Protein AF-A0A9P6TQC5-F1 (afdb_monomer)

Structure (mmCIF, N/CA/C/O backbone):
data_AF-A0A9P6TQC5-F1
#
_entry.id   AF-A0A9P6TQC5-F1
#
loop_
_atom_site.group_PDB
_atom_site.id
_atom_site.type_symbol
_atom_site.label_atom_id
_atom_site.label_alt_id
_atom_site.label_comp_id
_atom_site.label_asym_id
_atom_site.label_entity_id
_atom_site.label_seq_id
_atom_site.pdbx_PDB_ins_code
_atom_site.Cartn_x
_atom_site.Cartn_y
_atom_site.Cartn_z
_atom_site.occupancy
_atom_site.B_iso_or_equiv
_atom_site.auth_seq_id
_atom_site.auth_comp_id
_atom_site.auth_asym_id
_atom_site.auth_atom_id
_atom_site.pdbx_PDB_model_num
ATOM 1 N N . MET A 1 1 ? 3.950 19.373 -25.245 1.00 19.34 1 MET A N 1
ATOM 2 C CA . MET A 1 1 ? 4.182 20.147 -24.004 1.00 19.34 1 MET A CA 1
ATOM 3 C C . MET A 1 1 ? 4.734 19.194 -22.954 1.00 19.34 1 MET A C 1
ATOM 5 O O . MET A 1 1 ? 4.000 18.283 -22.597 1.00 19.34 1 MET A O 1
ATOM 9 N N . PRO A 1 2 ? 5.997 19.312 -22.511 1.00 21.06 2 PRO A N 1
ATOM 10 C CA . PRO A 1 2 ? 6.536 18.416 -21.497 1.00 21.06 2 PRO A CA 1
ATOM 11 C C . PRO A 1 2 ? 6.265 18.996 -20.105 1.00 21.06 2 PRO A C 1
ATOM 13 O O . PRO A 1 2 ? 6.737 20.081 -19.767 1.00 21.06 2 PRO A O 1
ATOM 16 N N . VAL A 1 3 ? 5.465 18.282 -19.315 1.00 21.12 3 VAL A N 1
ATOM 17 C CA . VAL A 1 3 ? 5.233 18.590 -17.902 1.00 21.12 3 VAL A CA 1
ATOM 18 C C . VAL A 1 3 ? 6.471 18.156 -17.117 1.00 21.12 3 VAL A C 1
ATOM 20 O O . VAL A 1 3 ? 6.879 16.998 -17.147 1.00 21.12 3 VAL A O 1
ATOM 23 N N . VAL A 1 4 ? 7.092 19.136 -16.469 1.00 22.61 4 VAL A N 1
ATOM 24 C CA . VAL A 1 4 ? 8.323 19.042 -15.683 1.00 22.61 4 VAL A CA 1
ATOM 25 C C . VAL A 1 4 ? 7.992 18.487 -14.294 1.00 22.61 4 VAL A C 1
ATOM 27 O O . VAL A 1 4 ? 7.272 19.137 -13.542 1.00 22.61 4 VAL A O 1
ATOM 30 N N . PHE A 1 5 ? 8.548 17.328 -13.929 1.00 23.20 5 PHE A N 1
ATOM 31 C CA . PHE A 1 5 ? 8.540 16.815 -12.553 1.00 23.20 5 PHE A CA 1
ATOM 32 C C . PHE A 1 5 ? 9.973 16.520 -12.092 1.00 23.20 5 PHE A C 1
ATOM 34 O O . PHE A 1 5 ? 10.702 15.745 -12.707 1.00 23.20 5 PHE A O 1
ATOM 41 N N . SER A 1 6 ? 10.385 17.195 -11.020 1.00 21.77 6 SER A N 1
ATOM 42 C CA . SER A 1 6 ? 11.711 17.154 -10.402 1.00 21.77 6 SER A CA 1
ATOM 43 C C . SER A 1 6 ? 11.729 16.197 -9.199 1.00 21.77 6 SER A C 1
ATOM 45 O O . SER A 1 6 ? 10.903 16.311 -8.297 1.00 21.77 6 SER A O 1
ATOM 47 N N . GLY A 1 7 ? 12.681 15.256 -9.165 1.00 24.47 7 GLY A N 1
ATOM 48 C CA . GLY A 1 7 ? 12.887 14.303 -8.061 1.00 24.47 7 GLY A CA 1
ATOM 49 C C . GLY A 1 7 ? 14.208 14.542 -7.314 1.00 24.47 7 GLY A C 1
ATOM 50 O O . GLY A 1 7 ? 15.202 14.923 -7.929 1.00 24.47 7 GLY A O 1
ATOM 51 N N . PHE A 1 8 ? 14.230 14.313 -5.993 1.00 27.73 8 PHE A N 1
ATOM 52 C CA . PHE A 1 8 ? 15.424 14.440 -5.139 1.00 27.73 8 PHE A CA 1
ATOM 53 C C . PHE A 1 8 ? 15.712 13.168 -4.318 1.00 27.73 8 PHE A C 1
ATOM 55 O O . PHE A 1 8 ? 14.811 12.558 -3.743 1.00 27.73 8 PHE A O 1
ATOM 62 N N . ILE A 1 9 ? 17.005 12.828 -4.232 1.00 27.50 9 ILE A N 1
ATOM 63 C CA . ILE A 1 9 ? 17.636 11.780 -3.409 1.00 27.50 9 ILE A CA 1
ATOM 64 C C . ILE A 1 9 ? 18.650 12.469 -2.478 1.00 27.50 9 ILE A C 1
ATOM 66 O O . ILE A 1 9 ? 19.400 13.331 -2.940 1.00 27.50 9 ILE A O 1
ATOM 70 N N . TYR A 1 10 ? 18.718 12.062 -1.205 1.00 30.12 10 TYR A N 1
ATOM 71 C CA . TYR A 1 10 ? 19.854 12.358 -0.323 1.00 30.12 10 TYR A CA 1
ATOM 72 C C . TYR A 1 10 ? 20.440 11.060 0.252 1.00 30.12 10 TYR A C 1
ATOM 74 O O . TYR A 1 10 ? 19.839 10.412 1.108 1.00 30.12 10 TYR A O 1
ATOM 82 N N . GLU A 1 11 ? 21.638 10.710 -0.217 1.00 32.06 11 GLU A N 1
ATOM 83 C CA . GLU A 1 11 ? 22.599 9.826 0.443 1.00 32.06 11 GLU A CA 1
ATOM 84 C C . GLU A 1 11 ? 23.797 10.704 0.842 1.00 32.06 11 GLU A C 1
ATOM 86 O O . GLU A 1 11 ? 24.343 11.379 -0.022 1.00 32.06 11 GLU A O 1
ATOM 91 N N . HIS A 1 12 ? 24.232 10.728 2.109 1.00 27.88 12 HIS A N 1
ATOM 92 C CA . HIS A 1 12 ? 25.654 10.944 2.416 1.00 27.88 12 HIS A CA 1
ATOM 93 C C . HIS A 1 12 ? 26.055 10.618 3.865 1.00 27.88 12 HIS A C 1
ATOM 95 O O . HIS A 1 12 ? 25.427 11.050 4.817 1.00 27.88 12 HIS A O 1
ATOM 101 N N . GLN A 1 13 ? 27.196 9.914 3.936 1.00 31.62 13 GLN A N 1
ATOM 102 C CA . GLN A 1 13 ? 28.277 9.941 4.934 1.00 31.62 13 GLN A CA 1
ATOM 103 C C . GLN A 1 13 ? 27.950 9.640 6.404 1.00 31.62 13 GLN A C 1
ATOM 105 O O . GLN A 1 13 ? 27.458 10.496 7.121 1.00 31.62 13 GLN A O 1
ATOM 110 N N . LEU A 1 14 ? 28.433 8.484 6.890 1.00 28.66 14 LEU A N 1
ATOM 111 C CA . LEU A 1 14 ? 29.378 8.435 8.018 1.00 28.66 14 LEU A CA 1
ATOM 112 C C . LEU A 1 14 ? 29.963 7.031 8.227 1.00 28.66 14 LEU A C 1
ATOM 114 O O . LEU A 1 14 ? 29.260 6.041 8.408 1.00 28.66 14 LEU A O 1
ATOM 118 N N . THR A 1 15 ? 31.291 6.979 8.233 1.00 34.59 15 THR A N 1
ATOM 119 C CA . THR A 1 15 ? 32.116 5.907 8.784 1.00 34.59 15 THR A CA 1
ATOM 120 C C . THR A 1 15 ? 32.267 6.138 10.286 1.00 34.59 15 THR A C 1
ATOM 122 O O . THR A 1 15 ? 33.021 7.019 10.695 1.00 34.59 15 THR A O 1
ATOM 125 N N . SER A 1 16 ? 31.599 5.344 11.118 1.00 26.61 16 SER A N 1
ATOM 126 C CA . SER A 1 16 ? 32.006 5.186 12.516 1.00 26.61 16 SER A CA 1
ATOM 127 C C . SER A 1 16 ? 32.018 3.708 12.879 1.00 26.61 16 SER A C 1
ATOM 129 O O . SER A 1 16 ? 31.007 3.018 12.775 1.00 26.61 16 SER A O 1
ATOM 131 N N . THR A 1 17 ? 33.193 3.241 13.282 1.00 29.83 17 THR A N 1
ATOM 132 C CA . THR A 1 17 ? 33.472 1.949 13.903 1.00 29.83 17 THR A CA 1
ATOM 133 C C . THR A 1 17 ? 32.508 1.690 15.063 1.00 29.83 17 THR A C 1
ATOM 135 O O . THR A 1 17 ? 32.518 2.408 16.060 1.00 29.83 17 THR A O 1
ATOM 138 N N . ILE A 1 18 ? 31.668 0.658 14.946 1.00 32.75 18 ILE A N 1
ATOM 139 C CA . ILE A 1 18 ? 30.824 0.190 16.051 1.00 32.75 18 ILE A CA 1
ATOM 140 C C . ILE A 1 18 ? 31.693 -0.672 16.972 1.00 32.75 18 ILE A C 1
ATOM 142 O O . ILE A 1 18 ? 32.246 -1.691 16.558 1.00 32.75 18 ILE A O 1
ATOM 146 N N . ALA A 1 19 ? 31.818 -0.251 18.228 1.00 27.11 19 ALA A N 1
ATOM 147 C CA . ALA A 1 19 ? 32.515 -0.985 19.273 1.00 27.11 19 ALA A CA 1
ATOM 148 C C . ALA A 1 19 ? 31.716 -2.234 19.701 1.00 27.11 19 ALA A C 1
ATOM 150 O O . ALA A 1 19 ? 30.696 -2.114 20.371 1.00 27.11 19 ALA A O 1
ATOM 151 N N . GLY A 1 20 ? 32.186 -3.418 19.295 1.00 33.75 20 GLY A N 1
ATOM 152 C CA . GLY A 1 20 ? 32.316 -4.676 20.061 1.00 33.75 20 GLY A CA 1
ATOM 153 C C . GLY A 1 20 ? 31.186 -5.299 20.908 1.00 33.75 20 GLY A C 1
ATOM 154 O O . GLY A 1 20 ? 31.353 -6.450 21.297 1.00 33.75 20 GLY A O 1
ATOM 155 N N . TYR A 1 21 ? 30.068 -4.636 21.217 1.00 30.06 21 TYR A N 1
ATOM 156 C CA . TYR A 1 21 ? 29.175 -5.058 22.315 1.00 30.06 21 TYR A CA 1
ATOM 157 C C . TYR A 1 21 ? 27.813 -5.657 21.898 1.00 30.06 21 TYR A C 1
ATOM 159 O O . TYR A 1 21 ? 27.041 -6.050 22.767 1.00 30.06 21 TYR A O 1
ATOM 167 N N . SER A 1 22 ? 27.498 -5.794 20.602 1.00 34.62 22 SER A N 1
ATOM 168 C CA . SER A 1 22 ? 26.168 -6.239 20.118 1.00 34.62 22 SER A CA 1
ATOM 169 C C . SER A 1 22 ? 26.080 -7.695 19.633 1.00 34.62 22 SER A C 1
ATOM 171 O O . SER A 1 22 ? 25.092 -8.069 19.004 1.00 34.62 22 SER A O 1
ATOM 173 N N . ASN A 1 23 ? 27.106 -8.519 19.851 1.00 41.53 23 ASN A N 1
ATOM 174 C CA . ASN A 1 23 ? 27.325 -9.676 18.973 1.00 41.53 23 ASN A CA 1
ATOM 175 C C . ASN A 1 23 ? 26.491 -10.934 19.275 1.00 41.53 23 ASN A C 1
ATOM 177 O O . ASN A 1 23 ? 26.562 -11.872 18.487 1.00 41.53 23 ASN A O 1
ATOM 181 N N . TYR A 1 24 ? 25.668 -10.967 20.331 1.00 50.56 24 TYR A N 1
ATOM 182 C CA . TYR A 1 24 ? 24.840 -12.138 20.651 1.00 50.56 24 TYR A CA 1
ATOM 183 C C . TYR A 1 24 ? 23.486 -11.739 21.257 1.00 50.56 24 TYR A C 1
ATOM 185 O O . TYR A 1 24 ? 23.413 -10.837 22.092 1.00 50.56 24 TYR A O 1
ATOM 193 N N . LEU A 1 25 ? 22.406 -12.428 20.852 1.00 44.84 25 LEU A N 1
ATOM 194 C CA . LEU A 1 25 ? 21.149 -12.431 21.610 1.00 44.84 25 LEU A CA 1
ATOM 195 C C . LEU A 1 25 ? 21.472 -12.988 23.000 1.00 44.84 25 LEU A C 1
ATOM 197 O O . LEU A 1 25 ? 21.826 -14.161 23.099 1.00 44.84 25 LEU A O 1
ATOM 201 N N . SER A 1 26 ? 21.383 -12.174 24.053 1.00 46.88 26 SER A N 1
ATOM 202 C CA . SER A 1 26 ? 21.717 -12.649 25.398 1.00 46.88 26 SER A CA 1
ATOM 203 C C . SER A 1 26 ? 20.815 -13.828 25.796 1.00 46.88 26 SER A C 1
ATOM 205 O O . SER A 1 26 ? 19.654 -13.921 25.380 1.00 46.88 26 SER A O 1
ATOM 207 N N . GLU A 1 27 ? 21.356 -14.750 26.591 1.00 46.06 27 GLU A N 1
ATOM 208 C CA . GLU A 1 27 ? 20.587 -15.842 27.207 1.00 46.06 27 GLU A CA 1
ATOM 209 C C . GLU A 1 27 ? 19.680 -15.349 28.344 1.00 46.06 27 GLU A C 1
ATOM 211 O O . GLU A 1 27 ? 18.836 -16.093 28.842 1.00 46.06 27 GLU A O 1
ATOM 216 N N . SER A 1 28 ? 19.820 -14.084 28.749 1.00 46.88 28 SER A N 1
ATOM 217 C CA . SER A 1 28 ? 18.985 -13.494 29.788 1.00 46.88 28 SER A CA 1
ATOM 218 C C . SER A 1 28 ? 17.558 -13.298 29.272 1.00 46.88 28 SER A C 1
ATOM 220 O O . SER A 1 28 ? 17.317 -12.666 28.240 1.00 46.88 28 SER A O 1
ATOM 222 N N . LYS A 1 29 ? 16.596 -13.801 30.057 1.00 55.41 29 LYS A N 1
ATOM 223 C CA . LYS A 1 29 ? 15.156 -13.569 29.867 1.00 55.41 29 LYS A CA 1
ATOM 224 C C . LYS A 1 29 ? 14.767 -12.090 30.031 1.00 55.41 29 LYS A C 1
ATOM 226 O O . LYS A 1 29 ? 13.657 -11.719 29.658 1.00 55.41 29 LYS A O 1
ATOM 231 N N . ASP A 1 30 ? 15.672 -11.253 30.540 1.00 56.38 30 ASP A N 1
ATOM 232 C CA . ASP A 1 30 ? 15.433 -9.838 30.835 1.00 56.38 30 ASP A CA 1
ATOM 233 C C . ASP A 1 30 ? 15.659 -8.931 29.614 1.00 56.38 30 ASP A C 1
ATOM 235 O O . ASP A 1 30 ? 15.172 -7.797 29.580 1.00 56.38 30 ASP A O 1
ATOM 239 N N . VAL A 1 31 ? 16.365 -9.417 28.581 1.00 60.19 31 VAL A N 1
ATOM 240 C CA . VAL A 1 31 ? 16.642 -8.647 27.360 1.00 60.19 31 VAL A CA 1
ATOM 241 C C . VAL A 1 31 ? 15.602 -8.962 26.281 1.00 60.19 31 VAL A C 1
ATOM 243 O O . VAL A 1 31 ? 15.510 -10.074 25.768 1.00 60.19 31 VAL A O 1
ATOM 246 N N . ARG A 1 32 ? 14.815 -7.948 25.911 1.00 74.75 32 ARG A N 1
ATOM 247 C CA . ARG A 1 32 ? 13.732 -8.032 24.911 1.00 74.75 32 ARG A CA 1
ATOM 248 C C . ARG A 1 32 ? 14.253 -7.862 23.482 1.00 74.75 32 ARG A C 1
ATOM 250 O O . ARG A 1 32 ? 15.243 -7.166 23.263 1.00 74.75 32 ARG A O 1
ATOM 257 N N . LEU A 1 33 ? 13.541 -8.404 22.489 1.00 69.12 33 LEU A N 1
ATOM 258 C CA . LEU A 1 33 ? 13.916 -8.273 21.068 1.00 69.12 33 LEU A CA 1
ATOM 259 C C . LEU A 1 33 ? 13.993 -6.805 20.599 1.00 69.12 33 LEU A C 1
ATOM 261 O O . LEU A 1 33 ? 14.873 -6.455 19.809 1.00 69.12 33 LEU A O 1
ATOM 265 N N . SER A 1 34 ? 13.151 -5.914 21.140 1.00 66.31 34 SER A N 1
ATOM 266 C CA . SER A 1 34 ? 13.207 -4.471 20.844 1.00 66.31 34 SER A CA 1
ATOM 267 C C . SER A 1 34 ? 14.536 -3.810 21.204 1.00 66.31 34 SER A C 1
ATOM 269 O O . SER A 1 34 ? 14.916 -2.837 20.554 1.00 66.31 34 SER A O 1
ATOM 271 N N . HIS A 1 35 ? 15.268 -4.326 22.196 1.00 68.31 35 HIS A N 1
ATOM 272 C CA . HIS A 1 35 ? 16.593 -3.814 22.537 1.00 68.31 35 HIS A CA 1
ATOM 273 C C . HIS A 1 35 ? 17.557 -3.973 21.354 1.00 68.31 35 HIS A C 1
ATOM 275 O O . HIS A 1 35 ? 18.245 -3.021 20.988 1.00 68.31 35 HIS A O 1
ATOM 281 N N . PHE A 1 36 ? 17.545 -5.136 20.699 1.00 64.25 36 PHE A N 1
ATOM 282 C CA . PHE A 1 36 ? 18.383 -5.410 19.532 1.00 64.25 36 PHE A CA 1
ATOM 283 C C . PHE A 1 36 ? 17.946 -4.585 18.325 1.00 64.25 36 PHE A C 1
ATOM 285 O O . PHE A 1 36 ? 18.796 -3.983 17.678 1.00 64.25 36 PHE A O 1
ATOM 292 N N . ILE A 1 37 ? 16.636 -4.463 18.075 1.00 61.22 37 ILE A N 1
ATOM 293 C CA . ILE A 1 37 ? 16.110 -3.614 16.991 1.00 61.22 37 ILE A CA 1
ATOM 294 C C . ILE A 1 37 ? 16.542 -2.161 17.188 1.00 61.22 37 ILE A C 1
ATOM 296 O O . ILE A 1 37 ? 17.057 -1.555 16.257 1.00 61.22 37 ILE A O 1
ATOM 300 N N . ASN A 1 38 ? 16.382 -1.606 18.391 1.00 65.75 38 ASN A N 1
ATOM 301 C CA . ASN A 1 38 ? 16.760 -0.223 18.684 1.00 65.75 38 ASN A CA 1
ATOM 302 C C . ASN A 1 38 ? 18.277 -0.013 18.656 1.00 65.75 38 ASN A C 1
ATOM 304 O O . ASN A 1 38 ? 18.732 1.059 18.267 1.00 65.75 38 ASN A O 1
ATOM 308 N N . THR A 1 39 ? 19.061 -1.026 19.033 1.00 61.12 39 THR A N 1
ATOM 309 C CA . THR A 1 39 ? 20.529 -0.986 18.965 1.00 61.12 39 THR A CA 1
ATOM 310 C C . THR A 1 39 ? 21.011 -1.012 17.519 1.00 61.12 39 THR A C 1
ATOM 312 O O . THR A 1 39 ? 21.818 -0.169 17.144 1.00 61.12 39 THR A O 1
ATOM 315 N N . ILE A 1 40 ? 20.465 -1.910 16.694 1.00 59.66 40 ILE A N 1
ATOM 316 C CA . ILE A 1 40 ? 20.695 -1.979 15.245 1.00 59.66 40 ILE A CA 1
ATOM 317 C C . ILE A 1 40 ? 20.262 -0.653 14.611 1.00 59.66 40 ILE A C 1
ATOM 319 O O . ILE A 1 40 ? 21.046 0.035 13.972 1.00 59.66 40 ILE A O 1
ATOM 323 N N . PHE A 1 41 ? 19.027 -0.220 14.842 1.00 56.62 41 PHE A N 1
ATOM 324 C CA . PHE A 1 41 ? 18.518 1.017 14.260 1.00 56.62 41 PHE A CA 1
ATOM 325 C C . PHE A 1 41 ? 19.343 2.239 14.694 1.00 56.62 41 PHE A C 1
ATOM 327 O O . PHE A 1 41 ? 19.673 3.099 13.880 1.00 56.62 41 PHE A O 1
ATOM 334 N N . GLY A 1 42 ? 19.727 2.296 15.969 1.00 53.91 42 GLY A N 1
ATOM 335 C CA . GLY A 1 42 ? 20.591 3.331 16.516 1.00 53.91 42 GLY A CA 1
ATOM 336 C C . GLY A 1 42 ? 21.988 3.330 15.893 1.00 53.91 42 GLY A C 1
ATOM 337 O O . GLY A 1 42 ? 22.505 4.392 15.563 1.00 53.91 42 GLY A O 1
ATOM 338 N N . SER A 1 43 ? 22.589 2.160 15.688 1.00 55.78 43 SER A N 1
ATOM 339 C CA . SER A 1 43 ? 23.934 2.050 15.124 1.00 55.78 43 SER A CA 1
ATOM 340 C C . SER A 1 43 ? 23.978 2.353 13.624 1.00 55.78 43 SER A C 1
ATOM 342 O O . SER A 1 43 ? 24.935 2.970 13.162 1.00 55.78 43 SER A O 1
ATOM 344 N N . TYR A 1 44 ? 22.930 1.988 12.879 1.00 54.34 44 TYR A N 1
ATOM 345 C CA . TYR A 1 44 ? 22.850 2.197 11.431 1.00 54.34 44 TYR A CA 1
ATOM 346 C C . TYR A 1 44 ? 22.325 3.585 11.028 1.00 54.34 44 TYR A C 1
ATOM 348 O O . TYR A 1 44 ? 22.676 4.065 9.952 1.00 54.34 44 TYR A O 1
ATOM 356 N N . PHE A 1 45 ? 21.488 4.240 11.847 1.00 55.12 45 PHE A N 1
ATOM 357 C CA . PHE A 1 45 ? 20.735 5.427 11.403 1.00 55.12 45 PHE A CA 1
ATOM 358 C C . PHE A 1 45 ? 20.835 6.676 12.301 1.00 55.12 45 PHE A C 1
ATOM 360 O O . PHE A 1 45 ? 20.326 7.723 11.906 1.00 55.12 45 PHE A O 1
ATOM 367 N N . LYS A 1 46 ? 21.452 6.622 13.494 1.00 45.94 46 LYS A N 1
ATOM 368 C CA . LYS A 1 46 ? 21.396 7.727 14.485 1.00 45.94 46 LYS A CA 1
ATOM 369 C C . LYS A 1 46 ? 22.460 8.822 14.307 1.00 45.94 46 LYS A C 1
ATOM 371 O O . LYS A 1 46 ? 22.288 9.903 14.858 1.00 45.94 46 LYS A O 1
ATOM 376 N N . ASN A 1 47 ? 23.519 8.578 13.534 1.00 46.66 47 ASN A N 1
ATOM 377 C CA . ASN A 1 47 ? 24.666 9.491 13.418 1.00 46.66 47 ASN A CA 1
ATOM 378 C C . ASN A 1 47 ? 24.577 10.507 12.263 1.00 46.66 47 ASN A C 1
ATOM 380 O O . ASN A 1 47 ? 25.593 11.102 11.936 1.00 46.66 47 ASN A O 1
ATOM 384 N N . ASP A 1 48 ? 23.412 10.751 11.657 1.00 43.59 48 ASP A N 1
ATOM 385 C CA . ASP A 1 48 ? 23.285 11.692 10.530 1.00 43.59 48 ASP A CA 1
ATOM 386 C C . ASP A 1 48 ? 22.550 12.997 10.926 1.00 43.59 48 ASP A C 1
ATOM 388 O O . ASP A 1 48 ? 21.331 13.115 10.748 1.00 43.59 48 ASP A O 1
ATOM 392 N N . PRO A 1 49 ? 23.258 13.996 11.494 1.00 38.06 49 PRO A N 1
ATOM 393 C CA . PRO A 1 49 ? 22.678 15.292 11.852 1.00 38.06 49 PRO A CA 1
ATOM 394 C C . PRO A 1 49 ? 22.281 16.139 10.628 1.00 38.06 49 PRO A C 1
ATOM 396 O O . PRO A 1 49 ? 21.474 17.059 10.757 1.00 38.06 49 PRO A O 1
ATOM 399 N N . THR A 1 50 ? 22.788 15.819 9.434 1.00 41.06 50 THR A N 1
ATOM 400 C CA . THR A 1 50 ? 22.465 16.495 8.166 1.00 41.06 50 THR A CA 1
ATOM 401 C C . THR A 1 50 ? 21.096 16.102 7.606 1.00 41.06 50 THR A C 1
ATOM 403 O O . THR A 1 50 ? 20.440 16.918 6.960 1.00 41.06 50 THR A O 1
ATOM 406 N N . ASN A 1 51 ? 20.599 14.902 7.916 1.00 40.91 51 ASN A N 1
ATOM 407 C CA . ASN A 1 51 ? 19.281 14.460 7.457 1.00 40.91 51 ASN A CA 1
ATOM 408 C C . ASN A 1 51 ? 18.112 15.122 8.218 1.00 40.91 51 ASN A C 1
ATOM 410 O O . ASN A 1 51 ? 17.068 15.389 7.627 1.00 40.91 51 ASN A O 1
ATOM 414 N N . GLN A 1 52 ? 18.259 15.467 9.503 1.00 37.53 52 GLN A N 1
ATOM 415 C CA . GLN A 1 52 ? 17.159 16.092 10.263 1.00 37.53 52 GLN A CA 1
ATOM 416 C C . GLN A 1 52 ? 16.863 17.547 9.861 1.00 37.53 52 GLN A C 1
ATOM 418 O O . GLN A 1 52 ? 15.731 18.004 10.038 1.00 37.53 52 GLN A O 1
ATOM 423 N N . SER A 1 53 ? 17.840 18.279 9.317 1.00 35.78 53 SER A N 1
ATOM 424 C CA . SER A 1 53 ? 17.654 19.670 8.878 1.00 35.78 53 SER A CA 1
ATOM 425 C C . SER A 1 53 ? 17.105 19.779 7.448 1.00 35.78 53 SER A C 1
ATOM 427 O O . SER A 1 53 ? 16.315 20.683 7.182 1.00 35.78 53 SER A O 1
ATOM 429 N N . LEU A 1 54 ? 17.434 18.835 6.557 1.00 35.62 54 LEU A N 1
ATOM 430 C CA . LEU A 1 54 ? 16.952 18.799 5.166 1.00 35.62 54 LEU A CA 1
ATOM 431 C C . LEU A 1 54 ? 15.576 18.128 5.005 1.00 35.62 54 LEU A C 1
ATOM 433 O O . LEU A 1 54 ? 14.788 18.571 4.175 1.00 35.62 54 LEU A O 1
ATOM 437 N N . ILE A 1 55 ? 15.211 17.160 5.859 1.00 41.66 55 ILE A N 1
ATOM 438 C CA . ILE A 1 55 ? 13.851 16.572 5.895 1.00 41.66 55 ILE A CA 1
ATOM 439 C C . ILE A 1 55 ? 12.777 17.619 6.269 1.00 41.66 55 ILE A C 1
ATOM 441 O O . ILE A 1 55 ? 11.598 17.445 5.967 1.00 41.66 55 ILE A O 1
ATOM 445 N N . ARG A 1 56 ? 13.168 18.752 6.872 1.00 34.94 56 ARG A N 1
ATOM 446 C CA . ARG A 1 56 ? 12.264 19.882 7.156 1.00 34.94 56 ARG A CA 1
ATOM 447 C C . ARG A 1 56 ? 11.925 20.738 5.926 1.00 34.94 56 ARG A C 1
ATOM 449 O O . ARG A 1 56 ? 11.071 21.612 6.042 1.00 34.94 56 ARG A O 1
ATOM 456 N N . GLN A 1 57 ? 12.535 20.505 4.760 1.00 32.22 57 GLN A N 1
ATOM 457 C CA . GLN A 1 57 ? 12.213 21.236 3.531 1.00 32.22 57 GLN A CA 1
ATOM 458 C C . GLN A 1 57 ? 11.174 20.480 2.679 1.00 32.22 57 GLN A C 1
ATOM 460 O O . GLN A 1 57 ? 11.511 19.630 1.868 1.00 32.22 57 GLN A O 1
ATOM 465 N N . ASN A 1 58 ? 9.892 20.802 2.894 1.00 32.88 58 ASN A N 1
ATOM 466 C CA . ASN A 1 58 ? 8.766 20.799 1.938 1.00 32.88 58 ASN A CA 1
ATOM 467 C C . ASN A 1 58 ? 8.814 19.873 0.696 1.00 32.88 58 ASN A C 1
ATOM 469 O O . ASN A 1 58 ? 8.644 20.350 -0.425 1.00 32.88 58 ASN A O 1
ATOM 473 N N . ILE A 1 59 ? 8.916 18.552 0.856 1.00 35.75 59 ILE A N 1
ATOM 474 C CA . ILE A 1 59 ? 8.581 17.614 -0.231 1.00 35.75 59 ILE A CA 1
ATOM 475 C C . ILE A 1 59 ? 7.450 16.709 0.244 1.00 35.75 59 ILE A C 1
ATOM 477 O O . ILE A 1 59 ? 7.592 16.005 1.241 1.00 35.75 59 ILE A O 1
ATOM 481 N N . LYS A 1 60 ? 6.311 16.746 -0.463 1.00 35.50 60 LYS A N 1
ATOM 482 C CA . LYS A 1 60 ? 5.182 15.833 -0.251 1.00 35.50 60 LYS A CA 1
ATOM 483 C C . LYS A 1 60 ? 5.641 14.415 -0.636 1.00 35.50 60 LYS A C 1
ATOM 485 O O . LYS A 1 60 ? 5.827 14.167 -1.825 1.00 35.50 60 LYS A O 1
ATOM 490 N N . PRO A 1 61 ? 5.791 13.468 0.312 1.00 36.38 61 PRO A N 1
ATOM 491 C CA . PRO A 1 61 ? 6.250 12.102 0.018 1.00 36.38 61 PRO A CA 1
ATOM 492 C C . PRO A 1 61 ? 5.301 11.316 -0.906 1.00 36.38 61 PRO A C 1
ATOM 494 O O . PRO A 1 61 ? 5.636 10.236 -1.377 1.00 36.38 61 PRO A O 1
ATOM 497 N N . THR A 1 62 ? 4.104 11.849 -1.156 1.00 38.41 62 THR A N 1
ATOM 498 C CA . THR A 1 62 ? 2.985 11.190 -1.830 1.00 38.41 62 THR A CA 1
ATOM 499 C C . THR A 1 62 ? 3.009 11.244 -3.359 1.00 38.41 62 THR A C 1
ATOM 501 O O . THR A 1 62 ? 2.195 10.556 -3.963 1.00 38.41 62 THR A O 1
ATOM 504 N N . GLN A 1 63 ? 3.893 12.019 -4.002 1.00 38.22 63 GLN A N 1
ATOM 505 C CA . GLN A 1 63 ? 3.797 12.276 -5.453 1.00 38.22 63 GLN A CA 1
ATOM 506 C C . GLN A 1 63 ? 4.698 11.423 -6.366 1.00 38.22 63 GLN A C 1
ATOM 508 O O . GLN A 1 63 ? 4.518 11.486 -7.574 1.00 38.22 63 GLN A O 1
ATOM 513 N N . LEU A 1 64 ? 5.644 10.630 -5.844 1.00 40.03 64 LEU A N 1
ATOM 514 C CA . LEU A 1 64 ? 6.593 9.876 -6.694 1.00 40.03 64 LEU A CA 1
ATOM 515 C C . LEU A 1 64 ? 6.621 8.355 -6.465 1.00 40.03 64 LEU A C 1
ATOM 517 O O . LEU A 1 64 ? 7.157 7.637 -7.300 1.00 40.03 64 LEU A O 1
ATOM 521 N N . VAL A 1 65 ? 6.060 7.846 -5.363 1.00 44.94 65 VAL A N 1
ATOM 522 C CA . VAL A 1 65 ? 6.335 6.472 -4.880 1.00 44.94 65 VAL A CA 1
ATOM 523 C C . VAL A 1 65 ? 5.097 5.550 -4.915 1.00 44.94 65 VAL A C 1
ATOM 525 O O . VAL A 1 65 ? 5.200 4.350 -4.678 1.00 44.94 65 VAL A O 1
ATOM 528 N N . THR A 1 66 ? 3.915 6.073 -5.255 1.00 45.06 66 THR A N 1
ATOM 529 C CA . THR A 1 66 ? 2.609 5.425 -5.006 1.00 45.06 66 THR A CA 1
ATOM 530 C C . THR A 1 66 ? 1.902 4.846 -6.239 1.00 45.06 66 THR A C 1
ATOM 532 O O . THR A 1 66 ? 0.758 4.418 -6.127 1.00 45.06 66 THR A O 1
ATOM 535 N N . HIS A 1 67 ? 2.537 4.791 -7.415 1.00 54.84 67 HIS A N 1
ATOM 536 C CA . HIS A 1 67 ? 1.833 4.406 -8.652 1.00 54.84 67 HIS A CA 1
ATOM 537 C C . HIS A 1 67 ? 1.872 2.911 -9.007 1.00 54.84 67 HIS A C 1
ATOM 539 O O . HIS A 1 67 ? 1.129 2.493 -9.893 1.00 54.84 67 HIS A O 1
ATOM 545 N N . ILE A 1 68 ? 2.689 2.088 -8.334 1.00 62.69 68 ILE A N 1
ATOM 546 C CA . ILE A 1 68 ? 2.718 0.644 -8.613 1.00 62.69 68 ILE A CA 1
ATOM 547 C C . ILE A 1 68 ? 1.547 -0.026 -7.888 1.00 62.69 68 ILE A C 1
ATOM 549 O O . ILE A 1 68 ? 1.562 -0.181 -6.664 1.00 62.69 68 ILE A O 1
ATOM 553 N N . LYS A 1 69 ? 0.543 -0.416 -8.675 1.00 74.88 69 LYS A N 1
ATOM 554 C CA . LYS A 1 69 ? -0.676 -1.108 -8.252 1.00 74.88 69 LYS A CA 1
ATOM 555 C C . LYS A 1 69 ? -0.570 -2.592 -8.602 1.00 74.88 69 LYS A C 1
ATOM 557 O O . LYS A 1 69 ? -0.334 -2.926 -9.759 1.00 74.88 69 LYS A O 1
ATOM 562 N N . MET A 1 70 ? -0.744 -3.470 -7.618 1.00 76.69 70 MET A N 1
ATOM 563 C CA . MET A 1 70 ? -0.828 -4.918 -7.830 1.00 76.69 70 MET A CA 1
ATOM 564 C C . MET A 1 70 ? -2.263 -5.387 -7.613 1.00 76.69 70 MET A C 1
ATOM 566 O O . MET A 1 70 ? -2.749 -5.362 -6.485 1.00 76.69 70 MET A O 1
ATOM 570 N N . TYR A 1 71 ? -2.920 -5.818 -8.688 1.00 77.56 71 TYR A N 1
ATOM 571 C CA . TYR A 1 71 ? -4.265 -6.408 -8.647 1.00 77.56 71 TYR A CA 1
ATOM 572 C C . TYR A 1 71 ? -4.238 -7.920 -8.395 1.00 77.56 71 TYR A C 1
ATOM 574 O O . TYR A 1 71 ? -5.253 -8.507 -8.051 1.00 77.56 71 TYR A O 1
ATOM 582 N N . ASP A 1 72 ? -3.066 -8.542 -8.532 1.00 81.25 72 ASP A N 1
ATOM 583 C CA . ASP A 1 72 ? -2.842 -9.951 -8.239 1.00 81.25 72 ASP A CA 1
ATOM 584 C C . ASP A 1 72 ? -1.427 -10.143 -7.669 1.00 81.25 72 ASP A C 1
ATOM 586 O O . ASP A 1 72 ? -0.444 -9.605 -8.191 1.00 81.25 72 ASP A O 1
ATOM 590 N N . LEU A 1 73 ? -1.323 -10.906 -6.580 1.00 85.50 73 LEU A N 1
ATOM 591 C CA . LEU A 1 73 ? -0.060 -11.235 -5.917 1.00 85.50 73 LEU A CA 1
ATOM 592 C C . LEU A 1 73 ? 0.545 -12.565 -6.380 1.00 85.50 73 LEU A C 1
ATOM 594 O O . LEU A 1 73 ? 1.656 -12.878 -5.951 1.00 85.50 73 LEU A O 1
ATOM 598 N N . LEU A 1 74 ? -0.093 -13.316 -7.284 1.00 85.25 74 LEU A N 1
ATOM 599 C CA . LEU A 1 74 ? 0.537 -14.484 -7.916 1.00 85.25 74 LEU A CA 1
ATOM 600 C C . LEU A 1 74 ? 1.803 -14.094 -8.686 1.00 85.25 74 LEU A C 1
ATOM 602 O O . LEU A 1 74 ? 2.812 -14.790 -8.626 1.00 85.25 74 LEU A O 1
ATOM 606 N N . ASN A 1 75 ? 1.798 -12.907 -9.294 1.00 83.31 75 ASN A N 1
ATOM 607 C CA . ASN A 1 75 ? 2.946 -12.321 -9.985 1.00 83.31 75 ASN A CA 1
ATOM 608 C C . ASN A 1 75 ? 4.021 -11.730 -9.064 1.00 83.31 75 ASN A C 1
ATOM 610 O O . ASN A 1 75 ? 5.014 -11.182 -9.546 1.00 83.31 75 ASN A O 1
ATOM 614 N N . TYR A 1 76 ? 3.849 -11.789 -7.743 1.00 88.62 76 TYR A N 1
ATOM 615 C CA . TYR A 1 76 ? 4.701 -11.045 -6.819 1.00 88.62 76 TYR A CA 1
ATOM 616 C C . TYR A 1 76 ? 6.178 -11.470 -6.892 1.00 88.62 76 TYR A C 1
ATOM 618 O O . TYR A 1 76 ? 7.061 -10.615 -6.962 1.00 88.62 76 TYR A O 1
ATOM 626 N N . PHE A 1 77 ? 6.471 -12.775 -6.934 1.00 91.75 77 PHE A N 1
ATOM 627 C CA . PHE A 1 77 ? 7.852 -13.265 -7.062 1.00 91.75 77 PHE A CA 1
ATOM 628 C C . PHE A 1 77 ? 8.446 -12.983 -8.438 1.00 91.75 77 PHE A C 1
ATOM 630 O O . PHE A 1 77 ? 9.613 -12.617 -8.546 1.00 91.75 77 PHE A O 1
ATOM 637 N N . THR A 1 78 ? 7.634 -13.075 -9.484 1.00 89.06 78 THR A N 1
ATOM 638 C CA . THR A 1 78 ? 8.016 -12.710 -10.848 1.00 89.06 78 THR A CA 1
ATOM 639 C C . THR A 1 78 ? 8.408 -11.234 -10.947 1.00 89.06 78 THR A C 1
ATOM 641 O O . THR A 1 78 ? 9.449 -10.899 -11.517 1.00 89.06 78 THR A O 1
ATOM 644 N N . TRP A 1 79 ? 7.633 -10.351 -10.314 1.00 87.94 79 TRP A N 1
ATOM 645 C CA . TRP A 1 79 ? 7.960 -8.933 -10.187 1.00 87.94 79 TRP A CA 1
ATOM 646 C C . TRP A 1 79 ? 9.252 -8.713 -9.390 1.00 87.94 79 TRP A C 1
ATOM 648 O O . TRP A 1 79 ? 10.121 -7.969 -9.841 1.00 87.94 79 TRP A O 1
ATOM 658 N N . LEU A 1 80 ? 9.429 -9.397 -8.251 1.00 86.50 80 LEU A N 1
ATOM 659 C CA . LEU A 1 80 ? 10.664 -9.317 -7.459 1.00 86.50 80 LEU A CA 1
ATOM 660 C C . LEU A 1 80 ? 11.901 -9.747 -8.256 1.00 86.50 80 LEU A C 1
ATOM 662 O O . LEU A 1 80 ? 12.955 -9.126 -8.122 1.00 86.50 80 LEU A O 1
ATOM 666 N N . ASN A 1 81 ? 11.770 -10.783 -9.085 1.00 90.12 81 ASN A N 1
ATOM 667 C CA . ASN A 1 81 ? 12.842 -11.258 -9.955 1.00 90.12 81 ASN A CA 1
ATOM 668 C C . ASN A 1 81 ? 13.210 -10.192 -10.984 1.00 90.12 81 ASN A C 1
ATOM 670 O O . ASN A 1 81 ? 14.387 -9.873 -11.132 1.00 90.12 81 ASN A O 1
ATOM 674 N N . SER A 1 82 ? 12.209 -9.596 -11.638 1.00 88.50 82 SER A N 1
ATOM 675 C CA . SER A 1 82 ? 12.428 -8.495 -12.575 1.00 88.50 82 SER A CA 1
ATOM 676 C C . SER A 1 82 ? 13.092 -7.296 -11.901 1.00 88.50 82 SER A C 1
ATOM 678 O O . SER A 1 82 ? 14.051 -6.766 -12.446 1.00 88.50 82 SER A O 1
ATOM 680 N N . ASP A 1 83 ? 12.636 -6.881 -10.716 1.00 85.62 83 ASP A N 1
ATOM 681 C CA . ASP A 1 83 ? 13.224 -5.756 -9.976 1.00 85.62 83 ASP A CA 1
ATOM 682 C C . ASP A 1 83 ? 14.687 -6.040 -9.601 1.00 85.62 83 ASP A C 1
ATOM 684 O O . ASP A 1 83 ? 15.568 -5.233 -9.890 1.00 85.62 83 ASP A O 1
ATOM 688 N N . LEU A 1 84 ? 14.981 -7.215 -9.031 1.00 87.88 84 LEU A N 1
ATOM 689 C CA . LEU A 1 84 ? 16.348 -7.616 -8.690 1.00 87.88 84 LEU A CA 1
ATOM 690 C C . LEU A 1 84 ? 17.262 -7.636 -9.924 1.00 87.88 84 LEU A C 1
ATOM 692 O O . LEU A 1 84 ? 18.368 -7.098 -9.871 1.00 87.88 84 LEU A O 1
ATOM 696 N N . VAL A 1 85 ? 16.815 -8.243 -11.027 1.00 90.44 85 VAL A N 1
ATOM 697 C CA . VAL A 1 85 ? 17.589 -8.324 -12.273 1.00 90.44 85 VAL A CA 1
ATOM 698 C C . VAL A 1 85 ? 17.799 -6.939 -12.872 1.00 90.44 85 VAL A C 1
ATOM 700 O O . VAL A 1 85 ? 18.934 -6.619 -13.215 1.00 90.44 85 VAL A O 1
ATOM 703 N N . ASN A 1 86 ? 16.766 -6.098 -12.919 1.00 85.12 86 ASN A N 1
ATOM 704 C CA . ASN A 1 86 ? 16.836 -4.760 -13.506 1.00 85.12 86 ASN A CA 1
ATOM 705 C C . ASN A 1 86 ? 17.766 -3.840 -12.719 1.00 85.12 86 ASN A C 1
ATOM 707 O O . ASN A 1 86 ? 18.614 -3.174 -13.312 1.00 85.12 86 ASN A O 1
ATOM 711 N N . VAL A 1 87 ? 17.694 -3.865 -11.384 1.00 77.06 87 VAL A N 1
ATOM 712 C CA . VAL A 1 87 ? 18.646 -3.128 -10.541 1.00 77.06 87 VAL A CA 1
ATOM 713 C C . VAL A 1 87 ? 20.062 -3.674 -10.731 1.00 77.06 87 VAL A C 1
ATOM 715 O O . VAL A 1 87 ? 21.001 -2.888 -10.855 1.00 77.06 87 VAL A O 1
ATOM 718 N N . MET A 1 88 ? 20.234 -5.000 -10.790 1.00 83.06 88 MET A N 1
ATOM 719 C CA . MET A 1 88 ? 21.537 -5.626 -11.039 1.00 83.06 88 MET A CA 1
ATOM 720 C C . MET A 1 88 ? 22.156 -5.142 -12.354 1.00 83.06 88 MET A C 1
ATOM 722 O O . MET A 1 88 ? 23.281 -4.641 -12.354 1.00 83.06 88 MET A O 1
ATOM 726 N N . ILE A 1 89 ? 21.439 -5.263 -13.472 1.00 85.38 89 ILE A N 1
ATOM 727 C CA . ILE A 1 89 ? 21.976 -4.929 -14.796 1.00 85.38 89 ILE A CA 1
ATOM 728 C C . ILE A 1 89 ? 22.182 -3.426 -14.979 1.00 85.38 89 ILE A C 1
ATOM 730 O O . ILE A 1 89 ? 23.233 -3.029 -15.473 1.00 85.38 89 ILE A O 1
ATOM 734 N N . GLN A 1 90 ? 21.269 -2.583 -14.483 1.00 77.25 90 GLN A N 1
ATOM 735 C CA . GLN A 1 90 ? 21.413 -1.125 -14.554 1.00 77.25 90 GLN A CA 1
ATOM 736 C C . GLN A 1 90 ? 22.648 -0.632 -13.785 1.00 77.25 90 GLN A C 1
ATOM 738 O O . GLN A 1 90 ? 23.303 0.336 -14.185 1.00 77.25 90 GLN A O 1
ATOM 743 N N . ARG A 1 91 ? 22.982 -1.305 -12.676 1.00 72.25 91 ARG A N 1
ATOM 744 C CA . ARG A 1 91 ? 24.124 -0.942 -11.830 1.00 72.25 91 ARG A CA 1
ATOM 745 C C . ARG A 1 91 ? 25.445 -1.510 -12.313 1.00 72.25 91 ARG A C 1
ATOM 747 O O . ARG A 1 91 ? 26.451 -0.820 -12.216 1.00 72.25 91 ARG A O 1
ATOM 754 N N . MET A 1 92 ? 25.464 -2.749 -12.793 1.00 75.12 92 MET A N 1
ATOM 755 C CA . MET A 1 92 ? 26.708 -3.405 -13.203 1.00 75.12 92 MET A CA 1
ATOM 756 C C . MET A 1 92 ? 27.089 -3.082 -14.649 1.00 75.12 92 MET A C 1
ATOM 758 O O . MET A 1 92 ? 28.276 -2.945 -14.948 1.00 75.12 92 MET A O 1
ATOM 762 N N . GLY A 1 93 ? 26.097 -2.973 -15.534 1.00 72.06 93 GLY A N 1
ATOM 763 C CA . GLY A 1 93 ? 26.277 -2.784 -16.966 1.00 72.06 93 GLY A CA 1
ATOM 764 C C . GLY A 1 93 ? 26.424 -1.319 -17.379 1.00 72.06 93 GLY A C 1
ATOM 765 O O . GLY A 1 93 ? 25.927 -0.391 -16.735 1.00 72.06 93 GLY A O 1
ATOM 766 N N . GLN A 1 94 ? 27.116 -1.105 -18.492 1.00 77.38 94 GLN A N 1
ATOM 767 C CA . GLN A 1 94 ? 27.157 0.160 -19.224 1.00 77.38 94 GLN A CA 1
ATOM 768 C C . GLN A 1 94 ? 25.894 0.352 -20.080 1.00 77.38 94 GLN A C 1
ATOM 770 O O . GLN A 1 94 ? 25.495 1.487 -20.337 1.00 77.38 94 GLN A O 1
ATOM 775 N N . LEU A 1 95 ? 25.239 -0.744 -20.480 1.00 78.00 95 LEU A N 1
ATOM 776 C CA . LEU A 1 95 ? 23.943 -0.726 -21.155 1.00 78.00 95 LEU A CA 1
ATOM 777 C C . LEU A 1 95 ? 22.848 -0.369 -20.141 1.00 78.00 95 LEU A C 1
ATOM 779 O O . LEU A 1 95 ? 22.504 -1.161 -19.269 1.00 78.00 95 LEU A O 1
ATOM 783 N N . GLN A 1 96 ? 22.313 0.844 -20.233 1.00 76.69 96 GLN A N 1
ATOM 784 C CA . GLN A 1 96 ? 21.253 1.312 -19.339 1.00 76.69 96 GLN A CA 1
ATOM 785 C C . GLN A 1 96 ? 19.870 0.876 -19.843 1.00 76.69 96 GLN A C 1
ATOM 787 O O . GLN A 1 96 ? 19.665 0.770 -21.049 1.00 76.69 96 GLN A O 1
ATOM 792 N N . LEU A 1 97 ? 18.929 0.657 -18.920 1.00 69.31 97 LEU A N 1
ATOM 793 C CA . LEU A 1 97 ? 17.505 0.490 -19.224 1.00 69.31 97 LEU A CA 1
ATOM 794 C C . LEU A 1 97 ? 16.798 1.842 -19.079 1.00 69.31 97 LEU A C 1
ATOM 796 O O . LEU A 1 97 ? 16.920 2.485 -18.037 1.00 69.31 97 LEU A O 1
ATOM 800 N N . GLU A 1 98 ? 16.060 2.271 -20.101 1.00 65.50 98 GLU A N 1
ATOM 801 C CA . GLU A 1 98 ? 15.315 3.540 -20.093 1.00 65.50 98 GLU A CA 1
ATOM 802 C C . GLU A 1 98 ? 13.988 3.425 -19.338 1.00 65.50 98 GLU A C 1
ATOM 804 O O . GLU A 1 98 ? 13.562 4.391 -18.708 1.00 65.50 98 GLU A O 1
ATOM 809 N N . HIS A 1 99 ? 13.350 2.250 -19.352 1.00 62.69 99 HIS A N 1
ATOM 810 C CA . HIS A 1 99 ? 12.041 2.053 -18.720 1.00 62.69 99 HIS A CA 1
ATOM 811 C C . HIS A 1 99 ? 12.082 1.958 -17.184 1.00 62.69 99 HIS A C 1
ATOM 813 O O . HIS A 1 99 ? 11.029 1.964 -16.546 1.00 62.69 99 HIS A O 1
ATOM 819 N N . TYR A 1 100 ? 13.266 1.836 -16.572 1.00 52.59 100 TYR A N 1
ATOM 820 C CA . TYR A 1 100 ? 13.406 1.498 -15.154 1.00 52.59 100 TYR A CA 1
ATOM 821 C C . TYR A 1 100 ? 14.138 2.592 -14.353 1.00 52.59 100 TYR A C 1
ATOM 823 O O . TYR A 1 100 ? 15.270 2.967 -14.669 1.00 52.59 100 TYR A O 1
ATOM 831 N N . SER A 1 101 ? 13.503 3.085 -13.280 1.00 46.66 101 SER A N 1
ATOM 832 C CA . SER A 1 101 ? 14.064 4.084 -12.356 1.00 46.66 101 SER A CA 1
ATOM 833 C C . SER A 1 101 ? 14.069 3.593 -10.899 1.00 46.66 101 SER A C 1
ATOM 835 O O . SER A 1 101 ? 13.141 2.928 -10.440 1.00 46.66 101 SER A O 1
ATOM 837 N N . ASP A 1 102 ? 15.142 3.906 -10.163 1.00 42.44 102 ASP A N 1
ATOM 838 C CA . ASP A 1 102 ? 15.311 3.519 -8.754 1.00 42.44 102 ASP A CA 1
ATOM 839 C C . ASP A 1 102 ? 14.542 4.475 -7.813 1.00 42.44 102 ASP A C 1
ATOM 841 O O . ASP A 1 102 ? 14.529 5.689 -8.012 1.00 42.44 102 ASP A O 1
ATOM 845 N N . MET A 1 103 ? 13.917 3.937 -6.761 1.00 40.81 103 MET A N 1
ATOM 846 C CA . MET A 1 103 ? 13.071 4.672 -5.794 1.00 40.81 103 MET A CA 1
ATOM 847 C C . MET A 1 103 ? 13.734 4.825 -4.411 1.00 40.81 103 MET A C 1
ATOM 849 O O . MET A 1 103 ? 14.387 3.892 -3.940 1.00 40.81 103 MET A O 1
ATOM 853 N N . SER A 1 104 ? 13.507 5.968 -3.738 1.00 35.84 104 SER A N 1
ATOM 854 C CA . SER A 1 104 ? 14.085 6.358 -2.431 1.00 35.84 104 SER A CA 1
ATOM 855 C C . SER A 1 104 ? 13.081 6.333 -1.248 1.00 35.84 104 SER A C 1
ATOM 857 O O . SER A 1 104 ? 11.868 6.340 -1.445 1.00 35.84 104 SER A O 1
ATOM 859 N N . TYR A 1 105 ? 13.581 6.279 0.004 1.00 38.72 105 TYR A N 1
ATOM 860 C CA . TYR A 1 105 ? 12.823 5.870 1.213 1.00 38.72 105 TYR A CA 1
ATOM 861 C C . TYR A 1 105 ? 12.655 6.957 2.308 1.00 38.72 105 TYR A C 1
ATOM 863 O O . TYR A 1 105 ? 13.595 7.704 2.580 1.00 38.72 105 TYR A O 1
ATOM 871 N N . THR A 1 106 ? 11.526 6.968 3.048 1.00 31.42 106 THR A N 1
ATOM 872 C CA . THR A 1 106 ? 11.247 7.882 4.198 1.00 31.42 106 THR A CA 1
ATOM 873 C C . THR A 1 106 ? 10.688 7.175 5.462 1.00 31.42 106 THR A C 1
ATOM 875 O O . THR A 1 106 ? 10.319 6.004 5.408 1.00 31.42 106 THR A O 1
ATOM 878 N N . ILE A 1 107 ? 10.710 7.847 6.635 1.00 29.75 107 ILE A N 1
ATOM 879 C CA . ILE A 1 107 ? 10.440 7.291 7.993 1.00 29.75 107 ILE A CA 1
ATOM 880 C C . ILE A 1 107 ? 9.286 8.038 8.686 1.00 29.75 107 ILE A C 1
ATOM 882 O O . ILE A 1 107 ? 9.267 9.260 8.609 1.00 29.75 107 ILE A O 1
ATOM 886 N N . ASN A 1 108 ? 8.435 7.339 9.462 1.00 29.34 108 ASN A N 1
ATOM 887 C CA . ASN A 1 108 ? 7.628 7.907 10.564 1.00 29.34 108 ASN A CA 1
ATOM 888 C C . ASN A 1 108 ? 7.408 6.889 11.718 1.00 29.34 108 ASN A C 1
ATOM 890 O O . ASN A 1 108 ? 7.646 5.692 11.548 1.00 29.34 108 ASN A O 1
ATOM 894 N N . ALA A 1 109 ? 7.009 7.363 12.911 1.00 29.81 109 ALA A N 1
ATOM 895 C CA . ALA A 1 109 ? 6.814 6.568 14.141 1.00 29.81 109 ALA A CA 1
ATOM 896 C C . ALA A 1 109 ? 5.365 6.618 14.682 1.00 29.81 109 ALA A C 1
ATOM 898 O O . ALA A 1 109 ? 4.623 7.542 14.348 1.00 29.81 109 ALA A O 1
ATOM 899 N N . LEU A 1 110 ? 4.969 5.613 15.484 1.00 34.34 110 LEU A N 1
ATOM 900 C CA . LEU A 1 110 ? 3.580 5.307 15.884 1.00 34.34 110 LEU A CA 1
ATOM 901 C C . LEU A 1 110 ? 3.468 4.806 17.340 1.00 34.34 110 LEU A C 1
ATOM 903 O O . LEU A 1 110 ? 4.423 4.220 17.847 1.00 34.34 110 LEU A O 1
ATOM 907 N N . ASP A 1 111 ? 2.280 5.004 17.934 1.00 31.84 111 ASP A N 1
ATOM 908 C CA . ASP A 1 111 ? 1.814 4.571 19.274 1.00 31.84 111 ASP A CA 1
ATOM 909 C C . ASP A 1 111 ? 0.608 3.613 19.157 1.00 31.84 111 ASP A C 1
ATOM 911 O O . ASP A 1 111 ? -0.036 3.581 18.108 1.00 31.84 111 ASP A O 1
ATOM 915 N N . MET A 1 112 ? 0.286 2.838 20.210 1.00 51.34 112 MET A N 1
ATOM 916 C CA . MET A 1 112 ? -0.432 1.559 20.045 1.00 51.34 112 MET A CA 1
ATOM 917 C C . MET A 1 112 ? -1.285 1.007 21.204 1.00 51.34 112 MET A C 1
ATOM 919 O O . MET A 1 112 ? -0.969 1.207 22.373 1.00 51.34 112 MET A O 1
ATOM 923 N N . VAL A 1 113 ? -2.300 0.202 20.829 1.00 51.62 113 VAL A N 1
ATOM 924 C CA . VAL A 1 113 ? -3.311 -0.536 21.635 1.00 51.62 113 VAL A CA 1
ATOM 925 C C . VAL A 1 113 ? -3.376 -2.011 21.170 1.00 51.62 113 VAL A C 1
ATOM 927 O O . VAL A 1 113 ? -3.062 -2.274 20.016 1.00 51.62 113 VAL A O 1
ATOM 930 N N . ASN A 1 114 ? -3.781 -2.969 22.024 1.00 71.88 114 ASN A N 1
ATOM 931 C CA . ASN A 1 114 ? -3.849 -4.419 21.724 1.00 71.88 114 ASN A CA 1
ATOM 932 C C . ASN A 1 114 ? -5.120 -4.849 20.938 1.00 71.88 114 ASN A C 1
ATOM 934 O O . ASN A 1 114 ? -6.201 -4.773 21.518 1.00 71.88 114 ASN A O 1
ATOM 938 N N . PRO A 1 115 ? -5.012 -5.357 19.690 1.00 78.31 115 PRO A N 1
ATOM 939 C CA . PRO A 1 115 ? -6.132 -5.778 18.845 1.00 78.31 115 PRO A CA 1
ATOM 940 C C . PRO A 1 115 ? -6.375 -7.302 18.784 1.00 78.31 115 PRO A C 1
ATOM 942 O O . PRO A 1 115 ? -7.340 -7.724 18.153 1.00 78.31 115 PRO A O 1
ATOM 945 N N . LEU A 1 116 ? -5.530 -8.156 19.386 1.00 78.75 116 LEU A N 1
ATOM 946 C CA . LEU A 1 116 ? -5.721 -9.618 19.304 1.00 78.75 116 LEU A CA 1
ATOM 947 C C . LEU A 1 116 ? -6.902 -10.100 20.156 1.00 78.75 116 LEU A C 1
ATOM 949 O O . LEU A 1 116 ? -7.641 -10.984 19.736 1.00 78.75 116 LEU A O 1
ATOM 953 N N . ASN A 1 117 ? -7.114 -9.489 21.324 1.00 73.19 117 ASN A N 1
ATOM 954 C CA . ASN A 1 117 ? -8.153 -9.912 22.270 1.00 73.19 117 ASN A CA 1
ATOM 955 C C . ASN A 1 117 ? -9.576 -9.507 21.845 1.00 73.19 117 ASN A C 1
ATOM 957 O O . ASN A 1 117 ? -10.538 -9.930 22.475 1.00 73.19 117 ASN A O 1
ATOM 961 N N . SER A 1 118 ? -9.715 -8.666 20.818 1.00 68.38 118 SER A N 1
ATOM 962 C CA . SER A 1 118 ? -11.005 -8.164 20.332 1.00 68.38 118 SER A CA 1
ATOM 963 C C . SER A 1 118 ? -11.564 -8.947 19.140 1.00 68.38 118 SER A C 1
ATOM 965 O O . SER A 1 118 ? -12.646 -8.616 18.669 1.00 68.38 118 SER A O 1
ATOM 967 N N . LEU A 1 119 ? -10.842 -9.943 18.615 1.00 78.19 119 LEU A N 1
ATOM 968 C CA . LEU A 1 119 ? -11.274 -10.709 17.443 1.00 78.19 119 LEU A CA 1
ATOM 969 C C . LEU A 1 119 ? -12.125 -11.930 17.838 1.00 78.19 119 LEU A C 1
ATOM 971 O O . LEU A 1 119 ? -11.625 -12.800 18.554 1.00 78.19 119 LEU A O 1
ATOM 975 N N . PRO A 1 120 ? -13.354 -12.074 17.306 1.00 84.94 120 PRO A N 1
ATOM 976 C CA . PRO A 1 120 ? -14.091 -13.333 17.375 1.00 84.94 120 PRO A CA 1
ATOM 977 C C . PRO A 1 120 ? -13.317 -14.471 16.694 1.00 84.94 120 PRO A C 1
ATOM 979 O O . PRO A 1 120 ? -12.675 -14.265 15.659 1.00 84.94 120 PRO A O 1
ATOM 982 N N . SER A 1 121 ? -13.418 -15.695 17.224 1.00 84.38 121 SER A N 1
ATOM 983 C CA . SER A 1 121 ? -12.669 -16.849 16.701 1.00 84.38 121 SER A CA 1
ATOM 984 C C . SER A 1 121 ? -12.971 -17.158 15.232 1.00 84.38 121 SER A C 1
ATOM 986 O O . SER A 1 121 ? -12.064 -17.503 14.480 1.00 84.38 121 SER A O 1
ATOM 988 N N . CYS A 1 122 ? -14.220 -16.966 14.790 1.00 83.19 122 CYS A N 1
ATOM 989 C CA . CYS A 1 122 ? -14.603 -17.134 13.384 1.00 83.19 122 CYS A CA 1
ATOM 990 C C . CYS A 1 122 ? -13.830 -16.166 12.467 1.00 83.19 122 CYS A C 1
ATOM 992 O O . CYS A 1 122 ? -13.248 -16.577 11.462 1.00 83.19 122 CYS A O 1
ATOM 994 N N . THR A 1 123 ? -13.732 -14.893 12.861 1.00 84.94 123 THR A N 1
ATOM 995 C CA . THR A 1 123 ? -12.989 -13.864 12.122 1.00 84.94 123 THR A CA 1
ATOM 996 C C . THR A 1 123 ? -11.494 -14.168 12.084 1.00 84.94 123 THR A C 1
ATOM 998 O O . THR A 1 123 ? -10.863 -14.027 11.038 1.00 84.94 123 THR A O 1
ATOM 1001 N N . ALA A 1 124 ? -10.922 -14.631 13.197 1.00 85.88 124 ALA A N 1
ATOM 1002 C CA . ALA A 1 124 ? -9.519 -15.029 13.262 1.00 85.88 124 ALA A CA 1
ATOM 1003 C C . ALA A 1 124 ? -9.206 -16.202 12.314 1.00 85.88 124 ALA A C 1
ATOM 1005 O O . ALA A 1 124 ? -8.240 -16.130 11.554 1.00 85.88 124 ALA A O 1
ATOM 1006 N N . VAL A 1 125 ? -10.047 -17.242 12.291 1.00 90.06 125 VAL A N 1
ATOM 1007 C CA . VAL A 1 125 ? -9.901 -18.376 11.361 1.00 90.06 125 VAL A CA 1
ATOM 1008 C C . VAL A 1 125 ? -10.032 -17.907 9.915 1.00 90.06 125 VAL A C 1
ATOM 1010 O O . VAL A 1 125 ? -9.164 -18.218 9.102 1.00 90.06 125 VAL A O 1
ATOM 1013 N N . ARG A 1 126 ? -11.037 -17.079 9.599 1.00 88.75 126 ARG A N 1
ATOM 1014 C CA . ARG A 1 126 ? -11.212 -16.497 8.260 1.00 88.75 126 ARG A CA 1
ATOM 1015 C C . ARG A 1 126 ? -9.986 -15.695 7.818 1.00 88.75 126 ARG A C 1
ATOM 1017 O O . ARG A 1 126 ? -9.587 -15.796 6.663 1.00 88.75 126 ARG A O 1
ATOM 1024 N N . LEU A 1 127 ? -9.344 -14.942 8.713 1.00 90.06 127 LEU A N 1
ATOM 1025 C CA . LEU A 1 127 ? -8.092 -14.243 8.401 1.00 90.06 127 LEU A CA 1
ATOM 1026 C C . LEU A 1 127 ? -6.939 -15.217 8.110 1.00 90.06 127 LEU A C 1
ATOM 1028 O O . LEU A 1 127 ? -6.165 -14.964 7.190 1.00 90.06 127 LEU A O 1
ATOM 1032 N N . ILE A 1 128 ? -6.836 -16.342 8.827 1.00 92.75 128 ILE A N 1
ATOM 1033 C CA . ILE A 1 128 ? -5.859 -17.399 8.500 1.00 92.75 128 ILE A CA 1
ATOM 1034 C C . ILE A 1 128 ? -6.151 -17.976 7.111 1.00 92.75 128 ILE A C 1
ATOM 1036 O O . ILE A 1 128 ? -5.238 -18.143 6.307 1.00 92.75 128 ILE A O 1
ATOM 1040 N N . GLU A 1 129 ? -7.411 -18.251 6.784 1.00 90.75 129 GLU A N 1
ATOM 1041 C CA . GLU A 1 129 ? -7.769 -18.774 5.463 1.00 90.75 129 GLU A CA 1
ATOM 1042 C C . GLU A 1 129 ? -7.475 -17.775 4.343 1.00 90.75 129 GLU A C 1
ATOM 1044 O O . GLU A 1 129 ? -6.862 -18.133 3.333 1.00 90.75 129 GLU A O 1
ATOM 1049 N N . CYS A 1 130 ? -7.835 -16.506 4.548 1.00 90.56 130 CYS A N 1
ATOM 1050 C CA . CYS A 1 130 ? -7.511 -15.423 3.630 1.00 90.56 130 CYS A CA 1
ATOM 1051 C C . CYS A 1 130 ? -5.998 -15.305 3.420 1.00 90.56 130 CYS A C 1
ATOM 1053 O O . CYS A 1 130 ? -5.571 -15.147 2.278 1.00 90.56 130 CYS A O 1
ATOM 1055 N N . PHE A 1 131 ? -5.178 -15.448 4.468 1.00 93.25 131 PHE A N 1
ATOM 1056 C CA . PHE A 1 131 ? -3.717 -15.426 4.351 1.00 93.25 131 PHE A CA 1
ATOM 1057 C C . PHE A 1 131 ? -3.213 -16.459 3.334 1.00 93.25 131 PHE A C 1
ATOM 1059 O O . PHE A 1 131 ? -2.456 -16.111 2.429 1.00 93.25 131 PHE A O 1
ATOM 1066 N N . PHE A 1 132 ? -3.666 -17.713 3.427 1.00 91.94 132 PHE A N 1
ATOM 1067 C CA . PHE A 1 132 ? -3.263 -18.767 2.485 1.00 91.94 132 PHE A CA 1
ATOM 1068 C C . PHE A 1 132 ? -3.837 -18.589 1.077 1.00 91.94 132 PHE A C 1
ATOM 1070 O O . PHE A 1 132 ? -3.289 -19.145 0.127 1.00 91.94 132 PHE A O 1
ATOM 1077 N N . ARG A 1 133 ? -4.900 -17.792 0.933 1.00 88.81 133 ARG A N 1
ATOM 1078 C CA . ARG A 1 133 ? -5.510 -17.475 -0.359 1.00 88.81 133 ARG A CA 1
ATOM 1079 C C . ARG A 1 133 ? -4.798 -16.340 -1.099 1.00 88.81 133 ARG A C 1
ATOM 1081 O O . ARG A 1 133 ? -4.651 -16.434 -2.310 1.00 88.81 133 ARG A O 1
ATOM 1088 N N . VAL A 1 134 ? -4.373 -15.281 -0.402 1.00 87.81 134 VAL A N 1
ATOM 1089 C CA . VAL A 1 134 ? -3.864 -14.049 -1.052 1.00 87.81 134 VAL A CA 1
ATOM 1090 C C . VAL A 1 134 ? -2.381 -13.785 -0.842 1.00 87.81 134 VAL A C 1
ATOM 1092 O O . VAL A 1 134 ? -1.776 -13.013 -1.584 1.00 87.81 134 VAL A O 1
ATOM 1095 N N . HIS A 1 135 ? -1.775 -14.340 0.208 1.00 91.50 135 HIS A N 1
ATOM 1096 C CA . HIS A 1 135 ? -0.440 -13.923 0.607 1.00 91.50 135 HIS A CA 1
ATOM 1097 C C . HIS A 1 135 ? 0.637 -14.699 -0.175 1.00 91.50 135 HIS A C 1
ATOM 1099 O O . HIS A 1 135 ? 0.716 -15.920 -0.039 1.00 91.50 135 HIS A O 1
ATOM 1105 N N . PRO A 1 136 ? 1.553 -14.032 -0.909 1.00 90.81 136 PRO A N 1
ATOM 1106 C CA . PRO A 1 136 ? 2.562 -14.724 -1.721 1.00 90.81 136 PRO A CA 1
ATOM 1107 C C . PRO A 1 136 ? 3.552 -15.528 -0.864 1.00 90.81 136 PRO A C 1
ATOM 1109 O O . PRO A 1 136 ? 4.003 -16.598 -1.249 1.00 90.81 136 PRO A O 1
ATOM 1112 N N . TYR A 1 137 ? 3.841 -15.058 0.354 1.00 93.94 137 TYR A N 1
ATOM 1113 C CA . TYR A 1 137 ? 4.648 -15.794 1.338 1.00 93.94 137 TYR A CA 1
ATOM 1114 C C . TYR A 1 137 ? 3.841 -16.772 2.211 1.00 93.94 137 TYR A C 1
ATOM 1116 O O . TYR A 1 137 ? 4.316 -17.172 3.271 1.00 93.94 137 TYR A O 1
ATOM 1124 N N . SER A 1 138 ? 2.627 -17.160 1.811 1.00 93.00 138 SER A N 1
ATOM 1125 C CA . SER A 1 138 ? 1.892 -18.230 2.504 1.00 93.00 138 SER A CA 1
ATOM 1126 C C . SER A 1 138 ? 2.659 -19.558 2.487 1.00 93.00 138 SER A C 1
ATOM 1128 O O . SER A 1 138 ? 2.568 -20.327 3.436 1.00 93.00 138 SER A O 1
ATOM 1130 N N . VAL A 1 139 ? 3.514 -19.764 1.479 1.00 91.69 139 VAL A N 1
ATOM 1131 C CA . VAL A 1 139 ? 4.438 -20.904 1.336 1.00 91.69 139 VAL A CA 1
ATOM 1132 C C . VAL A 1 139 ? 5.469 -21.041 2.470 1.00 91.69 139 VAL A C 1
ATOM 1134 O O . VAL A 1 139 ? 6.150 -22.058 2.569 1.00 91.69 139 VAL A O 1
ATOM 1137 N N . LEU A 1 140 ? 5.615 -20.022 3.326 1.00 94.31 140 LEU A N 1
ATOM 1138 C CA . LEU A 1 140 ? 6.483 -20.075 4.510 1.00 94.31 140 LEU A CA 1
ATOM 1139 C C . LEU A 1 140 ? 5.837 -20.810 5.688 1.00 94.31 140 LEU A C 1
ATOM 1141 O O . LEU A 1 140 ? 6.515 -21.096 6.675 1.00 94.31 140 LEU A O 1
ATOM 1145 N N . PHE A 1 141 ? 4.539 -21.094 5.590 1.00 94.75 141 PHE A N 1
ATOM 1146 C CA . PHE A 1 141 ? 3.717 -21.683 6.634 1.00 94.75 141 PHE A CA 1
ATOM 1147 C C . PHE A 1 141 ? 2.999 -22.921 6.100 1.00 94.75 141 PHE A C 1
ATOM 1149 O O . PHE A 1 141 ? 2.834 -23.098 4.896 1.00 94.75 141 PHE A O 1
ATOM 1156 N N . ASN A 1 142 ? 2.551 -23.773 7.015 1.00 94.25 142 ASN A N 1
ATOM 1157 C CA . ASN A 1 142 ? 1.647 -24.871 6.703 1.00 94.25 142 ASN A CA 1
ATOM 1158 C C . ASN A 1 142 ? 0.261 -24.536 7.270 1.00 94.25 142 ASN A C 1
ATOM 1160 O O . ASN A 1 142 ? 0.168 -24.163 8.447 1.00 94.25 142 ASN A O 1
ATOM 1164 N N . LYS A 1 143 ? -0.796 -24.632 6.449 1.00 94.06 143 LYS A N 1
ATOM 1165 C CA . LYS A 1 143 ? -2.150 -24.219 6.861 1.00 94.06 143 LYS A CA 1
ATOM 1166 C C . LYS A 1 143 ? -2.648 -25.085 8.010 1.00 94.06 143 LYS A C 1
ATOM 1168 O O . LYS A 1 143 ? -3.150 -24.555 9.001 1.00 94.06 143 LYS A O 1
ATOM 1173 N N . THR A 1 144 ? -2.441 -26.394 7.908 1.00 94.00 144 THR A N 1
ATOM 1174 C CA . THR A 1 144 ? -2.865 -27.367 8.918 1.00 94.00 144 THR A CA 1
ATOM 1175 C C . THR A 1 144 ? -2.188 -27.117 10.265 1.00 94.00 144 THR A C 1
ATOM 1177 O O . THR A 1 144 ? -2.876 -27.003 11.276 1.00 94.00 144 THR A O 1
ATOM 1180 N N . LEU A 1 145 ? -0.861 -26.950 10.291 1.00 94.12 145 LEU A N 1
ATOM 1181 C CA . LEU A 1 145 ? -0.106 -26.702 11.524 1.00 94.12 145 LEU A CA 1
ATOM 1182 C C . LEU A 1 145 ? -0.475 -25.361 12.173 1.00 94.12 145 LEU A C 1
ATOM 1184 O O . LEU A 1 145 ? -0.550 -25.277 13.402 1.00 94.12 145 LEU A O 1
ATOM 1188 N N . LEU A 1 146 ? -0.723 -24.315 11.374 1.00 94.19 146 LEU A N 1
ATOM 1189 C CA . LEU A 1 146 ? -1.109 -23.005 11.903 1.00 94.19 146 LEU A CA 1
ATOM 1190 C C . LEU A 1 146 ? -2.522 -23.031 12.502 1.00 94.19 146 LEU A C 1
ATOM 1192 O O . LEU A 1 146 ? -2.714 -22.527 13.606 1.00 94.19 146 LEU A O 1
ATOM 1196 N N . LEU A 1 147 ? -3.487 -23.653 11.814 1.00 93.44 147 LEU A N 1
ATOM 1197 C CA . LEU A 1 147 ? -4.846 -23.829 12.334 1.00 93.44 147 LEU A CA 1
ATOM 1198 C C . LEU A 1 147 ? -4.856 -24.698 13.590 1.00 93.44 147 LEU A C 1
ATOM 1200 O O . LEU A 1 147 ? -5.498 -24.337 14.571 1.00 93.44 147 LEU A O 1
ATOM 1204 N N . GLN A 1 148 ? -4.109 -25.805 13.594 1.00 93.25 148 GLN A N 1
ATOM 1205 C CA . GLN A 1 148 ? -3.971 -26.653 14.774 1.00 93.25 148 GLN A CA 1
ATOM 1206 C C . GLN A 1 148 ? -3.432 -25.849 15.960 1.00 93.25 148 GLN A C 1
ATOM 1208 O O . GLN A 1 148 ? -4.048 -25.859 17.020 1.00 93.25 148 GLN A O 1
ATOM 1213 N N . SER A 1 149 ? -2.342 -25.101 15.758 1.00 91.44 149 SER A N 1
ATOM 1214 C CA . SER A 1 149 ? -1.727 -24.281 16.809 1.00 91.44 149 SER A CA 1
ATOM 1215 C C . SER A 1 149 ? -2.650 -23.170 17.318 1.00 91.44 149 SER A C 1
ATOM 1217 O O . SER A 1 149 ? -2.569 -22.794 18.486 1.00 91.44 149 SER A O 1
ATOM 1219 N N . TYR A 1 150 ? -3.509 -22.627 16.450 1.00 92.44 150 TYR A N 1
ATOM 1220 C CA . TYR A 1 150 ? -4.530 -21.653 16.830 1.00 92.44 150 TYR A CA 1
ATOM 1221 C C . TYR A 1 150 ? -5.597 -22.290 17.728 1.00 92.44 150 TYR A C 1
ATOM 1223 O O . TYR A 1 150 ? -5.871 -21.779 18.809 1.00 92.44 150 TYR A O 1
ATOM 1231 N N . TRP A 1 151 ? -6.151 -23.438 17.327 1.00 90.88 151 TRP A N 1
ATOM 1232 C CA . TRP A 1 151 ? -7.183 -24.134 18.102 1.00 90.88 151 TRP A CA 1
ATOM 1233 C C . TRP A 1 151 ? -6.677 -24.692 19.435 1.00 90.88 151 TRP A C 1
ATOM 1235 O O . TRP A 1 151 ? -7.457 -24.810 20.377 1.00 90.88 151 TRP A O 1
ATOM 1245 N N . THR A 1 152 ? -5.388 -25.023 19.531 1.00 90.62 152 THR A N 1
ATOM 1246 C CA . THR A 1 152 ? -4.760 -25.476 20.780 1.00 90.62 152 THR A CA 1
ATOM 1247 C C . THR A 1 152 ? -4.211 -24.340 21.645 1.00 90.62 152 THR A C 1
ATOM 1249 O O . THR A 1 152 ? -3.624 -24.628 22.683 1.00 90.62 152 THR A O 1
ATOM 1252 N N . ASP A 1 153 ? -4.372 -23.076 21.234 1.00 86.31 153 ASP A N 1
ATOM 1253 C CA . ASP A 1 153 ? -3.831 -21.886 21.915 1.00 86.31 153 ASP A CA 1
ATOM 1254 C C . ASP A 1 153 ? -2.305 -21.957 22.161 1.00 86.31 153 ASP A C 1
ATOM 1256 O O . ASP A 1 153 ? -1.765 -21.476 23.155 1.00 86.31 153 ASP A O 1
ATOM 1260 N N . THR A 1 154 ? -1.580 -22.604 21.240 1.00 89.88 154 THR A N 1
ATOM 1261 C CA . THR A 1 154 ? -0.113 -22.764 21.293 1.00 89.88 154 THR A CA 1
ATOM 1262 C C . THR A 1 154 ? 0.620 -21.893 20.277 1.00 89.88 154 THR A C 1
ATOM 1264 O O . THR A 1 154 ? 1.850 -21.916 20.201 1.00 89.88 154 THR A O 1
ATOM 1267 N N . VAL A 1 155 ? -0.113 -21.154 19.446 1.00 90.81 155 VAL A N 1
ATOM 1268 C CA . VAL A 1 155 ? 0.460 -20.278 18.424 1.00 90.81 155 VAL A CA 1
ATOM 1269 C C . VAL A 1 155 ? 1.113 -19.046 19.056 1.00 90.81 155 VAL A C 1
ATOM 1271 O O . VAL A 1 155 ? 0.588 -18.446 19.989 1.00 90.81 155 VAL A O 1
ATOM 1274 N N . ASP A 1 156 ? 2.275 -18.640 18.535 1.00 91.69 156 ASP A N 1
ATOM 1275 C CA . ASP A 1 156 ? 2.954 -17.438 19.025 1.00 91.69 156 ASP A CA 1
ATOM 1276 C C . ASP A 1 156 ? 2.105 -16.184 18.701 1.00 91.69 156 ASP A C 1
ATOM 1278 O O . ASP A 1 156 ? 1.812 -15.939 17.523 1.00 91.69 156 ASP A O 1
ATOM 1282 N N . PRO A 1 157 ? 1.729 -15.354 19.697 1.00 91.88 157 PRO A N 1
ATOM 1283 C CA . PRO A 1 157 ? 0.920 -14.157 19.466 1.00 91.88 157 PRO A CA 1
ATOM 1284 C C . PRO A 1 157 ? 1.561 -13.166 18.488 1.00 91.88 157 PRO A C 1
ATOM 1286 O O . PRO A 1 157 ? 0.854 -12.476 17.753 1.00 91.88 157 PRO A O 1
ATOM 1289 N N . LEU A 1 158 ? 2.899 -13.097 18.443 1.00 93.06 158 LEU A N 1
ATOM 1290 C CA . LEU A 1 158 ? 3.609 -12.264 17.474 1.00 93.06 158 LEU A CA 1
ATOM 1291 C C . LEU A 1 158 ? 3.340 -12.755 16.053 1.00 93.06 158 LEU A C 1
ATOM 1293 O O . LEU A 1 158 ? 3.095 -11.941 15.165 1.00 93.06 158 LEU A O 1
ATOM 1297 N N . LEU A 1 159 ? 3.354 -14.074 15.844 1.00 95.19 159 LEU A N 1
ATOM 1298 C CA . LEU A 1 159 ? 3.075 -14.659 14.541 1.00 95.19 159 LEU A CA 1
ATOM 1299 C C . LEU A 1 159 ? 1.640 -14.364 14.098 1.00 95.19 159 LEU A C 1
ATOM 1301 O O . LEU A 1 159 ? 1.454 -13.879 12.983 1.00 95.19 159 LEU A O 1
ATOM 1305 N N . LEU A 1 160 ? 0.649 -14.570 14.971 1.00 94.19 160 LEU A N 1
ATOM 1306 C CA . LEU A 1 160 ? -0.746 -14.237 14.661 1.00 94.19 160 LEU A CA 1
ATOM 1307 C C . LEU A 1 160 ? -0.921 -12.759 14.308 1.00 94.19 160 LEU A C 1
ATOM 1309 O O . LEU A 1 160 ? -1.549 -12.440 13.304 1.00 94.19 160 LEU A O 1
ATOM 1313 N N . SER A 1 161 ? -0.325 -11.854 15.089 1.00 94.00 161 SER A N 1
ATOM 1314 C CA . SER A 1 161 ? -0.421 -10.412 14.840 1.00 94.00 161 SER A CA 1
ATOM 1315 C C . SER A 1 161 ? 0.143 -10.025 13.471 1.00 94.00 161 SER A C 1
ATOM 1317 O O . SER A 1 161 ? -0.435 -9.200 12.767 1.00 94.00 161 SER A O 1
ATOM 1319 N N . VAL A 1 162 ? 1.258 -10.633 13.056 1.00 95.31 162 VAL A N 1
ATOM 1320 C CA . VAL A 1 162 ? 1.841 -10.379 11.731 1.00 95.31 162 VAL A CA 1
ATOM 1321 C C . VAL A 1 162 ? 0.994 -11.016 10.624 1.00 95.31 162 VAL A C 1
ATOM 1323 O O . VAL A 1 162 ? 0.748 -10.367 9.607 1.00 95.31 162 VAL A O 1
ATOM 1326 N N . VAL A 1 163 ? 0.502 -12.246 10.804 1.00 96.00 163 VAL A N 1
ATOM 1327 C CA . VAL A 1 163 ? -0.381 -12.913 9.830 1.00 96.00 163 VAL A CA 1
ATOM 1328 C C . VAL A 1 163 ? -1.651 -12.093 9.616 1.00 96.00 163 VAL A C 1
ATOM 1330 O O . VAL A 1 163 ? -1.954 -11.740 8.478 1.00 96.00 163 VAL A O 1
ATOM 1333 N N . PHE A 1 164 ? -2.347 -11.701 10.683 1.00 94.50 164 PHE A N 1
ATOM 1334 C CA . PHE A 1 164 ? -3.555 -10.880 10.586 1.00 94.50 164 PHE A CA 1
ATOM 1335 C C . PHE A 1 164 ? -3.250 -9.526 9.961 1.00 94.50 164 PHE A C 1
ATOM 1337 O O . PHE A 1 164 ? -3.879 -9.157 8.975 1.00 94.50 164 PHE A O 1
ATOM 1344 N N . GLY A 1 165 ? -2.218 -8.831 10.438 1.00 91.94 165 GLY A N 1
ATOM 1345 C CA . GLY A 1 165 ? -1.894 -7.505 9.929 1.00 91.94 165 GLY A CA 1
ATOM 1346 C C . GLY A 1 165 ? -1.495 -7.482 8.456 1.00 91.94 165 GLY A C 1
ATOM 1347 O O . GLY A 1 165 ? -1.933 -6.613 7.704 1.00 91.94 165 GLY A O 1
ATOM 1348 N N . THR A 1 166 ? -0.698 -8.447 8.002 1.00 93.31 166 THR A N 1
ATOM 1349 C CA . THR A 1 166 ? -0.331 -8.534 6.580 1.00 93.31 166 THR A CA 1
ATOM 1350 C C . THR A 1 166 ? -1.499 -8.990 5.706 1.00 93.31 166 THR A C 1
ATOM 1352 O O . THR A 1 166 ? -1.600 -8.547 4.562 1.00 93.31 166 THR A O 1
ATOM 1355 N N . THR A 1 167 ? -2.397 -9.823 6.239 1.00 93.19 167 THR A N 1
ATOM 1356 C CA . THR A 1 167 ? -3.586 -10.301 5.523 1.00 93.19 167 THR A CA 1
ATOM 1357 C C . THR A 1 167 ? -4.624 -9.212 5.367 1.00 93.19 167 THR A C 1
ATOM 1359 O O . THR A 1 167 ? -5.051 -8.984 4.247 1.00 93.19 167 THR A O 1
ATOM 1362 N N . THR A 1 168 ? -4.978 -8.491 6.434 1.00 90.19 168 THR A N 1
ATOM 1363 C CA . THR A 1 168 ? -5.934 -7.371 6.372 1.00 90.19 168 THR A CA 1
ATOM 1364 C C . THR A 1 168 ? -5.498 -6.313 5.363 1.00 90.19 168 THR A C 1
ATOM 1366 O O . THR A 1 168 ? -6.322 -5.702 4.697 1.00 90.19 168 THR A O 1
ATOM 1369 N N . TYR A 1 169 ? -4.189 -6.101 5.211 1.00 88.75 169 TYR A N 1
ATOM 1370 C CA . TYR A 1 169 ? -3.679 -5.188 4.193 1.00 88.75 169 TYR A CA 1
ATOM 1371 C C . TYR A 1 169 ? -3.836 -5.732 2.762 1.00 88.75 169 TYR A C 1
ATOM 1373 O O . TYR A 1 169 ? -4.090 -4.973 1.834 1.00 88.75 169 TYR A O 1
ATOM 1381 N N . LYS A 1 170 ? -3.662 -7.043 2.564 1.00 88.88 170 LYS A N 1
ATOM 1382 C CA . LYS A 1 170 ? -3.675 -7.688 1.239 1.00 88.88 170 LYS A CA 1
ATOM 1383 C C . LYS A 1 170 ? -5.042 -8.218 0.816 1.00 88.88 170 LYS A C 1
ATOM 1385 O O . LYS A 1 170 ? -5.226 -8.492 -0.365 1.00 88.88 170 LYS A O 1
ATOM 1390 N N . SER A 1 171 ? -5.988 -8.362 1.742 1.00 87.38 171 SER A N 1
ATOM 1391 C CA . SER A 1 171 ? -7.345 -8.841 1.460 1.00 87.38 171 SER A CA 1
ATOM 1392 C C . SER A 1 171 ? -8.103 -7.920 0.512 1.00 87.38 171 SER A C 1
ATOM 1394 O O . SER A 1 171 ? -8.990 -8.405 -0.174 1.00 87.38 171 SER A O 1
ATOM 1396 N N . GLN A 1 172 ? -7.667 -6.664 0.378 1.00 83.12 172 GLN A N 1
ATOM 1397 C CA . GLN A 1 172 ? -8.130 -5.708 -0.631 1.00 83.12 172 GLN A CA 1
ATOM 1398 C C . GLN A 1 172 ? -8.138 -6.299 -2.059 1.00 83.12 172 GLN A C 1
ATOM 1400 O O . GLN A 1 172 ? -9.016 -5.975 -2.847 1.00 83.12 172 GLN A O 1
ATOM 1405 N N . ILE A 1 173 ? -7.241 -7.241 -2.389 1.00 84.00 173 ILE A N 1
ATOM 1406 C CA . ILE A 1 173 ? -7.251 -7.928 -3.700 1.00 84.00 173 ILE A CA 1
ATOM 1407 C C . ILE A 1 173 ? -8.489 -8.794 -3.904 1.00 84.00 173 ILE A C 1
ATOM 1409 O O . ILE A 1 173 ? -8.986 -8.893 -5.022 1.00 84.00 173 ILE A O 1
ATOM 1413 N N . LEU A 1 174 ? -9.005 -9.417 -2.842 1.00 82.75 174 LEU A N 1
ATOM 1414 C CA . LEU A 1 174 ? -10.248 -10.193 -2.925 1.00 82.75 174 LEU A CA 1
ATOM 1415 C C . LEU A 1 174 ? -11.450 -9.294 -3.230 1.00 82.75 174 LEU A C 1
ATOM 1417 O O . LEU A 1 174 ? -12.455 -9.788 -3.724 1.00 82.75 174 LEU A O 1
ATOM 1421 N N . GLU A 1 175 ? -11.318 -7.995 -2.964 1.00 77.06 175 GLU A N 1
ATOM 1422 C CA . GLU A 1 175 ? -12.301 -6.946 -3.238 1.00 77.06 175 GLU A CA 1
ATOM 1423 C C . GLU A 1 175 ? -12.033 -6.257 -4.594 1.00 77.06 175 GLU A C 1
ATOM 1425 O O . GLU A 1 175 ? -12.629 -5.231 -4.898 1.00 77.06 175 GLU A O 1
ATOM 1430 N N . GLY A 1 176 ? -11.091 -6.762 -5.406 1.00 79.69 176 GLY A N 1
ATOM 1431 C CA . GLY A 1 176 ? -10.687 -6.143 -6.676 1.00 79.69 176 GLY A CA 1
ATOM 1432 C C . GLY A 1 176 ? -9.853 -4.863 -6.525 1.00 79.69 176 GLY A C 1
ATOM 1433 O O . GLY A 1 176 ? -9.464 -4.253 -7.525 1.00 79.69 176 GLY A O 1
ATOM 1434 N N . LYS A 1 177 ? -9.527 -4.459 -5.291 1.00 82.81 177 LYS A N 1
ATOM 1435 C CA . LYS A 1 177 ? -8.722 -3.271 -4.997 1.00 82.81 177 LYS A CA 1
ATOM 1436 C C . LYS A 1 177 ? -7.228 -3.606 -5.081 1.00 82.81 177 LYS A C 1
ATOM 1438 O O . LYS A 1 177 ? -6.774 -4.621 -4.545 1.00 82.81 177 LYS A O 1
ATOM 1443 N N . PRO A 1 178 ? -6.414 -2.758 -5.732 1.00 82.62 178 PRO A N 1
ATOM 1444 C CA . PRO A 1 178 ? -4.996 -3.029 -5.871 1.00 82.62 178 PRO A CA 1
ATOM 1445 C C . PRO A 1 178 ? -4.256 -2.776 -4.562 1.00 82.62 178 PRO A C 1
ATOM 1447 O O . PRO A 1 178 ? -4.417 -1.732 -3.929 1.00 82.62 178 PRO A O 1
ATOM 1450 N N . VAL A 1 179 ? -3.319 -3.658 -4.230 1.00 83.00 179 VAL A N 1
ATOM 1451 C CA . VAL A 1 179 ? -2.348 -3.374 -3.174 1.00 83.00 179 VAL A CA 1
ATOM 1452 C C . VAL A 1 179 ? -1.296 -2.433 -3.738 1.00 83.00 179 VAL A C 1
ATOM 1454 O O . VAL A 1 179 ? -0.681 -2.706 -4.772 1.00 83.00 179 VAL A O 1
ATOM 1457 N N . MET A 1 180 ? -1.068 -1.320 -3.047 1.00 76.69 180 MET A N 1
ATOM 1458 C CA . MET A 1 180 ? -0.043 -0.353 -3.430 1.00 76.69 180 MET A CA 1
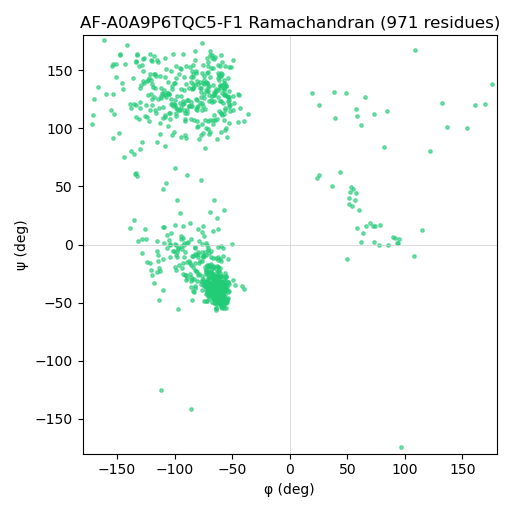ATOM 1459 C C . MET A 1 180 ? 1.216 -0.534 -2.585 1.00 76.69 180 MET A C 1
ATOM 1461 O O . MET A 1 180 ? 1.151 -0.745 -1.370 1.00 76.69 180 MET A O 1
ATOM 1465 N N . PHE A 1 181 ? 2.384 -0.440 -3.217 1.00 71.44 181 PHE A N 1
ATOM 1466 C CA . PHE A 1 181 ? 3.653 -0.444 -2.492 1.00 71.44 181 PHE A CA 1
ATOM 1467 C C . PHE A 1 181 ? 3.747 0.766 -1.557 1.00 71.44 181 PHE A C 1
ATOM 1469 O O . PHE A 1 181 ? 3.281 1.857 -1.884 1.00 71.44 181 PHE A O 1
ATOM 1476 N N . TRP A 1 182 ? 4.356 0.561 -0.387 1.00 68.88 182 TRP A N 1
ATOM 1477 C CA . TRP A 1 182 ? 4.617 1.597 0.631 1.00 68.88 182 TRP A CA 1
ATOM 1478 C C . TRP A 1 182 ? 3.388 2.291 1.236 1.00 68.88 182 TRP A C 1
ATOM 1480 O O . TRP A 1 182 ? 3.531 3.185 2.074 1.00 68.88 182 TRP A O 1
ATOM 1490 N N . HIS A 1 183 ? 2.178 1.894 0.844 1.00 71.75 183 HIS A N 1
ATOM 1491 C CA . HIS A 1 183 ? 0.956 2.564 1.269 1.00 71.75 183 HIS A CA 1
ATOM 1492 C C . HIS A 1 183 ? 0.657 2.337 2.763 1.00 71.75 183 HIS A C 1
ATOM 1494 O O . HIS A 1 183 ? 0.186 3.264 3.422 1.00 71.75 183 HIS A O 1
ATOM 1500 N N . ALA A 1 184 ? 1.076 1.206 3.351 1.00 67.44 184 ALA A N 1
ATOM 1501 C CA . ALA A 1 184 ? 1.046 0.982 4.806 1.00 67.44 184 ALA A CA 1
ATOM 1502 C C . ALA A 1 184 ? 2.084 1.811 5.594 1.00 67.44 184 ALA A C 1
ATOM 1504 O O . ALA A 1 184 ? 2.115 1.760 6.826 1.00 67.44 184 ALA A O 1
ATOM 1505 N N . GLY A 1 185 ? 2.963 2.559 4.918 1.00 60.28 185 GLY A N 1
ATOM 1506 C CA . GLY A 1 185 ? 3.845 3.545 5.549 1.00 60.28 185 GLY A CA 1
ATOM 1507 C C . GLY A 1 185 ? 3.106 4.818 5.989 1.00 60.28 185 GLY A C 1
ATOM 1508 O O . GLY A 1 185 ? 3.599 5.558 6.851 1.00 60.28 185 GLY A O 1
ATOM 1509 N N . VAL A 1 186 ? 1.912 5.069 5.436 1.00 66.25 186 VAL A N 1
ATOM 1510 C CA . VAL A 1 186 ? 1.032 6.180 5.816 1.00 66.25 186 VAL A CA 1
ATOM 1511 C C . VAL A 1 186 ? 0.254 5.796 7.073 1.00 66.25 186 VAL A C 1
ATOM 1513 O O . VAL A 1 186 ? -0.439 4.786 7.097 1.00 66.25 186 VAL A O 1
ATOM 1516 N N . ARG A 1 187 ? 0.335 6.630 8.119 1.00 65.38 187 ARG A N 1
ATOM 1517 C CA . ARG A 1 187 ? -0.261 6.361 9.444 1.00 65.38 187 ARG A CA 1
ATOM 1518 C C . ARG A 1 187 ? -1.754 6.006 9.400 1.00 65.38 187 ARG A C 1
ATOM 1520 O O . ARG A 1 187 ? -2.181 5.214 10.223 1.00 65.38 187 ARG A O 1
ATOM 1527 N N . GLY A 1 188 ? -2.521 6.587 8.475 1.00 65.69 188 GLY A N 1
ATOM 1528 C CA . GLY A 1 188 ? -3.954 6.302 8.328 1.00 65.69 188 GLY A CA 1
ATOM 1529 C C . GLY A 1 188 ? -4.267 4.931 7.719 1.00 65.69 188 GLY A C 1
ATOM 1530 O O . GLY A 1 188 ? -5.324 4.384 7.988 1.00 65.69 188 GLY A O 1
ATOM 1531 N N . ASN A 1 189 ? -3.333 4.348 6.965 1.00 70.38 189 ASN A N 1
ATOM 1532 C CA . ASN A 1 189 ? -3.572 3.131 6.177 1.00 70.38 189 ASN A CA 1
ATOM 1533 C C . ASN A 1 189 ? -2.950 1.889 6.821 1.00 70.38 189 ASN A C 1
ATOM 1535 O O . ASN A 1 189 ? -2.983 0.789 6.265 1.00 70.38 189 ASN A O 1
ATOM 1539 N N . ARG A 1 190 ? -2.307 2.067 7.975 1.00 75.44 190 ARG A N 1
ATOM 1540 C CA . ARG A 1 190 ? -1.638 0.996 8.692 1.00 75.44 190 ARG A CA 1
ATOM 1541 C C . ARG A 1 190 ? -2.597 0.388 9.701 1.00 75.44 190 ARG A C 1
ATOM 1543 O O . ARG A 1 190 ? -3.129 1.086 10.557 1.00 75.44 190 ARG A O 1
ATOM 1550 N N . ASN A 1 191 ? -2.809 -0.919 9.604 1.00 82.94 191 ASN A N 1
ATOM 1551 C CA . ASN A 1 191 ? -3.695 -1.607 10.532 1.00 82.94 191 ASN A CA 1
ATOM 1552 C C . ASN A 1 191 ? -3.044 -1.806 11.910 1.00 82.94 191 ASN A C 1
ATOM 1554 O O . ASN A 1 191 ? -1.822 -1.911 12.052 1.00 82.94 191 ASN A O 1
ATOM 1558 N N . SER A 1 192 ? -3.901 -1.918 12.922 1.00 84.19 192 SER A N 1
ATOM 1559 C CA . SER A 1 192 ? -3.516 -2.050 14.327 1.00 84.19 192 SER A CA 1
ATOM 1560 C C . SER A 1 192 ? -2.720 -3.325 14.626 1.00 84.19 192 SER A C 1
ATOM 1562 O O . SER A 1 192 ? -1.845 -3.303 15.489 1.00 84.19 192 SER A O 1
ATOM 1564 N N . PHE A 1 193 ? -2.953 -4.432 13.914 1.00 87.75 193 PHE A N 1
ATOM 1565 C CA . PHE A 1 193 ? -2.221 -5.685 14.139 1.00 87.75 193 PHE A CA 1
ATOM 1566 C C . PHE A 1 193 ? -0.725 -5.555 13.842 1.00 87.75 193 PHE A C 1
ATOM 1568 O O . PHE A 1 193 ? 0.104 -6.104 14.569 1.00 87.75 193 PHE A O 1
ATOM 1575 N N . LEU A 1 194 ? -0.347 -4.809 12.803 1.00 87.25 194 LEU A N 1
ATOM 1576 C CA . LEU A 1 194 ? 1.063 -4.605 12.466 1.00 87.25 194 LEU A CA 1
ATOM 1577 C C . LEU A 1 194 ? 1.788 -3.750 13.498 1.00 87.25 194 LEU A C 1
ATOM 1579 O O . LEU A 1 194 ? 2.954 -3.987 13.810 1.00 87.25 194 LEU A O 1
ATOM 1583 N N . ASP A 1 195 ? 1.115 -2.740 14.029 1.00 82.56 195 ASP A N 1
ATOM 1584 C CA . ASP A 1 195 ? 1.684 -1.942 15.099 1.00 82.56 195 ASP A CA 1
ATOM 1585 C C . ASP A 1 195 ? 1.756 -2.759 16.405 1.00 82.56 195 ASP A C 1
ATOM 1587 O O . ASP A 1 195 ? 2.712 -2.634 17.178 1.00 82.56 195 ASP A O 1
ATOM 1591 N N . TYR A 1 196 ? 0.803 -3.673 16.625 1.00 84.19 196 TYR A N 1
ATOM 1592 C CA . TYR A 1 196 ? 0.786 -4.504 17.825 1.00 84.19 196 TYR A CA 1
ATOM 1593 C C . TYR A 1 196 ? 1.872 -5.568 17.773 1.00 84.19 196 TYR A C 1
ATOM 1595 O O . TYR A 1 196 ? 2.491 -5.862 18.793 1.00 84.19 196 TYR A O 1
ATOM 1603 N N . ALA A 1 197 ? 2.214 -6.054 16.580 1.00 89.56 197 ALA A N 1
ATOM 1604 C CA . ALA A 1 197 ? 3.389 -6.888 16.377 1.00 89.56 197 ALA A CA 1
ATOM 1605 C C . ALA A 1 197 ? 4.671 -6.187 16.870 1.00 89.56 197 ALA A C 1
ATOM 1607 O O . ALA A 1 197 ? 5.512 -6.815 17.514 1.00 89.56 197 ALA A O 1
ATOM 1608 N N . TYR A 1 198 ? 4.811 -4.871 16.670 1.00 84.06 198 TYR A N 1
ATOM 1609 C CA . TYR A 1 198 ? 5.935 -4.110 17.229 1.00 84.06 198 TYR A CA 1
ATOM 1610 C C . TYR A 1 198 ? 5.869 -3.957 18.749 1.00 84.06 198 TYR A C 1
ATOM 1612 O O . TYR A 1 198 ? 6.903 -4.046 19.419 1.00 84.06 198 TYR A O 1
ATOM 1620 N N . TYR A 1 199 ? 4.671 -3.776 19.309 1.00 82.12 199 TYR A N 1
ATOM 1621 C CA . TYR A 1 199 ? 4.486 -3.832 20.757 1.00 82.12 199 TYR A CA 1
ATOM 1622 C C . TYR A 1 199 ? 4.912 -5.200 21.310 1.00 82.12 199 TYR A C 1
ATOM 1624 O O . TYR A 1 199 ? 5.693 -5.251 22.261 1.00 82.12 199 TYR A O 1
ATOM 1632 N N . LEU A 1 200 ? 4.493 -6.303 20.687 1.00 82.81 200 LEU A N 1
ATOM 1633 C CA . LEU A 1 200 ? 4.874 -7.660 21.073 1.00 82.81 200 LEU A CA 1
ATOM 1634 C C . LEU A 1 200 ? 6.384 -7.881 20.949 1.00 82.81 200 LEU A C 1
ATOM 1636 O O . LEU A 1 200 ? 6.993 -8.367 21.895 1.00 82.81 200 LEU A O 1
ATOM 1640 N N . LEU A 1 201 ? 7.040 -7.415 19.883 1.00 83.62 201 LEU A N 1
ATOM 1641 C CA . LEU A 1 201 ? 8.509 -7.435 19.782 1.00 83.62 201 LEU A CA 1
ATOM 1642 C C . LEU A 1 201 ? 9.201 -6.728 20.964 1.00 83.62 201 LEU A C 1
ATOM 1644 O O . LEU A 1 201 ? 10.326 -7.073 21.329 1.00 83.62 201 LEU A O 1
ATOM 1648 N N . SER A 1 202 ? 8.539 -5.754 21.598 1.00 76.44 202 SER A N 1
ATOM 1649 C CA . SER A 1 202 ? 9.040 -5.078 22.801 1.00 76.44 202 SER A CA 1
ATOM 1650 C C . SER A 1 202 ? 8.790 -5.814 24.119 1.00 76.44 202 SER A C 1
ATOM 1652 O O . SER A 1 202 ? 9.301 -5.388 25.159 1.00 76.44 202 SER A O 1
ATOM 1654 N N . LYS A 1 203 ? 8.008 -6.893 24.096 1.00 77.44 203 LYS A N 1
ATOM 1655 C CA . LYS A 1 203 ? 7.588 -7.659 25.278 1.00 77.44 203 LYS A CA 1
ATOM 1656 C C . LYS A 1 203 ? 8.081 -9.100 25.259 1.00 77.44 203 LYS A C 1
ATOM 1658 O O . LYS A 1 203 ? 8.378 -9.637 26.320 1.00 77.44 203 LYS A O 1
ATOM 1663 N N . VAL A 1 204 ? 8.178 -9.700 24.078 1.00 80.44 204 VAL A N 1
ATOM 1664 C CA . VAL A 1 204 ? 8.548 -11.102 23.877 1.00 80.44 204 VAL A CA 1
ATOM 1665 C C . VAL A 1 204 ? 10.029 -11.331 24.227 1.00 80.44 204 VAL A C 1
ATOM 1667 O O . VAL A 1 204 ? 10.880 -10.460 24.011 1.00 80.44 204 VAL A O 1
ATOM 1670 N N . SER A 1 205 ? 10.325 -12.504 24.803 1.00 77.62 205 SER A N 1
ATOM 1671 C CA . SER A 1 205 ? 11.678 -12.910 25.208 1.00 77.62 205 SER A CA 1
ATOM 1672 C C . SER A 1 205 ? 12.627 -13.068 24.011 1.00 77.62 205 SER A C 1
ATOM 1674 O O . SER A 1 205 ? 12.199 -13.252 22.873 1.00 77.62 205 SER A O 1
ATOM 1676 N N . SER A 1 206 ? 13.938 -13.057 24.267 1.00 75.44 206 SER A N 1
ATOM 1677 C CA . SER A 1 206 ? 14.989 -13.324 23.268 1.00 75.44 206 SER A CA 1
ATOM 1678 C C . SER A 1 206 ? 15.131 -14.809 22.880 1.00 75.44 206 SER A C 1
ATOM 1680 O O . SER A 1 206 ? 16.094 -15.188 22.202 1.00 75.44 206 SER A O 1
ATOM 1682 N N . GLU A 1 207 ? 14.227 -15.674 23.345 1.00 80.88 207 GLU A N 1
ATOM 1683 C CA . GLU A 1 207 ? 14.199 -17.093 22.989 1.00 80.88 207 GLU A CA 1
ATOM 1684 C C . GLU A 1 207 ? 13.872 -17.256 21.501 1.00 80.88 207 GLU A C 1
ATOM 1686 O O . GLU A 1 207 ? 12.946 -16.629 20.975 1.00 80.88 207 GLU A O 1
ATOM 1691 N N . ALA A 1 208 ? 14.675 -18.072 20.823 1.00 83.75 208 ALA A N 1
ATOM 1692 C CA . ALA A 1 208 ? 14.575 -18.289 19.393 1.00 83.75 208 ALA A CA 1
ATOM 1693 C C . ALA A 1 208 ? 13.713 -19.525 19.122 1.00 83.75 208 ALA A C 1
ATOM 1695 O O . ALA A 1 208 ? 14.072 -20.630 19.513 1.00 83.75 208 ALA A O 1
ATOM 1696 N N . THR A 1 209 ? 12.589 -19.329 18.436 1.00 89.19 209 THR A N 1
ATOM 1697 C CA . THR A 1 209 ? 11.692 -20.396 17.973 1.00 89.19 209 THR A CA 1
ATOM 1698 C C . THR A 1 209 ? 11.443 -20.235 16.475 1.00 89.19 209 THR A C 1
ATOM 1700 O O . THR A 1 209 ? 11.617 -19.138 15.930 1.00 89.19 209 THR A O 1
ATOM 1703 N N . LEU A 1 210 ? 11.016 -21.309 15.800 1.00 90.56 210 LEU A N 1
ATOM 1704 C CA . LEU A 1 210 ? 10.661 -21.255 14.378 1.00 90.56 210 LEU A CA 1
ATOM 1705 C C . LEU A 1 210 ? 9.553 -20.221 14.122 1.00 90.56 210 LEU A C 1
ATOM 1707 O O . LEU A 1 210 ? 9.715 -19.363 13.257 1.00 90.56 210 LEU A O 1
ATOM 1711 N N . SER A 1 211 ? 8.493 -20.223 14.936 1.00 92.00 211 SER A N 1
ATOM 1712 C CA . SER A 1 211 ? 7.366 -19.290 14.809 1.00 92.00 211 SER A CA 1
ATOM 1713 C C . SER A 1 211 ? 7.796 -17.826 14.930 1.00 92.00 211 SER A C 1
ATOM 1715 O O . SER A 1 211 ? 7.351 -16.986 14.150 1.00 92.00 211 SER A O 1
ATOM 1717 N N . ARG A 1 212 ? 8.713 -17.499 15.855 1.00 91.25 212 ARG A N 1
ATOM 1718 C CA . ARG A 1 212 ? 9.257 -16.133 15.990 1.00 91.25 212 ARG A CA 1
ATOM 1719 C C . ARG A 1 212 ? 10.150 -15.754 14.825 1.00 91.25 212 ARG A C 1
ATOM 1721 O O . ARG A 1 212 ? 10.086 -14.619 14.360 1.00 91.25 212 ARG A O 1
ATOM 1728 N N . TYR A 1 213 ? 10.969 -16.688 14.346 1.00 93.44 213 TYR A N 1
ATOM 1729 C CA . TYR A 1 213 ? 11.787 -16.470 13.159 1.00 93.44 213 TYR A CA 1
ATOM 1730 C C . TYR A 1 213 ? 10.906 -16.170 11.939 1.00 93.44 213 TYR A C 1
ATOM 1732 O O . TYR A 1 213 ? 11.099 -15.144 11.288 1.00 93.44 213 TYR A O 1
ATOM 1740 N N . GLN A 1 214 ? 9.881 -16.989 11.698 1.00 95.38 214 GLN A N 1
ATOM 1741 C CA . GLN A 1 214 ? 8.898 -16.784 10.635 1.00 95.38 214 GLN A CA 1
ATOM 1742 C C . GLN A 1 214 ? 8.140 -15.461 10.784 1.00 95.38 214 GLN A C 1
ATOM 1744 O O . GLN A 1 214 ? 8.006 -14.733 9.804 1.00 95.38 214 GLN A O 1
ATOM 1749 N N . ALA A 1 215 ? 7.697 -15.103 11.993 1.00 95.81 215 ALA A N 1
ATOM 1750 C CA . ALA A 1 215 ? 6.994 -13.846 12.242 1.00 95.81 215 ALA A CA 1
ATOM 1751 C C . ALA A 1 215 ? 7.874 -12.619 11.956 1.00 95.81 215 ALA A C 1
ATOM 1753 O O . ALA A 1 215 ? 7.437 -11.682 11.288 1.00 95.81 215 ALA A O 1
ATOM 1754 N N . VAL A 1 216 ? 9.131 -12.633 12.417 1.00 94.44 216 VAL A N 1
ATOM 1755 C CA . VAL A 1 216 ? 10.090 -11.544 12.172 1.00 94.44 216 VAL A CA 1
ATOM 1756 C C . VAL A 1 216 ? 10.429 -11.436 10.687 1.00 94.44 216 VAL A C 1
ATOM 1758 O O . VAL A 1 216 ? 10.467 -10.323 10.169 1.00 94.44 216 VAL A O 1
ATOM 1761 N N . VAL A 1 217 ? 10.636 -12.559 9.990 1.00 95.56 217 VAL A N 1
ATOM 1762 C CA . VAL A 1 217 ? 10.890 -12.565 8.540 1.00 95.56 217 VAL A CA 1
ATOM 1763 C C . VAL A 1 217 ? 9.671 -12.056 7.773 1.00 95.56 217 VAL A C 1
ATOM 1765 O O . VAL A 1 217 ? 9.820 -11.174 6.933 1.00 95.56 217 VAL A O 1
ATOM 1768 N N . LEU A 1 218 ? 8.464 -12.531 8.084 1.00 96.69 218 LEU A N 1
ATOM 1769 C CA . LEU A 1 218 ? 7.231 -12.083 7.435 1.00 96.69 218 LEU A CA 1
ATOM 1770 C C . LEU A 1 218 ? 6.991 -10.580 7.639 1.00 96.69 218 LEU A C 1
ATOM 1772 O O . LEU A 1 218 ? 6.683 -9.869 6.680 1.00 96.69 218 LEU A O 1
ATOM 1776 N N . LEU A 1 219 ? 7.200 -10.079 8.860 1.00 94.62 219 LEU A N 1
ATOM 1777 C CA . LEU A 1 219 ? 7.112 -8.651 9.152 1.00 94.62 219 LEU A CA 1
ATOM 1778 C C . LEU A 1 219 ? 8.198 -7.869 8.403 1.00 94.62 219 LEU A C 1
ATOM 1780 O O . LEU A 1 219 ? 7.903 -6.833 7.820 1.00 94.62 219 LEU A O 1
ATOM 1784 N N . ALA A 1 220 ? 9.435 -8.370 8.349 1.00 90.81 220 ALA A N 1
ATOM 1785 C CA . ALA A 1 220 ? 10.519 -7.734 7.604 1.00 90.81 220 ALA A CA 1
ATOM 1786 C C . ALA A 1 220 ? 10.196 -7.610 6.107 1.00 90.81 220 ALA A C 1
ATOM 1788 O O . ALA A 1 220 ? 10.382 -6.540 5.529 1.00 90.81 220 ALA A O 1
ATOM 1789 N N . LEU A 1 221 ? 9.668 -8.680 5.499 1.00 92.50 221 LEU A N 1
ATOM 1790 C CA . LEU A 1 221 ? 9.227 -8.716 4.101 1.00 92.50 221 LEU A CA 1
ATOM 1791 C C . LEU A 1 221 ? 8.106 -7.708 3.845 1.00 92.50 221 LEU A C 1
ATOM 1793 O O . LEU A 1 221 ? 8.136 -6.991 2.846 1.00 92.50 221 LEU A O 1
ATOM 1797 N N . PHE A 1 222 ? 7.136 -7.626 4.759 1.00 91.75 222 PHE A N 1
ATOM 1798 C CA . PHE A 1 222 ? 6.053 -6.655 4.667 1.00 91.75 222 PHE A CA 1
ATOM 1799 C C . PHE A 1 222 ? 6.568 -5.218 4.762 1.00 91.75 222 PHE A C 1
ATOM 1801 O O . PHE A 1 222 ? 6.263 -4.397 3.905 1.00 91.75 222 PHE A O 1
ATOM 1808 N N . GLU A 1 223 ? 7.379 -4.903 5.768 1.00 83.69 223 GLU A N 1
ATOM 1809 C CA . GLU A 1 223 ? 7.928 -3.559 5.966 1.00 83.69 223 GLU A CA 1
ATOM 1810 C C . GLU A 1 223 ? 8.840 -3.135 4.816 1.00 83.69 223 GLU A C 1
ATOM 1812 O O . GLU A 1 223 ? 8.866 -1.963 4.446 1.00 83.69 223 GLU A O 1
ATOM 1817 N N . LEU A 1 224 ? 9.556 -4.093 4.222 1.00 80.94 224 LEU A N 1
ATOM 1818 C CA . LEU A 1 224 ? 10.407 -3.861 3.064 1.00 80.94 224 LEU A CA 1
ATOM 1819 C C . LEU A 1 224 ? 9.623 -3.589 1.777 1.00 80.94 224 LEU A C 1
ATOM 1821 O O . LEU A 1 224 ? 10.204 -3.010 0.877 1.00 80.94 224 LEU A O 1
ATOM 1825 N N . ALA A 1 225 ? 8.364 -4.001 1.644 1.00 79.69 225 ALA A N 1
ATOM 1826 C CA . ALA A 1 225 ? 7.593 -3.793 0.411 1.00 79.69 225 ALA A CA 1
ATOM 1827 C C . ALA A 1 225 ? 6.456 -2.770 0.577 1.00 79.69 225 ALA A C 1
ATOM 1829 O O . ALA A 1 225 ? 6.187 -1.956 -0.302 1.00 79.69 225 ALA A O 1
ATOM 1830 N N . PHE A 1 226 ? 5.776 -2.796 1.716 1.00 77.38 226 PHE A N 1
ATOM 1831 C CA . PHE A 1 226 ? 4.517 -2.085 1.931 1.00 77.38 226 PHE A CA 1
ATOM 1832 C C . PHE A 1 226 ? 4.583 -1.075 3.079 1.00 77.38 226 PHE A C 1
ATOM 1834 O O . PHE A 1 226 ? 3.781 -0.145 3.105 1.00 77.38 226 PHE A O 1
ATOM 1841 N N . GLY A 1 227 ? 5.529 -1.234 4.010 1.00 73.00 227 GLY A N 1
ATOM 1842 C CA . GLY A 1 227 ? 5.647 -0.416 5.220 1.00 73.00 227 GLY A CA 1
ATOM 1843 C C . GLY A 1 227 ? 6.883 0.485 5.242 1.00 73.00 227 GLY A C 1
ATOM 1844 O O . GLY A 1 227 ? 7.097 1.306 4.352 1.00 73.00 227 GLY A O 1
ATOM 1845 N N . TYR A 1 228 ? 7.675 0.360 6.306 1.00 73.62 228 TYR A N 1
ATOM 1846 C CA . TYR A 1 228 ? 8.873 1.144 6.581 1.00 73.62 228 TYR A CA 1
ATOM 1847 C C . TYR A 1 228 ? 10.149 0.362 6.216 1.00 73.62 228 TYR A C 1
ATOM 1849 O O . TYR A 1 228 ? 10.684 -0.371 7.055 1.00 73.62 228 TYR A O 1
ATOM 1857 N N . PRO A 1 229 ? 10.741 0.571 5.028 1.00 70.94 229 PRO A N 1
ATOM 1858 C CA . PRO A 1 229 ? 11.844 -0.262 4.543 1.00 70.94 229 PRO A CA 1
ATOM 1859 C C . PRO A 1 229 ? 13.066 -0.283 5.468 1.00 70.94 229 PRO A C 1
ATOM 1861 O O . PRO A 1 229 ? 13.650 -1.340 5.683 1.00 70.94 229 PRO A O 1
ATOM 1864 N N . LYS A 1 230 ? 13.416 0.837 6.122 1.00 69.06 230 LYS A N 1
ATOM 1865 C CA . LYS A 1 230 ? 14.505 0.862 7.124 1.00 69.06 230 LYS A CA 1
ATOM 1866 C C . LYS A 1 230 ? 14.227 -0.045 8.329 1.00 69.06 230 LYS A C 1
ATOM 1868 O O . LYS A 1 230 ? 15.153 -0.652 8.863 1.00 69.06 230 LYS A O 1
ATOM 1873 N N . ARG A 1 231 ? 12.963 -0.158 8.752 1.00 75.19 231 ARG A N 1
ATOM 1874 C CA . ARG A 1 231 ? 12.564 -1.120 9.789 1.00 75.19 231 ARG A CA 1
ATOM 1875 C C . ARG A 1 231 ? 12.610 -2.542 9.252 1.00 75.19 231 ARG A C 1
ATOM 1877 O O . ARG A 1 231 ? 13.114 -3.406 9.957 1.00 75.19 231 ARG A O 1
ATOM 1884 N N . GLY A 1 232 ? 12.156 -2.768 8.018 1.00 79.81 232 GLY A N 1
ATOM 1885 C CA . GLY A 1 232 ? 12.269 -4.065 7.347 1.00 79.81 232 GLY A CA 1
ATOM 1886 C C . GLY A 1 232 ? 13.709 -4.579 7.331 1.00 79.81 232 GLY A C 1
ATOM 1887 O O . GLY A 1 232 ? 13.977 -5.702 7.740 1.00 79.81 232 GLY A O 1
ATOM 1888 N N . VAL A 1 233 ? 14.665 -3.714 6.991 1.00 75.62 233 VAL A N 1
ATOM 1889 C CA . VAL A 1 233 ? 16.101 -4.024 7.043 1.00 75.62 233 VAL A CA 1
ATOM 1890 C C . VAL A 1 233 ? 16.570 -4.380 8.456 1.00 75.62 233 VAL A C 1
ATOM 1892 O O . VAL A 1 233 ? 17.238 -5.396 8.640 1.00 75.62 233 VAL A O 1
ATOM 1895 N N . ALA A 1 234 ? 16.211 -3.582 9.465 1.00 74.44 234 ALA A N 1
ATOM 1896 C CA . ALA A 1 234 ? 16.582 -3.872 10.851 1.00 74.44 234 ALA A CA 1
ATOM 1897 C C . ALA A 1 234 ? 15.986 -5.205 11.345 1.00 74.44 234 ALA A C 1
ATOM 1899 O O . ALA A 1 234 ? 16.644 -5.950 12.073 1.00 74.44 234 ALA A O 1
ATOM 1900 N N . LEU A 1 235 ? 14.763 -5.530 10.916 1.00 82.75 235 LEU A N 1
ATOM 1901 C CA . LEU A 1 235 ? 14.107 -6.804 11.200 1.00 82.75 235 LEU A CA 1
ATOM 1902 C C . LEU A 1 235 ? 14.786 -7.975 10.480 1.00 82.75 235 LEU A C 1
ATOM 1904 O O . LEU A 1 235 ? 14.920 -9.036 11.083 1.00 82.75 235 LEU A O 1
ATOM 1908 N N . PHE A 1 236 ? 15.292 -7.801 9.254 1.00 85.75 236 PHE A N 1
ATOM 1909 C CA . PHE A 1 236 ? 16.117 -8.831 8.613 1.00 85.75 236 PHE A CA 1
ATOM 1910 C C . PHE A 1 236 ? 17.404 -9.091 9.393 1.00 85.75 236 PHE A C 1
ATOM 1912 O O . PHE A 1 236 ? 17.728 -10.253 9.637 1.00 85.75 236 PHE A O 1
ATOM 1919 N N . SER A 1 237 ? 18.096 -8.051 9.865 1.00 79.38 237 SER A N 1
ATOM 1920 C CA . SER A 1 237 ? 19.267 -8.226 10.736 1.00 79.38 237 SER A CA 1
ATOM 1921 C C . SER A 1 237 ? 18.917 -9.014 12.001 1.00 79.38 237 SER A C 1
ATOM 1923 O O . SER A 1 237 ? 19.618 -9.966 12.344 1.00 79.38 237 SER A O 1
ATOM 1925 N N . LEU A 1 238 ? 17.791 -8.690 12.649 1.00 82.69 238 LEU A N 1
ATOM 1926 C CA . LEU A 1 238 ? 17.285 -9.469 13.782 1.00 82.69 238 LEU A CA 1
ATOM 1927 C C . LEU A 1 238 ? 16.983 -10.923 13.386 1.00 82.69 238 LEU A C 1
ATOM 1929 O O . LEU A 1 238 ? 17.331 -11.841 14.127 1.00 82.69 238 LEU A O 1
ATOM 1933 N N . SER A 1 239 ? 16.382 -11.152 12.217 1.00 88.75 239 SER A N 1
ATOM 1934 C CA . SER A 1 239 ? 16.069 -12.500 11.736 1.00 88.75 239 SER A CA 1
ATOM 1935 C C . SER A 1 239 ? 17.330 -13.359 11.606 1.00 88.75 239 SER A C 1
ATOM 1937 O O . SER A 1 239 ? 17.335 -14.499 12.060 1.00 88.75 239 SER A O 1
ATOM 1939 N N . TYR A 1 240 ? 18.440 -12.811 11.099 1.00 85.19 240 TYR A N 1
ATOM 1940 C CA . TYR A 1 240 ? 19.706 -13.541 11.013 1.00 85.19 240 TYR A CA 1
ATOM 1941 C C . TYR A 1 240 ? 20.289 -13.872 12.391 1.00 85.19 240 TYR A C 1
ATOM 1943 O O . TYR A 1 240 ? 20.853 -14.955 12.565 1.00 85.19 240 TYR A O 1
ATOM 1951 N N . MET A 1 241 ? 20.114 -12.995 13.386 1.00 81.31 241 MET A N 1
ATOM 1952 C CA . MET A 1 241 ? 20.492 -13.287 14.775 1.00 81.31 241 MET A CA 1
ATOM 1953 C C . MET A 1 241 ? 19.655 -14.436 15.354 1.00 81.31 241 MET A C 1
ATOM 1955 O O . MET A 1 241 ? 20.214 -15.353 15.952 1.00 81.31 241 MET A O 1
ATOM 1959 N N . ILE A 1 242 ? 18.335 -14.426 15.129 1.00 85.62 242 ILE A N 1
ATOM 1960 C CA . ILE A 1 242 ? 17.431 -15.506 15.560 1.00 85.62 242 ILE A CA 1
ATOM 1961 C C . ILE A 1 242 ? 17.804 -16.820 14.862 1.00 85.62 242 ILE A C 1
ATOM 1963 O O . ILE A 1 242 ? 17.965 -17.833 15.533 1.00 85.62 242 ILE A O 1
ATOM 1967 N N . GLY A 1 243 ? 18.013 -16.803 13.543 1.00 84.62 243 GLY A N 1
ATOM 1968 C CA . GLY A 1 243 ? 18.422 -17.980 12.770 1.00 84.62 243 GLY A CA 1
ATOM 1969 C C . GLY A 1 243 ? 19.765 -18.556 13.228 1.00 84.62 243 GLY A C 1
ATOM 1970 O O . GLY A 1 243 ? 19.922 -19.770 13.318 1.00 84.62 243 GLY A O 1
ATOM 1971 N N . THR A 1 244 ? 20.717 -17.696 13.602 1.00 82.19 244 THR A N 1
ATOM 1972 C CA . THR A 1 244 ? 21.994 -18.139 14.184 1.00 82.19 244 THR A CA 1
ATOM 1973 C C . THR A 1 244 ? 21.776 -18.823 15.529 1.00 82.19 244 THR A C 1
ATOM 1975 O O . THR A 1 244 ? 22.316 -19.899 15.746 1.00 82.19 244 THR A O 1
ATOM 1978 N N . LYS A 1 245 ? 20.929 -18.261 16.402 1.00 81.75 245 LYS A N 1
ATOM 1979 C CA . LYS A 1 245 ? 20.587 -18.861 17.703 1.00 81.75 245 LYS A CA 1
ATOM 1980 C C . LYS A 1 245 ? 19.799 -20.169 17.574 1.00 81.75 245 LYS A C 1
ATOM 1982 O O . LYS A 1 245 ? 19.928 -21.040 18.423 1.00 81.75 245 LYS A O 1
ATOM 1987 N N . LEU A 1 246 ? 19.023 -20.324 16.503 1.00 81.81 246 LEU A N 1
ATOM 1988 C CA . LEU A 1 246 ? 18.408 -21.597 16.124 1.00 81.81 246 LEU A CA 1
ATOM 1989 C C . LEU A 1 246 ? 19.440 -22.626 15.615 1.00 81.81 246 LEU A C 1
ATOM 1991 O O . LEU A 1 246 ? 19.078 -23.761 15.350 1.00 81.81 246 LEU A O 1
ATOM 1995 N N . GLY A 1 247 ? 20.713 -22.274 15.426 1.00 77.25 247 GLY A N 1
ATOM 1996 C CA . GLY A 1 247 ? 21.707 -23.195 14.868 1.00 77.25 247 GLY A CA 1
ATOM 1997 C C . GLY A 1 247 ? 21.488 -23.504 13.382 1.00 77.25 247 GLY A C 1
ATOM 1998 O O . GLY A 1 247 ? 22.042 -24.468 12.864 1.00 77.25 247 GLY A O 1
ATOM 1999 N N . VAL A 1 248 ? 20.711 -22.679 12.663 1.00 77.06 248 VAL A N 1
ATOM 2000 C CA . VAL A 1 248 ? 20.426 -22.845 11.221 1.00 77.06 248 VAL A CA 1
ATOM 2001 C C . VAL A 1 248 ? 21.708 -22.940 10.397 1.00 77.06 248 VAL A C 1
ATOM 2003 O O . VAL A 1 248 ? 21.787 -23.684 9.420 1.00 77.06 248 VAL A O 1
ATOM 2006 N N . TYR A 1 249 ? 22.708 -22.152 10.786 1.00 73.81 249 TYR A N 1
ATOM 2007 C CA . TYR A 1 249 ? 23.953 -21.999 10.046 1.00 73.81 249 TYR A CA 1
ATOM 2008 C C . TYR A 1 249 ? 25.105 -22.851 10.589 1.00 73.81 249 TYR A C 1
ATOM 2010 O O . TYR A 1 249 ? 26.212 -22.795 10.049 1.00 73.81 249 TYR A O 1
ATOM 2018 N N . GLU A 1 250 ? 24.874 -23.615 11.655 1.00 68.62 250 GLU A N 1
ATOM 2019 C CA . GLU A 1 250 ? 25.889 -24.483 12.236 1.00 68.62 250 GLU A CA 1
ATOM 2020 C C . GLU A 1 250 ? 25.962 -25.785 11.434 1.00 68.62 250 GLU A C 1
ATOM 2022 O O . GLU A 1 250 ? 25.013 -26.565 11.357 1.00 68.62 250 GLU A O 1
ATOM 2027 N N . SER A 1 251 ? 27.111 -26.029 10.804 1.00 56.09 251 SER A N 1
ATOM 2028 C CA . SER A 1 251 ? 27.403 -27.323 10.196 1.00 56.09 251 SER A CA 1
ATOM 2029 C C . SER A 1 251 ? 27.843 -28.264 11.310 1.00 56.09 251 SER A C 1
ATOM 2031 O O . SER A 1 251 ? 28.995 -28.192 11.733 1.00 56.09 251 SER A O 1
ATOM 2033 N N . LYS A 1 252 ? 26.969 -29.157 11.786 1.00 54.59 252 LYS A N 1
ATOM 2034 C CA . LYS A 1 252 ? 27.440 -30.289 12.594 1.00 54.59 252 LYS A CA 1
ATOM 2035 C C . LYS A 1 252 ? 28.270 -31.185 11.682 1.00 54.59 252 LYS A C 1
ATOM 2037 O O . LYS A 1 252 ? 27.741 -31.849 10.794 1.00 54.59 252 LYS A O 1
ATOM 2042 N N . SER A 1 253 ? 29.589 -31.107 11.835 1.00 41.66 253 SER A N 1
ATOM 2043 C CA . SER A 1 253 ? 30.495 -32.079 11.248 1.00 41.66 253 SER A CA 1
ATOM 2044 C C . SER A 1 253 ? 30.222 -33.433 11.895 1.00 41.66 253 SER A C 1
ATOM 2046 O O . SER A 1 253 ? 30.184 -33.523 13.118 1.00 41.66 253 SER A O 1
ATOM 2048 N N . GLU A 1 254 ? 30.101 -34.450 11.045 1.00 39.50 254 GLU A N 1
ATOM 2049 C CA . GLU A 1 254 ? 30.166 -35.881 11.362 1.00 39.50 254 GLU A CA 1
ATOM 2050 C C . GLU A 1 254 ? 28.868 -36.545 11.855 1.00 39.50 254 GLU A C 1
ATOM 2052 O O . GLU A 1 254 ? 28.356 -36.280 12.938 1.00 39.50 254 GLU A O 1
ATOM 2057 N N . GLY A 1 255 ? 28.378 -37.481 11.030 1.00 38.44 255 GLY A N 1
ATOM 2058 C CA . GLY A 1 255 ? 27.334 -38.449 11.375 1.00 38.44 255 GLY A CA 1
ATOM 2059 C C . GLY A 1 255 ? 26.107 -38.378 10.468 1.00 38.44 255 GLY A C 1
ATOM 2060 O O . GLY A 1 255 ? 25.125 -37.755 10.839 1.00 38.44 255 GLY A O 1
ATOM 2061 N N . THR A 1 256 ? 26.205 -38.999 9.284 1.00 39.97 256 THR A N 1
ATOM 2062 C CA . THR A 1 256 ? 25.108 -39.546 8.444 1.00 39.97 256 THR A CA 1
ATOM 2063 C C . THR A 1 256 ? 23.798 -38.736 8.352 1.00 39.97 256 THR A C 1
ATOM 2065 O O . THR A 1 256 ? 23.007 -38.722 9.289 1.00 39.97 256 THR A O 1
ATOM 2068 N N . ASP A 1 257 ? 23.564 -38.143 7.169 1.00 43.22 257 ASP A N 1
ATOM 2069 C CA . ASP A 1 257 ? 22.287 -37.614 6.618 1.00 43.22 257 ASP A CA 1
ATOM 2070 C C . ASP A 1 257 ? 22.173 -36.101 6.380 1.00 43.22 257 ASP A C 1
ATOM 2072 O O . ASP A 1 257 ? 21.083 -35.611 6.096 1.00 43.22 257 ASP A O 1
ATOM 2076 N N . GLY A 1 258 ? 23.265 -35.330 6.419 1.00 44.72 258 GLY A N 1
ATOM 2077 C CA . GLY A 1 258 ? 23.271 -33.959 5.867 1.00 44.72 258 GLY A CA 1
ATOM 2078 C C . GLY A 1 258 ? 22.239 -32.991 6.476 1.00 44.72 258 GLY A C 1
ATOM 2079 O O . GLY A 1 258 ? 21.984 -31.923 5.915 1.00 44.72 258 GLY A O 1
ATOM 2080 N N . LYS A 1 259 ? 21.637 -33.337 7.620 1.00 49.59 259 LYS A N 1
ATOM 2081 C CA . LYS A 1 259 ? 20.650 -32.506 8.305 1.00 49.59 259 LYS A CA 1
ATOM 2082 C C . LYS A 1 259 ? 21.370 -31.375 9.035 1.00 49.59 259 LYS A C 1
ATOM 2084 O O . LYS A 1 259 ? 21.784 -31.524 10.181 1.00 49.59 259 LYS A O 1
ATOM 2089 N N . TYR A 1 260 ? 21.471 -30.217 8.384 1.00 50.19 260 TYR A N 1
ATOM 2090 C CA . TYR A 1 260 ? 21.516 -28.932 9.091 1.00 50.19 260 TYR A CA 1
ATOM 2091 C C . TYR A 1 260 ? 20.319 -28.910 10.045 1.00 50.19 260 TYR A C 1
ATOM 2093 O O . TYR A 1 260 ? 19.190 -29.021 9.568 1.00 50.19 260 TYR A O 1
ATOM 2101 N N . GLY A 1 261 ? 20.517 -28.889 11.362 1.00 52.62 261 GLY A N 1
ATOM 2102 C CA . GLY A 1 261 ? 19.441 -29.331 12.249 1.00 52.62 261 GLY A CA 1
ATOM 2103 C C . GLY A 1 261 ? 19.444 -28.716 13.636 1.00 52.62 261 GLY A C 1
ATOM 2104 O O . GLY A 1 261 ? 20.259 -29.081 14.485 1.00 52.62 261 GLY A O 1
ATOM 2105 N N . ILE A 1 262 ? 18.418 -27.898 13.879 1.00 62.25 262 ILE A N 1
ATOM 2106 C CA . ILE A 1 262 ? 17.756 -27.806 15.183 1.00 62.25 262 ILE A CA 1
ATOM 2107 C C . ILE A 1 262 ? 17.369 -29.239 15.587 1.00 62.25 262 ILE A C 1
ATOM 2109 O O . ILE A 1 262 ? 16.745 -29.955 14.803 1.00 62.25 262 ILE A O 1
ATOM 2113 N N . GLN A 1 263 ? 17.757 -29.696 16.778 1.00 62.12 263 GLN A N 1
ATOM 2114 C CA . GLN A 1 263 ? 17.299 -30.998 17.273 1.00 62.12 263 GLN A CA 1
ATOM 2115 C C . GLN A 1 263 ? 15.803 -30.929 17.608 1.00 62.12 263 GLN A C 1
ATOM 2117 O O . GLN A 1 263 ? 15.356 -29.970 18.227 1.00 62.12 263 GLN A O 1
ATOM 2122 N N . GLY A 1 264 ? 15.040 -31.954 17.218 1.00 69.00 264 GLY A N 1
ATOM 2123 C CA . GLY A 1 264 ? 13.634 -32.099 17.611 1.00 69.00 264 GLY A CA 1
ATOM 2124 C C . GLY A 1 264 ? 12.592 -31.455 16.690 1.00 69.00 264 GLY A C 1
ATOM 2125 O O . GLY A 1 264 ? 11.420 -31.495 17.042 1.00 69.00 264 GLY A O 1
ATOM 2126 N N . ILE A 1 265 ? 12.973 -30.915 15.524 1.00 80.38 265 ILE A N 1
ATOM 2127 C CA . ILE A 1 265 ? 12.005 -30.449 14.511 1.00 80.38 265 ILE A CA 1
ATOM 2128 C C . ILE A 1 265 ? 11.676 -31.545 13.489 1.00 80.38 265 ILE A C 1
ATOM 2130 O O . ILE A 1 265 ? 12.533 -32.345 13.103 1.00 80.38 265 ILE A O 1
ATOM 2134 N N . SER A 1 266 ? 10.426 -31.575 13.037 1.00 88.50 266 SER A N 1
ATOM 2135 C CA . SER A 1 266 ? 9.940 -32.478 11.993 1.00 88.50 266 SER A CA 1
ATOM 2136 C C . SER A 1 266 ? 10.514 -32.133 10.610 1.00 88.50 266 SER A C 1
ATOM 2138 O O . SER A 1 266 ? 10.998 -31.027 10.359 1.00 88.50 266 SER A O 1
ATOM 2140 N N . ASN A 1 267 ? 10.424 -33.069 9.656 1.00 89.06 267 ASN A N 1
ATOM 2141 C CA . ASN A 1 267 ? 10.844 -32.814 8.270 1.00 89.06 267 ASN A CA 1
ATOM 2142 C C . ASN A 1 267 ? 10.027 -31.683 7.607 1.00 89.06 267 ASN A C 1
ATOM 2144 O O . ASN A 1 267 ? 10.549 -30.984 6.741 1.00 89.06 267 ASN A O 1
ATOM 2148 N N . ILE A 1 268 ? 8.768 -31.492 8.019 1.00 91.88 268 ILE A N 1
ATOM 2149 C CA . ILE A 1 268 ? 7.897 -30.420 7.515 1.00 91.88 268 ILE A CA 1
ATOM 2150 C C . ILE A 1 268 ? 8.376 -29.072 8.051 1.00 91.88 268 ILE A C 1
ATOM 2152 O O . ILE A 1 268 ? 8.596 -28.148 7.276 1.00 91.88 268 ILE A O 1
ATOM 2156 N N . GLU A 1 269 ? 8.631 -28.969 9.354 1.00 90.38 269 GLU A N 1
ATOM 2157 C CA . GLU A 1 269 ? 9.190 -27.753 9.959 1.00 90.38 269 GLU A CA 1
ATOM 2158 C C . GLU A 1 269 ? 10.568 -27.404 9.386 1.00 90.38 269 GLU A C 1
ATOM 2160 O O . GLU A 1 269 ? 10.885 -26.228 9.217 1.00 90.38 269 GLU A O 1
ATOM 2165 N N . HIS A 1 270 ? 11.370 -28.409 9.020 1.00 88.06 270 HIS A N 1
ATOM 2166 C CA . HIS A 1 270 ? 12.642 -28.199 8.324 1.00 88.06 270 HIS A CA 1
ATOM 2167 C C . HIS A 1 270 ? 12.457 -27.582 6.933 1.00 88.06 270 HIS A C 1
ATOM 2169 O O . HIS A 1 270 ? 13.184 -26.659 6.560 1.00 88.06 270 HIS A O 1
ATOM 2175 N N . GLU A 1 271 ? 11.467 -28.053 6.170 1.00 91.94 271 GLU A N 1
ATOM 2176 C CA . GLU A 1 271 ? 11.091 -27.447 4.891 1.00 91.94 271 GLU A CA 1
ATOM 2177 C C . GLU A 1 271 ? 10.617 -25.999 5.081 1.00 91.94 271 GLU A C 1
ATOM 2179 O O . GLU A 1 271 ? 11.136 -25.105 4.413 1.00 91.94 271 GLU A O 1
ATOM 2184 N N . LEU A 1 272 ? 9.719 -25.735 6.037 1.00 93.38 272 LEU A N 1
ATOM 2185 C CA . LEU A 1 272 ? 9.215 -24.384 6.327 1.00 93.38 272 LEU A CA 1
ATOM 2186 C C . LEU A 1 272 ? 10.328 -23.424 6.773 1.00 93.38 272 LEU A C 1
ATOM 2188 O O . LEU A 1 272 ? 10.382 -22.270 6.338 1.00 93.38 272 LEU A O 1
ATOM 2192 N N . LEU A 1 273 ? 11.260 -23.900 7.601 1.00 91.38 273 LEU A N 1
ATOM 2193 C CA . LEU A 1 273 ? 12.443 -23.146 8.008 1.00 91.38 273 LEU A CA 1
ATOM 2194 C C . LEU A 1 273 ? 13.305 -22.782 6.796 1.00 91.38 273 LEU A C 1
ATOM 2196 O O . LEU A 1 273 ? 13.698 -21.626 6.642 1.00 91.38 273 LEU A O 1
ATOM 2200 N N . ARG A 1 274 ? 13.556 -23.745 5.905 1.00 89.88 274 ARG A N 1
ATOM 2201 C CA . ARG A 1 274 ? 14.318 -23.536 4.668 1.00 89.88 274 ARG A CA 1
ATOM 2202 C C . ARG A 1 274 ? 13.655 -22.507 3.760 1.00 89.88 274 ARG A C 1
ATOM 2204 O O . ARG A 1 274 ? 14.331 -21.595 3.292 1.00 89.88 274 ARG A O 1
ATOM 2211 N N . MET A 1 275 ? 12.344 -22.616 3.558 1.00 93.25 275 MET A N 1
ATOM 2212 C CA . MET A 1 275 ? 11.552 -21.638 2.807 1.00 93.25 275 MET A CA 1
ATOM 2213 C C . MET A 1 275 ? 11.695 -20.238 3.423 1.00 93.25 275 MET A C 1
ATOM 2215 O O . MET A 1 275 ? 11.961 -19.261 2.725 1.00 93.25 275 MET A O 1
ATOM 2219 N N . THR A 1 276 ? 11.609 -20.139 4.750 1.00 94.69 276 THR A N 1
ATOM 2220 C CA . THR A 1 276 ? 11.723 -18.866 5.481 1.00 94.69 276 THR A CA 1
ATOM 2221 C C . THR A 1 276 ? 13.109 -18.235 5.322 1.00 94.69 276 THR A C 1
ATOM 2223 O O . THR A 1 276 ? 13.217 -17.030 5.078 1.00 94.69 276 THR A O 1
ATOM 2226 N N . ILE A 1 277 ? 14.171 -19.044 5.378 1.00 91.50 277 ILE A N 1
ATOM 2227 C CA . ILE A 1 277 ? 15.548 -18.593 5.136 1.00 91.50 277 ILE A CA 1
ATOM 2228 C C . ILE A 1 277 ? 15.697 -18.061 3.714 1.00 91.50 277 ILE A C 1
ATOM 2230 O O . ILE A 1 277 ? 16.270 -16.990 3.535 1.00 91.50 277 ILE A O 1
ATOM 2234 N N . TRP A 1 278 ? 15.153 -18.752 2.709 1.00 93.38 278 TRP A N 1
ATOM 2235 C CA . TRP A 1 278 ? 15.211 -18.290 1.320 1.00 93.38 278 TRP A CA 1
ATOM 2236 C C . TRP A 1 278 ? 14.478 -16.976 1.093 1.00 93.38 278 TRP A C 1
ATOM 2238 O O . TRP A 1 278 ? 14.977 -16.122 0.358 1.00 93.38 278 TRP A O 1
ATOM 2248 N N . ALA A 1 279 ? 13.341 -16.765 1.753 1.00 94.56 279 ALA A N 1
ATOM 2249 C CA . ALA A 1 279 ? 12.628 -15.497 1.667 1.00 94.56 279 ALA A CA 1
ATOM 2250 C C . ALA A 1 279 ? 13.445 -14.342 2.271 1.00 94.56 279 ALA A C 1
ATOM 2252 O O . ALA A 1 279 ? 13.547 -13.268 1.664 1.00 94.56 279 ALA A O 1
ATOM 2253 N N . ALA A 1 280 ? 14.080 -14.575 3.426 1.00 91.62 280 ALA A N 1
ATOM 2254 C CA . ALA A 1 280 ? 14.976 -13.608 4.054 1.00 91.62 280 ALA A CA 1
ATOM 2255 C C . ALA A 1 280 ? 16.231 -13.347 3.206 1.00 91.62 280 ALA A C 1
ATOM 2257 O O . ALA A 1 280 ? 16.582 -12.191 2.957 1.00 91.62 280 ALA A O 1
ATOM 2258 N N . TYR A 1 281 ? 16.869 -14.408 2.711 1.00 90.50 281 TYR A N 1
ATOM 2259 C CA . TYR A 1 281 ? 18.065 -14.357 1.877 1.00 90.50 281 TYR A CA 1
ATOM 2260 C C . TYR A 1 281 ? 17.812 -13.585 0.585 1.00 90.50 281 TYR A C 1
ATOM 2262 O O . TYR A 1 281 ? 18.489 -12.591 0.332 1.00 90.50 281 TYR A O 1
ATOM 2270 N N . SER A 1 282 ? 16.789 -13.965 -0.183 1.00 90.75 282 SER A N 1
ATOM 2271 C CA . SER A 1 282 ? 16.474 -13.345 -1.477 1.00 90.75 282 SER A CA 1
ATOM 2272 C C . SER A 1 282 ? 16.174 -11.854 -1.338 1.00 90.75 282 SER A C 1
ATOM 2274 O O . SER A 1 282 ? 16.680 -11.028 -2.099 1.00 90.75 282 SER A O 1
ATOM 2276 N N . SER A 1 283 ? 15.435 -11.483 -0.292 1.00 89.12 283 SER A N 1
ATOM 2277 C CA . SER A 1 283 ? 15.140 -10.079 0.010 1.00 89.12 283 SER A CA 1
ATOM 2278 C C . SER A 1 283 ? 16.373 -9.310 0.478 1.00 89.12 283 SER A C 1
ATOM 2280 O O . SER A 1 283 ? 16.538 -8.142 0.135 1.00 89.12 283 SER A O 1
ATOM 2282 N N . THR A 1 284 ? 17.277 -9.959 1.214 1.00 84.25 284 THR A N 1
ATOM 2283 C CA . THR A 1 284 ? 18.548 -9.349 1.629 1.00 84.25 284 THR A CA 1
ATOM 2284 C C . THR A 1 284 ? 19.453 -9.112 0.428 1.00 84.25 284 THR A C 1
ATOM 2286 O O . THR A 1 284 ? 19.996 -8.021 0.310 1.00 84.25 284 THR A O 1
ATOM 2289 N N . VAL A 1 285 ? 19.564 -10.075 -0.494 1.00 84.31 285 VAL A N 1
ATOM 2290 C CA . VAL A 1 285 ? 20.313 -9.919 -1.752 1.00 84.31 285 VAL A CA 1
ATOM 2291 C C . VAL A 1 285 ? 19.765 -8.739 -2.547 1.00 84.31 285 VAL A C 1
ATOM 2293 O O . VAL A 1 285 ? 20.529 -7.860 -2.936 1.00 84.31 285 VAL A O 1
ATOM 2296 N N . ARG A 1 286 ? 18.440 -8.659 -2.710 1.00 82.56 286 ARG A N 1
ATOM 2297 C CA . ARG A 1 286 ? 17.771 -7.519 -3.350 1.00 82.56 286 ARG A CA 1
ATOM 2298 C C . ARG A 1 286 ? 18.110 -6.190 -2.679 1.00 82.56 286 ARG A C 1
ATOM 2300 O O . ARG A 1 286 ? 18.481 -5.239 -3.365 1.00 82.56 286 ARG A O 1
ATOM 2307 N N . CYS A 1 287 ? 18.049 -6.123 -1.352 1.00 75.06 287 CYS A N 1
ATOM 2308 C CA . CYS A 1 287 ? 18.467 -4.940 -0.601 1.00 75.06 287 CYS A CA 1
ATOM 2309 C C . CYS A 1 287 ? 19.940 -4.593 -0.835 1.00 75.06 287 CYS A C 1
ATOM 2311 O O . CYS A 1 287 ? 20.238 -3.434 -1.096 1.00 75.06 287 CYS A O 1
ATOM 2313 N N . THR A 1 288 ? 20.848 -5.572 -0.782 1.00 72.25 288 THR A N 1
ATOM 2314 C CA . THR A 1 288 ? 22.289 -5.378 -1.006 1.00 72.25 288 THR A CA 1
ATOM 2315 C C . THR A 1 288 ? 22.568 -4.841 -2.405 1.00 72.25 288 THR A C 1
ATOM 2317 O O . THR A 1 288 ? 23.363 -3.920 -2.559 1.00 72.25 288 THR A O 1
ATOM 2320 N N . VAL A 1 289 ? 21.888 -5.376 -3.419 1.00 70.94 289 VAL A N 1
ATOM 2321 C CA . VAL A 1 289 ? 21.990 -4.910 -4.804 1.00 70.94 289 VAL A CA 1
ATOM 2322 C C . VAL A 1 289 ? 21.498 -3.469 -4.938 1.00 70.94 289 VAL A C 1
ATOM 2324 O O . VAL A 1 289 ? 22.114 -2.683 -5.655 1.00 70.94 289 VAL A O 1
ATOM 2327 N N . ARG A 1 290 ? 20.412 -3.110 -4.238 1.00 67.06 290 ARG A N 1
ATOM 2328 C CA . ARG A 1 290 ? 19.728 -1.810 -4.334 1.00 67.06 290 ARG A CA 1
ATOM 2329 C C . ARG A 1 290 ? 20.290 -0.716 -3.427 1.00 67.06 290 ARG A C 1
ATOM 2331 O O . ARG A 1 290 ? 20.194 0.462 -3.747 1.00 67.06 290 ARG A O 1
ATOM 2338 N N . SER A 1 291 ? 20.933 -1.024 -2.316 1.00 55.88 291 SER A N 1
ATOM 2339 C CA . SER A 1 291 ? 21.665 -0.010 -1.557 1.00 55.88 291 SER A CA 1
ATOM 2340 C C . SER A 1 291 ? 23.083 0.080 -2.117 1.00 55.88 291 SER A C 1
ATOM 2342 O O . SER A 1 291 ? 23.823 -0.888 -2.010 1.00 55.88 291 SER A O 1
ATOM 2344 N N . HIS A 1 292 ? 23.530 1.234 -2.635 1.00 47.25 292 HIS A N 1
ATOM 2345 C CA . HIS A 1 292 ? 24.967 1.479 -2.909 1.00 47.25 292 HIS A CA 1
ATOM 2346 C C . HIS A 1 292 ? 25.843 1.381 -1.643 1.00 47.25 292 HIS A C 1
ATOM 2348 O O . HIS A 1 292 ? 27.059 1.575 -1.678 1.00 47.25 292 HIS A O 1
ATOM 2354 N N . ILE A 1 293 ? 25.217 1.120 -0.500 1.00 40.56 293 ILE A N 1
ATOM 2355 C CA . ILE A 1 293 ? 25.763 1.350 0.808 1.00 40.56 293 ILE A CA 1
ATOM 2356 C C . ILE A 1 293 ? 26.081 0.027 1.490 1.00 40.56 293 ILE A C 1
ATOM 2358 O O . ILE A 1 293 ? 25.262 -0.885 1.563 1.00 40.56 293 ILE A O 1
ATOM 2362 N N . ALA A 1 294 ? 27.279 -0.032 2.062 1.00 41.91 294 ALA A N 1
ATOM 2363 C CA . ALA A 1 294 ? 27.861 -1.165 2.774 1.00 41.91 294 ALA A CA 1
ATOM 2364 C C . ALA A 1 294 ? 27.101 -1.623 4.046 1.00 41.91 294 ALA A C 1
ATOM 2366 O O . ALA A 1 294 ? 27.671 -2.375 4.837 1.00 41.91 294 ALA A O 1
ATOM 2367 N N . TRP A 1 295 ? 25.860 -1.175 4.274 1.00 41.81 295 TRP A N 1
ATOM 2368 C CA . TRP A 1 295 ? 25.105 -1.403 5.511 1.00 41.81 295 TRP A CA 1
ATOM 2369 C C . TRP A 1 295 ? 24.407 -2.767 5.566 1.00 41.81 295 TRP A C 1
ATOM 2371 O O . TRP A 1 295 ? 24.341 -3.358 6.641 1.00 41.81 295 TRP A O 1
ATOM 2381 N N . ILE A 1 296 ? 23.902 -3.279 4.436 1.00 51.81 296 ILE A N 1
ATOM 2382 C CA . ILE A 1 296 ? 23.145 -4.540 4.382 1.00 51.81 296 ILE A CA 1
ATOM 2383 C C . ILE A 1 296 ? 23.975 -5.559 3.620 1.00 51.81 296 ILE A C 1
ATOM 2385 O O . ILE A 1 296 ? 23.977 -5.591 2.390 1.00 51.81 296 ILE A O 1
ATOM 2389 N N . LYS A 1 297 ? 24.720 -6.375 4.362 1.00 62.75 297 LYS A N 1
ATOM 2390 C CA . LYS A 1 297 ? 25.518 -7.464 3.798 1.00 62.75 297 LYS A CA 1
ATOM 2391 C C . LYS A 1 297 ? 24.839 -8.782 4.112 1.00 62.75 297 LYS A C 1
ATOM 2393 O O . LYS A 1 297 ? 24.501 -9.041 5.264 1.00 62.75 297 LYS A O 1
ATOM 2398 N N . VAL A 1 298 ? 24.669 -9.611 3.088 1.00 64.19 298 VAL A N 1
ATOM 2399 C CA . VAL A 1 298 ? 24.220 -10.992 3.259 1.00 64.19 298 VAL A CA 1
ATOM 2400 C C . VAL A 1 298 ? 25.241 -11.717 4.150 1.00 64.19 298 VAL A C 1
ATOM 2402 O O . VAL A 1 298 ? 26.431 -11.706 3.819 1.00 64.19 298 VAL A O 1
ATOM 2405 N N . PRO A 1 299 ? 24.838 -12.320 5.284 1.00 66.75 299 PRO A N 1
ATOM 2406 C CA . PRO A 1 299 ? 25.775 -13.050 6.129 1.00 66.75 299 PRO A CA 1
ATOM 2407 C C . PRO A 1 299 ? 26.416 -14.212 5.362 1.00 66.75 299 PRO A C 1
ATOM 2409 O O . PRO A 1 299 ? 25.722 -14.982 4.700 1.00 66.75 299 PRO A O 1
ATOM 2412 N N . GLN A 1 300 ? 27.736 -14.378 5.474 1.00 64.38 300 GLN A N 1
ATOM 2413 C CA . GLN A 1 300 ? 28.475 -15.427 4.750 1.00 64.38 300 GLN A CA 1
ATOM 2414 C C . GLN A 1 300 ? 27.981 -16.840 5.096 1.00 64.38 300 GLN A C 1
ATOM 2416 O O . GLN A 1 300 ? 27.953 -17.746 4.259 1.00 64.38 300 GLN A O 1
ATOM 2421 N N . THR A 1 301 ? 27.557 -17.019 6.342 1.00 64.44 301 THR A N 1
ATOM 2422 C CA . THR A 1 301 ? 26.914 -18.230 6.847 1.00 64.44 301 THR A CA 1
ATOM 2423 C C . THR A 1 301 ? 25.605 -18.534 6.116 1.00 64.44 301 THR A C 1
ATOM 2425 O O . THR A 1 301 ? 25.377 -19.676 5.718 1.00 64.44 301 THR A O 1
ATOM 2428 N N . ALA A 1 302 ? 24.792 -17.510 5.846 1.00 68.38 302 ALA A N 1
ATOM 2429 C CA . ALA A 1 302 ? 23.566 -17.636 5.067 1.00 68.38 302 ALA A CA 1
ATOM 2430 C C . ALA A 1 302 ? 23.852 -17.952 3.591 1.00 68.38 302 ALA A C 1
ATOM 2432 O O . ALA A 1 302 ? 23.194 -18.826 3.033 1.00 68.38 302 ALA A O 1
ATOM 2433 N N . VAL A 1 303 ? 24.870 -17.323 2.983 1.00 72.31 303 VAL A N 1
ATOM 2434 C CA . VAL A 1 303 ? 25.333 -17.677 1.624 1.00 72.31 303 VAL A CA 1
ATOM 2435 C C . VAL A 1 303 ? 25.676 -19.162 1.566 1.00 72.31 303 VAL A C 1
ATOM 2437 O O . VAL A 1 303 ? 25.101 -19.891 0.767 1.00 72.31 303 VAL A O 1
ATOM 2440 N N . THR A 1 304 ? 26.549 -19.630 2.460 1.00 69.88 304 THR A N 1
ATOM 2441 C CA . THR A 1 304 ? 27.015 -21.026 2.487 1.00 69.88 304 THR A CA 1
ATOM 2442 C C . THR A 1 304 ? 25.867 -22.023 2.660 1.00 69.88 304 THR A C 1
ATOM 2444 O O . THR A 1 304 ? 25.851 -23.056 1.992 1.00 69.88 304 THR A O 1
ATOM 2447 N N . PHE A 1 305 ? 24.899 -21.716 3.529 1.00 72.44 305 PHE A N 1
ATOM 2448 C CA . PHE A 1 305 ? 23.709 -22.544 3.727 1.00 72.44 305 PHE A CA 1
ATOM 2449 C C . PHE A 1 305 ? 22.848 -22.627 2.459 1.00 72.44 305 PHE A C 1
ATOM 2451 O O . PHE A 1 305 ? 22.467 -23.722 2.038 1.00 72.44 305 PHE A O 1
ATOM 2458 N N . CYS A 1 306 ? 22.572 -21.478 1.834 1.00 76.12 306 CYS A N 1
ATOM 2459 C CA . CYS A 1 306 ? 21.715 -21.386 0.654 1.00 76.12 306 CYS A CA 1
ATOM 2460 C C . CYS A 1 306 ? 22.339 -22.076 -0.569 1.00 76.12 306 CYS A C 1
ATOM 2462 O O . CYS A 1 306 ? 21.618 -22.655 -1.371 1.00 76.12 306 CYS A O 1
ATOM 2464 N N . LEU A 1 307 ? 23.673 -22.140 -0.673 1.00 70.94 307 LEU A N 1
ATOM 2465 C CA . LEU A 1 307 ? 24.332 -22.897 -1.748 1.00 70.94 307 LEU A CA 1
ATOM 2466 C C . LEU A 1 307 ? 24.046 -24.406 -1.722 1.00 70.94 307 LEU A C 1
ATOM 2468 O O . LEU A 1 307 ? 24.280 -25.076 -2.723 1.00 70.94 307 LEU A O 1
ATOM 2472 N N . LYS A 1 308 ? 23.602 -24.953 -0.586 1.00 73.00 308 LYS A N 1
ATOM 2473 C CA . LYS A 1 308 ? 23.463 -26.403 -0.385 1.00 73.00 308 LYS A CA 1
ATOM 2474 C C . LYS A 1 308 ? 22.021 -26.872 -0.214 1.00 73.00 308 LYS A C 1
ATOM 2476 O O . LYS A 1 308 ? 21.771 -28.067 -0.302 1.00 73.00 308 LYS A O 1
ATOM 2481 N N . ASN A 1 309 ? 21.076 -25.964 0.033 1.00 81.00 309 ASN A N 1
ATOM 2482 C CA . ASN A 1 309 ? 19.725 -26.325 0.463 1.00 81.00 309 ASN A CA 1
ATOM 2483 C C . ASN A 1 309 ? 18.661 -25.528 -0.292 1.00 81.00 309 ASN A C 1
ATOM 2485 O O . ASN A 1 309 ? 18.099 -24.591 0.264 1.00 81.00 309 ASN A O 1
ATOM 2489 N N . LEU A 1 310 ? 18.355 -25.895 -1.537 1.00 89.25 310 LEU A N 1
ATOM 2490 C CA . LEU A 1 310 ? 17.299 -25.242 -2.322 1.00 89.25 310 LEU A CA 1
ATOM 2491 C C . LEU A 1 310 ? 15.889 -25.525 -1.755 1.00 89.25 310 LEU A C 1
ATOM 2493 O O . LEU A 1 310 ? 15.677 -26.574 -1.123 1.00 89.25 310 LEU A O 1
ATOM 2497 N N . PRO A 1 311 ? 14.921 -24.608 -1.957 1.00 93.06 311 PRO A N 1
ATOM 2498 C CA . PRO A 1 311 ? 13.527 -24.877 -1.627 1.00 93.06 311 PRO A CA 1
ATOM 2499 C C . PRO A 1 311 ? 12.941 -25.937 -2.582 1.00 93.06 311 PRO A C 1
ATOM 2501 O O . PRO A 1 311 ? 13.564 -26.260 -3.601 1.00 93.06 311 PRO A O 1
ATOM 2504 N N . PRO A 1 312 ? 11.763 -26.509 -2.276 1.00 93.88 312 PRO A N 1
ATOM 2505 C CA . PRO A 1 312 ? 11.063 -27.399 -3.196 1.00 93.88 312 PRO A CA 1
ATOM 2506 C C . PRO A 1 312 ? 10.829 -26.722 -4.552 1.00 93.88 312 PRO A C 1
ATOM 2508 O O . PRO A 1 312 ? 10.435 -25.561 -4.613 1.00 93.88 312 PRO A O 1
ATOM 2511 N N . VAL A 1 313 ? 11.071 -27.461 -5.636 1.00 93.56 313 VAL A N 1
ATOM 2512 C CA . VAL A 1 313 ? 10.954 -26.952 -7.016 1.00 93.56 313 VAL A CA 1
ATOM 2513 C C . VAL A 1 313 ? 9.506 -26.703 -7.450 1.00 93.56 313 VAL A C 1
ATOM 2515 O O . VAL A 1 313 ? 9.255 -25.845 -8.290 1.00 93.56 313 VAL A O 1
ATOM 2518 N N . ASN A 1 314 ? 8.568 -27.459 -6.879 1.00 92.31 314 ASN A N 1
ATOM 2519 C CA . ASN A 1 314 ? 7.132 -27.384 -7.124 1.00 92.31 314 ASN A CA 1
ATOM 2520 C C . ASN A 1 314 ? 6.371 -28.059 -5.967 1.00 92.31 314 ASN A C 1
ATOM 2522 O O . ASN A 1 314 ? 6.974 -28.653 -5.061 1.00 92.31 314 ASN A O 1
ATOM 2526 N N . VAL A 1 315 ? 5.039 -27.999 -6.014 1.00 91.25 315 VAL A N 1
ATOM 2527 C CA . VAL A 1 315 ? 4.163 -28.547 -4.962 1.00 91.25 315 VAL A CA 1
ATOM 2528 C C . VAL A 1 315 ? 4.277 -30.066 -4.805 1.00 91.25 315 VAL A C 1
ATOM 2530 O O . VAL A 1 315 ? 4.131 -30.581 -3.699 1.00 91.25 315 VAL A O 1
ATOM 2533 N N . TYR A 1 316 ? 4.623 -30.799 -5.868 1.00 90.75 316 TYR A N 1
ATOM 2534 C CA . TYR A 1 316 ? 4.735 -32.265 -5.841 1.00 90.75 316 TYR A CA 1
ATOM 2535 C C . TYR A 1 316 ? 5.909 -32.764 -4.992 1.00 90.75 316 TYR A C 1
ATOM 2537 O O . TYR A 1 316 ? 5.896 -33.896 -4.492 1.00 90.75 316 TYR A O 1
ATOM 2545 N N . VAL A 1 317 ? 6.933 -31.929 -4.810 1.00 92.56 317 VAL A N 1
ATOM 2546 C CA . VAL A 1 317 ? 8.097 -32.241 -3.971 1.00 92.56 317 VAL A CA 1
ATOM 2547 C C . VAL A 1 317 ? 7.923 -31.714 -2.541 1.00 92.56 317 VAL A C 1
ATOM 2549 O O . VAL A 1 317 ? 8.557 -32.246 -1.633 1.00 92.56 317 VAL A O 1
ATOM 2552 N N . SER A 1 318 ? 7.033 -30.743 -2.314 1.00 93.81 318 SER A N 1
ATOM 2553 C CA . SER A 1 318 ? 6.802 -30.144 -0.993 1.00 93.81 318 SER A CA 1
ATOM 2554 C C . SER A 1 318 ? 6.142 -31.120 -0.013 1.00 93.81 318 SER A C 1
ATOM 2556 O O . SER A 1 318 ? 5.063 -31.661 -0.261 1.00 93.81 318 SER A O 1
ATOM 2558 N N . LEU A 1 319 ? 6.786 -31.328 1.137 1.00 94.19 319 LEU A N 1
ATOM 2559 C CA . LEU A 1 319 ? 6.232 -32.087 2.258 1.00 94.19 319 LEU A CA 1
ATOM 2560 C C . LEU A 1 319 ? 5.123 -31.308 2.969 1.00 94.19 319 LEU A C 1
ATOM 2562 O O . LEU A 1 319 ? 4.140 -31.913 3.393 1.00 94.19 319 LEU A O 1
ATOM 2566 N N . SER A 1 320 ? 5.260 -29.981 3.070 1.00 93.06 320 SER A N 1
ATOM 2567 C CA . SER A 1 320 ? 4.230 -29.116 3.655 1.00 93.06 320 SER A CA 1
ATOM 2568 C C . SER A 1 320 ? 2.921 -29.207 2.866 1.00 93.06 320 SER A C 1
ATOM 2570 O O . SER A 1 320 ? 1.865 -29.472 3.436 1.00 93.06 320 SER A O 1
ATOM 2572 N N . TYR A 1 321 ? 2.992 -29.087 1.538 1.00 92.12 321 TYR A N 1
ATOM 2573 C CA . TYR A 1 321 ? 1.810 -29.177 0.682 1.00 92.12 321 TYR A CA 1
ATOM 2574 C C . TYR A 1 321 ? 1.134 -30.556 0.744 1.00 92.12 321 TYR A C 1
ATOM 2576 O O . TYR A 1 321 ? -0.095 -30.656 0.783 1.00 92.12 321 TYR A O 1
ATOM 2584 N N . LYS A 1 322 ? 1.927 -31.635 0.805 1.00 92.81 322 LYS A N 1
ATOM 2585 C CA . LYS A 1 322 ? 1.405 -33.001 0.966 1.00 92.81 322 LYS A CA 1
ATOM 2586 C C . LYS A 1 322 ? 0.640 -33.180 2.272 1.00 92.81 322 LYS A C 1
ATOM 2588 O O . LYS A 1 322 ? -0.385 -33.855 2.261 1.00 92.81 322 LYS A O 1
ATOM 2593 N N . LEU A 1 323 ? 1.106 -32.574 3.368 1.00 92.94 323 LEU A N 1
ATOM 2594 C CA . LEU A 1 323 ? 0.380 -32.595 4.638 1.00 92.94 323 LEU A CA 1
ATOM 2595 C C . LEU A 1 323 ? -0.963 -31.868 4.519 1.00 92.94 323 LEU A C 1
ATOM 2597 O O . LEU A 1 323 ? -1.986 -32.440 4.880 1.00 92.94 323 LEU A O 1
ATOM 2601 N N . ASP A 1 324 ? -0.975 -30.650 3.968 1.00 91.62 324 ASP A N 1
ATOM 2602 C CA . ASP A 1 324 ? -2.222 -29.890 3.793 1.00 91.62 324 ASP A CA 1
ATOM 2603 C C . ASP A 1 324 ? -3.225 -30.646 2.912 1.00 91.62 324 ASP A C 1
ATOM 2605 O O . ASP A 1 324 ? -4.414 -30.692 3.221 1.00 91.62 324 ASP A O 1
ATOM 2609 N N . THR A 1 325 ? -2.736 -31.327 1.874 1.00 90.25 325 THR A N 1
ATOM 2610 C CA . THR A 1 325 ? -3.562 -32.184 1.014 1.00 90.25 325 THR A CA 1
ATOM 2611 C C . THR A 1 325 ? -4.120 -33.390 1.767 1.00 90.25 325 THR A C 1
ATOM 2613 O O . THR A 1 325 ? -5.315 -33.667 1.683 1.00 90.25 325 THR A O 1
ATOM 2616 N N . ALA A 1 326 ? -3.287 -34.086 2.546 1.00 90.56 326 ALA A N 1
ATOM 2617 C CA . ALA A 1 326 ? -3.707 -35.244 3.334 1.00 90.56 326 ALA A CA 1
ATOM 2618 C C . ALA A 1 326 ? -4.742 -34.886 4.417 1.00 90.56 326 ALA A C 1
ATOM 2620 O O . ALA A 1 326 ? -5.576 -35.718 4.766 1.00 90.56 326 ALA A O 1
ATOM 2621 N N . CYS A 1 327 ? -4.706 -33.653 4.927 1.00 90.19 327 CYS A N 1
ATOM 2622 C CA . CYS A 1 327 ? -5.636 -33.148 5.936 1.00 90.19 327 CYS A CA 1
ATOM 2623 C C . CYS A 1 327 ? -6.864 -32.422 5.355 1.00 90.19 327 CYS A C 1
ATOM 2625 O O . CYS A 1 327 ? -7.647 -31.870 6.124 1.00 90.19 327 CYS A O 1
ATOM 2627 N N . GLY A 1 328 ? -7.048 -32.400 4.028 1.00 86.62 328 GLY A N 1
ATOM 2628 C CA . GLY A 1 328 ? -8.190 -31.737 3.382 1.00 86.62 328 GLY A CA 1
ATOM 2629 C C . GLY A 1 328 ? -8.142 -30.202 3.408 1.00 86.62 328 GLY A C 1
ATOM 2630 O O . GLY A 1 328 ? -9.145 -29.551 3.142 1.00 86.62 328 GLY A O 1
ATOM 2631 N N . ASN A 1 329 ? -6.981 -29.613 3.701 1.00 85.69 329 ASN A N 1
ATOM 2632 C CA . ASN A 1 329 ? -6.744 -28.168 3.770 1.00 85.69 329 ASN A CA 1
ATOM 2633 C C . ASN A 1 329 ? -6.118 -27.624 2.473 1.00 85.69 329 ASN A C 1
ATOM 2635 O O . ASN A 1 329 ? -5.234 -26.767 2.511 1.00 85.69 329 ASN A O 1
ATOM 2639 N N . THR A 1 330 ? -6.544 -28.124 1.310 1.00 76.75 330 THR A N 1
ATOM 2640 C CA . THR A 1 330 ? -5.954 -27.746 0.019 1.00 76.75 330 THR A CA 1
ATOM 2641 C C . THR A 1 330 ? -6.297 -26.310 -0.369 1.00 76.75 330 THR A C 1
ATOM 2643 O O . THR A 1 330 ? -7.468 -25.958 -0.513 1.00 76.75 330 THR A O 1
ATOM 2646 N N . SER A 1 331 ? -5.273 -25.492 -0.613 1.00 69.50 331 SER A N 1
ATOM 2647 C CA . SER A 1 331 ? -5.412 -24.243 -1.370 1.00 69.50 331 SER A CA 1
ATOM 2648 C C . SER A 1 331 ? -5.786 -24.531 -2.838 1.00 69.50 331 SER A C 1
ATOM 2650 O O . SER A 1 331 ? -5.517 -25.638 -3.315 1.00 69.50 331 SER A O 1
ATOM 2652 N N . PRO A 1 332 ? -6.353 -23.561 -3.584 1.00 66.81 332 PRO A N 1
ATOM 2653 C CA . PRO A 1 332 ? -6.623 -23.719 -5.016 1.00 66.81 332 PRO A CA 1
ATOM 2654 C C . PRO A 1 332 ? -5.359 -24.167 -5.770 1.00 66.81 332 PRO A C 1
ATOM 2656 O O . PRO A 1 332 ? -4.312 -23.525 -5.660 1.00 66.81 332 PRO A O 1
ATOM 2659 N N . SER A 1 333 ? -5.437 -25.289 -6.492 1.00 59.00 333 SER A N 1
ATOM 2660 C CA . SER A 1 333 ? -4.267 -26.046 -6.968 1.00 59.00 333 SER A CA 1
ATOM 2661 C C . SER A 1 333 ? -3.396 -25.298 -7.983 1.00 59.00 333 SER A C 1
ATOM 2663 O O . SER A 1 333 ? -2.171 -25.384 -7.905 1.00 59.00 333 SER A O 1
ATOM 2665 N N . GLU A 1 334 ? -3.991 -24.545 -8.910 1.00 64.69 334 GLU A N 1
ATOM 2666 C CA . GLU A 1 334 ? -3.250 -23.917 -10.017 1.00 64.69 334 GLU A CA 1
ATOM 2667 C C . GLU A 1 334 ? -2.430 -22.705 -9.556 1.00 64.69 334 GLU A C 1
ATOM 2669 O O . GLU A 1 334 ? -1.220 -22.633 -9.779 1.00 64.69 334 GLU A O 1
ATOM 2674 N N . SER A 1 335 ? -3.054 -21.796 -8.806 1.00 73.81 335 SER A N 1
ATOM 2675 C CA . SER A 1 335 ? -2.404 -20.602 -8.259 1.00 73.81 335 SER A CA 1
ATOM 2676 C C . SER A 1 335 ? -1.284 -20.946 -7.268 1.00 73.81 335 SER A C 1
ATOM 2678 O O . SER A 1 335 ? -0.242 -20.289 -7.234 1.00 73.81 335 SER A O 1
ATOM 2680 N N . TYR A 1 336 ? -1.467 -22.005 -6.474 1.00 81.25 336 TYR A N 1
ATOM 2681 C CA . TYR A 1 336 ? -0.493 -22.410 -5.462 1.00 81.25 336 TYR A CA 1
ATOM 2682 C C . TYR A 1 336 ? 0.746 -23.080 -6.075 1.00 81.25 336 TYR A C 1
ATOM 2684 O O . TYR A 1 336 ? 1.859 -22.846 -5.601 1.00 81.25 336 TYR A O 1
ATOM 2692 N N . ASN A 1 337 ? 0.592 -23.847 -7.165 1.00 88.12 337 ASN A N 1
ATOM 2693 C CA . ASN A 1 337 ? 1.743 -24.405 -7.879 1.00 88.12 337 ASN A CA 1
ATOM 2694 C C . ASN A 1 337 ? 2.636 -23.304 -8.464 1.00 88.12 337 ASN A C 1
ATOM 2696 O O . ASN A 1 337 ? 3.850 -23.317 -8.253 1.00 88.12 337 ASN A O 1
ATOM 2700 N N . HIS A 1 338 ? 2.032 -22.301 -9.105 1.00 88.19 338 HIS A N 1
ATOM 2701 C CA . HIS A 1 338 ? 2.769 -21.165 -9.653 1.00 88.19 338 HIS A CA 1
ATOM 2702 C C . HIS A 1 338 ? 3.578 -20.407 -8.583 1.00 88.19 338 HIS A C 1
ATOM 2704 O O . HIS A 1 338 ? 4.724 -20.019 -8.824 1.00 88.19 338 HIS A O 1
ATOM 2710 N N . LEU A 1 339 ? 3.033 -20.237 -7.372 1.00 89.88 339 LEU A N 1
ATOM 2711 C CA . LEU A 1 339 ? 3.753 -19.601 -6.262 1.00 89.88 339 LEU A CA 1
ATOM 2712 C C . LEU A 1 339 ? 5.006 -20.384 -5.841 1.00 89.88 339 LEU A C 1
ATOM 2714 O O . LEU A 1 339 ? 6.048 -19.771 -5.616 1.00 89.88 339 LEU A O 1
ATOM 2718 N N . TYR A 1 340 ? 4.941 -21.718 -5.759 1.00 92.31 340 TYR A N 1
ATOM 2719 C CA . TYR A 1 340 ? 6.125 -22.540 -5.459 1.00 92.31 340 TYR A CA 1
ATOM 2720 C C . TYR A 1 340 ? 7.165 -22.448 -6.572 1.00 92.31 340 TYR A C 1
ATOM 2722 O O . TYR A 1 340 ? 8.350 -22.252 -6.299 1.00 92.31 340 TYR A O 1
ATOM 2730 N N . GLU A 1 341 ? 6.718 -22.553 -7.823 1.00 93.00 341 GLU A N 1
ATOM 2731 C CA . GLU A 1 341 ? 7.602 -22.508 -8.981 1.00 93.00 341 GLU A CA 1
ATOM 2732 C C . GLU A 1 341 ? 8.352 -21.174 -9.078 1.00 93.00 341 GLU A C 1
ATOM 2734 O O . GLU A 1 341 ? 9.571 -21.162 -9.273 1.00 93.00 341 GLU A O 1
ATOM 2739 N N . THR A 1 342 ? 7.648 -20.056 -8.880 1.00 92.81 342 THR A N 1
ATOM 2740 C CA . THR A 1 342 ? 8.230 -18.706 -8.931 1.00 92.81 342 THR A CA 1
ATOM 2741 C C . THR A 1 342 ? 9.053 -18.357 -7.692 1.00 92.81 342 THR A C 1
ATOM 2743 O O . THR A 1 342 ? 10.058 -17.648 -7.800 1.00 92.81 342 THR A O 1
ATOM 2746 N N . PHE A 1 343 ? 8.698 -18.882 -6.514 1.00 95.31 343 PHE A N 1
ATOM 2747 C CA . PHE A 1 343 ? 9.533 -18.777 -5.315 1.00 95.31 343 PHE A CA 1
ATOM 2748 C C . PHE A 1 343 ? 10.866 -19.519 -5.492 1.00 95.31 343 PHE A C 1
ATOM 2750 O O . PHE A 1 343 ? 11.930 -19.008 -5.119 1.00 95.31 343 PHE A O 1
ATOM 2757 N N . TYR A 1 344 ? 10.830 -20.699 -6.117 1.00 95.88 344 TYR A N 1
ATOM 2758 C CA . TYR A 1 344 ? 12.021 -21.475 -6.448 1.00 95.88 344 TYR A CA 1
ATOM 2759 C C . TYR A 1 344 ? 12.934 -20.730 -7.430 1.00 95.88 344 TYR A C 1
ATOM 2761 O O . TYR A 1 344 ? 14.128 -20.573 -7.157 1.00 95.88 344 TYR A O 1
ATOM 2769 N N . THR A 1 345 ? 12.392 -20.197 -8.533 1.00 95.69 345 THR A N 1
ATOM 2770 C CA . THR A 1 345 ? 13.206 -19.411 -9.477 1.00 95.69 345 THR A CA 1
ATOM 2771 C C . THR A 1 345 ? 13.753 -18.146 -8.826 1.00 95.69 345 THR A C 1
ATOM 2773 O O . THR A 1 345 ? 14.908 -17.801 -9.061 1.00 95.69 345 THR A O 1
ATOM 2776 N N . SER A 1 346 ? 12.978 -17.490 -7.953 1.00 94.62 346 SER A N 1
ATOM 2777 C CA . SER A 1 346 ? 13.440 -16.317 -7.199 1.00 94.62 346 SER A CA 1
ATOM 2778 C C . SER A 1 346 ? 14.642 -16.628 -6.312 1.00 94.62 346 SER A C 1
ATOM 2780 O O . SER A 1 346 ? 15.621 -15.880 -6.293 1.00 94.62 346 SER A O 1
ATOM 2782 N N . SER A 1 347 ? 14.612 -17.787 -5.656 1.00 94.94 347 SER A N 1
ATOM 2783 C CA . SER A 1 347 ? 15.707 -18.280 -4.821 1.00 94.94 347 SER A CA 1
ATOM 2784 C C . SER A 1 347 ? 16.984 -18.523 -5.637 1.00 94.94 347 SER A C 1
ATOM 2786 O O . SER A 1 347 ? 18.068 -18.088 -5.246 1.00 94.94 347 SER A O 1
ATOM 2788 N N . LEU A 1 348 ? 16.869 -19.152 -6.812 1.00 95.00 348 LEU A N 1
ATOM 2789 C CA . LEU A 1 348 ? 18.008 -19.380 -7.708 1.00 95.00 348 LEU A CA 1
ATOM 2790 C C . LEU A 1 348 ? 18.592 -18.082 -8.264 1.00 95.00 348 LEU A C 1
ATOM 2792 O O . LEU A 1 348 ? 19.812 -17.912 -8.258 1.00 95.00 348 LEU A O 1
ATOM 2796 N N . ILE A 1 349 ? 17.737 -17.155 -8.703 1.00 95.44 349 ILE A N 1
ATOM 2797 C CA . ILE A 1 349 ? 18.181 -15.844 -9.184 1.00 95.44 349 ILE A CA 1
ATOM 2798 C C . ILE A 1 349 ? 18.942 -15.142 -8.065 1.00 95.44 349 ILE A C 1
ATOM 2800 O O . ILE A 1 349 ? 20.099 -14.788 -8.266 1.00 95.44 349 ILE A O 1
ATOM 2804 N N . ALA A 1 350 ? 18.371 -15.043 -6.861 1.00 92.44 350 ALA A N 1
ATOM 2805 C CA . ALA A 1 350 ? 19.044 -14.434 -5.719 1.00 92.44 350 ALA A CA 1
ATOM 2806 C C . ALA A 1 350 ? 20.389 -15.098 -5.386 1.00 92.44 350 ALA A C 1
ATOM 2808 O O . ALA A 1 350 ? 21.357 -14.398 -5.088 1.00 92.44 350 ALA A O 1
ATOM 2809 N N . MET A 1 351 ? 20.483 -16.428 -5.467 1.00 91.81 351 MET A N 1
ATOM 2810 C CA . MET A 1 351 ? 21.732 -17.162 -5.252 1.00 91.81 351 MET A CA 1
ATOM 2811 C C . MET A 1 351 ? 22.827 -16.732 -6.236 1.00 91.81 351 MET A C 1
ATOM 2813 O O . MET A 1 351 ? 23.943 -16.408 -5.818 1.00 91.81 351 MET A O 1
ATOM 2817 N N . PHE A 1 352 ? 22.528 -16.701 -7.537 1.00 92.44 352 PHE A N 1
ATOM 2818 C CA . PHE A 1 352 ? 23.507 -16.305 -8.550 1.00 92.44 352 PHE A CA 1
ATOM 2819 C C . PHE A 1 352 ? 23.775 -14.794 -8.544 1.00 92.44 352 PHE A C 1
ATOM 2821 O O . PHE A 1 352 ? 24.934 -14.394 -8.670 1.00 92.44 352 PHE A O 1
ATOM 2828 N N . SER A 1 353 ? 22.768 -13.952 -8.285 1.00 90.69 353 SER A N 1
ATOM 2829 C CA . SER A 1 353 ? 22.958 -12.512 -8.071 1.00 90.69 353 SER A CA 1
ATOM 2830 C C . SER A 1 353 ? 23.923 -12.260 -6.914 1.00 90.69 353 SER A C 1
ATOM 2832 O O . SER A 1 353 ? 24.863 -11.484 -7.057 1.00 90.69 353 SER A O 1
ATOM 2834 N N . ALA A 1 354 ? 23.743 -12.950 -5.784 1.00 85.75 354 ALA A N 1
ATOM 2835 C CA . ALA A 1 354 ? 24.625 -12.823 -4.632 1.00 85.75 354 ALA A CA 1
ATOM 2836 C C . ALA A 1 354 ? 26.065 -13.214 -4.972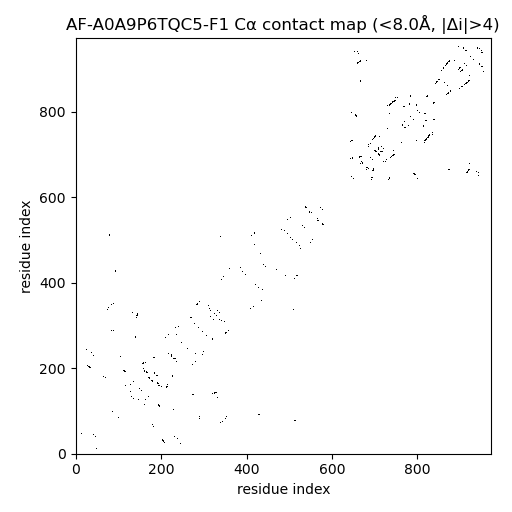 1.00 85.75 354 ALA A C 1
ATOM 2838 O O . ALA A 1 354 ? 26.984 -12.482 -4.618 1.00 85.75 354 ALA A O 1
ATOM 2839 N N . ARG A 1 355 ? 26.277 -14.324 -5.696 1.00 85.31 355 ARG A N 1
ATOM 2840 C CA . ARG A 1 355 ? 27.617 -14.736 -6.151 1.00 85.31 355 ARG A CA 1
ATOM 2841 C C . ARG A 1 355 ? 28.279 -13.663 -7.014 1.00 85.31 355 ARG A C 1
ATOM 2843 O O . ARG A 1 355 ? 29.438 -13.336 -6.779 1.00 85.31 355 ARG A O 1
ATOM 2850 N N . ILE A 1 356 ? 27.543 -13.074 -7.958 1.00 84.44 356 ILE A N 1
ATOM 2851 C CA . ILE A 1 356 ? 28.051 -11.981 -8.798 1.00 84.44 356 ILE A CA 1
ATOM 2852 C C . ILE A 1 356 ? 28.419 -10.764 -7.935 1.00 84.44 356 ILE A C 1
ATOM 2854 O O . ILE A 1 356 ? 29.532 -10.251 -8.045 1.00 84.44 356 ILE A O 1
ATOM 2858 N N . VAL A 1 357 ? 27.538 -10.339 -7.022 1.00 79.12 357 VAL A N 1
ATOM 2859 C CA . VAL A 1 357 ? 27.808 -9.211 -6.109 1.00 79.12 357 VAL A CA 1
ATOM 2860 C C . VAL A 1 357 ? 29.021 -9.472 -5.213 1.00 79.12 357 VAL A C 1
ATOM 2862 O O . VAL A 1 357 ? 29.802 -8.554 -4.951 1.00 79.12 357 VAL A O 1
ATOM 2865 N N . LEU A 1 358 ? 29.226 -10.708 -4.758 1.00 75.06 358 LEU A N 1
ATOM 2866 C CA . LEU A 1 358 ? 30.375 -11.079 -3.928 1.00 75.06 358 LEU A CA 1
ATOM 2867 C C . LEU A 1 358 ? 31.713 -10.935 -4.667 1.00 75.06 358 LEU A C 1
ATOM 2869 O O . LEU A 1 358 ? 32.697 -10.566 -4.035 1.00 75.06 358 LEU A O 1
ATOM 2873 N N . HIS A 1 359 ? 31.762 -11.139 -5.989 1.00 74.88 359 HIS A N 1
ATOM 2874 C CA . HIS A 1 359 ? 32.984 -10.892 -6.777 1.00 74.88 359 HIS A CA 1
ATOM 2875 C C . HIS A 1 359 ? 33.317 -9.403 -6.905 1.00 74.88 359 HIS A C 1
ATOM 2877 O O . HIS A 1 359 ? 34.480 -9.026 -7.057 1.00 74.88 359 HIS A O 1
ATOM 2883 N N . ILE A 1 360 ? 32.291 -8.554 -6.841 1.00 69.56 360 ILE A N 1
ATOM 2884 C CA . ILE A 1 360 ? 32.399 -7.107 -7.041 1.00 69.56 360 ILE A CA 1
ATOM 2885 C C . ILE A 1 360 ? 32.664 -6.371 -5.711 1.00 69.56 360 ILE A C 1
ATOM 2887 O O . ILE A 1 360 ? 33.289 -5.308 -5.698 1.00 69.56 360 ILE A O 1
ATOM 2891 N N . THR A 1 361 ? 32.242 -6.939 -4.578 1.00 61.91 361 THR A N 1
ATOM 2892 C CA . THR A 1 361 ? 32.354 -6.337 -3.236 1.00 61.91 361 THR A CA 1
ATOM 2893 C C . THR A 1 361 ? 33.600 -6.819 -2.470 1.00 61.91 361 THR A C 1
ATOM 2895 O O . THR A 1 361 ? 34.060 -7.942 -2.641 1.00 61.91 361 THR A O 1
ATOM 2898 N N . THR A 1 362 ? 34.217 -5.964 -1.636 1.00 49.50 362 THR A N 1
ATOM 2899 C CA . THR A 1 362 ? 35.481 -6.302 -0.943 1.00 49.50 362 THR A CA 1
ATOM 2900 C C . THR A 1 362 ? 35.283 -7.110 0.360 1.00 49.50 362 THR A C 1
ATOM 2902 O O . THR A 1 362 ? 34.355 -6.817 1.123 1.00 49.50 362 THR A O 1
ATOM 2905 N N . PRO A 1 363 ? 36.193 -8.060 0.696 1.00 43.94 363 PRO A N 1
ATOM 2906 C CA . PRO A 1 363 ? 36.109 -8.892 1.909 1.00 43.94 363 PRO A CA 1
ATOM 2907 C C . PRO A 1 363 ? 36.270 -8.152 3.251 1.00 43.94 363 PRO A C 1
ATOM 2909 O O . PRO A 1 363 ? 35.737 -8.577 4.272 1.00 43.94 363 PRO A O 1
ATOM 2912 N N . ASN A 1 364 ? 36.978 -7.020 3.292 1.00 39.25 364 ASN A N 1
ATOM 2913 C CA . ASN A 1 364 ? 37.461 -6.423 4.553 1.00 39.25 364 ASN A CA 1
ATOM 2914 C C . ASN A 1 364 ? 36.398 -5.701 5.410 1.00 39.25 364 ASN A C 1
ATOM 2916 O O . ASN A 1 364 ? 36.741 -4.937 6.306 1.00 39.25 364 ASN A O 1
ATOM 2920 N N . GLY A 1 365 ? 35.107 -5.922 5.158 1.00 37.91 365 GLY A N 1
ATOM 2921 C CA . GLY A 1 365 ? 34.024 -5.330 5.948 1.00 37.91 365 GLY A CA 1
ATOM 2922 C C . GLY A 1 365 ? 32.910 -6.306 6.320 1.00 37.91 365 GLY A C 1
ATOM 2923 O O . GLY A 1 365 ? 31.783 -5.856 6.527 1.00 37.91 365 GLY A O 1
ATOM 2924 N N . PHE A 1 366 ? 33.160 -7.617 6.311 1.00 38.28 366 PHE A N 1
ATOM 2925 C CA . PHE A 1 366 ? 32.204 -8.603 6.818 1.00 38.28 366 PHE A CA 1
ATOM 2926 C C . PHE A 1 366 ? 32.234 -8.599 8.353 1.00 38.28 366 PHE A C 1
ATOM 2928 O O . PHE A 1 366 ? 33.143 -9.141 8.967 1.00 38.28 366 PHE A O 1
ATOM 2935 N N . PHE A 1 367 ? 31.226 -7.994 8.983 1.00 35.28 367 PHE A N 1
ATOM 2936 C CA . PHE A 1 367 ? 31.094 -7.940 10.449 1.00 35.28 367 PHE A CA 1
ATOM 2937 C C . PHE A 1 367 ? 30.713 -9.286 11.097 1.00 35.28 367 PHE A C 1
ATOM 2939 O O . PHE A 1 367 ? 30.639 -9.377 12.317 1.00 35.28 367 PHE A O 1
ATOM 2946 N N . TYR A 1 368 ? 30.527 -10.344 10.302 1.00 34.47 368 TYR A N 1
ATOM 2947 C CA . TYR A 1 368 ? 30.263 -11.703 10.778 1.00 34.47 368 TYR A CA 1
ATOM 2948 C C . TYR A 1 368 ? 31.452 -12.634 10.518 1.00 34.47 368 TYR A C 1
ATOM 2950 O O . TYR A 1 368 ? 31.289 -13.740 10.011 1.00 34.47 368 TYR A O 1
ATOM 2958 N N . THR A 1 369 ? 32.670 -12.210 10.851 1.00 33.56 369 THR A N 1
ATOM 2959 C CA . THR A 1 369 ? 33.744 -13.179 11.080 1.00 33.56 369 THR A CA 1
ATOM 2960 C C . THR A 1 369 ? 33.544 -13.767 12.471 1.00 33.56 369 THR A C 1
ATOM 2962 O O . THR A 1 369 ? 34.061 -13.255 13.462 1.00 33.56 369 THR A O 1
ATOM 2965 N N . THR A 1 370 ? 32.795 -14.866 12.562 1.00 33.97 370 THR A N 1
ATOM 2966 C CA . THR A 1 370 ? 33.081 -15.848 13.610 1.00 33.97 370 THR A CA 1
ATOM 2967 C C . THR A 1 370 ? 34.558 -16.198 13.477 1.00 33.97 370 THR A C 1
ATOM 2969 O O . THR A 1 370 ? 34.984 -16.613 12.397 1.00 33.97 370 THR A O 1
ATOM 2972 N N . ALA A 1 371 ? 35.331 -16.017 14.543 1.00 34.88 371 ALA A N 1
ATOM 2973 C CA . ALA A 1 371 ? 36.787 -16.142 14.552 1.00 34.88 371 ALA A CA 1
ATOM 2974 C C . ALA A 1 371 ? 37.340 -17.517 14.098 1.00 34.88 371 ALA A C 1
ATOM 2976 O O . ALA A 1 371 ? 38.551 -17.653 13.984 1.00 34.88 371 ALA A O 1
ATOM 2977 N N . ASN A 1 372 ? 36.493 -18.510 13.785 1.00 35.41 372 ASN A N 1
ATOM 2978 C CA . ASN A 1 372 ? 36.909 -19.902 13.595 1.00 35.41 372 ASN A CA 1
ATOM 2979 C C . ASN A 1 372 ? 36.529 -20.579 12.262 1.00 35.41 372 ASN A C 1
ATOM 2981 O O . ASN A 1 372 ? 36.845 -21.753 12.101 1.00 35.41 372 ASN A O 1
ATOM 2985 N N . ASN A 1 373 ? 35.930 -19.902 11.272 1.00 34.91 373 ASN A N 1
ATOM 2986 C CA . ASN A 1 373 ? 35.696 -20.551 9.969 1.00 34.91 373 ASN A CA 1
ATOM 2987 C C . ASN A 1 373 ? 36.876 -20.342 9.011 1.00 34.91 373 ASN A C 1
ATOM 2989 O O . ASN A 1 373 ? 36.935 -19.388 8.237 1.00 34.91 373 ASN A O 1
ATOM 2993 N N . ALA A 1 374 ? 37.805 -21.300 9.052 1.00 36.00 374 ALA A N 1
ATOM 2994 C CA . ALA A 1 374 ? 38.991 -21.410 8.202 1.00 36.00 374 ALA A CA 1
ATOM 2995 C C . ALA A 1 374 ? 38.703 -21.473 6.684 1.00 36.00 374 ALA A C 1
ATOM 2997 O O . ALA A 1 374 ? 39.628 -21.333 5.894 1.00 36.00 374 ALA A O 1
ATOM 2998 N N . TYR A 1 375 ? 37.445 -21.630 6.256 1.00 36.81 375 TYR A N 1
ATOM 2999 C CA . TYR A 1 375 ? 37.101 -21.807 4.838 1.00 36.81 375 TYR A CA 1
ATOM 3000 C C . TYR A 1 375 ? 37.256 -20.551 3.963 1.00 36.81 375 TYR A C 1
ATOM 3002 O O . TYR A 1 375 ? 37.351 -20.685 2.750 1.00 36.81 375 TYR A O 1
ATOM 3010 N N . TRP A 1 376 ? 37.321 -19.349 4.553 1.00 36.09 376 TRP A N 1
ATOM 3011 C CA . TRP A 1 376 ? 37.615 -18.097 3.827 1.00 36.09 376 TRP A CA 1
ATOM 3012 C C . TRP A 1 376 ? 38.571 -17.170 4.589 1.00 36.09 376 TRP A C 1
ATOM 3014 O O . TRP A 1 376 ? 38.729 -16.004 4.240 1.00 36.09 376 TRP A O 1
ATOM 3024 N N . ASN A 1 377 ? 39.236 -17.686 5.629 1.00 34.19 377 ASN A N 1
ATOM 3025 C CA . ASN A 1 377 ? 40.232 -16.940 6.405 1.00 34.19 377 ASN A CA 1
ATOM 3026 C C . ASN A 1 377 ? 41.601 -16.874 5.705 1.00 34.19 377 ASN A C 1
ATOM 3028 O O . ASN A 1 377 ? 42.606 -16.485 6.298 1.00 34.19 377 ASN A O 1
ATOM 3032 N N . THR A 1 378 ? 41.656 -17.235 4.427 1.00 38.38 378 THR A N 1
ATOM 3033 C CA . THR A 1 378 ? 42.768 -16.861 3.571 1.00 38.38 378 THR A CA 1
ATOM 3034 C C . THR A 1 378 ? 42.568 -15.391 3.215 1.00 38.38 378 THR A C 1
ATOM 3036 O O . THR A 1 378 ? 41.596 -15.030 2.555 1.00 38.38 378 THR A O 1
ATOM 3039 N N . ARG A 1 379 ? 43.494 -14.538 3.666 1.00 37.72 379 ARG A N 1
ATOM 3040 C CA . ARG A 1 379 ? 43.695 -13.120 3.296 1.00 37.72 379 ARG A CA 1
ATOM 3041 C C . ARG A 1 379 ? 43.914 -12.895 1.786 1.00 37.72 379 ARG A C 1
ATOM 3043 O O . ARG A 1 379 ? 44.598 -11.966 1.378 1.00 37.72 379 ARG A O 1
ATOM 3050 N N . ASP A 1 380 ? 43.348 -13.741 0.949 1.00 40.81 380 ASP A N 1
ATOM 3051 C CA . ASP A 1 380 ? 43.880 -14.065 -0.348 1.00 40.81 380 ASP A CA 1
ATOM 3052 C C . ASP A 1 380 ? 42.754 -14.011 -1.381 1.00 40.81 380 ASP A C 1
ATOM 3054 O O . ASP A 1 380 ? 41.893 -14.880 -1.463 1.00 40.81 380 ASP A O 1
ATOM 3058 N N . HIS A 1 381 ? 42.876 -12.969 -2.205 1.00 47.34 381 HIS A N 1
ATOM 3059 C CA . HIS A 1 381 ? 42.371 -12.843 -3.566 1.00 47.34 381 HIS A CA 1
ATOM 3060 C C . HIS A 1 381 ? 40.892 -12.455 -3.711 1.00 47.34 381 HIS A C 1
ATOM 3062 O O . HIS A 1 381 ? 40.043 -13.257 -4.094 1.00 47.34 381 HIS A O 1
ATOM 3068 N N . LYS A 1 382 ? 40.627 -11.136 -3.645 1.00 53.31 382 LYS A N 1
ATOM 3069 C CA . LYS A 1 382 ? 39.749 -10.542 -4.672 1.00 53.31 382 LYS A CA 1
ATOM 3070 C C . LYS 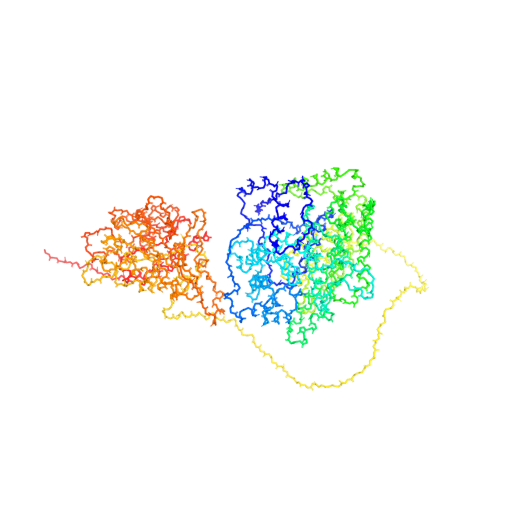A 1 382 ? 40.215 -11.132 -6.014 1.00 53.31 382 LYS A C 1
ATOM 3072 O O . LYS A 1 382 ? 41.434 -11.135 -6.236 1.00 53.31 382 LYS A O 1
ATOM 3077 N N . PRO A 1 383 ? 39.332 -11.699 -6.852 1.00 57.22 383 PRO A N 1
ATOM 3078 C CA . PRO A 1 383 ? 39.782 -12.294 -8.098 1.00 57.22 383 PRO A CA 1
ATOM 3079 C C . PRO A 1 383 ? 40.593 -11.243 -8.857 1.00 57.22 383 PRO A C 1
ATOM 3081 O O . PRO A 1 383 ? 40.134 -10.112 -9.012 1.00 57.22 383 PRO A O 1
ATOM 3084 N N . LYS A 1 384 ? 41.825 -11.602 -9.255 1.00 62.66 384 LYS A N 1
ATOM 3085 C CA . LYS A 1 384 ? 42.704 -10.703 -10.026 1.00 62.66 384 LYS A CA 1
ATOM 3086 C C . LYS A 1 384 ? 41.979 -10.188 -11.272 1.00 62.66 384 LYS A C 1
ATOM 3088 O O . LYS A 1 384 ? 42.159 -9.041 -11.642 1.00 62.66 384 LYS A O 1
ATOM 3093 N N . ASP A 1 385 ? 41.105 -11.032 -11.819 1.00 77.38 385 ASP A N 1
ATOM 3094 C CA . ASP A 1 385 ? 40.206 -10.733 -12.922 1.00 77.38 385 ASP A CA 1
ATOM 3095 C C . ASP A 1 385 ? 38.740 -10.967 -12.499 1.00 77.38 385 ASP A C 1
ATOM 3097 O O . ASP A 1 385 ? 38.279 -12.106 -12.337 1.00 77.38 385 ASP A O 1
ATOM 3101 N N . ILE A 1 386 ? 38.015 -9.864 -12.293 1.00 78.06 386 ILE A N 1
ATOM 3102 C CA . ILE A 1 386 ? 36.589 -9.852 -11.932 1.00 78.06 386 ILE A CA 1
ATOM 3103 C C . ILE A 1 386 ? 35.727 -10.332 -13.108 1.00 78.06 386 ILE A C 1
ATOM 3105 O O . ILE A 1 386 ? 34.752 -11.050 -12.878 1.00 78.06 386 ILE A O 1
ATOM 3109 N N . GLU A 1 387 ? 36.093 -9.998 -14.353 1.00 82.69 387 GLU A N 1
ATOM 3110 C CA . GLU A 1 387 ? 35.359 -10.430 -15.550 1.00 82.69 387 GLU A CA 1
ATOM 3111 C C . GLU A 1 387 ? 35.409 -11.958 -15.671 1.00 82.69 387 GLU A C 1
ATOM 3113 O O . GLU A 1 387 ? 34.369 -12.598 -15.842 1.00 82.69 387 GLU A O 1
ATOM 3118 N N . ALA A 1 388 ? 36.578 -12.573 -15.464 1.00 84.81 388 ALA A N 1
ATOM 3119 C CA . ALA A 1 388 ? 36.709 -14.029 -15.457 1.00 84.81 388 ALA A CA 1
ATOM 3120 C C . ALA A 1 388 ? 35.942 -14.698 -14.303 1.00 84.81 388 ALA A C 1
ATOM 3122 O O . ALA A 1 388 ? 35.386 -15.784 -14.479 1.00 84.81 388 ALA A O 1
ATOM 3123 N N . ALA A 1 389 ? 35.895 -14.086 -13.115 1.00 84.62 389 ALA A N 1
ATOM 3124 C CA . ALA A 1 389 ? 35.157 -14.632 -11.972 1.00 84.62 389 ALA A CA 1
ATOM 3125 C C . ALA A 1 389 ? 33.634 -14.595 -12.174 1.00 84.62 389 ALA A C 1
ATOM 3127 O O . ALA A 1 389 ? 32.943 -15.586 -11.909 1.00 84.62 389 ALA A O 1
ATOM 3128 N N . ILE A 1 390 ? 33.120 -13.484 -12.707 1.00 88.38 390 ILE A N 1
ATOM 3129 C CA . ILE A 1 390 ? 31.718 -13.372 -13.117 1.00 88.38 390 ILE A CA 1
ATOM 3130 C C . ILE A 1 390 ? 31.437 -14.354 -14.258 1.00 88.38 390 ILE A C 1
ATOM 3132 O O . ILE A 1 390 ? 30.454 -15.086 -14.195 1.00 88.38 390 ILE A O 1
ATOM 3136 N N . GLY A 1 391 ? 32.336 -14.459 -15.241 1.00 90.56 391 GLY A N 1
ATOM 3137 C CA . GLY A 1 391 ? 32.244 -15.424 -16.337 1.00 90.56 391 GLY A CA 1
ATOM 3138 C C . GLY A 1 391 ? 32.105 -16.870 -15.854 1.00 90.56 391 GLY A C 1
ATOM 3139 O O . GLY A 1 391 ? 31.202 -17.571 -16.304 1.00 90.56 391 GLY A O 1
ATOM 3140 N N . ARG A 1 392 ? 32.922 -17.301 -14.881 1.00 91.88 392 ARG A N 1
ATOM 3141 C CA . ARG A 1 392 ? 32.784 -18.628 -14.246 1.00 91.88 392 ARG A CA 1
ATOM 3142 C C . ARG A 1 392 ? 31.422 -18.808 -13.580 1.00 91.88 392 ARG A C 1
ATOM 3144 O O . ARG A 1 392 ? 30.771 -19.817 -13.808 1.00 91.88 392 ARG A O 1
ATOM 3151 N N . THR A 1 393 ? 30.963 -17.806 -12.831 1.00 92.00 393 THR A N 1
ATOM 3152 C CA . THR A 1 393 ? 29.654 -17.846 -12.154 1.00 92.00 393 THR A CA 1
ATOM 3153 C C . THR A 1 393 ? 28.497 -17.971 -13.151 1.00 92.00 393 THR A C 1
ATOM 3155 O O . THR A 1 393 ? 27.544 -18.703 -12.905 1.00 92.00 393 THR A O 1
ATOM 3158 N N . LEU A 1 394 ? 28.577 -17.287 -14.296 1.00 95.06 394 LEU A N 1
ATOM 3159 C CA . LEU A 1 394 ? 27.570 -17.379 -15.356 1.00 95.06 394 LEU A CA 1
ATOM 3160 C C . LEU A 1 394 ? 27.611 -18.719 -16.095 1.00 95.06 394 LEU A C 1
ATOM 3162 O O . LEU A 1 394 ? 26.562 -19.216 -16.495 1.00 95.06 394 LEU A O 1
ATOM 3166 N N . ASN A 1 395 ? 28.790 -19.318 -16.260 1.00 96.00 395 ASN A N 1
ATOM 3167 C CA . ASN A 1 395 ? 28.912 -20.660 -16.828 1.00 96.00 395 ASN A CA 1
ATOM 3168 C C . ASN A 1 395 ? 28.340 -21.717 -15.873 1.00 96.00 395 ASN A C 1
ATOM 3170 O O . ASN A 1 395 ? 27.607 -22.599 -16.310 1.00 96.00 395 ASN A O 1
ATOM 3174 N N . GLU A 1 396 ? 28.608 -21.594 -14.568 1.00 95.31 396 GLU A N 1
ATOM 3175 C CA . GLU A 1 396 ? 27.982 -22.429 -13.535 1.00 95.31 396 GLU A CA 1
ATOM 3176 C C . GLU A 1 396 ? 26.457 -22.283 -13.547 1.00 95.31 396 GLU A C 1
ATOM 3178 O O . GLU A 1 396 ? 25.749 -23.275 -13.400 1.00 95.31 396 GLU A O 1
ATOM 3183 N N . PHE A 1 397 ? 25.941 -21.065 -13.751 1.00 96.44 397 PHE A N 1
ATOM 3184 C CA . PHE A 1 397 ? 24.501 -20.839 -13.848 1.00 96.44 397 PHE A CA 1
ATOM 3185 C C . PHE A 1 397 ? 23.899 -21.543 -15.070 1.00 96.44 397 PHE A C 1
ATOM 3187 O O . PHE A 1 397 ? 22.904 -22.248 -14.928 1.00 96.44 397 PHE A O 1
ATOM 3194 N N . MET A 1 398 ? 24.521 -21.425 -16.246 1.00 97.25 398 MET A N 1
ATOM 3195 C CA . MET A 1 398 ? 24.039 -22.125 -17.442 1.00 97.25 398 MET A CA 1
ATOM 3196 C C . MET A 1 398 ? 24.105 -23.647 -17.286 1.00 97.25 398 MET A C 1
ATOM 3198 O O . MET A 1 398 ? 23.121 -24.323 -17.560 1.00 97.25 398 MET A O 1
ATOM 3202 N N . THR A 1 399 ? 25.216 -24.173 -16.762 1.00 97.19 399 THR A N 1
ATOM 3203 C CA . THR A 1 399 ? 25.377 -25.616 -16.498 1.00 97.19 399 THR A CA 1
ATOM 3204 C C . THR A 1 399 ? 24.274 -26.107 -15.559 1.00 97.19 399 THR A C 1
ATOM 3206 O O . THR A 1 399 ? 23.617 -27.108 -15.818 1.00 97.19 399 THR A O 1
ATOM 3209 N N . PHE A 1 400 ? 23.988 -25.344 -14.499 1.00 95.56 400 PHE A N 1
ATOM 3210 C CA . PHE A 1 400 ? 22.901 -25.663 -13.580 1.00 95.56 400 PHE A CA 1
ATOM 3211 C C . PHE A 1 400 ? 21.529 -25.672 -14.273 1.00 95.56 400 PHE A C 1
ATOM 3213 O O . PHE A 1 400 ? 20.702 -26.532 -13.963 1.00 95.56 400 PHE A O 1
ATOM 3220 N N . ILE A 1 401 ? 21.277 -24.729 -15.191 1.00 96.38 401 ILE A N 1
ATOM 3221 C CA . ILE A 1 401 ? 20.055 -24.688 -16.006 1.00 96.38 401 ILE A CA 1
ATOM 3222 C C . ILE A 1 401 ? 19.940 -25.951 -16.861 1.00 96.38 401 ILE A C 1
ATOM 3224 O O . ILE A 1 401 ? 18.899 -26.602 -16.830 1.00 96.38 401 ILE A O 1
ATOM 3228 N N . GLU A 1 402 ? 20.997 -26.323 -17.575 1.00 95.62 402 GLU A N 1
ATOM 3229 C CA . GLU A 1 402 ? 21.027 -27.499 -18.450 1.00 95.62 402 GLU A CA 1
ATOM 3230 C C . GLU A 1 402 ? 20.794 -28.797 -17.664 1.00 95.62 402 GLU A C 1
ATOM 3232 O O . GLU A 1 402 ? 19.911 -29.581 -18.015 1.00 95.62 402 GLU A O 1
ATOM 3237 N N . ASP A 1 403 ? 21.481 -28.966 -16.534 1.00 95.81 403 ASP A N 1
ATOM 3238 C CA . ASP A 1 403 ? 21.382 -30.166 -15.698 1.00 95.81 403 ASP A CA 1
ATOM 3239 C C . ASP A 1 403 ? 19.984 -30.367 -15.086 1.00 95.81 403 ASP A C 1
ATOM 3241 O O . ASP A 1 403 ? 19.571 -31.498 -14.820 1.00 95.81 403 ASP A O 1
ATOM 3245 N N . ASN A 1 404 ? 19.232 -29.286 -14.841 1.00 94.31 404 ASN A N 1
ATOM 3246 C CA . ASN A 1 404 ? 17.987 -29.335 -14.063 1.00 94.31 404 ASN A CA 1
ATOM 3247 C C . ASN A 1 404 ? 16.718 -28.997 -14.858 1.00 94.31 404 ASN A C 1
ATOM 3249 O O . ASN A 1 404 ? 15.618 -29.226 -14.347 1.00 94.31 404 ASN A O 1
ATOM 3253 N N . CYS A 1 405 ? 16.836 -28.514 -16.099 1.00 92.56 405 CYS A N 1
ATOM 3254 C CA . CYS A 1 405 ? 15.699 -28.055 -16.907 1.00 92.56 405 CYS A CA 1
ATOM 3255 C C . CYS A 1 405 ? 14.600 -29.105 -17.114 1.00 92.56 405 CYS A C 1
ATOM 3257 O O . CYS A 1 405 ? 13.425 -28.752 -17.170 1.00 92.56 405 CYS A O 1
ATOM 3259 N N . HIS A 1 406 ? 14.949 -30.393 -17.136 1.00 92.56 406 HIS A N 1
ATOM 3260 C CA . HIS A 1 406 ? 14.004 -31.504 -17.289 1.00 92.56 406 HIS A CA 1
ATOM 3261 C C . HIS A 1 406 ? 12.969 -31.616 -16.152 1.00 92.56 406 HIS A C 1
ATOM 3263 O O . HIS A 1 406 ? 12.001 -32.363 -16.271 1.00 92.56 406 HIS A O 1
ATOM 3269 N N . ARG A 1 407 ? 13.171 -30.905 -15.034 1.00 91.69 407 ARG A N 1
ATOM 3270 C CA . ARG A 1 407 ? 12.286 -30.918 -13.853 1.00 91.69 407 ARG A CA 1
ATOM 3271 C C . ARG A 1 407 ? 11.408 -29.674 -13.746 1.00 91.69 407 ARG A C 1
ATOM 3273 O O . ARG A 1 407 ? 10.686 -29.538 -12.757 1.00 91.69 407 ARG A O 1
ATOM 3280 N N . TRP A 1 408 ? 11.533 -28.749 -14.690 1.00 94.19 408 TRP A N 1
ATOM 3281 C CA . TRP A 1 408 ? 10.951 -27.417 -14.619 1.00 94.19 408 TRP A CA 1
ATOM 3282 C C . TRP A 1 408 ? 9.779 -27.265 -15.575 1.00 94.19 408 TRP A C 1
ATOM 3284 O O . TRP A 1 408 ? 9.739 -27.886 -16.637 1.00 94.19 408 TRP A O 1
ATOM 3294 N N . SER A 1 409 ? 8.837 -26.399 -15.209 1.00 92.25 409 SER A N 1
ATOM 3295 C CA . SER A 1 409 ? 7.854 -25.904 -16.166 1.00 92.25 409 SER A CA 1
ATOM 3296 C C . SER A 1 409 ? 8.530 -25.023 -17.226 1.00 92.25 409 SER A C 1
ATOM 3298 O O . SER A 1 409 ? 9.621 -24.481 -17.010 1.00 92.25 409 SER A O 1
ATOM 3300 N N . ASP A 1 410 ? 7.863 -24.827 -18.369 1.00 91.38 410 ASP A N 1
ATOM 3301 C CA . ASP A 1 410 ? 8.353 -23.921 -19.418 1.00 91.38 410 ASP A CA 1
ATOM 3302 C C . ASP A 1 410 ? 8.611 -22.507 -18.865 1.00 91.38 410 ASP A C 1
ATOM 3304 O O . ASP A 1 410 ? 9.589 -21.858 -19.234 1.00 91.38 410 ASP A O 1
ATOM 3308 N N . VAL A 1 411 ? 7.753 -22.042 -17.946 1.00 91.50 411 VAL A N 1
ATOM 3309 C CA . VAL A 1 411 ? 7.855 -20.720 -17.309 1.00 91.50 411 VAL A CA 1
ATOM 3310 C C . VAL A 1 411 ? 9.094 -20.636 -16.419 1.00 91.50 411 VAL A C 1
ATOM 3312 O O . VAL A 1 411 ? 9.817 -19.637 -16.472 1.00 91.50 411 VAL A O 1
ATOM 3315 N N . GLN A 1 412 ? 9.376 -21.676 -15.626 1.00 94.62 412 GLN A N 1
ATOM 3316 C CA . GLN A 1 412 ? 10.572 -21.734 -14.783 1.00 94.62 412 GLN A CA 1
ATOM 3317 C C . GLN A 1 412 ? 11.854 -21.719 -15.619 1.00 94.62 412 GLN A C 1
ATOM 3319 O O . GLN A 1 412 ? 12.743 -20.902 -15.363 1.00 94.62 412 GLN A O 1
ATOM 3324 N N . TYR A 1 413 ? 11.928 -22.584 -16.636 1.00 95.81 413 TYR A N 1
ATOM 3325 C CA . TYR A 1 413 ? 13.071 -22.650 -17.545 1.00 95.81 413 TYR A CA 1
ATOM 3326 C C . TYR A 1 413 ? 13.304 -21.303 -18.232 1.00 95.81 413 TYR A C 1
ATOM 3328 O O . TYR A 1 413 ? 14.405 -20.755 -18.159 1.00 95.81 413 TYR A O 1
ATOM 3336 N N . TYR A 1 414 ? 12.254 -20.734 -18.828 1.00 95.81 414 TYR A N 1
ATOM 3337 C CA . TYR A 1 414 ? 12.338 -19.463 -19.535 1.00 95.81 414 TYR A CA 1
ATOM 3338 C C . TYR A 1 414 ? 12.775 -18.318 -18.608 1.00 95.81 414 TYR A C 1
ATOM 3340 O O . TYR A 1 414 ? 13.687 -17.568 -18.943 1.00 95.81 414 TYR A O 1
ATOM 3348 N N . THR A 1 415 ? 12.210 -18.226 -17.399 1.00 96.00 415 THR A N 1
ATOM 3349 C CA . THR A 1 415 ? 12.574 -17.201 -16.402 1.00 96.00 415 THR A CA 1
ATOM 3350 C C . THR A 1 415 ? 14.066 -17.243 -16.047 1.00 96.00 415 THR A C 1
ATOM 3352 O O . THR A 1 415 ? 14.732 -16.202 -16.004 1.00 96.00 415 THR A O 1
ATOM 3355 N N . LEU A 1 416 ? 14.609 -18.440 -15.799 1.00 97.56 416 LEU A N 1
ATOM 3356 C CA . LEU A 1 416 ? 16.021 -18.622 -15.448 1.00 97.56 416 LEU A CA 1
ATOM 3357 C C . LEU A 1 416 ? 16.939 -18.370 -16.649 1.00 97.56 416 LEU A C 1
ATOM 3359 O O . LEU A 1 416 ? 17.942 -17.670 -16.508 1.00 97.56 416 LEU A O 1
ATOM 3363 N N . TYR A 1 417 ? 16.560 -18.867 -17.828 1.00 97.25 417 TYR A N 1
ATOM 3364 C CA . TYR A 1 417 ? 17.281 -18.645 -19.076 1.00 97.25 417 TYR A CA 1
ATOM 3365 C C . TYR A 1 417 ? 17.377 -17.155 -19.419 1.00 97.25 417 TYR A C 1
ATOM 3367 O O . TYR A 1 417 ? 18.476 -16.627 -19.584 1.00 97.25 417 TYR A O 1
ATOM 3375 N N . THR A 1 418 ? 16.250 -16.440 -19.448 1.00 97.38 418 THR A N 1
ATOM 3376 C CA . THR A 1 418 ? 16.214 -14.995 -19.717 1.00 97.38 418 THR A CA 1
ATOM 3377 C C . THR A 1 418 ? 17.056 -14.211 -18.712 1.00 97.38 418 THR A C 1
ATOM 3379 O O . THR A 1 418 ? 17.784 -13.298 -19.102 1.00 97.38 418 THR A O 1
ATOM 3382 N N . THR A 1 419 ? 17.016 -14.583 -17.429 1.00 97.56 419 THR A N 1
ATOM 3383 C CA . THR A 1 419 ? 17.860 -13.949 -16.406 1.00 97.56 419 THR A CA 1
ATOM 3384 C C . THR A 1 419 ? 19.346 -14.162 -16.688 1.00 97.56 419 THR A C 1
ATOM 3386 O O . THR A 1 419 ? 20.128 -13.212 -16.629 1.00 97.56 419 THR A O 1
ATOM 3389 N N . TRP A 1 420 ? 19.743 -15.389 -17.032 1.00 97.75 420 TRP A N 1
ATOM 3390 C CA . TRP A 1 420 ? 21.117 -15.696 -17.415 1.00 97.75 420 TRP A CA 1
ATOM 3391 C C . TRP A 1 420 ? 21.559 -14.903 -18.652 1.00 97.75 420 TRP A C 1
ATOM 3393 O O . TRP A 1 420 ? 22.636 -14.307 -18.620 1.00 97.75 420 TRP A O 1
ATOM 3403 N N . VAL A 1 421 ? 20.726 -14.816 -19.698 1.00 97.50 421 VAL A N 1
ATOM 3404 C CA . VAL A 1 421 ? 21.012 -14.021 -20.908 1.00 97.50 421 VAL A CA 1
ATOM 3405 C C . VAL A 1 421 ? 21.230 -12.551 -20.552 1.00 97.50 421 VAL A C 1
ATOM 3407 O O . VAL A 1 421 ? 22.235 -11.963 -20.955 1.00 97.50 421 VAL A O 1
ATOM 3410 N N . LEU A 1 422 ? 20.330 -11.964 -19.757 1.00 96.44 422 LEU A N 1
ATOM 3411 C CA . LEU A 1 422 ? 20.448 -10.577 -19.305 1.00 96.44 422 LEU A CA 1
ATOM 3412 C C . LEU A 1 422 ? 21.754 -10.355 -18.539 1.00 96.44 422 LEU A C 1
ATOM 3414 O O . LEU A 1 422 ? 22.500 -9.427 -18.851 1.00 96.44 422 LEU A O 1
ATOM 3418 N N . TYR A 1 423 ? 22.093 -11.228 -17.591 1.00 95.56 423 TYR A N 1
ATOM 3419 C CA . TYR A 1 423 ? 23.368 -11.126 -16.882 1.00 95.56 423 TYR A CA 1
ATOM 3420 C C . TYR A 1 423 ? 24.566 -11.311 -17.812 1.00 95.56 423 TYR A C 1
ATOM 3422 O O . TYR A 1 423 ? 25.524 -10.552 -17.711 1.00 95.56 423 TYR A O 1
ATOM 3430 N N . LYS A 1 424 ? 24.521 -12.250 -18.759 1.00 95.62 424 LYS A N 1
ATOM 3431 C CA . LYS A 1 424 ? 25.610 -12.479 -19.712 1.00 95.62 424 LYS A CA 1
ATOM 3432 C C . LYS A 1 424 ? 25.870 -11.261 -20.591 1.00 95.62 424 LYS A C 1
ATOM 3434 O O . LYS A 1 424 ? 27.029 -10.871 -20.744 1.00 95.62 424 LYS A O 1
ATOM 3439 N N . ILE A 1 425 ? 24.820 -10.642 -21.125 1.00 94.31 425 ILE A N 1
ATOM 3440 C CA . ILE A 1 425 ? 24.931 -9.428 -21.937 1.00 94.31 425 ILE A CA 1
ATOM 3441 C C . ILE A 1 425 ? 25.489 -8.283 -21.087 1.00 94.31 425 ILE A C 1
ATOM 3443 O O . ILE A 1 425 ? 26.530 -7.714 -21.410 1.00 94.31 425 ILE A O 1
ATOM 3447 N N . HIS A 1 426 ? 24.840 -7.968 -19.966 1.00 91.75 426 HIS A N 1
ATOM 3448 C CA . HIS A 1 426 ? 25.176 -6.783 -19.174 1.00 91.75 426 HIS A CA 1
ATOM 3449 C C . HIS A 1 426 ? 26.520 -6.903 -18.446 1.00 91.75 426 HIS A C 1
ATOM 3451 O O . HIS A 1 426 ? 27.270 -5.930 -18.392 1.00 91.75 426 HIS A O 1
ATOM 3457 N N . CYS A 1 427 ? 26.897 -8.094 -17.972 1.00 88.75 427 CYS A N 1
ATOM 3458 C CA . CYS A 1 427 ? 28.225 -8.341 -17.401 1.00 88.75 427 CYS A CA 1
ATOM 3459 C C . CYS A 1 427 ? 29.342 -8.436 -18.453 1.00 88.75 427 CYS A C 1
ATOM 3461 O O . CYS A 1 427 ? 30.512 -8.441 -18.085 1.00 88.75 427 CYS A O 1
ATOM 3463 N N . THR A 1 428 ? 29.034 -8.494 -19.752 1.00 88.88 428 THR A N 1
ATOM 3464 C CA . THR A 1 428 ? 30.066 -8.332 -20.793 1.00 88.88 428 THR A CA 1
ATOM 3465 C C . THR A 1 428 ? 30.471 -6.862 -20.939 1.00 88.88 428 THR A C 1
ATOM 3467 O O . THR A 1 428 ? 31.629 -6.563 -21.239 1.00 88.88 428 THR A O 1
ATOM 3470 N N . PHE A 1 429 ? 29.544 -5.943 -20.656 1.00 86.50 429 PHE A N 1
ATOM 3471 C CA . PHE A 1 429 ? 29.751 -4.496 -20.683 1.00 86.50 429 PHE A CA 1
ATOM 3472 C C . PHE A 1 429 ? 29.795 -3.920 -19.262 1.00 86.50 429 PHE A C 1
ATOM 3474 O O . PHE A 1 429 ? 29.035 -3.011 -18.942 1.00 86.50 429 PHE A O 1
ATOM 3481 N N . LEU A 1 430 ? 30.649 -4.456 -18.380 1.00 80.62 430 LEU A N 1
ATOM 3482 C CA . LEU A 1 430 ? 30.785 -3.924 -17.016 1.00 80.62 430 LEU A CA 1
ATOM 3483 C C . LEU A 1 430 ? 31.256 -2.469 -17.021 1.00 80.62 430 LEU A C 1
ATOM 3485 O O . LEU A 1 430 ? 32.149 -2.097 -17.786 1.00 80.62 430 LEU A O 1
ATOM 3489 N N . GLN A 1 431 ? 30.714 -1.669 -16.104 1.00 69.25 431 GLN A N 1
ATOM 3490 C CA . GLN A 1 431 ? 31.183 -0.301 -15.885 1.00 69.25 431 GLN A CA 1
ATOM 3491 C C . GLN A 1 431 ? 32.684 -0.280 -15.553 1.00 69.25 431 GLN A C 1
ATOM 3493 O O . GLN A 1 431 ? 33.180 -1.101 -14.779 1.00 69.25 431 GLN A O 1
ATOM 3498 N N . SER A 1 432 ? 33.402 0.695 -16.119 1.00 60.66 432 SER A N 1
ATOM 3499 C CA . SER A 1 432 ? 34.863 0.871 -16.013 1.00 60.66 432 SER A CA 1
ATOM 3500 C C . SER A 1 432 ? 35.365 0.897 -14.564 1.00 60.66 432 SER A C 1
ATOM 3502 O O . SER A 1 432 ? 36.432 0.383 -14.239 1.00 60.66 432 SER A O 1
ATOM 3504 N N . VAL A 1 433 ? 34.531 1.415 -13.669 1.00 56.81 433 VAL A N 1
ATOM 3505 C CA . VAL A 1 433 ? 34.704 1.452 -12.215 1.00 56.81 433 VAL A CA 1
ATOM 3506 C C . VAL A 1 433 ? 34.967 0.074 -11.597 1.00 56.81 433 VAL A C 1
ATOM 3508 O O . VAL A 1 433 ? 35.738 -0.044 -10.645 1.00 56.81 433 VAL A O 1
ATOM 3511 N N . TYR A 1 434 ? 34.352 -0.978 -12.135 1.00 59.97 434 TYR A N 1
ATOM 3512 C CA . TYR A 1 434 ? 34.541 -2.343 -11.652 1.00 59.97 434 TYR A CA 1
ATOM 3513 C C . TYR A 1 434 ? 35.777 -3.019 -12.256 1.00 59.97 434 TYR A C 1
ATOM 3515 O O . TYR A 1 434 ? 36.187 -4.059 -11.751 1.00 59.97 434 TYR A O 1
ATOM 3523 N N . LYS A 1 435 ? 36.408 -2.414 -13.273 1.00 56.59 435 LYS A N 1
ATOM 3524 C CA . LYS A 1 435 ? 37.610 -2.923 -13.957 1.00 56.59 435 LYS A CA 1
ATOM 3525 C C . LYS A 1 435 ? 38.929 -2.411 -13.360 1.00 56.59 435 LYS A C 1
ATOM 3527 O O . LYS A 1 435 ? 39.997 -2.763 -13.848 1.00 56.59 435 LYS A O 1
ATOM 3532 N N . VAL A 1 436 ? 38.894 -1.571 -12.319 1.00 54.81 436 VAL A N 1
ATOM 3533 C CA . VAL A 1 436 ? 40.115 -1.012 -11.712 1.00 54.81 436 VAL A CA 1
ATOM 3534 C C . VAL A 1 436 ? 40.848 -2.095 -10.907 1.00 54.81 436 VAL A C 1
ATOM 3536 O O . VAL A 1 436 ? 40.494 -2.397 -9.764 1.00 54.81 436 VAL A O 1
ATOM 3539 N N . GLU A 1 437 ? 41.892 -2.667 -11.511 1.00 47.31 437 GLU A N 1
ATOM 3540 C CA . GLU A 1 437 ? 42.713 -3.762 -10.966 1.00 47.31 437 GLU A CA 1
ATOM 3541 C C . GLU A 1 437 ? 43.539 -3.393 -9.720 1.00 47.31 437 GLU A C 1
ATOM 3543 O O . GLU A 1 437 ? 44.057 -4.279 -9.043 1.00 47.31 437 GLU A O 1
ATOM 3548 N N . SER A 1 438 ? 43.664 -2.115 -9.342 1.00 47.50 438 SER A N 1
ATOM 3549 C CA . SER A 1 438 ? 44.538 -1.736 -8.225 1.00 47.50 438 SER A CA 1
ATOM 3550 C C . SER A 1 438 ? 44.000 -0.593 -7.367 1.00 47.50 438 SER A C 1
ATOM 3552 O O . SER A 1 438 ? 44.527 0.520 -7.379 1.00 47.50 438 SER A O 1
ATOM 3554 N N . TYR A 1 439 ? 43.008 -0.873 -6.526 1.00 51.12 439 TYR A N 1
ATOM 3555 C CA . TYR A 1 439 ? 42.908 -0.110 -5.283 1.00 51.12 439 TYR A CA 1
ATOM 3556 C C . TYR A 1 439 ? 43.998 -0.629 -4.344 1.00 51.12 439 TYR A C 1
ATOM 3558 O O . TYR A 1 439 ? 43.841 -1.675 -3.716 1.00 51.12 439 TYR A O 1
ATOM 3566 N N . LYS A 1 440 ? 45.146 0.060 -4.320 1.00 48.59 440 LYS A N 1
ATOM 3567 C CA . LYS A 1 440 ? 46.302 -0.321 -3.490 1.00 48.59 440 LYS A CA 1
ATOM 3568 C C . LYS A 1 440 ? 45.991 -0.184 -1.999 1.00 48.59 440 LYS A C 1
ATOM 3570 O O . LYS A 1 440 ? 46.591 -0.883 -1.186 1.00 48.59 440 LYS A O 1
ATOM 3575 N N . THR A 1 441 ? 45.040 0.680 -1.644 1.00 51.84 441 THR A N 1
ATOM 3576 C CA . THR A 1 441 ? 44.579 0.873 -0.270 1.00 51.84 441 THR A CA 1
ATOM 3577 C C . THR A 1 441 ? 43.052 0.891 -0.166 1.00 51.84 441 THR A C 1
ATOM 3579 O O . THR A 1 441 ? 42.330 1.203 -1.114 1.00 51.84 441 THR A O 1
ATOM 3582 N N . THR A 1 442 ? 42.543 0.599 1.033 1.00 47.53 442 THR A N 1
ATOM 3583 C CA . THR A 1 442 ? 41.123 0.745 1.385 1.00 47.53 442 THR A CA 1
ATOM 3584 C C . THR A 1 442 ? 40.626 2.185 1.169 1.00 47.53 442 THR A C 1
ATOM 3586 O O . THR A 1 442 ? 39.470 2.386 0.804 1.00 47.53 442 THR A O 1
ATOM 3589 N N . ALA A 1 443 ? 41.500 3.184 1.347 1.00 49.47 443 ALA A N 1
ATOM 3590 C CA . ALA A 1 443 ? 41.189 4.594 1.123 1.00 49.47 443 ALA A CA 1
ATOM 3591 C C . ALA A 1 443 ? 40.960 4.907 -0.365 1.00 49.47 443 ALA A C 1
ATOM 3593 O O . ALA A 1 443 ? 39.981 5.575 -0.684 1.00 49.47 443 ALA A O 1
ATOM 3594 N N . ASP A 1 444 ? 41.772 4.348 -1.269 1.00 49.69 444 ASP A N 1
ATOM 3595 C CA . ASP A 1 444 ? 41.603 4.525 -2.720 1.00 49.69 444 ASP A CA 1
ATOM 3596 C C . ASP A 1 444 ? 40.275 3.929 -3.206 1.00 49.69 444 ASP A C 1
ATOM 3598 O O . ASP A 1 444 ? 39.588 4.516 -4.040 1.00 49.69 444 ASP A O 1
ATOM 3602 N N . TYR A 1 445 ? 39.878 2.779 -2.647 1.00 50.94 445 TYR A N 1
ATOM 3603 C CA . TYR A 1 445 ? 38.584 2.154 -2.934 1.00 50.94 445 TYR A CA 1
ATOM 3604 C C . TYR A 1 445 ? 37.419 3.021 -2.454 1.00 50.94 445 TYR A C 1
ATOM 3606 O O . TYR A 1 445 ? 36.469 3.250 -3.201 1.00 50.94 445 TYR A O 1
ATOM 3614 N N . PHE A 1 446 ? 37.498 3.551 -1.228 1.00 51.41 446 PHE A N 1
ATOM 3615 C CA . PHE A 1 446 ? 36.479 4.462 -0.709 1.00 51.41 446 PHE A CA 1
ATOM 3616 C C . PHE A 1 446 ? 36.441 5.792 -1.461 1.00 51.41 446 PHE A C 1
ATOM 3618 O O . PHE A 1 446 ? 35.364 6.355 -1.614 1.00 51.41 446 PHE A O 1
ATOM 3625 N N . GLN A 1 447 ? 37.570 6.279 -1.972 1.00 50.19 447 GLN A N 1
ATOM 3626 C CA . GLN A 1 447 ? 37.636 7.482 -2.797 1.00 50.19 447 GLN A CA 1
ATOM 3627 C C . GLN A 1 447 ? 37.083 7.237 -4.209 1.00 50.19 447 GLN A C 1
ATOM 3629 O O . GLN A 1 447 ? 36.368 8.088 -4.736 1.00 50.19 447 GLN A O 1
ATOM 3634 N N . GLY A 1 448 ? 37.308 6.046 -4.774 1.00 51.22 448 GLY A N 1
ATOM 3635 C CA . GLY A 1 448 ? 36.625 5.563 -5.974 1.00 51.22 448 GLY A CA 1
ATOM 3636 C C . GLY A 1 448 ? 35.112 5.482 -5.770 1.00 51.22 448 GLY A C 1
ATOM 3637 O O . GLY A 1 448 ? 34.366 6.079 -6.536 1.00 51.22 448 GLY A O 1
ATOM 3638 N N . LEU A 1 449 ? 34.656 4.850 -4.683 1.00 50.56 449 LEU A N 1
ATOM 3639 C CA . LEU A 1 449 ? 33.242 4.805 -4.293 1.00 50.56 449 LEU A CA 1
ATOM 3640 C C . LEU A 1 449 ? 32.642 6.188 -4.071 1.00 50.56 449 LEU A C 1
ATOM 3642 O O . LEU A 1 449 ? 31.549 6.455 -4.548 1.00 50.56 449 LEU A O 1
ATOM 3646 N N . LYS A 1 450 ? 33.364 7.084 -3.401 1.00 46.88 450 LYS A N 1
ATOM 3647 C CA . LYS A 1 450 ? 32.937 8.464 -3.180 1.00 46.88 450 LYS A CA 1
ATOM 3648 C C . LYS A 1 450 ? 32.802 9.216 -4.504 1.00 46.88 450 LYS A C 1
ATOM 3650 O O . LYS A 1 450 ? 31.794 9.879 -4.698 1.00 46.88 450 LYS A O 1
ATOM 3655 N N . SER A 1 451 ? 33.731 9.023 -5.444 1.00 44.69 451 SER A N 1
ATOM 3656 C CA . SER A 1 451 ? 33.623 9.549 -6.810 1.00 44.69 451 SER A CA 1
ATOM 3657 C C . SER A 1 451 ? 32.434 8.958 -7.574 1.00 44.69 451 SER A C 1
ATOM 3659 O O . SER A 1 451 ? 31.794 9.685 -8.323 1.00 44.69 451 SER A O 1
ATOM 3661 N N . ILE A 1 452 ? 32.087 7.680 -7.374 1.00 49.50 452 ILE A N 1
ATOM 3662 C CA . ILE A 1 452 ? 30.865 7.076 -7.931 1.00 49.50 452 ILE A CA 1
ATOM 3663 C C . ILE A 1 452 ? 29.640 7.760 -7.332 1.00 49.50 452 ILE A C 1
ATOM 3665 O O . ILE A 1 452 ? 28.821 8.272 -8.079 1.00 49.50 452 ILE A O 1
ATOM 3669 N N . THR A 1 453 ? 29.519 7.816 -6.006 1.00 45.25 453 THR A N 1
ATOM 3670 C CA . THR A 1 453 ? 28.376 8.439 -5.327 1.00 45.25 453 THR A CA 1
ATOM 3671 C C . THR A 1 453 ? 28.234 9.906 -5.740 1.00 45.25 453 THR A C 1
ATOM 3673 O O . THR A 1 453 ? 27.145 10.342 -6.095 1.00 45.25 453 THR A O 1
ATOM 3676 N N . GLU A 1 454 ? 29.341 10.645 -5.841 1.00 43.62 454 GLU A N 1
ATOM 3677 C CA . GLU A 1 454 ? 29.383 12.026 -6.333 1.00 43.62 454 GLU A CA 1
ATOM 3678 C C . GLU A 1 454 ? 29.033 12.137 -7.828 1.00 43.62 454 GLU A C 1
ATOM 3680 O O . GLU A 1 454 ? 28.271 13.026 -8.198 1.00 43.62 454 GLU A O 1
ATOM 3685 N N . LYS A 1 455 ? 29.494 11.222 -8.696 1.00 44.31 455 LYS A N 1
ATOM 3686 C CA . LYS A 1 455 ? 29.116 11.167 -10.123 1.00 44.31 455 LYS A CA 1
ATOM 3687 C C . LYS A 1 455 ? 27.658 10.777 -10.321 1.00 44.31 455 LYS A C 1
ATOM 3689 O O . LYS A 1 455 ? 27.031 11.285 -11.239 1.00 44.31 455 LYS A O 1
ATOM 3694 N N . PHE A 1 456 ? 27.111 9.902 -9.483 1.00 43.56 456 PHE A N 1
ATOM 3695 C CA . PHE A 1 456 ? 25.691 9.560 -9.458 1.00 43.56 456 PHE A CA 1
ATOM 3696 C C . PHE A 1 456 ? 24.856 10.734 -8.916 1.00 43.56 456 PHE A C 1
ATOM 3698 O O . PHE A 1 456 ? 23.759 10.971 -9.411 1.00 43.56 456 PHE A O 1
ATOM 3705 N N . HIS A 1 457 ? 25.384 11.532 -7.980 1.00 40.97 457 HIS A N 1
ATOM 3706 C CA . HIS A 1 457 ? 24.737 12.739 -7.446 1.00 40.97 457 HIS A CA 1
ATOM 3707 C C . HIS A 1 457 ? 24.879 13.986 -8.330 1.00 40.97 457 HIS A C 1
ATOM 3709 O O . HIS A 1 457 ? 24.041 14.884 -8.251 1.00 40.97 457 HIS A O 1
ATOM 3715 N N . ALA A 1 458 ? 25.898 14.054 -9.187 1.00 40.22 458 ALA A N 1
ATOM 3716 C CA . ALA A 1 458 ? 26.068 15.107 -10.186 1.00 40.22 458 ALA A CA 1
ATOM 3717 C C . ALA A 1 458 ? 25.112 14.950 -11.389 1.00 40.22 458 ALA A C 1
ATOM 3719 O O . ALA A 1 458 ? 24.951 15.894 -12.159 1.00 40.22 458 ALA A O 1
ATOM 3720 N N . ARG A 1 459 ? 24.396 13.816 -11.513 1.00 45.72 459 ARG A N 1
ATOM 3721 C CA . ARG A 1 459 ? 23.323 13.535 -12.502 1.00 45.72 459 ARG A CA 1
ATOM 3722 C C . ARG A 1 459 ? 22.032 14.356 -12.273 1.00 45.72 459 ARG A C 1
ATOM 3724 O O . ARG A 1 459 ? 20.943 13.910 -12.609 1.00 45.72 459 ARG A O 1
ATOM 3731 N N . LYS A 1 460 ? 22.139 15.553 -11.680 1.00 37.62 460 LYS A N 1
ATOM 3732 C CA . LYS A 1 460 ? 21.036 16.437 -11.244 1.00 37.62 460 LYS A CA 1
ATOM 3733 C C . LYS A 1 460 ? 20.372 17.259 -12.360 1.00 37.62 460 LYS A C 1
ATOM 3735 O O . LYS A 1 460 ? 19.497 18.066 -12.058 1.00 37.62 460 LYS A O 1
ATOM 3740 N N . VAL A 1 461 ? 20.760 17.088 -13.624 1.00 35.78 461 VAL A N 1
ATOM 3741 C CA . VAL A 1 461 ? 20.183 17.842 -14.749 1.00 35.78 461 VAL A CA 1
ATOM 3742 C C . VAL A 1 461 ? 19.434 16.879 -15.675 1.00 35.78 461 VAL A C 1
ATOM 3744 O O . VAL A 1 461 ? 20.044 15.910 -16.126 1.00 35.78 461 VAL A O 1
ATOM 3747 N N . PRO A 1 462 ? 18.143 17.122 -15.983 1.00 33.34 462 PRO A N 1
ATOM 3748 C CA . PRO A 1 462 ? 17.394 16.349 -16.965 1.00 33.34 462 PRO A CA 1
ATOM 3749 C C . PRO A 1 462 ? 17.883 16.729 -18.368 1.00 33.34 462 PRO A C 1
ATOM 3751 O O . PRO A 1 462 ? 17.331 17.596 -19.039 1.00 33.34 462 PRO A O 1
ATOM 3754 N N . GLY A 1 463 ? 18.977 16.102 -18.780 1.00 34.56 463 GLY A N 1
ATOM 3755 C CA . GLY A 1 463 ? 19.411 15.993 -20.167 1.00 34.56 463 GLY A CA 1
ATOM 3756 C C . GLY A 1 463 ? 19.521 14.512 -20.541 1.00 34.56 463 GLY A C 1
ATOM 3757 O O . GLY A 1 463 ? 19.538 13.669 -19.638 1.00 34.56 463 GLY A O 1
ATOM 3758 N N . PRO A 1 464 ? 19.585 14.167 -21.842 1.00 34.78 464 PRO A N 1
ATOM 3759 C CA . PRO A 1 464 ? 19.926 12.811 -22.261 1.00 34.78 464 PRO A CA 1
ATOM 3760 C C . PRO A 1 464 ? 21.193 12.381 -21.521 1.00 34.78 464 PRO A C 1
ATOM 3762 O O . PRO A 1 464 ? 22.171 13.131 -21.484 1.00 34.78 464 PRO A O 1
ATOM 3765 N N . VAL A 1 465 ? 21.127 11.216 -20.872 1.00 38.62 465 VAL A N 1
ATOM 3766 C CA . VAL A 1 465 ? 22.232 10.607 -20.124 1.00 38.62 465 VAL A CA 1
ATOM 3767 C C . VAL A 1 465 ? 23.507 10.759 -20.955 1.00 38.62 465 VAL A C 1
ATOM 3769 O O . VAL A 1 465 ? 23.547 10.217 -22.060 1.00 38.62 465 VAL A O 1
ATOM 3772 N N . PRO A 1 466 ? 24.545 11.483 -20.494 1.00 35.56 466 PRO A N 1
ATOM 3773 C CA . PRO A 1 466 ? 25.812 11.470 -21.195 1.00 35.56 466 PRO A CA 1
ATOM 3774 C C . PRO A 1 466 ? 26.335 10.035 -21.134 1.00 35.56 466 PRO A C 1
ATOM 3776 O O . PRO A 1 466 ? 26.726 9.547 -20.073 1.00 35.56 466 PRO A O 1
ATOM 3779 N N . THR A 1 467 ? 26.287 9.346 -22.272 1.00 45.44 467 THR A N 1
ATOM 3780 C CA . THR A 1 467 ? 26.745 7.977 -22.548 1.00 45.44 467 THR A CA 1
ATOM 3781 C C . THR A 1 467 ? 28.268 7.844 -22.434 1.00 45.44 467 THR A C 1
ATOM 3783 O O . THR A 1 467 ? 28.896 7.157 -23.229 1.00 45.44 467 THR A O 1
ATOM 3786 N N . HIS A 1 468 ? 28.902 8.521 -21.475 1.00 47.69 468 HIS A N 1
ATOM 3787 C CA . HIS A 1 468 ? 30.354 8.686 -21.441 1.00 47.69 468 HIS A CA 1
ATOM 3788 C C . HIS A 1 468 ? 31.147 7.397 -21.153 1.00 47.69 468 HIS A C 1
ATOM 3790 O O . HIS A 1 468 ? 32.365 7.445 -21.262 1.00 47.69 468 HIS A O 1
ATOM 3796 N N . ASP A 1 469 ? 30.502 6.263 -20.847 1.00 53.41 469 ASP A N 1
ATOM 3797 C CA . ASP A 1 469 ? 31.195 4.974 -20.666 1.00 53.41 469 ASP A CA 1
ATOM 3798 C C . ASP A 1 469 ? 30.865 3.904 -21.729 1.00 53.41 469 ASP A C 1
ATOM 3800 O O . ASP A 1 469 ? 31.653 2.974 -21.883 1.00 53.41 469 ASP A O 1
ATOM 3804 N N . PHE A 1 470 ? 29.750 3.999 -22.471 1.00 68.00 470 PHE A N 1
ATOM 3805 C CA . PHE A 1 470 ? 29.458 3.062 -23.567 1.00 68.00 470 PHE A CA 1
ATOM 3806 C C . PHE A 1 470 ? 29.774 3.732 -24.902 1.00 68.00 470 PHE A C 1
ATOM 3808 O O . PHE A 1 470 ? 28.941 4.450 -25.456 1.00 68.00 470 PHE A O 1
ATOM 3815 N N . ASP A 1 471 ? 30.987 3.510 -25.401 1.00 77.50 471 ASP A N 1
ATOM 3816 C CA . ASP A 1 471 ? 31.378 3.929 -26.744 1.00 77.50 471 ASP A CA 1
ATOM 3817 C C . ASP A 1 471 ? 31.081 2.796 -27.745 1.00 77.50 471 ASP A C 1
ATOM 3819 O O . ASP A 1 471 ? 31.808 1.794 -27.754 1.00 77.50 471 ASP A O 1
ATOM 3823 N N . PRO A 1 472 ? 30.035 2.915 -28.588 1.00 77.38 472 PRO A N 1
ATOM 3824 C CA . PRO A 1 472 ? 29.718 1.913 -29.605 1.00 77.38 472 PRO A CA 1
ATOM 3825 C C . PRO A 1 472 ? 30.763 1.848 -30.731 1.00 77.38 472 PRO A C 1
ATOM 3827 O O . PRO A 1 472 ? 30.725 0.921 -31.537 1.00 77.38 472 PRO A O 1
ATOM 3830 N N . HIS A 1 473 ? 31.685 2.813 -30.805 1.00 80.38 473 HIS A N 1
ATOM 3831 C CA . HIS A 1 473 ? 32.750 2.864 -31.806 1.00 80.38 473 HIS A CA 1
ATOM 3832 C C . HIS A 1 473 ? 34.088 2.313 -31.291 1.00 80.38 473 HIS A C 1
ATOM 3834 O O . HIS A 1 473 ? 35.026 2.154 -32.074 1.00 80.38 473 HIS A O 1
ATOM 3840 N N . SER A 1 474 ? 34.181 1.979 -30.000 1.00 84.00 474 SER A N 1
ATOM 3841 C CA . SER A 1 474 ? 35.365 1.348 -29.414 1.00 84.00 474 SER A CA 1
ATOM 3842 C C . SER A 1 474 ? 35.583 -0.057 -30.010 1.00 84.00 474 SER A C 1
ATOM 3844 O O . SER A 1 474 ? 34.651 -0.869 -30.005 1.00 84.00 474 SER A O 1
ATOM 3846 N N . PRO A 1 475 ? 36.802 -0.399 -30.477 1.00 84.38 475 PRO A N 1
ATOM 3847 C CA . PRO A 1 475 ? 37.101 -1.733 -31.003 1.00 84.38 475 PRO A CA 1
ATOM 3848 C C . PRO A 1 475 ? 36.819 -2.877 -30.014 1.00 84.38 475 PRO A C 1
ATOM 3850 O O . PRO A 1 475 ? 36.334 -3.926 -30.431 1.00 84.38 475 PRO A O 1
ATOM 3853 N N . ASP A 1 476 ? 37.065 -2.673 -28.712 1.00 82.19 476 ASP A N 1
ATOM 3854 C CA . ASP A 1 476 ? 36.756 -3.662 -27.660 1.00 82.19 476 ASP A CA 1
ATOM 3855 C C . ASP A 1 476 ? 35.242 -3.850 -27.500 1.00 82.19 476 ASP A C 1
ATOM 3857 O O . ASP A 1 476 ? 34.756 -4.976 -27.390 1.00 82.19 476 ASP A O 1
ATOM 3861 N N . THR A 1 477 ? 34.473 -2.758 -27.564 1.00 84.31 477 THR A N 1
ATOM 3862 C CA . THR A 1 477 ? 33.006 -2.816 -27.518 1.00 84.31 477 THR A CA 1
ATOM 3863 C C . THR A 1 477 ? 32.464 -3.589 -28.719 1.00 84.31 477 THR A C 1
ATOM 3865 O O . THR A 1 477 ? 31.605 -4.451 -28.547 1.00 84.31 477 THR A O 1
ATOM 3868 N N . ILE A 1 478 ? 32.993 -3.330 -29.919 1.00 85.44 478 ILE A N 1
ATOM 3869 C CA . ILE A 1 478 ? 32.584 -4.002 -31.160 1.00 85.44 478 ILE A CA 1
ATOM 3870 C C . ILE A 1 478 ? 32.898 -5.502 -31.096 1.00 85.44 478 ILE A C 1
ATOM 3872 O O . ILE A 1 478 ? 32.021 -6.319 -31.371 1.00 85.44 478 ILE A O 1
ATOM 3876 N N . ASP A 1 479 ? 34.108 -5.885 -30.683 1.00 88.25 479 ASP A N 1
ATOM 3877 C CA . ASP A 1 479 ? 34.497 -7.293 -30.526 1.00 88.25 479 ASP A CA 1
ATOM 3878 C C . ASP A 1 479 ? 33.601 -8.021 -29.506 1.00 88.25 479 ASP A C 1
ATOM 3880 O O . ASP A 1 479 ? 33.065 -9.104 -29.767 1.00 88.25 479 ASP A O 1
ATOM 3884 N N . ARG A 1 480 ? 33.343 -7.388 -28.353 1.00 88.44 480 ARG A N 1
ATOM 3885 C CA . ARG A 1 480 ? 32.407 -7.897 -27.338 1.00 88.44 480 ARG A CA 1
ATOM 3886 C C . ARG A 1 480 ? 30.982 -8.035 -27.880 1.00 88.44 480 ARG A C 1
ATOM 3888 O O . ARG A 1 480 ? 30.343 -9.053 -27.618 1.00 88.44 480 ARG A O 1
ATOM 3895 N N . MET A 1 481 ? 30.497 -7.063 -28.653 1.00 89.12 481 MET A N 1
ATOM 3896 C CA . MET A 1 481 ? 29.185 -7.127 -29.302 1.00 89.12 481 MET A CA 1
ATOM 3897 C C . MET A 1 481 ? 29.102 -8.287 -30.294 1.00 89.12 481 MET A C 1
ATOM 3899 O O . MET A 1 481 ? 28.172 -9.084 -30.207 1.00 89.12 481 MET A O 1
ATOM 3903 N N . HIS A 1 482 ? 30.090 -8.446 -31.177 1.00 88.88 482 HIS A N 1
ATOM 3904 C CA . HIS A 1 482 ? 30.127 -9.529 -32.163 1.00 88.88 482 HIS A CA 1
ATOM 3905 C C . HIS A 1 482 ? 30.034 -10.918 -31.518 1.00 88.88 482 HIS A C 1
ATOM 3907 O O . HIS A 1 482 ? 29.325 -11.786 -32.026 1.00 88.88 482 HIS A O 1
ATOM 3913 N N . ARG A 1 483 ? 30.689 -11.117 -30.366 1.00 91.69 483 ARG A N 1
ATOM 3914 C CA . ARG A 1 483 ? 30.589 -12.368 -29.597 1.00 91.69 483 ARG A CA 1
ATOM 3915 C C . ARG A 1 483 ? 29.204 -12.610 -28.991 1.00 91.69 483 ARG A C 1
ATOM 3917 O O . ARG A 1 483 ? 28.836 -13.762 -28.781 1.00 91.69 483 ARG A O 1
ATOM 3924 N N . LEU A 1 484 ? 28.450 -11.553 -28.685 1.00 93.31 484 LEU A N 1
ATOM 3925 C CA . LEU A 1 484 ? 27.128 -11.652 -28.063 1.00 93.31 484 LEU A CA 1
ATOM 3926 C C . LEU A 1 484 ? 25.982 -11.764 -29.068 1.00 93.31 484 LEU A C 1
ATOM 3928 O O . LEU A 1 484 ? 24.966 -12.364 -28.736 1.00 93.31 484 LEU A O 1
ATOM 3932 N N . LEU A 1 485 ? 26.112 -11.216 -30.277 1.00 93.38 485 LEU A N 1
ATOM 3933 C CA . LEU A 1 485 ? 25.011 -11.160 -31.247 1.00 93.38 485 LEU A CA 1
ATOM 3934 C C . LEU A 1 485 ? 24.329 -12.518 -31.527 1.00 93.38 485 LEU A C 1
ATOM 3936 O O . LEU A 1 485 ? 23.099 -12.533 -31.567 1.00 93.38 485 LEU A O 1
ATOM 3940 N N . PRO A 1 486 ? 25.040 -13.661 -31.646 1.00 95.12 486 PRO A N 1
ATOM 3941 C CA . PRO A 1 486 ? 24.383 -14.963 -31.794 1.00 95.12 486 PRO A CA 1
ATOM 3942 C C . PRO A 1 486 ? 23.458 -15.309 -30.620 1.00 95.12 486 PRO A C 1
ATOM 3944 O O . PRO A 1 486 ? 22.346 -15.782 -30.833 1.00 95.12 486 PRO A O 1
ATOM 3947 N N . LEU A 1 487 ? 23.889 -15.010 -29.389 1.00 95.81 487 LEU A N 1
ATOM 3948 C CA . LEU A 1 487 ? 23.093 -15.214 -28.177 1.00 95.81 487 LEU A CA 1
ATOM 3949 C C . LEU A 1 487 ? 21.858 -14.302 -28.152 1.00 95.81 487 LEU A C 1
ATOM 3951 O O . LEU A 1 487 ? 20.785 -14.726 -27.739 1.00 95.81 487 LEU A O 1
ATOM 3955 N N . VAL A 1 488 ? 22.007 -13.050 -28.594 1.00 96.12 488 VAL A N 1
ATOM 3956 C CA . VAL A 1 488 ? 20.913 -12.066 -28.647 1.00 96.12 488 VAL A CA 1
ATOM 3957 C C . VAL A 1 488 ? 19.827 -12.510 -29.634 1.00 96.12 488 VAL A C 1
ATOM 3959 O O . VAL A 1 488 ? 18.644 -12.411 -29.315 1.00 96.12 488 VAL A O 1
ATOM 3962 N N . VAL A 1 489 ? 20.214 -13.029 -30.805 1.00 95.88 489 VAL A N 1
ATOM 3963 C CA . VAL A 1 489 ? 19.273 -13.563 -31.807 1.00 95.88 489 VAL A CA 1
ATOM 3964 C C . VAL A 1 489 ? 18.539 -14.790 -31.265 1.00 95.88 489 VAL A C 1
ATOM 3966 O O . VAL A 1 489 ? 17.309 -14.798 -31.260 1.00 95.88 489 VAL A O 1
ATOM 3969 N N . ASP A 1 490 ? 19.269 -15.770 -30.721 1.00 96.00 490 ASP A N 1
ATOM 3970 C CA . ASP A 1 490 ? 18.673 -16.971 -30.116 1.00 96.00 490 ASP A CA 1
ATOM 3971 C C . ASP A 1 490 ? 17.694 -16.615 -28.982 1.00 96.00 490 ASP A C 1
ATOM 3973 O O . ASP A 1 490 ? 16.609 -17.188 -28.878 1.00 96.00 490 ASP A O 1
ATOM 3977 N N . ALA A 1 491 ? 18.022 -15.614 -28.158 1.00 96.50 491 ALA A N 1
ATOM 3978 C CA . ALA A 1 491 ? 17.139 -15.159 -27.091 1.00 96.50 491 ALA A CA 1
ATOM 3979 C C . ALA A 1 491 ? 15.811 -14.583 -27.618 1.00 96.50 491 ALA A C 1
ATOM 3981 O O . ALA A 1 491 ? 14.759 -14.843 -27.028 1.00 96.50 491 ALA A O 1
ATOM 3982 N N . ILE A 1 492 ? 15.829 -13.835 -28.726 1.00 97.19 492 ILE A N 1
ATOM 3983 C CA . ILE A 1 492 ? 14.610 -13.298 -29.351 1.00 97.19 492 ILE A CA 1
ATOM 3984 C C . ILE A 1 492 ? 13.780 -14.407 -29.999 1.00 97.19 492 ILE A C 1
ATOM 3986 O O . ILE A 1 492 ? 12.564 -14.442 -29.808 1.00 97.19 492 ILE A O 1
ATOM 3990 N N . GLU A 1 493 ? 14.411 -15.346 -30.702 1.00 95.56 493 GLU A N 1
ATOM 3991 C CA . GLU A 1 493 ? 13.719 -16.490 -31.305 1.00 95.56 493 GLU A CA 1
ATOM 3992 C C . GLU A 1 493 ? 13.052 -17.371 -30.239 1.00 95.56 493 GLU A C 1
ATOM 3994 O O . GLU A 1 493 ? 11.867 -17.706 -30.352 1.00 95.56 493 GLU A O 1
ATOM 3999 N N . LYS A 1 494 ? 13.759 -17.660 -29.139 1.00 95.88 494 LYS A N 1
ATOM 4000 C CA . LYS A 1 494 ? 13.191 -18.361 -27.977 1.00 95.88 494 LYS A CA 1
ATOM 4001 C C . LYS A 1 494 ? 12.054 -17.580 -27.331 1.00 95.88 494 LYS A C 1
ATOM 4003 O O . LYS A 1 494 ? 11.048 -18.183 -26.965 1.00 95.88 494 LYS A O 1
ATOM 4008 N N . THR A 1 495 ? 12.169 -16.254 -27.232 1.00 95.94 495 THR A N 1
ATOM 4009 C CA . THR A 1 495 ? 11.088 -15.391 -26.723 1.00 95.94 495 THR A CA 1
ATOM 4010 C C . THR A 1 495 ? 9.848 -15.491 -27.607 1.00 95.94 495 THR A C 1
ATOM 4012 O O . THR A 1 495 ? 8.751 -15.692 -27.090 1.00 95.94 495 THR A O 1
ATOM 4015 N N . LYS A 1 496 ? 10.002 -15.428 -28.935 1.00 95.19 496 LYS A N 1
ATOM 4016 C CA . LYS A 1 496 ? 8.889 -15.606 -29.877 1.00 95.19 496 LYS A CA 1
ATOM 4017 C C . LYS A 1 496 ? 8.240 -16.977 -29.731 1.00 95.19 496 LYS A C 1
ATOM 4019 O O . LYS A 1 496 ? 7.021 -17.056 -29.607 1.00 95.19 496 LYS A O 1
ATOM 4024 N N . SER A 1 497 ? 9.038 -18.045 -29.709 1.00 93.94 497 SER A N 1
ATOM 4025 C CA . SER A 1 497 ? 8.523 -19.407 -29.538 1.00 93.94 497 SER A CA 1
ATOM 4026 C C . SER A 1 497 ? 7.776 -19.568 -28.213 1.00 93.94 497 SER A C 1
ATOM 4028 O O . SER A 1 497 ? 6.728 -20.212 -28.172 1.00 93.94 497 SER A O 1
ATOM 4030 N N . PHE A 1 498 ? 8.294 -18.978 -27.134 1.00 93.12 498 PHE A N 1
ATOM 4031 C CA . PHE A 1 498 ? 7.667 -19.008 -25.818 1.00 93.12 498 PHE A CA 1
ATOM 4032 C C . PHE A 1 498 ? 6.338 -18.240 -25.805 1.00 93.12 498 PHE A C 1
ATOM 4034 O O . PHE A 1 498 ? 5.325 -18.784 -25.370 1.00 93.12 498 PHE A O 1
ATOM 4041 N N . VAL A 1 499 ? 6.307 -17.021 -26.357 1.00 90.75 499 VAL A N 1
ATOM 4042 C CA . VAL A 1 499 ? 5.091 -16.195 -26.477 1.00 90.75 499 VAL A CA 1
ATOM 4043 C C . VAL A 1 499 ? 4.033 -16.870 -27.348 1.00 90.75 499 VAL A C 1
ATOM 4045 O O . VAL A 1 499 ? 2.859 -16.867 -26.985 1.00 90.75 499 VAL A O 1
ATOM 4048 N N . ALA A 1 500 ? 4.428 -17.497 -28.459 1.00 89.19 500 ALA A N 1
ATOM 4049 C CA . ALA A 1 500 ? 3.511 -18.236 -29.323 1.00 89.19 500 ALA A CA 1
ATOM 4050 C C . ALA A 1 500 ? 2.883 -19.437 -28.594 1.00 89.19 500 ALA A C 1
ATOM 4052 O O . ALA A 1 500 ? 1.670 -19.642 -28.667 1.00 89.19 500 ALA A O 1
ATOM 4053 N N . LYS A 1 501 ? 3.687 -20.196 -27.833 1.00 86.94 501 LYS A N 1
ATOM 4054 C CA . LYS A 1 501 ? 3.207 -21.322 -27.014 1.00 86.94 501 LYS A CA 1
ATOM 4055 C C . LYS A 1 501 ? 2.261 -20.853 -25.904 1.00 86.94 501 LYS A C 1
ATOM 4057 O O . LYS A 1 501 ? 1.232 -21.488 -25.684 1.00 86.94 501 LYS A O 1
ATOM 4062 N N . ALA A 1 502 ? 2.592 -19.742 -25.244 1.00 81.88 502 ALA A N 1
ATOM 4063 C CA . ALA A 1 502 ? 1.772 -19.146 -24.194 1.00 81.88 502 ALA A CA 1
ATOM 4064 C C . ALA A 1 502 ? 0.440 -18.602 -24.735 1.00 81.88 502 ALA A C 1
ATOM 4066 O O . ALA A 1 502 ? -0.592 -18.814 -24.116 1.00 81.88 502 ALA A O 1
ATOM 4067 N N . GLY A 1 503 ? 0.431 -17.968 -25.912 1.00 68.56 503 GLY A N 1
ATOM 4068 C CA . GLY A 1 503 ? -0.786 -17.416 -26.518 1.00 68.56 503 GLY A CA 1
ATOM 4069 C C . GLY A 1 503 ? -1.806 -18.465 -26.985 1.00 68.56 503 GLY A C 1
ATOM 4070 O O . GLY A 1 503 ? -2.991 -18.158 -27.071 1.00 68.56 503 GLY A O 1
ATOM 4071 N N . CYS A 1 504 ? -1.372 -19.699 -27.268 1.00 60.50 504 CYS A N 1
ATOM 4072 C CA . CYS A 1 504 ? -2.257 -20.788 -27.711 1.00 60.50 504 CYS A CA 1
ATOM 4073 C C . CYS A 1 504 ? -2.985 -21.488 -26.559 1.00 60.50 504 CYS A C 1
ATOM 4075 O O . CYS A 1 504 ? -4.018 -22.123 -26.767 1.00 60.50 504 CYS A O 1
ATOM 4077 N N . LYS A 1 505 ? -2.437 -21.406 -25.347 1.00 56.81 505 LYS A N 1
ATOM 4078 C CA . LYS A 1 505 ? -3.071 -21.939 -24.153 1.00 56.81 505 LYS A CA 1
ATOM 4079 C C . LYS A 1 505 ? -3.756 -20.771 -23.463 1.00 56.81 505 LYS A C 1
ATOM 4081 O O . LYS A 1 505 ? -3.079 -19.913 -22.917 1.00 56.81 505 LYS A O 1
ATOM 4086 N N . HIS A 1 506 ? -5.084 -20.751 -23.395 1.00 49.16 506 HIS A N 1
ATOM 4087 C CA . HIS A 1 506 ? -5.812 -19.875 -22.462 1.00 49.16 506 HIS A CA 1
ATOM 4088 C C . HIS A 1 506 ? -5.519 -20.214 -20.975 1.00 49.16 506 HIS A C 1
ATOM 4090 O O . HIS A 1 506 ? -6.331 -19.936 -20.099 1.00 49.16 506 HIS A O 1
ATOM 4096 N N . GLU A 1 507 ? -4.380 -20.852 -20.680 1.00 49.25 507 GLU A N 1
ATOM 4097 C CA . GLU A 1 507 ? -3.948 -21.217 -19.341 1.00 49.25 507 GLU A CA 1
ATOM 4098 C C . GLU A 1 507 ? -3.467 -19.968 -18.602 1.00 49.25 507 GLU A C 1
ATOM 4100 O O . GLU A 1 507 ? -2.577 -19.240 -19.036 1.00 49.25 507 GLU A O 1
ATOM 4105 N N . VAL A 1 508 ? -4.080 -19.789 -17.439 1.00 53.12 508 VAL A N 1
ATOM 4106 C CA . VAL A 1 508 ? -4.073 -18.660 -16.500 1.00 53.12 508 VAL A CA 1
ATOM 4107 C C . VAL A 1 508 ? -2.698 -18.427 -15.837 1.00 53.12 508 VAL A C 1
ATOM 4109 O O . VAL A 1 508 ? -2.583 -17.671 -14.877 1.00 53.12 508 VAL A O 1
ATOM 4112 N N . ASN A 1 509 ? -1.627 -19.066 -16.320 1.00 64.00 509 ASN A N 1
ATOM 4113 C CA . ASN A 1 509 ? -0.321 -19.000 -15.673 1.00 64.00 509 ASN A CA 1
ATOM 4114 C C . ASN A 1 509 ? 0.373 -17.656 -15.947 1.00 64.00 509 ASN A C 1
ATOM 4116 O O . ASN A 1 509 ? 0.644 -17.327 -17.105 1.00 64.00 509 ASN A O 1
ATOM 4120 N N . PRO A 1 510 ? 0.722 -16.893 -14.899 1.00 79.12 510 PRO A N 1
ATOM 4121 C CA . PRO A 1 510 ? 1.359 -15.602 -15.076 1.00 79.12 510 PRO A CA 1
ATOM 4122 C C . PRO A 1 510 ? 2.741 -15.693 -15.744 1.00 79.12 510 PRO A C 1
ATOM 4124 O O . PRO A 1 510 ? 3.582 -16.516 -15.375 1.00 79.12 510 PRO A O 1
ATOM 4127 N N . LEU A 1 511 ? 2.985 -14.829 -16.733 1.00 87.56 511 LEU A N 1
ATOM 4128 C CA . LEU A 1 511 ? 4.235 -14.779 -17.501 1.00 87.56 511 LEU A CA 1
ATOM 4129 C C . LEU A 1 511 ? 5.268 -13.828 -16.861 1.00 87.56 511 LEU A C 1
ATOM 4131 O O . LEU A 1 511 ? 4.890 -12.839 -16.229 1.00 87.56 511 LEU A O 1
ATOM 4135 N N . PRO A 1 512 ? 6.585 -14.039 -17.076 1.00 90.19 512 PRO A N 1
ATOM 4136 C CA . PRO A 1 512 ? 7.645 -13.157 -16.585 1.00 90.19 512 PRO A CA 1
ATOM 4137 C C . PRO A 1 512 ? 7.806 -11.870 -17.406 1.00 90.19 512 PRO A C 1
ATOM 4139 O O . PRO A 1 512 ? 8.897 -11.538 -17.872 1.00 90.19 512 PRO A O 1
ATOM 4142 N N . LEU A 1 513 ? 6.713 -11.115 -17.544 1.00 89.25 513 LEU A N 1
ATOM 4143 C CA . LEU A 1 513 ? 6.586 -9.959 -18.436 1.00 89.25 513 LEU A CA 1
ATOM 4144 C C . LEU A 1 513 ? 7.659 -8.886 -18.183 1.00 89.25 513 LEU A C 1
ATOM 4146 O O . LEU A 1 513 ? 8.248 -8.384 -19.134 1.00 89.25 513 LEU A O 1
ATOM 4150 N N . GLY A 1 514 ? 8.006 -8.596 -16.924 1.00 87.88 514 GLY A N 1
ATOM 4151 C CA . GLY A 1 514 ? 9.058 -7.617 -16.604 1.00 87.88 514 GLY A CA 1
ATOM 4152 C C . GLY A 1 514 ? 10.454 -8.012 -17.112 1.00 87.88 514 GLY A C 1
ATOM 4153 O O . GLY A 1 514 ? 11.182 -7.183 -17.665 1.00 87.88 514 GLY A O 1
ATOM 4154 N N . LEU A 1 515 ? 10.813 -9.297 -17.008 1.00 92.19 515 LEU A N 1
ATOM 4155 C CA . LEU A 1 515 ? 12.077 -9.816 -17.546 1.00 92.19 515 LEU A CA 1
ATOM 4156 C C . LEU A 1 515 ? 12.056 -9.853 -19.075 1.00 92.19 515 LEU A C 1
ATOM 4158 O O . LEU A 1 515 ? 13.057 -9.522 -19.707 1.00 92.19 515 LEU A O 1
ATOM 4162 N N . MET A 1 516 ? 10.913 -10.208 -19.668 1.00 94.44 516 MET A N 1
ATOM 4163 C CA . MET A 1 516 ? 10.724 -10.201 -21.118 1.00 94.44 516 MET A CA 1
ATOM 4164 C C . MET A 1 516 ? 10.897 -8.795 -21.698 1.00 94.44 516 MET A C 1
ATOM 4166 O O . MET A 1 516 ? 11.657 -8.631 -22.645 1.00 94.44 516 MET A O 1
ATOM 4170 N N . VAL A 1 517 ? 10.276 -7.771 -21.103 1.00 91.94 517 VAL A N 1
ATOM 4171 C CA . VAL A 1 517 ? 10.454 -6.366 -21.518 1.00 91.94 517 VAL A CA 1
ATOM 4172 C C . VAL A 1 517 ? 11.923 -5.957 -21.428 1.00 91.94 517 VAL A C 1
ATOM 4174 O O . VAL A 1 517 ? 12.465 -5.373 -22.362 1.00 91.94 517 VAL A O 1
ATOM 4177 N N . SER A 1 518 ? 12.592 -6.321 -20.334 1.00 93.12 518 SER A N 1
ATOM 4178 C CA . SER A 1 518 ? 14.002 -5.981 -20.110 1.00 93.12 518 SER A CA 1
ATOM 4179 C C . SER A 1 518 ? 14.927 -6.651 -21.132 1.00 93.12 518 SER A C 1
ATOM 4181 O O . SER A 1 518 ? 15.893 -6.035 -21.596 1.00 93.12 518 SER A O 1
ATOM 4183 N N . LEU A 1 519 ? 14.614 -7.888 -21.531 1.00 96.56 519 LEU A N 1
ATOM 4184 C CA . LEU A 1 519 ? 15.290 -8.598 -22.615 1.00 96.56 519 LEU A CA 1
A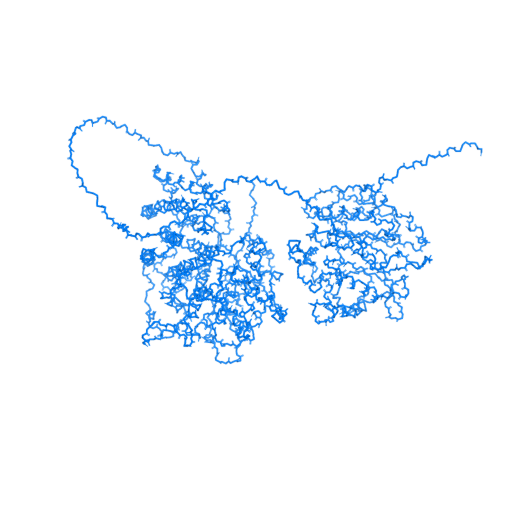TOM 4185 C C . LEU A 1 519 ? 15.039 -7.921 -23.965 1.00 96.56 519 LEU A C 1
ATOM 4187 O O . LEU A 1 519 ? 16.000 -7.616 -24.664 1.00 96.56 519 LEU A O 1
ATOM 4191 N N . LEU A 1 520 ? 13.781 -7.633 -24.311 1.00 96.06 520 LEU A N 1
ATOM 4192 C CA . LEU A 1 520 ? 13.413 -6.993 -25.578 1.00 96.06 520 LEU A CA 1
ATOM 4193 C C . LEU A 1 520 ? 14.050 -5.605 -25.719 1.00 96.06 520 LEU A C 1
ATOM 4195 O O . LEU A 1 520 ? 14.600 -5.289 -26.776 1.00 96.06 520 LEU A O 1
ATOM 4199 N N . GLU A 1 521 ? 14.070 -4.796 -24.655 1.00 93.12 521 GLU A N 1
ATOM 4200 C CA . GLU A 1 521 ? 14.780 -3.514 -24.671 1.00 93.12 521 GLU A CA 1
ATOM 4201 C C . GLU A 1 521 ? 16.292 -3.717 -24.856 1.00 93.12 521 GLU A C 1
ATOM 4203 O O . GLU A 1 521 ? 16.909 -3.070 -25.702 1.00 93.12 521 GLU A O 1
ATOM 4208 N N . THR A 1 522 ? 16.903 -4.637 -24.105 1.00 94.31 522 THR A N 1
ATOM 4209 C CA . THR A 1 522 ? 18.347 -4.900 -24.206 1.00 94.31 522 THR A CA 1
ATOM 4210 C C . THR A 1 522 ? 18.731 -5.362 -25.619 1.00 94.31 522 THR A C 1
ATOM 4212 O O . THR A 1 522 ? 19.670 -4.827 -26.211 1.00 94.31 522 THR A O 1
ATOM 4215 N N . CYS A 1 523 ? 17.996 -6.321 -26.186 1.00 96.00 523 CYS A N 1
ATOM 4216 C CA . CYS A 1 523 ? 18.246 -6.851 -27.524 1.00 96.00 523 CYS A CA 1
ATOM 4217 C C . CYS A 1 523 ? 18.016 -5.796 -28.611 1.00 96.00 523 CYS A C 1
ATOM 4219 O O . CYS A 1 523 ? 18.862 -5.628 -29.488 1.00 96.00 523 CYS A O 1
ATOM 4221 N N . SER A 1 524 ? 16.912 -5.044 -28.537 1.00 94.88 524 SER A N 1
ATOM 4222 C CA . SER A 1 524 ? 16.610 -3.996 -29.520 1.00 94.88 524 SER A CA 1
ATOM 4223 C C . SER A 1 524 ? 17.682 -2.909 -29.546 1.00 94.88 524 SER A C 1
ATOM 4225 O O . SER A 1 524 ? 18.128 -2.534 -30.628 1.00 94.88 524 SER A O 1
ATOM 4227 N N . ARG A 1 525 ? 18.197 -2.476 -28.387 1.00 91.62 525 ARG A N 1
ATOM 4228 C CA . ARG A 1 525 ? 19.342 -1.551 -28.317 1.00 91.62 525 ARG A CA 1
ATOM 4229 C C . ARG A 1 525 ? 20.571 -2.098 -29.038 1.00 91.62 525 ARG A C 1
ATOM 4231 O O . ARG A 1 525 ? 21.184 -1.373 -29.820 1.00 91.62 525 ARG A O 1
ATOM 4238 N N . LEU A 1 526 ? 20.930 -3.360 -28.798 1.00 93.12 526 LEU A N 1
ATOM 4239 C CA . LEU A 1 526 ? 22.092 -3.985 -29.438 1.00 93.12 526 LEU A CA 1
ATOM 4240 C C . LEU A 1 526 ? 21.924 -4.086 -30.957 1.00 93.12 526 LEU A C 1
ATOM 4242 O O . LEU A 1 526 ? 22.851 -3.738 -31.688 1.00 93.12 526 LEU A O 1
ATOM 4246 N N . PHE A 1 527 ? 20.740 -4.470 -31.440 1.00 94.81 527 PHE A N 1
ATOM 4247 C CA . PHE A 1 527 ? 20.452 -4.489 -32.875 1.00 94.81 527 PHE A CA 1
ATOM 4248 C C . PHE A 1 527 ? 20.468 -3.093 -33.494 1.00 94.81 527 PHE A C 1
ATOM 4250 O O . PHE A 1 527 ? 21.008 -2.924 -34.579 1.00 94.81 527 PHE A O 1
ATOM 4257 N N . MET A 1 528 ? 19.940 -2.073 -32.813 1.00 92.81 528 MET A N 1
ATOM 4258 C CA . MET A 1 528 ? 19.990 -0.687 -33.290 1.00 92.81 528 MET A CA 1
ATOM 4259 C C . MET A 1 528 ? 21.424 -0.156 -33.402 1.00 92.81 528 MET A C 1
ATOM 4261 O O . MET A 1 528 ? 21.736 0.568 -34.350 1.00 92.81 528 MET A O 1
ATOM 4265 N N . ILE A 1 529 ? 22.295 -0.489 -32.442 1.00 90.50 529 ILE A N 1
ATOM 4266 C CA . ILE A 1 529 ? 23.721 -0.125 -32.489 1.00 90.50 529 ILE A CA 1
ATOM 4267 C C . ILE A 1 529 ? 24.400 -0.823 -33.670 1.00 90.50 529 ILE A C 1
ATOM 4269 O O . ILE A 1 529 ? 25.122 -0.185 -34.432 1.00 90.50 529 ILE A O 1
ATOM 4273 N N . GLU A 1 530 ? 24.140 -2.114 -33.850 1.00 91.19 530 GLU A N 1
ATOM 4274 C CA . GLU A 1 530 ? 24.757 -2.904 -34.909 1.00 91.19 530 GLU A CA 1
ATOM 4275 C C . GLU A 1 530 ? 24.248 -2.510 -36.308 1.00 91.19 530 GLU A C 1
ATOM 4277 O O . GLU A 1 530 ? 25.037 -2.350 -37.238 1.00 91.19 530 GLU A O 1
ATOM 4282 N N . LEU A 1 531 ? 22.952 -2.233 -36.453 1.00 90.56 531 LEU A N 1
ATOM 4283 C CA . LEU A 1 531 ? 22.346 -1.767 -37.700 1.00 90.56 531 LEU A CA 1
ATOM 4284 C C . LEU A 1 531 ? 22.874 -0.383 -38.114 1.00 90.56 531 LEU A C 1
ATOM 4286 O O . LEU A 1 531 ? 23.090 -0.142 -39.298 1.00 90.56 531 LEU A O 1
ATOM 4290 N N . LYS A 1 532 ? 23.163 0.506 -37.151 1.00 89.44 532 LYS A N 1
ATOM 4291 C CA . LYS A 1 532 ? 23.870 1.777 -37.405 1.00 89.44 532 LYS A CA 1
ATOM 4292 C C . LYS A 1 532 ? 25.292 1.579 -37.941 1.00 89.44 532 LYS A C 1
ATOM 4294 O O . LYS A 1 532 ? 25.833 2.506 -38.539 1.00 89.44 532 LYS A O 1
ATOM 4299 N N . ARG A 1 533 ? 25.904 0.418 -37.691 1.00 87.75 533 ARG A N 1
ATOM 4300 C CA . ARG A 1 533 ? 27.304 0.119 -38.007 1.00 87.75 533 ARG A CA 1
ATOM 4301 C C . ARG A 1 533 ? 27.464 -0.641 -39.323 1.00 87.75 533 ARG A C 1
ATOM 4303 O O . ARG A 1 533 ? 28.229 -0.199 -40.173 1.00 87.75 533 ARG A O 1
ATOM 4310 N N . SER A 1 534 ? 26.797 -1.785 -39.473 1.00 86.38 534 SER A N 1
ATOM 4311 C CA . SER A 1 534 ? 26.942 -2.680 -40.634 1.00 86.38 534 SER A CA 1
ATOM 4312 C C . SER A 1 534 ? 25.828 -2.529 -41.669 1.00 86.38 534 SER A C 1
ATOM 4314 O O . SER A 1 534 ? 26.025 -2.910 -42.819 1.00 86.38 534 SER A O 1
ATOM 4316 N N . TYR A 1 535 ? 24.683 -1.956 -41.278 1.00 86.06 535 TYR A N 1
ATOM 4317 C CA . TYR A 1 535 ? 23.487 -1.808 -42.115 1.00 86.06 535 TYR A CA 1
ATOM 4318 C C . TYR A 1 535 ? 23.019 -3.126 -42.776 1.00 86.06 535 TYR A C 1
ATOM 4320 O O . TYR A 1 535 ? 22.527 -3.144 -43.902 1.00 86.06 535 TYR A O 1
ATOM 4328 N N . ASP A 1 536 ? 23.179 -4.247 -42.064 1.00 88.69 536 ASP A N 1
ATOM 4329 C CA . ASP A 1 536 ? 22.801 -5.590 -42.524 1.00 88.69 536 ASP A CA 1
ATOM 4330 C C . ASP A 1 536 ? 21.297 -5.865 -42.307 1.00 88.69 536 ASP A C 1
ATOM 4332 O O . ASP A 1 536 ? 20.730 -5.576 -41.245 1.00 88.69 536 ASP A O 1
ATOM 4336 N N . LYS A 1 537 ? 20.654 -6.476 -43.312 1.00 90.25 537 LYS A N 1
ATOM 4337 C CA . LYS A 1 537 ? 19.247 -6.895 -43.278 1.00 90.25 537 LYS A CA 1
ATOM 4338 C C . LYS A 1 537 ? 18.944 -7.830 -42.100 1.00 90.25 537 LYS A C 1
ATOM 4340 O O . LYS A 1 537 ? 17.866 -7.737 -41.525 1.00 90.25 537 LYS A O 1
ATOM 4345 N N . ARG A 1 538 ? 19.884 -8.677 -41.669 1.00 92.31 538 ARG A N 1
ATOM 4346 C CA . ARG A 1 538 ? 19.671 -9.601 -40.540 1.00 92.31 538 ARG A CA 1
ATOM 4347 C C . ARG A 1 538 ? 19.282 -8.884 -39.240 1.00 92.31 538 ARG A C 1
ATOM 4349 O O . ARG A 1 538 ? 18.450 -9.382 -38.476 1.00 92.31 538 ARG A O 1
ATOM 4356 N N . TRP A 1 539 ? 19.877 -7.723 -38.971 1.00 92.75 539 TRP A N 1
ATOM 4357 C CA . TRP A 1 539 ? 19.575 -6.940 -37.765 1.00 92.75 539 TRP A CA 1
ATOM 4358 C C . TRP A 1 539 ? 18.259 -6.186 -37.901 1.00 92.75 539 TRP A C 1
ATOM 4360 O O . TRP A 1 539 ? 17.541 -6.023 -36.918 1.00 92.75 539 TRP A O 1
ATOM 4370 N N . TRP A 1 540 ? 17.921 -5.785 -39.128 1.00 93.25 540 TRP A N 1
ATOM 4371 C CA . TRP A 1 540 ? 16.610 -5.238 -39.452 1.00 93.25 540 TRP A CA 1
ATOM 4372 C C . TRP A 1 540 ? 15.501 -6.267 -39.203 1.00 93.25 540 TRP A C 1
ATOM 4374 O O . TRP A 1 540 ? 14.562 -5.981 -38.466 1.00 93.25 540 TRP A O 1
ATOM 4384 N N . ASP A 1 541 ? 15.641 -7.478 -39.745 1.00 92.94 541 ASP A N 1
ATOM 4385 C CA . ASP A 1 541 ? 14.661 -8.558 -39.582 1.00 92.94 541 ASP A CA 1
ATOM 4386 C C . ASP A 1 541 ? 14.523 -8.953 -38.092 1.00 92.94 541 ASP A C 1
ATOM 4388 O O . ASP A 1 541 ? 13.417 -9.171 -37.598 1.00 92.94 541 ASP A O 1
ATOM 4392 N N . SER A 1 542 ? 15.624 -8.937 -37.326 1.00 94.50 542 SER A N 1
ATOM 4393 C CA . SER A 1 542 ? 15.590 -9.121 -35.863 1.00 94.50 542 SER A CA 1
ATOM 4394 C C . SER A 1 542 ? 14.834 -8.005 -35.117 1.00 94.50 542 SER A C 1
ATOM 4396 O O . SER A 1 542 ? 14.183 -8.279 -34.110 1.00 94.50 542 SER A O 1
ATOM 4398 N N . LEU A 1 543 ? 14.897 -6.747 -35.575 1.00 94.69 543 LEU A N 1
ATOM 4399 C CA . LEU A 1 543 ? 14.116 -5.642 -34.996 1.00 94.69 543 LEU A CA 1
ATOM 4400 C C . LEU A 1 543 ? 12.627 -5.749 -35.348 1.00 94.69 543 LEU A C 1
ATOM 4402 O O . LEU A 1 543 ? 11.788 -5.509 -34.482 1.00 94.69 543 LEU A O 1
ATOM 4406 N N . GLU A 1 544 ? 12.293 -6.159 -36.576 1.00 94.12 544 GLU A N 1
ATOM 4407 C CA . GLU A 1 544 ? 10.907 -6.466 -36.965 1.00 94.12 544 GLU A CA 1
ATOM 4408 C C . GLU A 1 544 ? 10.329 -7.582 -36.080 1.00 94.12 544 GLU A C 1
ATOM 4410 O O . GLU A 1 544 ? 9.193 -7.482 -35.616 1.00 94.12 544 GLU A O 1
ATOM 4415 N N . LEU A 1 545 ? 11.143 -8.590 -35.752 1.00 95.25 545 LEU A N 1
ATOM 4416 C CA . LEU A 1 545 ? 10.771 -9.669 -34.839 1.00 95.25 545 LEU A CA 1
ATOM 4417 C C . LEU A 1 545 ? 10.471 -9.168 -33.417 1.00 95.25 545 LEU A C 1
ATOM 4419 O O . LEU A 1 545 ? 9.520 -9.627 -32.787 1.00 95.25 545 LEU A O 1
ATOM 4423 N N . VAL A 1 546 ? 11.244 -8.200 -32.910 1.00 95.19 546 VAL A N 1
ATOM 4424 C CA . VAL A 1 546 ? 10.962 -7.553 -31.616 1.00 95.19 546 VAL A CA 1
ATOM 4425 C C . VAL A 1 546 ? 9.617 -6.826 -31.653 1.00 95.19 546 VAL A C 1
ATOM 4427 O O . VAL A 1 546 ? 8.839 -6.960 -30.710 1.00 95.19 546 VAL A O 1
ATOM 4430 N N . THR A 1 547 ? 9.310 -6.102 -32.734 1.00 93.50 547 THR A N 1
ATOM 4431 C CA . THR A 1 547 ? 8.008 -5.436 -32.915 1.00 93.50 547 THR A CA 1
ATOM 4432 C C . THR A 1 547 ? 6.852 -6.435 -33.003 1.00 93.50 547 THR A C 1
ATOM 4434 O O . THR A 1 547 ? 5.798 -6.199 -32.411 1.00 93.50 547 THR A O 1
ATOM 4437 N N . GLU A 1 548 ? 7.041 -7.566 -33.686 1.00 94.12 548 GLU A N 1
ATOM 4438 C CA . GLU A 1 548 ? 6.055 -8.653 -33.737 1.00 94.12 548 GLU A CA 1
ATOM 4439 C C . GLU A 1 548 ? 5.766 -9.196 -32.331 1.00 94.12 548 GLU A C 1
ATOM 4441 O O . GLU A 1 548 ? 4.606 -9.283 -31.927 1.00 94.12 548 GLU A O 1
ATOM 4446 N N . ILE A 1 549 ? 6.815 -9.488 -31.552 1.00 94.00 549 ILE A N 1
ATOM 4447 C CA . ILE A 1 549 ? 6.669 -9.949 -30.166 1.00 94.00 549 ILE A CA 1
ATOM 4448 C C . ILE A 1 549 ? 5.961 -8.887 -29.324 1.00 94.00 549 ILE A C 1
ATOM 4450 O O . ILE A 1 549 ? 5.028 -9.231 -28.605 1.00 94.00 549 ILE A O 1
ATOM 4454 N N . ALA A 1 550 ? 6.372 -7.618 -29.407 1.00 91.12 550 ALA A N 1
ATOM 4455 C CA . ALA A 1 550 ? 5.799 -6.507 -28.641 1.00 91.12 550 ALA A CA 1
ATOM 4456 C C . ALA A 1 550 ? 4.320 -6.235 -28.977 1.00 91.12 550 ALA A C 1
ATOM 4458 O O . ALA A 1 550 ? 3.591 -5.709 -28.144 1.00 91.12 550 ALA A O 1
ATOM 4459 N N . SER A 1 551 ? 3.868 -6.642 -30.166 1.00 89.19 551 SER A N 1
ATOM 4460 C CA . SER A 1 551 ? 2.474 -6.513 -30.615 1.00 89.19 551 SER A CA 1
ATOM 4461 C C . SER A 1 551 ? 1.595 -7.721 -30.245 1.00 89.19 551 SER A C 1
ATOM 4463 O O . SER A 1 551 ? 0.422 -7.767 -30.613 1.00 89.19 551 SER A O 1
ATOM 4465 N N . SER A 1 552 ? 2.142 -8.722 -29.548 1.00 89.31 552 SER A N 1
ATOM 4466 C CA . SER A 1 552 ? 1.415 -9.927 -29.132 1.00 89.31 552 SER A CA 1
ATOM 4467 C C . SER A 1 552 ? 0.318 -9.645 -28.093 1.00 89.31 552 SER A C 1
ATOM 4469 O O . SER A 1 552 ? 0.438 -8.756 -27.253 1.00 89.31 552 SER A O 1
ATOM 4471 N N . TYR A 1 553 ? -0.731 -10.475 -28.080 1.00 85.88 553 TYR A N 1
ATOM 4472 C CA . TYR A 1 553 ? -1.838 -10.383 -27.118 1.00 85.88 553 TYR A CA 1
ATOM 4473 C C . TYR A 1 553 ? -1.404 -10.559 -25.652 1.00 85.88 553 TYR A C 1
ATOM 4475 O O . TYR A 1 553 ? -2.080 -10.068 -24.750 1.00 85.88 553 TYR A O 1
ATOM 4483 N N . VAL A 1 554 ? -0.257 -11.204 -25.397 1.00 85.31 554 VAL A N 1
ATOM 4484 C CA . VAL A 1 554 ? 0.271 -11.412 -24.032 1.00 85.31 554 VAL A CA 1
ATOM 4485 C C . VAL A 1 554 ? 0.529 -10.103 -23.269 1.00 85.31 554 VAL A C 1
ATOM 4487 O O . VAL A 1 554 ? 0.711 -10.125 -22.056 1.00 85.31 554 VAL A O 1
ATOM 4490 N N . TRP A 1 555 ? 0.535 -8.968 -23.973 1.00 84.88 555 TRP A N 1
ATOM 4491 C CA . TRP A 1 555 ? 0.815 -7.636 -23.447 1.00 84.88 555 TRP A CA 1
ATOM 4492 C C . TRP A 1 555 ? -0.417 -6.781 -23.152 1.00 84.88 555 TRP A C 1
ATOM 4494 O O . TRP A 1 555 ? -0.244 -5.640 -22.732 1.00 84.88 555 TRP A O 1
ATOM 4504 N N . LYS A 1 556 ? -1.641 -7.289 -23.370 1.00 79.25 556 LYS A N 1
ATOM 4505 C CA . LYS A 1 556 ? -2.890 -6.501 -23.310 1.00 79.25 556 LYS A CA 1
ATOM 4506 C C . LYS A 1 556 ? -3.009 -5.600 -22.071 1.00 79.25 556 LYS A C 1
ATOM 4508 O O . LYS A 1 556 ? -3.514 -4.488 -22.183 1.00 79.25 556 LYS A O 1
ATOM 4513 N N . ASP A 1 557 ? -2.494 -6.056 -20.930 1.00 70.31 557 ASP A N 1
ATOM 4514 C CA . ASP A 1 557 ? -2.584 -5.358 -19.642 1.00 70.31 557 ASP A CA 1
ATOM 4515 C C . ASP A 1 557 ? -1.236 -4.770 -19.161 1.00 70.31 557 ASP A C 1
ATOM 4517 O O . ASP A 1 557 ? -1.080 -4.423 -17.990 1.00 70.31 557 ASP A O 1
ATOM 4521 N N . TRP A 1 558 ? -0.229 -4.671 -20.040 1.00 74.38 558 TRP A N 1
ATOM 4522 C CA . TRP A 1 558 ? 1.140 -4.245 -19.714 1.00 74.38 558 TRP A CA 1
ATOM 4523 C C . TRP A 1 558 ? 1.638 -3.120 -20.629 1.00 74.38 558 TRP A C 1
ATOM 4525 O O . TRP A 1 558 ? 2.345 -3.350 -21.603 1.00 74.38 558 TRP A O 1
ATOM 4535 N N . SER A 1 559 ? 1.368 -1.867 -20.260 1.00 77.38 559 SER A N 1
ATOM 4536 C CA . SER A 1 559 ? 1.734 -0.691 -21.071 1.00 77.38 559 SER A CA 1
ATOM 4537 C C . SER A 1 559 ? 3.241 -0.438 -21.215 1.00 77.38 559 SER A C 1
ATOM 4539 O O . SER A 1 559 ? 3.668 0.262 -22.126 1.00 77.38 559 SER A O 1
ATOM 4541 N N . VAL A 1 560 ? 4.092 -1.011 -20.353 1.00 78.56 560 VAL A N 1
ATOM 4542 C CA . VAL A 1 560 ? 5.550 -0.768 -20.406 1.00 78.56 560 VAL A CA 1
ATOM 4543 C C . VAL A 1 560 ? 6.166 -1.257 -21.725 1.00 78.56 560 VAL A C 1
ATOM 4545 O O . VAL A 1 560 ? 7.127 -0.659 -22.208 1.00 78.56 560 VAL A O 1
ATOM 4548 N N . ILE A 1 561 ? 5.605 -2.301 -22.344 1.00 86.56 561 ILE A N 1
ATOM 4549 C CA . ILE A 1 561 ? 6.090 -2.818 -23.632 1.00 86.56 561 ILE A CA 1
ATOM 4550 C C . ILE A 1 561 ? 5.906 -1.817 -24.782 1.00 86.56 561 ILE A C 1
ATOM 4552 O O . ILE A 1 561 ? 6.702 -1.820 -25.722 1.00 86.56 561 ILE A O 1
ATOM 4556 N N . GLU A 1 562 ? 4.941 -0.897 -24.674 1.00 83.31 562 GLU A N 1
ATOM 4557 C CA . GLU A 1 562 ? 4.716 0.160 -25.664 1.00 83.31 562 GLU A CA 1
ATOM 4558 C C . GLU A 1 562 ? 5.949 1.056 -25.801 1.00 83.31 562 GLU A C 1
ATOM 4560 O O . GLU A 1 562 ? 6.247 1.525 -26.894 1.00 83.31 562 GLU A O 1
ATOM 4565 N N . LEU A 1 563 ? 6.723 1.253 -24.727 1.00 82.88 563 LEU A N 1
ATOM 4566 C CA . LEU A 1 563 ? 7.967 2.025 -24.787 1.00 82.88 563 LEU A CA 1
ATOM 4567 C C . LEU A 1 563 ? 8.999 1.360 -25.702 1.00 82.88 563 LEU A C 1
ATOM 4569 O O . LEU A 1 563 ? 9.653 2.047 -26.488 1.00 82.88 563 LEU A O 1
ATOM 4573 N N . VAL A 1 564 ? 9.127 0.031 -25.628 1.00 86.81 564 VAL A N 1
ATOM 4574 C CA . VAL A 1 564 ? 10.032 -0.734 -26.498 1.00 86.81 564 VAL A CA 1
ATOM 4575 C C . VAL A 1 564 ? 9.539 -0.668 -27.941 1.00 86.81 564 VAL A C 1
ATOM 4577 O O . VAL A 1 564 ? 10.324 -0.372 -28.840 1.00 86.81 564 VAL A O 1
ATOM 4580 N N . ASP A 1 565 ? 8.239 -0.868 -28.162 1.00 88.94 565 ASP A N 1
ATOM 4581 C CA . ASP A 1 565 ? 7.631 -0.811 -29.494 1.00 88.94 565 ASP A CA 1
ATOM 4582 C C . ASP A 1 565 ? 7.781 0.574 -30.147 1.00 88.94 565 ASP A C 1
ATOM 4584 O O . ASP A 1 565 ? 8.248 0.686 -31.283 1.00 88.94 565 ASP A O 1
ATOM 4588 N N . ILE A 1 566 ? 7.485 1.649 -29.409 1.00 86.75 566 ILE A N 1
ATOM 4589 C CA . ILE A 1 566 ? 7.662 3.037 -29.854 1.00 86.75 566 ILE A CA 1
ATOM 4590 C C . ILE A 1 566 ? 9.130 3.312 -30.180 1.00 86.75 566 ILE A C 1
ATOM 4592 O O . ILE A 1 566 ? 9.418 3.935 -31.204 1.00 86.75 566 ILE A O 1
ATOM 4596 N N . HIS A 1 567 ? 10.068 2.854 -29.345 1.00 86.44 567 HIS A N 1
ATOM 4597 C CA . HIS A 1 567 ? 11.496 3.056 -29.588 1.00 86.44 567 HIS A CA 1
ATOM 4598 C C . HIS A 1 567 ? 11.933 2.345 -30.876 1.00 86.44 567 HIS A C 1
ATOM 4600 O O . HIS A 1 567 ? 12.553 2.970 -31.741 1.00 86.44 567 HIS A O 1
ATOM 4606 N N . VAL A 1 568 ? 11.553 1.078 -31.056 1.00 92.00 568 VAL A N 1
ATOM 4607 C CA . VAL A 1 568 ? 11.887 0.306 -32.260 1.00 92.00 568 VAL A CA 1
ATOM 4608 C C . VAL A 1 568 ? 11.260 0.922 -33.508 1.00 92.00 568 VAL A C 1
ATOM 4610 O O . VAL A 1 568 ? 11.979 1.202 -34.465 1.00 92.00 568 VAL A O 1
ATOM 4613 N N . LYS A 1 569 ? 9.961 1.236 -33.497 1.00 91.50 569 LYS A N 1
ATOM 4614 C CA . LYS A 1 569 ? 9.273 1.868 -34.636 1.00 91.50 569 LYS A CA 1
ATOM 4615 C C . LYS A 1 569 ? 9.844 3.247 -34.968 1.00 91.50 569 LYS A C 1
ATOM 4617 O O . LYS A 1 569 ? 10.061 3.556 -36.138 1.00 91.50 569 LYS A O 1
ATOM 4622 N N . SER A 1 570 ? 10.150 4.059 -33.955 1.00 90.75 570 SER A N 1
ATOM 4623 C CA . SER A 1 570 ? 10.800 5.365 -34.129 1.00 90.75 570 SER A CA 1
ATOM 4624 C C . SER A 1 570 ? 12.176 5.223 -34.772 1.00 90.75 570 SER A C 1
ATOM 4626 O O . SER A 1 570 ? 12.521 5.995 -35.668 1.00 90.75 570 SER A O 1
ATOM 4628 N N . PHE A 1 571 ? 12.950 4.213 -34.372 1.00 92.69 571 PHE A N 1
ATOM 4629 C CA . PHE A 1 571 ? 14.222 3.903 -35.010 1.00 92.69 571 PHE A CA 1
ATOM 4630 C C . PHE A 1 571 ? 14.021 3.468 -36.467 1.00 92.69 571 PHE A C 1
ATOM 4632 O O . PHE A 1 571 ? 14.583 4.097 -37.359 1.00 92.69 571 PHE A O 1
ATOM 4639 N N . LEU A 1 572 ? 13.187 2.457 -36.730 1.00 91.50 572 LEU A N 1
ATOM 4640 C CA . LEU A 1 572 ? 12.955 1.928 -38.080 1.00 91.50 572 LEU A CA 1
ATOM 4641 C C . LEU A 1 572 ? 12.386 2.988 -39.037 1.00 91.50 572 LEU A C 1
ATOM 4643 O O . LEU A 1 572 ? 12.728 2.987 -40.208 1.00 91.50 572 LEU A O 1
ATOM 4647 N N . SER A 1 573 ? 11.596 3.951 -38.553 1.00 91.88 573 SER A N 1
ATOM 4648 C CA . SER A 1 573 ? 11.093 5.061 -39.383 1.00 91.88 573 SER A CA 1
ATOM 4649 C C . SER A 1 573 ? 12.177 6.041 -39.855 1.00 91.88 573 SER A C 1
ATOM 4651 O O . SER A 1 573 ? 11.969 6.770 -40.823 1.00 91.88 573 SER A O 1
ATOM 4653 N N . LYS A 1 574 ? 13.332 6.078 -39.177 1.00 91.19 574 LYS A N 1
ATOM 4654 C CA . LYS A 1 574 ? 14.452 6.981 -39.496 1.00 91.19 574 LYS A CA 1
ATOM 4655 C C . LYS A 1 574 ? 15.441 6.384 -40.494 1.00 91.19 574 LYS A C 1
ATOM 4657 O O . LYS A 1 574 ? 16.262 7.125 -41.029 1.00 91.19 574 LYS A O 1
ATOM 4662 N N . TYR A 1 575 ? 15.394 5.074 -40.722 1.00 88.94 575 TYR A N 1
ATOM 4663 C CA . TYR A 1 575 ? 16.318 4.357 -41.595 1.00 88.94 575 TYR A CA 1
ATOM 4664 C C . TYR A 1 575 ? 15.532 3.625 -42.684 1.00 88.94 575 TYR A C 1
ATOM 4666 O O . TYR A 1 575 ? 14.466 3.084 -42.428 1.00 88.94 575 TYR A O 1
ATOM 4674 N N . SER A 1 576 ? 16.046 3.580 -43.911 1.00 86.69 576 SER A N 1
ATOM 4675 C CA . SER A 1 576 ? 15.433 2.750 -44.954 1.00 86.69 576 SER A CA 1
ATOM 4676 C C . SER A 1 576 ? 15.682 1.267 -44.658 1.00 86.69 576 SER A C 1
ATOM 4678 O O . SER A 1 576 ? 16.690 0.928 -44.035 1.00 86.69 576 SER A O 1
ATOM 4680 N N . LYS A 1 577 ? 14.809 0.369 -45.124 1.00 88.94 577 LYS A N 1
ATOM 4681 C CA . LYS A 1 577 ? 15.089 -1.074 -45.070 1.00 88.94 577 LYS A CA 1
ATOM 4682 C C . LYS A 1 577 ? 16.288 -1.382 -45.984 1.00 88.94 577 LYS A C 1
ATOM 4684 O O . LYS A 1 577 ? 16.242 -0.963 -47.146 1.00 88.94 577 LYS A O 1
ATOM 4689 N N . PRO A 1 578 ? 17.339 -2.085 -45.515 1.00 84.69 578 PRO A N 1
ATOM 4690 C CA . PRO A 1 578 ? 18.448 -2.492 -46.370 1.00 84.69 578 PRO A CA 1
ATOM 4691 C C . PRO A 1 578 ? 17.922 -3.317 -47.550 1.00 84.69 578 PRO A C 1
ATOM 4693 O O . PRO A 1 578 ? 17.309 -4.370 -47.360 1.00 84.69 578 PRO A O 1
ATOM 4696 N N . GLN A 1 579 ? 18.113 -2.818 -48.771 1.00 79.25 579 GLN A N 1
ATOM 4697 C CA . GLN A 1 579 ? 17.809 -3.570 -49.985 1.00 79.25 579 GLN A CA 1
ATOM 4698 C C . GLN A 1 579 ? 19.014 -4.447 -50.315 1.00 79.25 579 GLN A C 1
ATOM 4700 O O . GLN A 1 579 ? 20.148 -3.970 -50.308 1.00 79.25 579 GLN A O 1
ATOM 4705 N N . TYR A 1 580 ? 18.781 -5.720 -50.637 1.00 60.72 580 TYR A N 1
ATOM 4706 C CA . TYR A 1 580 ? 19.793 -6.471 -51.366 1.00 60.72 580 TYR A CA 1
ATOM 4707 C C . TYR A 1 580 ? 20.000 -5.750 -52.699 1.00 60.72 580 TYR A C 1
ATOM 4709 O O . TYR A 1 580 ? 19.046 -5.610 -53.465 1.00 60.72 580 TYR A O 1
ATOM 4717 N N . SER A 1 581 ? 21.230 -5.336 -53.018 1.00 46.19 581 SER A N 1
ATOM 4718 C CA . SER A 1 581 ? 21.586 -5.411 -54.428 1.00 46.19 581 SER A CA 1
ATOM 4719 C C . SER A 1 581 ? 21.563 -6.902 -54.721 1.00 46.19 581 SER A C 1
ATOM 4721 O O . SER A 1 581 ? 22.428 -7.637 -54.236 1.00 46.19 581 SER A O 1
ATOM 4723 N N . GLU A 1 582 ? 20.552 -7.370 -55.442 1.00 44.22 582 GLU A N 1
ATOM 4724 C CA . GLU A 1 582 ? 20.724 -8.567 -56.245 1.00 44.22 582 GLU A CA 1
ATOM 4725 C C . GLU A 1 582 ? 21.932 -8.267 -57.133 1.00 44.22 582 GLU A C 1
ATOM 4727 O O . GLU A 1 582 ? 21.833 -7.590 -58.155 1.00 44.22 582 GLU A O 1
ATOM 4732 N N . ALA A 1 583 ? 23.122 -8.654 -56.669 1.00 43.09 583 ALA A N 1
ATOM 4733 C CA . ALA A 1 583 ? 24.262 -8.762 -57.541 1.00 43.09 583 ALA A CA 1
ATOM 4734 C C . ALA A 1 583 ? 23.788 -9.735 -58.608 1.00 43.09 583 ALA A C 1
ATOM 4736 O O . ALA A 1 583 ? 23.476 -10.884 -58.295 1.00 43.09 583 ALA A O 1
ATOM 4737 N N . SER A 1 584 ? 23.639 -9.217 -59.825 1.00 41.31 584 SER A N 1
ATOM 4738 C CA . SER A 1 584 ? 23.372 -9.987 -61.023 1.00 41.31 584 SER A CA 1
ATOM 4739 C C . SER A 1 584 ? 24.201 -11.263 -60.950 1.00 41.31 584 SER A C 1
ATOM 4741 O O . SER A 1 584 ? 25.429 -11.213 -61.085 1.00 41.31 584 SER A O 1
ATOM 4743 N N . ALA A 1 585 ? 23.538 -12.385 -60.680 1.00 38.88 585 ALA A N 1
ATOM 4744 C CA . ALA A 1 585 ? 24.096 -13.694 -60.921 1.00 38.88 585 ALA A CA 1
ATOM 4745 C C . ALA A 1 585 ? 24.288 -13.759 -62.434 1.00 38.88 585 ALA A C 1
ATOM 4747 O O . ALA A 1 585 ? 23.359 -14.033 -63.188 1.00 38.88 585 ALA A O 1
ATOM 4748 N N . GLY A 1 586 ? 25.477 -13.347 -62.872 1.00 36.44 586 GLY A N 1
ATOM 4749 C CA . GLY A 1 586 ? 25.927 -13.549 -64.229 1.00 36.44 586 GLY A CA 1
ATOM 4750 C C . GLY A 1 586 ? 25.916 -15.042 -64.496 1.00 36.44 586 GLY A C 1
ATOM 4751 O O . GLY A 1 586 ? 26.425 -15.823 -63.690 1.00 36.44 586 GLY A O 1
ATOM 4752 N N . ASP A 1 587 ? 25.303 -15.394 -65.619 1.00 40.34 587 ASP A N 1
ATOM 4753 C CA . ASP A 1 587 ? 25.366 -16.701 -66.246 1.00 40.34 587 ASP A CA 1
ATOM 4754 C C . ASP A 1 587 ? 26.754 -17.331 -66.088 1.00 40.34 587 ASP A C 1
ATOM 4756 O O . ASP A 1 587 ? 27.741 -16.897 -66.682 1.00 40.34 587 ASP A O 1
ATOM 4760 N N . ALA A 1 588 ? 26.807 -18.408 -65.316 1.00 34.28 588 ALA A N 1
ATOM 4761 C CA . ALA A 1 588 ? 27.825 -19.429 -65.457 1.00 34.28 588 ALA A CA 1
ATOM 4762 C C . ALA A 1 588 ? 27.128 -20.779 -65.316 1.00 34.28 588 ALA A C 1
ATOM 4764 O O . ALA A 1 588 ? 27.123 -21.416 -64.265 1.00 34.28 588 ALA A O 1
ATOM 4765 N N . SER A 1 589 ? 26.504 -21.198 -66.416 1.00 34.59 589 SER A N 1
ATOM 4766 C CA . SER A 1 589 ? 26.230 -22.602 -66.677 1.00 34.59 589 SER A CA 1
ATOM 4767 C C . SER A 1 589 ? 27.535 -23.385 -66.553 1.00 34.59 589 SER A C 1
ATOM 4769 O O . SER A 1 589 ? 28.455 -23.120 -67.325 1.00 34.59 589 SER A O 1
ATOM 4771 N N . LEU A 1 590 ? 27.612 -24.362 -65.654 1.00 32.16 590 LEU A N 1
ATOM 4772 C CA . LEU A 1 590 ? 28.476 -25.526 -65.827 1.00 32.16 590 LEU A CA 1
ATOM 4773 C C . LEU A 1 590 ? 27.896 -26.712 -65.048 1.00 32.16 590 LEU A C 1
ATOM 4775 O O . LEU A 1 590 ? 27.496 -26.610 -63.893 1.00 32.16 590 LEU A O 1
ATOM 4779 N N . ASN A 1 591 ? 27.807 -27.803 -65.794 1.00 32.84 591 ASN A N 1
ATOM 4780 C CA . ASN A 1 591 ? 27.190 -29.087 -65.519 1.00 32.84 591 ASN A CA 1
ATOM 4781 C C . ASN A 1 591 ? 27.778 -29.854 -64.319 1.00 32.84 591 ASN A C 1
ATOM 4783 O O . ASN A 1 591 ? 28.990 -29.877 -64.143 1.00 32.84 591 ASN A O 1
ATOM 4787 N N . ASP A 1 592 ? 26.870 -30.570 -63.647 1.00 32.81 592 ASP A N 1
ATOM 4788 C CA . ASP A 1 592 ? 26.911 -32.009 -63.314 1.00 32.81 592 ASP A CA 1
ATOM 4789 C C . ASP A 1 592 ? 28.004 -32.546 -62.359 1.00 32.81 592 ASP A C 1
ATOM 4791 O O . ASP A 1 592 ? 29.203 -32.388 -62.579 1.00 32.81 592 ASP A O 1
ATOM 4795 N N . GLY A 1 593 ? 27.571 -33.267 -61.313 1.00 28.00 593 GLY A N 1
ATOM 4796 C CA . GLY A 1 593 ? 28.462 -34.020 -60.419 1.00 28.00 593 GLY A CA 1
ATOM 4797 C C . GLY A 1 593 ? 27.927 -34.254 -59.000 1.00 28.00 593 GLY A C 1
ATOM 4798 O O . GLY A 1 593 ? 28.017 -33.390 -58.137 1.00 28.00 593 GLY A O 1
ATOM 4799 N N . SER A 1 594 ? 27.409 -35.458 -58.772 1.00 29.08 594 SER A N 1
ATOM 4800 C CA . SER A 1 594 ? 26.937 -36.066 -57.517 1.00 29.08 594 SER A CA 1
ATOM 4801 C C . SER A 1 594 ? 27.963 -36.189 -56.371 1.00 29.08 594 SER A C 1
ATOM 4803 O O . SER A 1 594 ? 29.152 -36.339 -56.645 1.00 29.08 594 SER A O 1
ATOM 4805 N N . CYS A 1 595 ? 27.432 -36.284 -55.134 1.00 26.03 595 CYS A N 1
ATOM 4806 C CA . CYS A 1 595 ? 27.872 -37.026 -53.917 1.00 26.03 595 CYS A CA 1
ATOM 4807 C C . CYS A 1 595 ? 27.724 -36.140 -52.661 1.00 26.03 595 CYS A C 1
ATOM 4809 O O . CYS A 1 595 ? 28.388 -35.121 -52.529 1.00 26.03 595 CYS A O 1
ATOM 4811 N N . GLU A 1 596 ? 26.667 -36.328 -51.866 1.00 28.64 596 GLU A N 1
ATOM 4812 C CA . GLU A 1 596 ? 26.577 -37.205 -50.675 1.00 28.64 596 GLU A CA 1
ATOM 4813 C C . GLU A 1 596 ? 27.315 -36.697 -49.415 1.00 28.64 596 GLU A C 1
ATOM 4815 O O . GLU A 1 596 ? 28.535 -36.701 -49.342 1.00 28.64 596 GLU A O 1
ATOM 4820 N N . ASN A 1 597 ? 26.482 -36.350 -48.420 1.00 28.73 597 ASN A N 1
ATOM 4821 C CA . ASN A 1 597 ? 26.570 -36.605 -46.973 1.00 28.73 597 ASN A CA 1
ATOM 4822 C C . ASN A 1 597 ? 27.785 -36.129 -46.153 1.00 28.73 597 ASN A C 1
ATOM 4824 O O . ASN A 1 597 ? 28.859 -36.701 -46.233 1.00 28.73 597 ASN A O 1
ATOM 4828 N N . GLU A 1 598 ? 27.521 -35.225 -45.197 1.00 26.83 598 GLU A N 1
ATOM 4829 C CA . GLU A 1 598 ? 27.661 -35.503 -43.751 1.00 26.83 598 GLU A CA 1
ATOM 4830 C C . GLU A 1 598 ? 27.098 -34.332 -42.916 1.00 26.83 598 GLU A C 1
ATOM 4832 O O . GLU A 1 598 ? 27.720 -33.284 -42.762 1.00 26.83 598 GLU A O 1
ATOM 4837 N N . ALA A 1 599 ? 25.902 -34.514 -42.347 1.00 27.44 599 ALA A N 1
ATOM 4838 C CA . ALA A 1 599 ? 25.417 -33.726 -41.217 1.00 27.44 599 ALA A CA 1
ATOM 4839 C C . ALA A 1 599 ? 24.892 -34.701 -40.158 1.00 27.44 599 ALA A C 1
ATOM 4841 O O . ALA A 1 599 ? 23.877 -35.374 -40.338 1.00 27.44 599 ALA A O 1
ATOM 4842 N N . VAL A 1 600 ? 25.657 -34.808 -39.075 1.00 25.98 600 VAL A N 1
ATOM 4843 C CA . VAL A 1 600 ? 25.414 -35.671 -37.921 1.00 25.98 600 VAL A CA 1
ATOM 4844 C C . VAL A 1 600 ? 24.205 -35.149 -37.143 1.00 25.98 600 VAL A C 1
ATOM 4846 O O . VAL A 1 600 ? 24.279 -34.129 -36.460 1.00 25.98 600 VAL A O 1
ATOM 4849 N N . ALA A 1 601 ? 23.091 -35.870 -37.241 1.00 25.27 601 ALA A N 1
ATOM 4850 C CA . ALA A 1 601 ? 21.949 -35.754 -36.348 1.00 25.27 601 ALA A CA 1
ATOM 4851 C C . ALA A 1 601 ? 22.180 -36.646 -35.118 1.00 25.27 601 ALA A C 1
ATOM 4853 O O . ALA A 1 601 ? 22.292 -37.865 -35.246 1.00 25.27 601 ALA A O 1
ATOM 4854 N N . ILE A 1 602 ? 22.225 -36.057 -33.921 1.00 26.53 602 ILE A N 1
ATOM 4855 C CA . ILE A 1 602 ? 22.111 -36.804 -32.662 1.00 26.53 602 ILE A CA 1
ATOM 4856 C C . ILE A 1 602 ? 20.662 -36.686 -32.188 1.00 26.53 602 ILE A C 1
ATOM 4858 O O . ILE A 1 602 ? 20.189 -35.614 -31.818 1.00 26.53 602 ILE A O 1
ATOM 4862 N N . CYS A 1 603 ? 19.967 -37.819 -32.258 1.00 24.17 603 CYS A N 1
ATOM 4863 C CA . CYS A 1 603 ? 18.610 -38.040 -31.778 1.00 24.17 603 CYS A CA 1
ATOM 4864 C C . CYS A 1 603 ? 18.561 -38.140 -30.244 1.00 24.17 603 CYS A C 1
ATOM 4866 O O . CYS A 1 603 ? 19.423 -38.774 -29.636 1.00 24.17 603 CYS A O 1
ATOM 4868 N N . LEU A 1 604 ? 17.481 -37.632 -29.643 1.00 24.67 604 LEU A N 1
ATOM 4869 C CA . LEU A 1 604 ? 16.940 -38.127 -28.371 1.00 24.67 604 LEU A CA 1
ATOM 4870 C C . LEU A 1 604 ? 15.703 -38.998 -28.681 1.00 24.67 604 LEU A C 1
ATOM 4872 O O . LEU A 1 604 ? 14.911 -38.614 -29.545 1.00 24.67 604 LEU A O 1
ATOM 4876 N N . PRO A 1 605 ? 15.536 -40.171 -28.041 1.00 30.75 605 PRO A N 1
ATOM 4877 C CA . PRO A 1 605 ? 14.558 -41.168 -28.458 1.00 30.75 605 PRO A CA 1
ATOM 4878 C C . PRO A 1 605 ? 13.175 -40.937 -27.836 1.00 30.75 605 PRO A C 1
ATOM 4880 O O . PRO A 1 605 ? 13.031 -40.751 -26.629 1.00 30.75 605 PRO A O 1
ATOM 4883 N N . ILE A 1 606 ? 12.154 -41.040 -28.686 1.00 27.75 606 ILE A N 1
ATOM 4884 C CA . ILE A 1 606 ? 10.761 -41.287 -28.312 1.00 27.75 606 ILE A CA 1
ATOM 4885 C C . ILE A 1 606 ? 10.621 -42.793 -28.065 1.00 27.75 606 ILE A C 1
ATOM 4887 O O . ILE A 1 606 ? 10.915 -43.590 -28.954 1.00 27.75 606 ILE A O 1
ATOM 4891 N N . ILE A 1 607 ? 10.147 -43.178 -26.880 1.00 27.75 607 ILE A N 1
ATOM 4892 C CA . ILE A 1 607 ? 9.605 -44.516 -26.623 1.00 27.75 607 ILE A CA 1
ATOM 4893 C C . ILE A 1 607 ? 8.096 -44.355 -26.433 1.00 27.75 607 ILE A C 1
ATOM 4895 O O . ILE A 1 607 ? 7.645 -43.817 -25.424 1.00 27.75 607 ILE A O 1
ATOM 4899 N N . ASN A 1 608 ? 7.341 -44.823 -27.425 1.00 27.16 608 ASN A N 1
ATOM 4900 C CA . ASN A 1 608 ? 5.951 -45.242 -27.283 1.00 27.16 608 ASN A CA 1
ATOM 4901 C C . ASN A 1 608 ? 5.943 -46.758 -27.053 1.00 27.16 608 ASN A C 1
ATOM 4903 O O . ASN A 1 608 ? 6.655 -47.472 -27.754 1.00 27.16 608 ASN A O 1
ATOM 4907 N N . ASP A 1 609 ? 5.170 -47.211 -26.065 1.00 28.00 609 ASP A N 1
ATOM 4908 C CA . ASP A 1 609 ? 4.148 -48.267 -26.190 1.00 28.00 609 ASP A CA 1
ATOM 4909 C C . ASP A 1 609 ? 3.810 -48.859 -24.805 1.00 28.00 609 ASP A C 1
ATOM 4911 O O . ASP A 1 609 ? 4.681 -49.384 -24.117 1.00 28.00 609 ASP A O 1
ATOM 4915 N N . PHE A 1 610 ? 2.541 -48.775 -24.378 1.00 25.67 610 PHE A N 1
ATOM 4916 C CA . PHE A 1 610 ? 1.599 -49.914 -24.310 1.00 25.67 610 PHE A CA 1
ATOM 4917 C C . PHE A 1 610 ? 0.304 -49.546 -23.534 1.00 25.67 610 PHE A C 1
ATOM 4919 O O . PHE A 1 610 ? 0.363 -49.187 -22.365 1.00 25.67 610 PHE A O 1
ATOM 4926 N N . HIS A 1 611 ? -0.845 -49.673 -24.229 1.00 26.61 611 HIS A N 1
ATOM 4927 C CA . HIS A 1 611 ? -2.174 -50.212 -23.834 1.00 26.61 611 HIS A CA 1
ATOM 4928 C C . HIS A 1 611 ? -2.740 -49.927 -22.414 1.00 26.61 611 HIS A C 1
ATOM 4930 O O . HIS A 1 611 ? -2.106 -50.233 -21.419 1.00 26.61 611 HIS A O 1
ATOM 4936 N N . GLY A 1 612 ? -3.978 -49.478 -22.161 1.00 24.00 612 GLY A N 1
ATOM 4937 C CA . GLY A 1 612 ? -5.218 -49.341 -22.935 1.00 24.00 612 GLY A CA 1
ATOM 4938 C C . GLY A 1 612 ? -6.394 -49.919 -22.124 1.00 24.00 612 GLY A C 1
ATOM 4939 O O . GLY A 1 612 ? -6.324 -51.100 -21.831 1.00 24.00 612 GLY A O 1
ATOM 4940 N N . VAL A 1 613 ? -7.457 -49.153 -21.801 1.00 24.27 613 VAL A N 1
ATOM 4941 C CA . VAL A 1 613 ? -8.826 -49.663 -21.500 1.00 24.27 613 VAL A CA 1
ATOM 4942 C C . VAL A 1 613 ? -9.904 -48.582 -21.768 1.00 24.27 613 VAL A C 1
ATOM 4944 O O . VAL A 1 613 ? -9.935 -47.542 -21.125 1.00 24.27 613 VAL A O 1
ATOM 4947 N N . ALA A 1 614 ? -10.752 -48.900 -22.753 1.00 23.62 614 ALA A N 1
ATOM 4948 C CA . ALA A 1 614 ? -12.181 -48.638 -23.017 1.00 23.62 614 ALA A CA 1
ATOM 4949 C C . ALA A 1 614 ? -13.019 -47.504 -22.350 1.00 23.62 614 ALA A C 1
ATOM 4951 O O . ALA A 1 614 ? -13.160 -47.465 -21.136 1.00 23.62 614 ALA A O 1
ATOM 4952 N N . TYR A 1 615 ? -13.720 -46.763 -23.241 1.00 23.14 615 TYR A N 1
ATOM 4953 C CA . TYR A 1 615 ? -15.142 -46.305 -23.264 1.00 23.14 615 TYR A CA 1
ATOM 4954 C C . TYR A 1 615 ? -15.750 -45.641 -22.001 1.00 23.14 615 TYR A C 1
ATOM 4956 O O . TYR A 1 615 ? -15.692 -46.189 -20.912 1.00 23.14 615 TYR A O 1
ATOM 4964 N N . ILE A 1 616 ? -16.418 -44.475 -22.082 1.00 23.59 616 ILE A N 1
ATOM 4965 C CA . ILE A 1 616 ? -17.794 -44.265 -22.601 1.00 23.59 616 ILE A CA 1
ATOM 4966 C C . ILE A 1 616 ? -18.008 -42.774 -22.995 1.00 23.59 616 ILE A C 1
ATOM 4968 O O . ILE A 1 616 ? -17.806 -41.877 -22.184 1.00 23.59 616 ILE A O 1
ATOM 4972 N N . HIS A 1 617 ? -18.501 -42.529 -24.214 1.00 25.38 617 HIS A N 1
ATOM 4973 C CA . HIS A 1 617 ? -19.407 -41.416 -24.593 1.00 25.38 617 HIS A CA 1
ATOM 4974 C C . HIS A 1 617 ? -20.834 -42.020 -24.685 1.00 25.38 617 HIS A C 1
ATOM 4976 O O . HIS A 1 617 ? -20.893 -43.246 -24.835 1.00 25.38 617 HIS A O 1
ATOM 4982 N N . PRO A 1 618 ? -21.975 -41.282 -24.692 1.00 41.06 618 PRO A N 1
ATOM 4983 C CA . PRO A 1 618 ? -22.188 -39.953 -25.300 1.00 41.06 618 PRO A CA 1
ATOM 4984 C C . PRO A 1 618 ? -23.088 -39.015 -24.434 1.00 41.06 618 PRO A C 1
ATOM 4986 O O . PRO A 1 618 ? -23.595 -39.422 -23.399 1.00 41.06 618 PRO A O 1
ATOM 4989 N N . LEU A 1 619 ? -23.272 -37.720 -24.723 1.00 24.56 619 LEU A N 1
ATOM 4990 C CA . LEU A 1 619 ? -24.301 -37.208 -25.642 1.00 24.56 619 LEU A CA 1
ATOM 4991 C C . LEU A 1 619 ? -24.300 -35.664 -25.660 1.00 24.56 619 LEU A C 1
ATOM 4993 O O . LEU A 1 619 ? -24.226 -35.032 -24.614 1.00 24.56 619 LEU A O 1
ATOM 4997 N N . ASN A 1 620 ? -24.447 -35.118 -26.871 1.00 28.50 620 ASN A N 1
ATOM 4998 C CA . ASN A 1 620 ? -25.204 -33.925 -27.275 1.00 28.50 620 ASN A CA 1
ATOM 4999 C C . ASN A 1 620 ? -25.476 -32.802 -26.257 1.00 28.50 620 ASN A C 1
ATOM 5001 O O . ASN A 1 620 ? -26.321 -32.953 -25.381 1.00 28.50 620 ASN A O 1
ATOM 5005 N N . ALA A 1 621 ? -24.987 -31.601 -26.579 1.00 27.16 621 ALA A N 1
ATOM 5006 C CA . ALA A 1 621 ? -25.774 -30.375 -26.431 1.00 27.16 621 ALA A CA 1
ATOM 5007 C C . ALA A 1 621 ? -25.298 -29.304 -27.428 1.00 27.16 621 ALA A C 1
ATOM 5009 O O . ALA A 1 621 ? -24.414 -28.503 -27.145 1.00 27.16 621 ALA A O 1
ATOM 5010 N N . ASN A 1 622 ? -25.925 -29.287 -28.608 1.00 30.41 622 ASN A N 1
ATOM 5011 C CA . ASN A 1 622 ? -26.162 -28.036 -29.321 1.00 30.41 622 ASN A CA 1
ATOM 5012 C C . ASN A 1 622 ? -27.157 -27.234 -28.476 1.00 30.41 622 ASN A C 1
ATOM 5014 O O . ASN A 1 622 ? -28.335 -27.583 -28.441 1.00 30.41 622 ASN A O 1
ATOM 5018 N N . LEU A 1 623 ? -26.697 -26.181 -27.809 1.00 26.97 623 LEU A N 1
ATOM 5019 C CA . LEU A 1 623 ? -27.559 -25.117 -27.305 1.00 26.97 623 LEU A CA 1
ATOM 5020 C C . LEU A 1 623 ? -26.778 -23.804 -27.341 1.00 26.97 623 LEU A C 1
ATOM 5022 O O . LEU A 1 623 ? -25.998 -23.475 -26.454 1.00 26.97 623 LEU A O 1
ATOM 5026 N N . TYR A 1 624 ? -27.008 -23.076 -28.431 1.00 28.66 624 TYR A N 1
ATOM 5027 C CA . TYR A 1 624 ? -26.939 -21.624 -28.447 1.00 28.66 624 TYR A CA 1
ATOM 5028 C C . TYR A 1 624 ? -27.820 -21.091 -27.308 1.00 28.66 624 TYR A C 1
ATOM 5030 O O . TYR A 1 624 ? -29.029 -21.320 -27.322 1.00 28.66 624 TYR A O 1
ATOM 5038 N N . CYS A 1 625 ? -27.232 -20.355 -26.368 1.00 24.28 625 CYS A N 1
ATOM 5039 C CA . CYS A 1 625 ? -27.965 -19.412 -25.529 1.00 24.28 625 CYS A CA 1
ATOM 5040 C C . CYS A 1 625 ? -27.533 -17.991 -25.925 1.00 24.28 625 CYS A C 1
ATOM 5042 O O . CYS A 1 625 ? -26.331 -17.744 -26.054 1.00 24.28 625 CYS A O 1
ATOM 5044 N N . PRO A 1 626 ? -28.484 -17.075 -26.171 1.00 28.50 626 PRO A N 1
ATOM 5045 C CA . PRO A 1 626 ? -28.190 -15.696 -26.521 1.00 28.50 626 PRO A CA 1
ATOM 5046 C C . PRO A 1 626 ? -27.652 -14.950 -25.296 1.00 28.50 626 PRO A C 1
ATOM 5048 O O . PRO A 1 626 ? -28.040 -15.229 -24.161 1.00 28.50 626 PRO A O 1
ATOM 5051 N N . PHE A 1 627 ? -26.756 -13.998 -25.543 1.00 28.09 627 PHE A N 1
ATOM 5052 C CA . PHE A 1 627 ? -26.346 -12.994 -24.565 1.00 28.09 627 PHE A CA 1
ATOM 5053 C C . PHE A 1 627 ? -27.589 -12.285 -23.996 1.00 28.09 627 PHE A C 1
ATOM 5055 O O . PHE A 1 627 ? -28.427 -11.855 -24.791 1.00 28.09 627 PHE A O 1
ATOM 5062 N N . PRO A 1 628 ? -27.727 -12.126 -22.668 1.00 27.70 628 PRO A N 1
ATOM 5063 C CA . PRO A 1 628 ? -28.583 -11.086 -22.128 1.00 27.70 628 PRO A CA 1
ATOM 5064 C C . PRO A 1 628 ? -27.887 -9.738 -22.337 1.00 27.70 628 PRO A C 1
ATOM 5066 O O . PRO A 1 628 ? -26.693 -9.597 -22.058 1.00 27.70 628 PRO A O 1
ATOM 5069 N N . ASP A 1 629 ? -28.644 -8.768 -22.841 1.00 29.89 629 ASP A N 1
ATOM 5070 C CA . ASP A 1 629 ? -28.279 -7.353 -22.828 1.00 29.89 629 ASP A CA 1
ATOM 5071 C C . ASP A 1 629 ? -27.871 -6.899 -21.411 1.00 29.89 629 ASP A C 1
ATOM 5073 O O . ASP A 1 629 ? -28.320 -7.488 -20.419 1.00 29.89 629 ASP A O 1
ATOM 5077 N N . PRO A 1 630 ? -27.013 -5.868 -21.288 1.00 32.25 630 PRO A N 1
ATOM 5078 C CA . PRO A 1 630 ? -26.589 -5.352 -19.992 1.00 32.25 630 PRO A CA 1
ATOM 5079 C C . PRO A 1 630 ? -27.811 -4.950 -19.159 1.00 32.25 630 PRO A C 1
ATOM 5081 O O . PRO A 1 630 ? -28.676 -4.215 -19.639 1.00 32.25 630 PRO A O 1
ATOM 5084 N N . MET A 1 631 ? -27.868 -5.457 -17.921 1.00 27.27 631 MET A N 1
ATOM 5085 C CA . MET A 1 631 ? -28.869 -5.077 -16.925 1.00 27.27 631 MET A CA 1
ATOM 5086 C C . MET A 1 631 ? -28.961 -3.551 -16.870 1.00 27.27 631 MET A C 1
ATOM 5088 O O . MET A 1 631 ? -27.963 -2.871 -16.634 1.00 27.27 631 MET A O 1
ATOM 5092 N N . GLN A 1 632 ? -30.164 -3.039 -17.126 1.00 30.09 632 GLN A N 1
ATOM 5093 C CA . GLN A 1 632 ? -30.548 -1.693 -16.736 1.00 30.09 632 GLN A CA 1
ATOM 5094 C C . GLN A 1 632 ? -30.337 -1.548 -15.229 1.00 30.09 632 GLN A C 1
ATOM 5096 O O . GLN A 1 632 ? -30.668 -2.456 -14.468 1.00 30.09 632 GLN A O 1
ATOM 5101 N N . ASP A 1 633 ? -29.766 -0.412 -14.837 1.00 32.41 633 ASP A N 1
ATOM 5102 C CA . ASP A 1 633 ? -29.596 0.007 -13.452 1.00 32.41 633 ASP A CA 1
ATOM 5103 C C . ASP A 1 633 ? -30.957 0.032 -12.739 1.00 32.41 633 ASP A C 1
ATOM 5105 O O . ASP A 1 633 ? -31.719 0.995 -12.857 1.00 32.41 633 ASP A O 1
ATOM 5109 N N . ASP A 1 634 ? -31.262 -1.024 -11.984 1.00 29.00 634 ASP A N 1
ATOM 5110 C CA . ASP A 1 634 ? -32.299 -0.980 -10.960 1.00 29.00 634 ASP A CA 1
ATOM 5111 C C . ASP A 1 634 ? -31.780 -0.083 -9.828 1.00 29.00 634 ASP A C 1
ATOM 5113 O O . ASP A 1 634 ? -30.980 -0.477 -8.975 1.00 29.00 634 ASP A O 1
ATOM 5117 N N . ILE A 1 635 ? -32.205 1.178 -9.871 1.00 35.69 635 ILE A N 1
ATOM 5118 C CA . ILE A 1 635 ? -32.037 2.150 -8.796 1.00 35.69 635 ILE A CA 1
ATOM 5119 C C . ILE A 1 635 ? -32.725 1.563 -7.559 1.00 35.69 635 ILE A C 1
ATOM 5121 O O . ILE A 1 635 ? -33.948 1.446 -7.524 1.00 35.69 635 ILE A O 1
ATOM 5125 N N . PHE A 1 636 ? -31.945 1.195 -6.540 1.00 35.19 636 PHE A N 1
ATOM 5126 C CA . PHE A 1 636 ? -32.478 0.903 -5.212 1.00 35.19 636 PHE A CA 1
ATOM 5127 C C . PHE A 1 636 ? -33.237 2.140 -4.717 1.00 35.19 636 PHE A C 1
ATOM 5129 O O . PHE A 1 636 ? -32.623 3.155 -4.380 1.00 35.19 636 PHE A O 1
ATOM 5136 N N . GLU A 1 637 ? -34.568 2.074 -4.682 1.00 30.78 637 GLU A N 1
ATOM 5137 C CA . GLU A 1 637 ? -35.356 3.069 -3.961 1.00 30.78 637 GLU A CA 1
ATOM 5138 C C . GLU A 1 637 ? -34.976 2.988 -2.469 1.00 30.78 637 GLU A C 1
ATOM 5140 O O . GLU A 1 637 ? -34.961 1.893 -1.894 1.00 30.78 637 GLU A O 1
ATOM 5145 N N . PRO A 1 638 ? -34.593 4.109 -1.830 1.00 38.72 638 PRO A N 1
ATOM 5146 C CA . PRO A 1 638 ? -34.217 4.111 -0.424 1.00 38.72 638 PRO A CA 1
ATOM 5147 C C . PRO A 1 638 ? -35.394 3.643 0.438 1.00 38.72 638 PRO A C 1
ATOM 5149 O O . PRO A 1 638 ? -36.525 4.082 0.242 1.00 38.72 638 PRO A O 1
ATOM 5152 N N . ILE A 1 639 ? -35.118 2.779 1.420 1.00 40.19 639 ILE A N 1
ATOM 5153 C CA . ILE A 1 639 ? -36.086 2.403 2.458 1.00 40.19 639 ILE A CA 1
ATOM 5154 C C . ILE A 1 639 ? -36.556 3.696 3.137 1.00 40.19 639 ILE A C 1
ATOM 5156 O O . ILE A 1 639 ? -35.746 4.401 3.747 1.00 40.19 639 ILE A O 1
ATOM 5160 N N . GLU A 1 640 ? -37.844 4.023 3.007 1.00 43.56 640 GLU A N 1
ATOM 5161 C CA . GLU A 1 640 ? -38.431 5.230 3.594 1.00 43.56 640 GLU A CA 1
ATOM 5162 C C . GLU A 1 640 ? -38.116 5.302 5.099 1.00 43.56 640 GLU A C 1
ATOM 5164 O O . GLU A 1 640 ? -38.508 4.435 5.880 1.00 43.56 640 GLU A O 1
ATOM 5169 N N . GLY A 1 641 ? -37.392 6.349 5.508 1.00 57.09 641 GLY A N 1
ATOM 5170 C CA . GLY A 1 641 ? -37.185 6.707 6.914 1.00 57.09 641 GLY A CA 1
ATOM 5171 C C . GLY A 1 641 ? -35.793 6.459 7.509 1.00 57.09 641 GLY A C 1
ATOM 5172 O O . GLY A 1 641 ? -35.545 6.960 8.603 1.00 57.09 641 GLY A O 1
ATOM 5173 N N . ILE A 1 642 ? -34.865 5.765 6.832 1.00 63.94 642 ILE A N 1
ATOM 5174 C CA . ILE A 1 642 ? -33.469 5.644 7.309 1.00 63.94 642 ILE A CA 1
ATOM 5175 C C . ILE A 1 642 ? -32.580 6.650 6.557 1.00 63.94 642 ILE A C 1
ATOM 5177 O O . ILE A 1 642 ? -32.481 6.572 5.330 1.00 63.94 642 ILE A O 1
ATOM 5181 N N . PRO A 1 643 ? -31.906 7.591 7.248 1.00 75.69 643 PRO A N 1
ATOM 5182 C CA . PRO A 1 643 ? -30.961 8.503 6.617 1.00 75.69 643 PRO A CA 1
ATOM 5183 C C . PRO A 1 643 ? -29.845 7.736 5.899 1.00 75.69 643 PRO A C 1
ATOM 5185 O O . PRO A 1 643 ? -29.095 6.983 6.520 1.00 75.69 643 PRO A O 1
ATOM 5188 N N . ALA A 1 644 ? -29.690 7.965 4.594 1.00 84.56 644 ALA A N 1
ATOM 5189 C CA . ALA A 1 644 ? -28.583 7.384 3.839 1.00 84.56 644 ALA A CA 1
ATOM 5190 C C . ALA A 1 644 ? -27.221 7.892 4.387 1.00 84.56 644 ALA A C 1
ATOM 5192 O O . ALA A 1 644 ? -27.154 8.977 4.989 1.00 84.56 644 ALA A O 1
ATOM 5193 N N . PRO A 1 645 ? -26.119 7.139 4.211 1.00 88.38 645 PRO A N 1
ATOM 5194 C CA . PRO A 1 645 ? -24.796 7.522 4.710 1.00 88.38 645 PRO A CA 1
ATOM 5195 C C . PRO A 1 645 ? -24.313 8.854 4.119 1.00 88.38 645 PRO A C 1
ATOM 5197 O O . PRO A 1 645 ? -24.825 9.340 3.108 1.00 88.38 645 PRO A O 1
ATOM 5200 N N . CYS A 1 646 ? -23.308 9.458 4.759 1.00 91.62 646 CYS A N 1
ATOM 5201 C CA . CYS A 1 646 ? -22.773 10.770 4.383 1.00 91.62 646 CYS A CA 1
ATOM 5202 C C . CYS A 1 646 ? -23.863 11.853 4.341 1.00 91.62 646 CYS A C 1
ATOM 5204 O O . CYS A 1 646 ? -23.949 12.625 3.386 1.00 91.62 646 CYS A O 1
ATOM 5206 N N . ASN A 1 647 ? -24.695 11.912 5.386 1.00 94.25 647 ASN A N 1
ATOM 5207 C CA . ASN A 1 647 ? -25.786 12.883 5.524 1.00 94.25 647 ASN A CA 1
ATOM 5208 C C . ASN A 1 647 ? -26.844 12.816 4.409 1.00 94.25 647 ASN A C 1
ATOM 5210 O O . ASN A 1 647 ? -27.445 13.836 4.087 1.00 94.25 647 ASN A O 1
ATOM 5214 N N . GLY A 1 648 ? -27.072 11.643 3.814 1.00 92.75 648 GLY A N 1
ATOM 5215 C CA . GLY A 1 648 ? -28.008 11.474 2.699 1.00 92.75 648 GLY A CA 1
ATOM 5216 C C . GLY A 1 648 ? -27.369 11.579 1.309 1.00 92.75 648 GLY A C 1
ATOM 5217 O O . GLY A 1 648 ? -28.076 11.496 0.309 1.00 92.75 648 GLY A O 1
ATOM 5218 N N . PHE A 1 649 ? -26.048 11.779 1.232 1.00 94.81 649 PHE A N 1
ATOM 5219 C CA . PHE A 1 649 ? -25.343 12.199 0.016 1.00 94.81 649 PHE A CA 1
ATOM 5220 C C . PHE A 1 649 ? -24.071 11.372 -0.262 1.00 94.81 649 PHE A C 1
ATOM 5222 O O . PHE A 1 649 ? -22.967 11.927 -0.313 1.00 94.81 649 PHE A O 1
ATOM 5229 N N . PRO A 1 650 ? -24.185 10.046 -0.467 1.00 91.62 650 PRO A N 1
ATOM 5230 C CA . PRO A 1 650 ? -23.034 9.154 -0.656 1.00 91.62 650 PRO A CA 1
ATOM 5231 C C . PRO A 1 650 ? -22.182 9.468 -1.900 1.00 91.62 650 PRO A C 1
ATOM 5233 O O . PRO A 1 650 ? -20.974 9.210 -1.900 1.00 91.62 650 PRO A O 1
ATOM 5236 N N . ASP A 1 651 ? -22.775 10.064 -2.937 1.00 92.25 651 ASP A N 1
ATOM 5237 C CA . ASP A 1 651 ? -22.068 10.480 -4.160 1.00 92.25 651 ASP A CA 1
ATOM 5238 C C . ASP A 1 651 ? -21.106 11.647 -3.916 1.00 92.25 651 ASP A C 1
ATOM 5240 O O . ASP A 1 651 ? -20.111 11.814 -4.617 1.00 92.25 651 ASP A O 1
ATOM 5244 N N . TYR A 1 652 ? -21.365 12.436 -2.872 1.00 94.19 652 TYR A N 1
ATOM 5245 C CA . TYR A 1 652 ? -20.553 13.588 -2.495 1.00 94.19 652 TYR A CA 1
ATOM 5246 C C . TYR A 1 652 ? -19.583 13.266 -1.353 1.00 94.19 652 TYR A C 1
ATOM 5248 O O . TYR A 1 652 ? -19.034 14.179 -0.739 1.00 94.19 652 TYR A O 1
ATOM 5256 N N . ARG A 1 653 ? -19.326 11.981 -1.067 1.00 93.38 653 ARG A N 1
ATOM 5257 C CA . ARG A 1 653 ? -18.484 11.548 0.063 1.00 93.38 653 ARG A CA 1
ATOM 5258 C C . ARG A 1 653 ? -17.050 12.086 0.035 1.00 93.38 653 ARG A C 1
ATOM 5260 O O . ARG A 1 653 ? -16.444 12.260 1.088 1.00 93.38 653 ARG A O 1
ATOM 5267 N N . ASP A 1 654 ? -16.518 12.380 -1.148 1.00 94.00 654 ASP A N 1
ATOM 5268 C CA . ASP A 1 654 ? -15.135 12.839 -1.321 1.00 94.00 654 ASP A CA 1
ATOM 5269 C C . ASP A 1 654 ? -14.952 14.337 -1.050 1.00 94.00 654 ASP A C 1
ATOM 5271 O O . ASP A 1 654 ? -13.821 14.820 -0.962 1.00 94.00 654 ASP A O 1
ATOM 5275 N N . ILE A 1 655 ? -16.042 15.093 -0.882 1.00 94.81 655 ILE A N 1
ATOM 5276 C CA . ILE A 1 655 ? -15.941 16.526 -0.621 1.00 94.81 655 ILE A CA 1
ATOM 5277 C C . ILE A 1 655 ? -15.395 16.774 0.801 1.00 94.81 655 ILE A C 1
ATOM 5279 O O . ILE A 1 655 ? -15.894 16.186 1.769 1.00 94.81 655 ILE A O 1
ATOM 5283 N N . PRO A 1 656 ? -14.385 17.654 0.969 1.00 96.38 656 PRO A N 1
ATOM 5284 C CA . PRO A 1 656 ? -13.915 18.074 2.285 1.00 96.38 656 PRO A CA 1
ATOM 5285 C C . PRO A 1 656 ? -15.058 18.608 3.148 1.00 96.38 656 PRO A C 1
ATOM 5287 O O . PRO A 1 656 ? -15.929 19.327 2.653 1.00 96.38 656 PRO A O 1
ATOM 5290 N N . ILE A 1 657 ? -15.039 18.340 4.455 1.00 95.62 657 ILE A N 1
ATOM 5291 C CA . ILE A 1 657 ? -16.127 18.775 5.350 1.00 95.62 657 ILE A CA 1
ATOM 5292 C C . ILE A 1 657 ? -16.305 20.298 5.386 1.00 95.62 657 ILE A C 1
ATOM 5294 O O . ILE A 1 657 ? -17.404 20.776 5.648 1.00 95.62 657 ILE A O 1
ATOM 5298 N N . ASN A 1 658 ? -15.253 21.062 5.074 1.00 94.94 658 ASN A N 1
ATOM 5299 C CA . ASN A 1 658 ? -15.295 22.519 4.951 1.00 94.94 658 ASN A CA 1
ATOM 5300 C C . ASN A 1 658 ? -15.723 23.022 3.564 1.00 94.94 658 ASN A C 1
ATOM 5302 O O . ASN A 1 658 ? -15.689 24.225 3.320 1.00 94.94 658 ASN A O 1
ATOM 5306 N N . ASN A 1 659 ? -16.104 22.117 2.666 1.00 95.25 659 ASN A N 1
ATOM 5307 C CA . ASN A 1 659 ? -16.666 22.363 1.339 1.00 95.25 659 ASN A CA 1
ATOM 5308 C C . ASN A 1 659 ? -18.068 21.723 1.196 1.00 95.25 659 ASN A C 1
ATOM 5310 O O . ASN A 1 659 ? -18.825 22.120 0.313 1.00 95.25 659 ASN A O 1
ATOM 5314 N N . PHE A 1 660 ? -18.451 20.801 2.087 1.00 96.75 660 PHE A N 1
ATOM 5315 C CA . PHE A 1 660 ? -19.809 20.249 2.187 1.00 96.75 660 PHE A CA 1
ATOM 5316 C C . PHE A 1 660 ? -20.841 21.342 2.539 1.00 96.75 660 PHE A C 1
ATOM 5318 O O . PHE A 1 660 ? -20.506 22.307 3.236 1.00 96.75 660 PHE A O 1
ATOM 5325 N N . PHE A 1 661 ? -22.078 21.198 2.044 1.00 97.50 661 PHE A N 1
ATOM 5326 C CA . PHE A 1 661 ? -23.199 22.101 2.328 1.00 97.50 661 PHE A CA 1
ATOM 5327 C C . PHE A 1 661 ? -24.152 21.506 3.378 1.00 97.50 661 PHE A C 1
ATOM 5329 O O . PHE A 1 661 ? -24.747 20.449 3.163 1.00 97.50 661 PHE A O 1
ATOM 5336 N N . TYR A 1 662 ? -24.302 22.193 4.510 1.00 97.44 662 TYR A N 1
ATOM 5337 C CA . TYR A 1 662 ? -25.117 21.773 5.649 1.00 97.44 662 TYR A CA 1
ATOM 5338 C C . TYR A 1 662 ? -26.388 22.617 5.759 1.00 97.44 662 TYR A C 1
ATOM 5340 O O . TYR A 1 662 ? -26.324 23.847 5.847 1.00 97.44 662 TYR A O 1
ATOM 5348 N N . LEU A 1 663 ? -27.537 21.945 5.820 1.00 96.94 663 LEU A N 1
ATOM 5349 C CA . LEU A 1 663 ? -28.773 22.553 6.298 1.00 96.94 663 LEU A CA 1
ATOM 5350 C C . LEU A 1 663 ? -28.753 22.617 7.819 1.00 96.94 663 LEU A C 1
ATOM 5352 O O . LEU A 1 663 ? -28.389 21.644 8.490 1.00 96.94 663 LEU A O 1
ATOM 5356 N N . GLY A 1 664 ? -29.148 23.764 8.351 1.00 95.75 664 GLY A N 1
ATOM 5357 C CA . GLY A 1 664 ? -29.113 24.031 9.769 1.00 95.75 664 GLY A CA 1
ATOM 5358 C C . GLY A 1 664 ? -30.382 24.666 10.320 1.00 95.75 664 GLY A C 1
ATOM 5359 O O . GLY A 1 664 ? -31.126 25.341 9.609 1.00 95.75 664 GLY A O 1
ATOM 5360 N N . ALA A 1 665 ? -30.577 24.493 11.623 1.00 93.50 665 ALA A N 1
ATOM 5361 C CA . ALA A 1 665 ? -31.633 25.135 12.393 1.00 93.50 665 ALA A CA 1
ATOM 5362 C C . ALA A 1 665 ? -31.025 26.177 13.340 1.00 93.50 665 ALA A C 1
ATOM 5364 O O . ALA A 1 665 ? -30.075 25.885 14.076 1.00 93.50 665 ALA A O 1
ATOM 5365 N N . HIS A 1 666 ? -31.568 27.394 13.315 1.00 90.06 666 HIS A N 1
ATOM 5366 C CA . HIS A 1 666 ? -31.232 28.417 14.298 1.00 90.06 666 HIS A CA 1
ATOM 5367 C C . HIS A 1 666 ? -31.951 28.129 15.618 1.00 90.06 666 HIS A C 1
ATOM 5369 O O . HIS A 1 666 ? -33.135 27.798 15.619 1.00 90.06 666 HIS A O 1
ATOM 5375 N N . ILE A 1 667 ? -31.227 28.241 16.733 1.00 85.81 667 ILE A N 1
ATOM 5376 C CA . ILE A 1 667 ? -31.675 27.841 18.073 1.00 85.81 667 ILE A CA 1
ATOM 5377 C C . ILE A 1 667 ? -32.172 26.384 18.083 1.00 85.81 667 ILE A C 1
ATOM 5379 O O . ILE A 1 667 ? -33.264 26.055 18.564 1.00 85.81 667 ILE A O 1
ATOM 5383 N N . GLY A 1 668 ? -31.342 25.501 17.5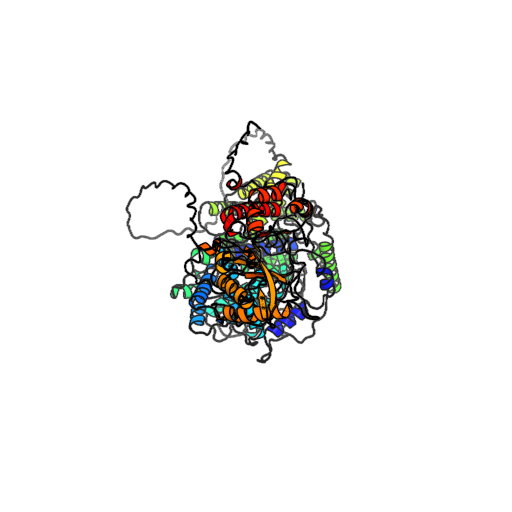24 1.00 79.06 668 GLY A N 1
ATOM 5384 C CA . GLY A 1 668 ? -31.599 24.064 17.493 1.00 79.06 668 GLY A CA 1
ATOM 5385 C C . GLY A 1 668 ? -31.808 23.506 18.905 1.00 79.06 668 GLY A C 1
ATOM 5386 O O . GLY A 1 668 ? -31.011 23.772 19.804 1.00 79.06 668 GLY A O 1
ATOM 5387 N N . GLY A 1 669 ? -32.894 22.754 19.101 1.00 75.00 669 GLY A N 1
ATOM 5388 C CA . GLY A 1 669 ? -33.296 22.200 20.402 1.00 75.00 669 GLY A CA 1
ATOM 5389 C C . GLY A 1 669 ? -34.289 23.045 21.204 1.00 75.00 669 GLY A C 1
ATOM 5390 O O . GLY A 1 669 ? -34.678 22.649 22.298 1.00 75.00 669 GLY A O 1
ATOM 5391 N N . SER A 1 670 ? -34.740 24.188 20.679 1.00 72.06 670 SER A N 1
ATOM 5392 C CA . SER A 1 670 ? -35.834 24.949 21.288 1.00 72.06 670 SER A CA 1
ATOM 5393 C C . SER A 1 670 ? -37.185 24.532 20.717 1.00 72.06 670 SER A C 1
ATOM 5395 O O . SER A 1 670 ? -37.485 24.846 19.573 1.00 72.06 670 SER A O 1
ATOM 5397 N N . GLN A 1 671 ? -37.999 23.819 21.499 1.00 71.56 671 GLN A N 1
ATOM 5398 C CA . GLN A 1 671 ? -39.395 23.570 21.137 1.00 71.56 671 GLN A CA 1
ATOM 5399 C C . GLN A 1 671 ? -40.271 24.705 21.659 1.00 71.56 671 GLN A C 1
ATOM 5401 O O . GLN A 1 671 ? -40.262 25.014 22.855 1.00 71.56 671 GLN A O 1
ATOM 5406 N N . GLY A 1 672 ? -41.030 25.335 20.766 1.00 60.53 672 GLY A N 1
ATOM 5407 C CA . GLY A 1 672 ? -42.039 26.307 21.166 1.00 60.53 672 GLY A CA 1
ATOM 5408 C C . GLY A 1 672 ? -43.167 25.651 21.948 1.00 60.53 672 GLY A C 1
ATOM 5409 O O . GLY A 1 672 ? -43.776 24.691 21.491 1.00 60.53 672 GLY A O 1
ATOM 5410 N N . THR A 1 673 ? -43.490 26.207 23.117 1.00 54.28 673 THR A N 1
ATOM 5411 C CA . THR A 1 673 ? -44.858 26.092 23.639 1.00 54.28 673 THR A CA 1
ATOM 5412 C C . THR A 1 673 ? -45.729 27.076 22.853 1.00 54.28 673 THR A C 1
ATOM 5414 O O . THR A 1 673 ? -45.218 28.106 22.414 1.00 54.28 673 THR A O 1
ATOM 5417 N N . GLU A 1 674 ? -47.009 26.756 22.636 1.00 53.16 674 GLU A N 1
ATOM 5418 C CA . GLU A 1 674 ? -47.957 27.379 21.679 1.00 53.16 674 GLU A CA 1
ATOM 5419 C C . GLU A 1 674 ? -48.087 28.925 21.701 1.00 53.16 674 GLU A C 1
ATOM 5421 O O . GLU A 1 674 ? -48.860 29.491 20.929 1.00 53.16 674 GLU A O 1
ATOM 5426 N N . HIS A 1 675 ? -47.357 29.654 22.549 1.00 49.22 675 HIS A N 1
ATOM 5427 C CA . HIS A 1 675 ? -47.327 31.114 22.625 1.00 49.22 675 HIS A CA 1
ATOM 5428 C C . HIS A 1 675 ? -45.891 31.665 22.610 1.00 49.22 675 HIS A C 1
ATOM 5430 O O . HIS A 1 675 ? -45.345 31.997 23.657 1.00 49.22 675 HIS A O 1
ATOM 5436 N N . CYS A 1 676 ? -45.304 31.795 21.410 1.00 54.56 676 CYS A N 1
ATOM 5437 C CA . CYS A 1 676 ? -44.210 32.715 21.027 1.00 54.56 676 CYS A CA 1
ATOM 5438 C C . CYS A 1 676 ? -43.294 33.228 22.166 1.00 54.56 676 CYS A C 1
ATOM 5440 O O . CYS A 1 676 ? -43.126 34.436 22.344 1.00 54.56 676 CYS A O 1
ATOM 5442 N N . SER A 1 677 ? -42.662 32.326 22.920 1.00 54.03 677 SER A N 1
ATOM 5443 C CA . SER A 1 677 ? -41.746 32.659 24.022 1.00 54.03 677 SER A CA 1
ATOM 5444 C C . SER A 1 677 ? -40.273 32.677 23.589 1.00 54.03 677 SER A C 1
ATOM 5446 O O . SER A 1 677 ? -39.384 32.421 24.398 1.00 54.03 677 SER A O 1
ATOM 5448 N N . GLY A 1 678 ? -40.003 32.960 22.310 1.00 59.94 678 GLY A N 1
ATOM 5449 C CA . GLY A 1 678 ? -38.651 32.990 21.741 1.00 59.94 678 GLY A CA 1
ATOM 5450 C C . GLY A 1 678 ? -38.163 31.671 21.134 1.00 59.94 678 GLY A C 1
ATOM 5451 O O . GLY A 1 678 ? -37.010 31.610 20.724 1.00 59.94 678 GLY A O 1
ATOM 5452 N N . ALA A 1 679 ? -39.003 30.636 21.045 1.00 64.12 679 ALA A N 1
ATOM 5453 C CA . ALA A 1 679 ? -38.680 29.448 20.259 1.00 64.12 679 ALA A CA 1
ATOM 5454 C C . ALA A 1 679 ? -38.814 29.740 18.761 1.00 64.12 679 ALA A C 1
ATOM 5456 O O . ALA A 1 679 ? -39.759 30.403 18.325 1.00 64.12 679 ALA A O 1
ATOM 5457 N N . THR A 1 680 ? -37.859 29.237 17.990 1.00 73.31 680 THR A N 1
ATOM 5458 C CA . THR A 1 680 ? -37.783 29.441 16.540 1.00 73.31 680 THR A CA 1
ATOM 5459 C C . THR A 1 680 ? -37.957 28.142 15.764 1.00 73.31 680 THR A C 1
ATOM 5461 O O . THR A 1 680 ? -37.844 28.152 14.543 1.00 73.31 680 THR A O 1
ATOM 5464 N N . GLN A 1 681 ? -38.218 27.026 16.452 1.00 85.25 681 GLN A N 1
ATOM 5465 C CA . GLN A 1 681 ? -38.405 25.709 15.855 1.00 85.25 681 GLN A CA 1
ATOM 5466 C C . GLN A 1 681 ? -39.597 24.984 16.495 1.00 85.25 681 GLN A C 1
ATOM 5468 O O . GLN A 1 681 ? -39.823 25.077 17.704 1.00 85.25 681 GLN A O 1
ATOM 5473 N N . ASP A 1 682 ? -40.333 24.232 15.676 1.00 80.69 682 ASP A N 1
ATOM 5474 C CA . ASP A 1 682 ? -41.490 23.443 16.124 1.00 80.69 682 ASP A CA 1
ATOM 5475 C C . ASP A 1 682 ? -41.078 22.010 16.532 1.00 80.69 682 ASP A C 1
ATOM 5477 O O . ASP A 1 682 ? -41.691 21.374 17.390 1.00 80.69 682 ASP A O 1
ATOM 5481 N N . ASN A 1 683 ? -39.979 21.513 15.960 1.00 87.50 683 ASN A N 1
ATOM 5482 C CA . ASN A 1 683 ? -39.493 20.141 16.139 1.00 87.50 683 ASN A CA 1
ATOM 5483 C C . ASN A 1 683 ? -38.446 20.032 17.268 1.00 87.50 683 ASN A C 1
ATOM 5485 O O . ASN A 1 683 ? -37.713 20.983 17.525 1.00 87.50 683 ASN A O 1
ATOM 5489 N N . ASN A 1 684 ? -38.342 18.874 17.938 1.00 89.19 684 ASN A N 1
ATOM 5490 C CA . ASN A 1 684 ? -37.218 18.572 18.851 1.00 89.19 684 ASN A CA 1
ATOM 5491 C C . ASN A 1 684 ? -35.954 18.211 18.056 1.00 89.19 684 ASN A C 1
ATOM 5493 O O . ASN A 1 684 ? -36.013 18.059 16.836 1.00 89.19 684 ASN A O 1
ATOM 5497 N N . VAL A 1 685 ? -34.814 18.049 18.736 1.00 91.31 685 VAL A N 1
ATOM 5498 C CA . VAL A 1 685 ? -33.523 17.798 18.078 1.00 91.31 685 VAL A CA 1
ATOM 5499 C C . VAL A 1 685 ? -33.590 16.524 17.248 1.00 91.31 685 VAL A C 1
ATOM 5501 O O . VAL A 1 685 ? -33.219 16.555 16.079 1.00 91.31 685 VAL A O 1
ATOM 5504 N N . THR A 1 686 ? -34.119 15.432 17.802 1.00 90.38 686 THR A N 1
ATOM 5505 C CA . THR A 1 686 ? -34.262 14.163 17.075 1.00 90.38 686 THR A CA 1
ATOM 5506 C C . THR A 1 686 ? -35.036 14.328 15.767 1.00 90.38 686 THR A C 1
ATOM 5508 O O . THR A 1 686 ? -34.565 13.880 14.724 1.00 90.38 686 THR A O 1
ATOM 5511 N N . THR A 1 687 ? -36.180 15.015 15.783 1.00 92.62 687 THR A N 1
ATOM 5512 C CA . THR A 1 687 ? -36.969 15.265 14.573 1.00 92.62 687 THR A CA 1
ATOM 5513 C C . THR A 1 687 ? -36.222 16.180 13.603 1.00 92.62 687 THR A C 1
ATOM 5515 O O . THR A 1 687 ? -36.187 15.871 12.420 1.00 92.62 687 THR A O 1
ATOM 5518 N N . MET A 1 688 ? -35.517 17.222 14.072 1.00 94.19 688 MET A N 1
ATOM 5519 C CA . MET A 1 688 ? -34.652 18.027 13.189 1.00 94.19 688 MET A CA 1
ATOM 5520 C C . MET A 1 688 ? -33.604 17.170 12.475 1.00 94.19 688 MET A C 1
ATOM 5522 O O . MET A 1 688 ? -33.392 17.308 11.270 1.00 94.19 688 MET A O 1
ATOM 5526 N N . LEU A 1 689 ? -32.943 16.274 13.206 1.00 94.69 689 LEU A N 1
ATOM 5527 C CA . LEU A 1 689 ? -31.936 15.387 12.636 1.00 94.69 689 LEU A CA 1
ATOM 5528 C C . LEU A 1 689 ? -32.565 14.369 11.668 1.00 94.69 689 LEU A C 1
ATOM 5530 O O . LEU A 1 689 ? -31.973 14.065 10.632 1.00 94.69 689 LEU A O 1
ATOM 5534 N N . ASN A 1 690 ? -33.781 13.893 11.924 1.00 92.00 690 ASN A N 1
ATOM 5535 C CA . ASN A 1 690 ? -34.506 13.041 10.976 1.00 92.00 690 ASN A CA 1
ATOM 5536 C C . ASN A 1 690 ? -34.937 13.801 9.711 1.00 92.00 690 ASN A C 1
ATOM 5538 O O . ASN A 1 690 ? -34.853 13.244 8.620 1.00 92.00 690 ASN A O 1
ATOM 5542 N N . ASP A 1 691 ? -35.270 15.087 9.831 1.00 93.88 691 ASP A N 1
ATOM 5543 C CA . ASP A 1 691 ? -35.634 15.965 8.709 1.00 93.88 691 ASP A CA 1
ATOM 5544 C C . ASP A 1 691 ? -34.437 16.323 7.801 1.00 93.88 691 ASP A C 1
ATOM 5546 O O . ASP A 1 691 ? -34.600 16.995 6.787 1.00 93.88 691 ASP A O 1
ATOM 5550 N N . GLY A 1 692 ? -33.217 15.884 8.135 1.00 93.25 692 GLY A N 1
ATOM 5551 C CA . GLY A 1 692 ? -32.010 16.157 7.344 1.00 93.25 692 GLY A CA 1
ATOM 5552 C C . GLY A 1 692 ? -31.203 17.370 7.816 1.00 93.25 692 GLY A C 1
ATOM 5553 O O . GLY A 1 692 ? -30.178 17.705 7.216 1.00 93.25 692 GLY A O 1
ATOM 5554 N N . ILE A 1 693 ? -31.589 18.000 8.932 1.00 96.25 693 ILE A N 1
ATOM 5555 C CA . ILE A 1 693 ? -30.792 19.062 9.553 1.00 96.25 693 ILE A CA 1
ATOM 5556 C C . ILE A 1 693 ? -29.499 18.455 10.106 1.00 96.25 693 ILE A C 1
ATOM 5558 O O . ILE A 1 693 ? -29.505 17.456 10.825 1.00 96.25 693 ILE A O 1
ATOM 5562 N N . ARG A 1 694 ? -28.353 19.033 9.738 1.00 96.56 694 ARG A N 1
ATOM 5563 C CA . ARG A 1 694 ? -27.012 18.556 10.137 1.00 96.56 694 ARG A CA 1
ATOM 5564 C C . ARG A 1 694 ? -26.144 19.654 10.738 1.00 96.56 694 ARG A C 1
ATOM 5566 O O . ARG A 1 694 ? -24.980 19.408 11.040 1.00 96.56 694 ARG A O 1
ATOM 5573 N N . LEU A 1 695 ? -26.702 20.845 10.930 1.00 97.38 695 LEU A N 1
ATOM 5574 C CA . LEU A 1 695 ? -26.082 21.950 11.646 1.00 97.38 695 LEU A CA 1
ATOM 5575 C C . LEU A 1 695 ? -27.054 22.508 12.694 1.00 97.38 695 LEU A C 1
ATOM 5577 O O . LEU A 1 695 ? -28.104 23.043 12.356 1.00 97.38 695 LEU A O 1
ATOM 5581 N N . LEU A 1 696 ? -26.699 22.422 13.970 1.00 96.44 696 LEU A N 1
ATOM 5582 C CA . LEU A 1 696 ? -27.461 23.039 15.056 1.00 96.44 696 LEU A CA 1
ATOM 5583 C C . LEU A 1 696 ? -26.718 24.294 15.520 1.00 96.44 696 LEU A C 1
ATOM 5585 O O . LEU A 1 696 ? -25.612 24.186 16.051 1.00 96.44 696 LEU A O 1
ATOM 5589 N N . ASP A 1 697 ? -27.301 25.475 15.309 1.00 93.88 697 ASP A N 1
ATOM 5590 C CA . ASP A 1 697 ? -26.810 26.724 15.907 1.00 93.88 697 ASP A CA 1
ATOM 5591 C C . ASP A 1 697 ? -27.541 26.936 17.230 1.00 93.88 697 ASP A C 1
ATOM 5593 O O . ASP A 1 697 ? -28.765 27.057 17.253 1.00 93.88 697 ASP A O 1
ATOM 5597 N N . VAL A 1 698 ? -26.807 26.906 18.337 1.00 93.25 698 VAL A N 1
ATOM 5598 C CA . VAL A 1 698 ? -27.368 26.812 19.686 1.00 93.25 698 VAL A CA 1
ATOM 5599 C C . VAL A 1 698 ? -26.887 27.990 20.511 1.00 93.25 698 VAL A C 1
ATOM 5601 O O . VAL A 1 698 ? -25.688 28.238 20.631 1.00 93.25 698 VAL A O 1
ATOM 5604 N N . GLU A 1 699 ? -27.824 28.687 21.146 1.00 91.06 699 GLU A N 1
ATOM 5605 C CA . GLU A 1 699 ? -27.517 29.776 22.066 1.00 91.06 699 GLU A CA 1
ATOM 5606 C C . GLU A 1 699 ? -27.618 29.311 23.521 1.00 91.06 699 GLU A C 1
ATOM 5608 O O . GLU A 1 699 ? -28.677 28.886 23.985 1.00 91.06 699 GLU A O 1
ATOM 5613 N N . LEU A 1 700 ? -26.511 29.434 24.253 1.00 93.06 700 LEU A N 1
ATOM 5614 C CA . LEU A 1 700 ? -26.393 29.034 25.649 1.00 93.06 700 LEU A CA 1
ATOM 5615 C C . LEU A 1 700 ? -26.515 30.223 26.607 1.00 93.06 700 LEU A C 1
ATOM 5617 O O . LEU A 1 700 ? -25.946 31.303 26.403 1.00 93.06 700 LEU A O 1
ATOM 5621 N N . CYS A 1 701 ? -27.233 29.979 27.699 1.00 90.69 701 CYS A N 1
ATOM 5622 C CA . CYS A 1 701 ? -27.427 30.883 28.822 1.00 90.69 701 CYS A CA 1
ATOM 5623 C C . CYS A 1 701 ? -27.098 30.159 30.136 1.00 90.69 701 CYS A C 1
ATOM 5625 O O . CYS A 1 701 ? -27.198 28.935 30.235 1.00 90.69 701 CYS A O 1
ATOM 5627 N N . THR A 1 702 ? -26.710 30.915 31.166 1.00 90.50 702 THR A N 1
ATOM 5628 C CA . THR A 1 702 ? -26.316 30.342 32.460 1.00 90.50 702 THR A CA 1
ATOM 5629 C C . THR A 1 702 ? -27.366 30.682 33.513 1.00 90.50 702 THR A C 1
ATOM 5631 O O . THR A 1 702 ? -27.564 31.850 33.838 1.00 90.50 702 THR A O 1
ATOM 5634 N N . ARG A 1 703 ? -28.012 29.672 34.106 1.00 87.62 703 ARG A N 1
ATOM 5635 C CA . ARG A 1 703 ? -28.980 29.854 35.202 1.00 87.62 703 ARG A CA 1
ATOM 5636 C C . ARG A 1 703 ? -28.631 28.923 36.354 1.00 87.62 703 ARG A C 1
ATOM 5638 O O . ARG A 1 703 ? -28.525 27.719 36.176 1.00 87.62 703 ARG A O 1
ATOM 5645 N N . GLY A 1 704 ? -28.410 29.476 37.548 1.00 83.38 704 GLY A N 1
ATOM 5646 C CA . GLY A 1 704 ? -28.103 28.664 38.734 1.00 83.38 704 GLY A CA 1
ATOM 5647 C C . GLY A 1 704 ? -26.881 27.747 38.564 1.00 83.38 704 GLY A C 1
ATOM 5648 O O . GLY A 1 704 ? -26.910 26.611 39.025 1.00 83.38 704 GLY A O 1
ATOM 5649 N N . ASN A 1 705 ? -25.830 28.226 37.879 1.00 85.31 705 ASN A N 1
ATOM 5650 C CA . ASN A 1 705 ? -24.608 27.476 37.540 1.00 85.31 705 ASN A CA 1
ATOM 5651 C C . ASN A 1 705 ? -24.811 26.269 36.596 1.00 85.31 705 ASN A C 1
ATOM 5653 O O . ASN A 1 705 ? -23.880 25.494 36.386 1.00 85.31 705 ASN A O 1
ATOM 5657 N N . LYS A 1 706 ? -26.004 26.117 36.013 1.00 90.94 706 LYS A N 1
ATOM 5658 C CA . LYS A 1 706 ? -26.290 25.163 34.941 1.00 90.94 706 LYS A CA 1
ATOM 5659 C C . LYS A 1 706 ? -26.359 25.883 33.598 1.00 90.94 706 LYS A C 1
ATOM 5661 O O . LYS A 1 706 ? -26.733 27.057 33.527 1.00 90.94 706 LYS A O 1
ATOM 5666 N N . LEU A 1 707 ? -25.978 25.166 32.547 1.00 93.88 707 LEU A N 1
ATOM 5667 C CA . LEU A 1 707 ? -26.049 25.634 31.168 1.00 93.88 707 LEU A CA 1
ATOM 5668 C C . LEU A 1 707 ? -27.394 25.218 30.569 1.00 93.88 707 LEU A C 1
ATOM 5670 O O . LEU A 1 707 ? -27.718 24.031 30.532 1.00 93.88 707 LEU A O 1
ATOM 5674 N N . HIS A 1 708 ? -28.154 26.206 30.114 1.00 91.69 708 HIS A N 1
ATOM 5675 C CA . HIS A 1 708 ? -29.465 26.048 29.490 1.00 91.69 708 HIS A CA 1
ATOM 5676 C C . HIS A 1 708 ? -29.443 26.617 28.077 1.00 91.69 708 HIS A C 1
ATOM 5678 O O . HIS A 1 708 ? -28.613 27.478 27.765 1.00 91.69 708 HIS A O 1
ATOM 5684 N N . LEU A 1 709 ? -30.380 26.182 27.240 1.00 89.62 709 LEU A N 1
ATOM 5685 C CA . LEU A 1 709 ? -30.656 26.885 25.993 1.00 89.62 709 LEU A CA 1
ATOM 5686 C C . LEU A 1 709 ? -31.354 28.206 26.336 1.00 89.62 709 LEU A C 1
ATOM 5688 O O . LEU A 1 709 ? -32.254 28.246 27.170 1.00 89.62 709 LEU A O 1
ATOM 5692 N N . CYS A 1 710 ? -30.954 29.314 25.713 1.00 85.12 710 CYS A N 1
ATOM 5693 C CA . CYS A 1 710 ? -31.498 30.634 26.058 1.00 85.12 710 CYS A CA 1
ATOM 5694 C C . CYS A 1 710 ? -33.017 30.763 25.852 1.00 85.12 710 CYS A C 1
ATOM 5696 O O . CYS A 1 710 ? -33.644 31.653 26.420 1.00 85.12 710 CYS A O 1
ATOM 5698 N N . THR A 1 711 ? -33.597 29.890 25.041 1.00 77.44 711 THR A N 1
ATOM 5699 C CA . THR A 1 711 ? -35.006 29.883 24.637 1.00 77.44 711 THR A CA 1
ATOM 5700 C C . THR A 1 711 ? -35.873 28.920 25.437 1.00 77.44 711 THR A C 1
ATOM 5702 O O . THR A 1 711 ? -37.095 29.004 25.353 1.00 77.44 711 THR A O 1
ATOM 5705 N N . SER A 1 712 ? -35.275 28.039 26.243 1.00 80.19 712 SER A N 1
ATOM 5706 C CA . SER A 1 712 ? -36.003 27.128 27.123 1.00 80.19 712 SER A CA 1
ATOM 5707 C C . SER A 1 712 ? -35.322 27.046 28.482 1.00 80.19 712 SER A C 1
ATOM 5709 O O . SER A 1 712 ? -34.182 26.607 28.612 1.00 80.19 712 SER A O 1
ATOM 5711 N N . ALA A 1 713 ? -36.041 27.462 29.524 1.00 72.31 713 ALA A N 1
ATOM 5712 C CA . ALA A 1 713 ? -35.549 27.369 30.893 1.00 72.31 713 ALA A CA 1
ATOM 5713 C C . ALA A 1 713 ? -35.412 25.917 31.376 1.00 72.31 713 ALA A C 1
ATOM 5715 O O . ALA A 1 713 ? -34.589 25.654 32.254 1.00 72.31 713 ALA A O 1
ATOM 5716 N N . ASP A 1 714 ? -36.198 25.005 30.807 1.00 82.00 714 ASP A N 1
ATOM 5717 C CA . ASP A 1 714 ? -36.297 23.619 31.260 1.00 82.00 714 ASP A CA 1
ATOM 5718 C C . ASP A 1 714 ? -35.398 22.673 30.453 1.00 82.00 714 ASP A C 1
ATOM 5720 O O . ASP A 1 714 ? -35.066 21.600 30.944 1.00 82.00 714 ASP A O 1
ATOM 5724 N N . PHE A 1 715 ? -34.940 23.091 29.266 1.00 87.44 715 PHE A N 1
ATOM 5725 C CA . PHE A 1 715 ? -34.052 22.297 28.418 1.00 87.44 715 PHE A CA 1
ATOM 5726 C C . PHE A 1 715 ? -32.586 22.690 28.639 1.00 87.44 715 PHE A C 1
ATOM 5728 O O . PHE A 1 715 ? -32.168 23.832 28.405 1.00 87.44 715 PHE A O 1
ATOM 5735 N N . THR A 1 716 ? -31.794 21.750 29.146 1.00 93.06 716 THR A N 1
ATOM 5736 C CA . THR A 1 716 ? -30.389 21.975 29.485 1.00 93.06 716 THR A CA 1
ATOM 5737 C C . THR A 1 716 ? -29.461 21.605 28.330 1.00 93.06 716 THR A C 1
ATOM 5739 O O . THR A 1 716 ? -29.826 20.872 27.414 1.00 93.06 716 THR A O 1
ATOM 5742 N N . LEU A 1 717 ? -28.208 22.069 28.388 1.00 94.88 717 LEU A N 1
ATOM 5743 C CA . LEU A 1 717 ? -27.171 21.578 27.475 1.00 94.88 717 LEU A CA 1
ATOM 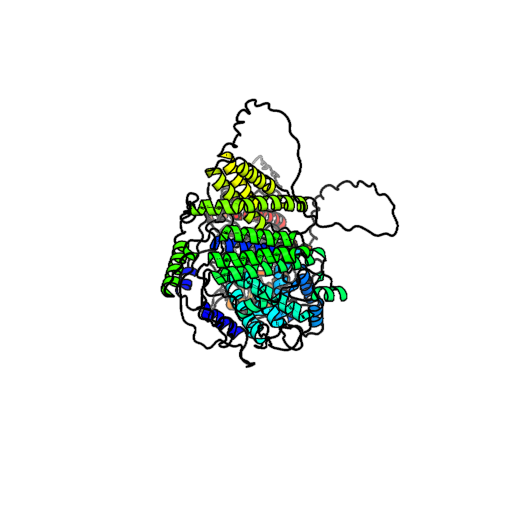5744 C C . LEU A 1 717 ? -26.991 20.055 27.595 1.00 94.88 717 LEU A C 1
ATOM 5746 O O . LEU A 1 717 ? -26.673 19.409 26.606 1.00 94.88 717 LEU A O 1
ATOM 5750 N N . HIS A 1 718 ? -27.185 19.490 28.789 1.00 96.06 718 HIS A N 1
ATOM 5751 C CA . HIS A 1 718 ? -27.093 18.047 28.996 1.00 96.06 718 HIS A CA 1
ATOM 5752 C C . HIS A 1 718 ? -28.153 17.312 28.166 1.00 96.06 718 HIS A C 1
ATOM 5754 O O . HIS A 1 718 ? -27.809 16.367 27.466 1.00 96.06 718 HIS A O 1
ATOM 5760 N N . ASP A 1 719 ? -29.404 17.781 28.190 1.00 94.50 719 ASP A N 1
ATOM 5761 C CA . ASP A 1 719 ? -30.513 17.175 27.436 1.00 94.50 719 ASP A CA 1
ATOM 5762 C C . ASP A 1 719 ? -30.267 17.254 25.922 1.00 94.50 719 ASP A C 1
ATOM 5764 O O . ASP A 1 719 ? -30.385 16.261 25.210 1.00 94.50 719 ASP A O 1
ATOM 5768 N N . LEU A 1 720 ? -29.803 18.412 25.442 1.00 94.19 720 LEU A N 1
ATOM 5769 C CA . LEU A 1 720 ? -29.409 18.597 24.045 1.00 94.19 720 LEU A CA 1
ATOM 5770 C C . LEU A 1 720 ? -28.302 17.618 23.616 1.00 94.19 720 LEU A C 1
ATOM 5772 O O . LEU A 1 720 ? -28.396 17.022 22.544 1.00 94.19 720 LEU A O 1
ATOM 5776 N N . VAL A 1 721 ? -27.247 17.478 24.431 1.00 96.62 721 VAL A N 1
ATOM 5777 C CA . VAL A 1 721 ? -26.119 16.573 24.147 1.00 96.62 721 VAL A CA 1
ATOM 5778 C C . VAL A 1 721 ? -26.559 15.114 24.169 1.00 96.62 721 VAL A C 1
ATOM 5780 O O . VAL A 1 721 ? -26.076 14.325 23.357 1.00 96.62 721 VAL A O 1
ATOM 5783 N N . ASP A 1 722 ? -27.487 14.762 25.058 1.00 96.25 722 ASP A N 1
ATOM 5784 C CA . ASP A 1 722 ? -28.039 13.413 25.145 1.00 96.25 722 ASP A CA 1
ATOM 5785 C C . ASP A 1 722 ? -28.823 13.055 23.879 1.00 96.25 722 ASP A C 1
ATOM 5787 O O . ASP A 1 722 ? -28.554 12.012 23.284 1.00 96.25 722 ASP A O 1
ATOM 5791 N N . GLU A 1 723 ? -29.697 13.950 23.400 1.00 94.94 723 GLU A N 1
ATOM 5792 C CA . GLU A 1 723 ? -30.501 13.713 22.192 1.00 94.94 723 GLU A CA 1
ATOM 5793 C C . GLU A 1 723 ? -29.640 13.496 20.941 1.00 94.94 723 GLU A C 1
ATOM 5795 O O . GLU A 1 723 ? -29.879 12.554 20.180 1.00 94.94 723 GLU A O 1
ATOM 5800 N N . PHE A 1 724 ? -28.618 14.328 20.701 1.00 93.38 724 PHE A N 1
ATOM 5801 C CA . PHE A 1 724 ? -27.810 14.141 19.496 1.00 93.38 724 PHE A CA 1
ATOM 5802 C C . PHE A 1 724 ? -26.770 13.022 19.616 1.00 93.38 724 PHE A C 1
ATOM 5804 O O . PHE A 1 724 ? -26.404 12.458 18.586 1.00 93.38 724 PHE A O 1
ATOM 5811 N N . PHE A 1 725 ? -26.286 12.670 20.816 1.00 95.50 725 PHE A N 1
ATOM 5812 C CA . PHE A 1 725 ? -25.461 11.465 20.972 1.00 95.50 725 PHE A CA 1
ATOM 5813 C C . PHE A 1 725 ? -26.284 10.190 20.846 1.00 95.50 725 PHE A C 1
ATOM 5815 O O . PHE A 1 725 ? -25.793 9.212 20.282 1.00 95.50 725 PHE A O 1
ATOM 5822 N N . ASP A 1 726 ? -27.549 10.205 21.268 1.00 95.19 726 ASP A N 1
ATOM 5823 C CA . ASP A 1 726 ? -28.453 9.103 20.966 1.00 95.19 726 ASP A CA 1
ATOM 5824 C C . ASP A 1 726 ? -28.661 8.962 19.453 1.00 95.19 726 ASP A C 1
ATOM 5826 O O . ASP A 1 726 ? -28.568 7.858 18.910 1.00 95.19 726 ASP A O 1
ATOM 5830 N N . PHE A 1 727 ? -28.820 10.082 18.740 1.00 94.31 727 PHE A N 1
ATOM 5831 C CA . PHE A 1 727 ? -28.884 10.079 17.280 1.00 94.31 727 PHE A CA 1
ATOM 5832 C C . PHE A 1 727 ? -27.598 9.548 16.630 1.00 94.31 727 PHE A C 1
ATOM 5834 O O . PHE A 1 727 ? -27.676 8.665 15.784 1.00 94.31 727 PHE A O 1
ATOM 5841 N N . THR A 1 728 ? -26.404 10.021 17.007 1.00 93.06 728 THR A N 1
ATOM 5842 C CA . THR A 1 728 ? -25.150 9.530 16.396 1.00 93.06 728 THR A CA 1
ATOM 5843 C C . THR A 1 728 ? -24.825 8.085 16.760 1.00 93.06 728 THR A C 1
ATOM 5845 O O . THR A 1 728 ? -24.094 7.411 16.036 1.00 93.06 728 THR A O 1
ATOM 5848 N N . ARG A 1 729 ? -25.367 7.584 17.868 1.00 91.69 729 ARG A N 1
ATOM 5849 C CA . ARG A 1 729 ? -25.281 6.172 18.235 1.00 91.69 729 ARG A CA 1
ATOM 5850 C C . ARG A 1 729 ? -26.232 5.300 17.415 1.00 91.69 729 ARG A C 1
ATOM 5852 O O . ARG A 1 729 ? -25.876 4.174 17.090 1.00 91.69 729 ARG A O 1
ATOM 5859 N N . THR A 1 730 ? -27.441 5.783 17.136 1.00 89.38 730 THR A N 1
ATOM 5860 C CA . THR A 1 730 ? -28.503 5.001 16.475 1.00 89.38 730 THR A CA 1
ATOM 5861 C C . THR A 1 730 ? -28.475 5.105 14.956 1.00 89.38 730 THR A C 1
ATOM 5863 O O . THR A 1 730 ? -28.842 4.151 14.278 1.00 89.38 730 THR A O 1
ATOM 5866 N N . GLN A 1 731 ? -28.022 6.235 14.420 1.00 91.19 731 GLN A N 1
ATOM 5867 C CA . GLN A 1 731 ? -27.870 6.467 12.992 1.00 91.19 731 GLN A CA 1
ATOM 5868 C C . GLN A 1 731 ? -26.404 6.344 12.624 1.00 91.19 731 GLN A C 1
ATOM 5870 O O . GLN A 1 731 ? -25.568 7.086 13.138 1.00 91.19 731 GLN A O 1
ATOM 5875 N N . SER A 1 732 ? -26.082 5.422 11.726 1.00 88.56 732 SER A N 1
ATOM 5876 C CA . SER A 1 732 ? -24.722 5.169 11.255 1.00 88.56 732 SER A CA 1
ATOM 5877 C C . SER A 1 732 ? -24.288 6.159 10.173 1.00 88.56 732 SER A C 1
ATOM 5879 O O . SER A 1 732 ? -25.091 6.583 9.335 1.00 88.56 732 SER A O 1
ATOM 5881 N N . LYS A 1 733 ? -22.984 6.460 10.127 1.00 92.44 733 LYS A N 1
ATOM 5882 C CA . LYS A 1 733 ? -22.328 7.162 9.014 1.00 92.44 733 LYS A CA 1
ATOM 5883 C C . LYS A 1 733 ? -22.956 8.543 8.732 1.00 92.44 733 LYS A C 1
ATOM 5885 O O . LYS A 1 733 ? -23.168 8.921 7.578 1.00 92.44 733 LYS A O 1
ATOM 5890 N N . GLN A 1 734 ? -23.219 9.311 9.794 1.00 94.94 734 GLN A N 1
ATOM 5891 C CA . GLN A 1 734 ? -23.705 10.699 9.789 1.00 94.94 734 GLN A CA 1
ATOM 5892 C C . GLN A 1 734 ? -22.673 11.658 10.405 1.00 94.94 734 GLN A C 1
ATOM 5894 O O . GLN A 1 734 ? -21.995 11.325 11.376 1.00 94.94 734 GLN A O 1
ATOM 5899 N N . LEU A 1 735 ? -22.589 12.883 9.884 1.00 97.25 735 LEU A N 1
ATOM 5900 C CA . LEU A 1 735 ? -21.774 13.963 10.444 1.00 97.25 735 LEU A CA 1
ATOM 5901 C C . LEU A 1 735 ? -22.669 15.120 10.894 1.00 97.25 735 LEU A C 1
ATOM 5903 O O . LEU A 1 735 ? -23.287 15.788 10.061 1.00 97.25 735 LEU A O 1
ATOM 5907 N N . LEU A 1 736 ? -22.689 15.386 12.198 1.00 97.19 736 LEU A N 1
ATOM 5908 C CA . LEU A 1 736 ? -23.425 16.487 12.810 1.00 97.19 736 LEU A CA 1
ATOM 5909 C C . LEU A 1 736 ? -22.487 17.642 13.168 1.00 97.19 736 LEU A C 1
ATOM 5911 O O . LEU A 1 736 ? -21.445 17.442 13.786 1.00 97.19 736 LEU A O 1
ATOM 5915 N N . LEU A 1 737 ? -22.874 18.867 12.829 1.00 97.50 737 LEU A N 1
ATOM 5916 C CA . LEU A 1 737 ? -22.196 20.084 13.258 1.00 97.50 737 LEU A CA 1
ATOM 5917 C C . LEU A 1 737 ? -23.020 20.758 14.353 1.00 97.50 737 LEU A C 1
ATOM 5919 O O . LEU A 1 737 ? -24.211 21.007 14.183 1.00 97.50 737 LEU A O 1
ATOM 5923 N N . VAL A 1 738 ? -22.373 21.103 15.462 1.00 97.44 738 VAL A N 1
ATOM 5924 C CA . VAL A 1 738 ? -22.994 21.869 16.547 1.00 97.44 738 VAL A CA 1
ATOM 5925 C C . VAL A 1 738 ? -22.185 23.141 16.756 1.00 97.44 738 VAL A C 1
ATOM 5927 O O . VAL A 1 738 ? -21.004 23.107 17.108 1.00 97.44 738 VAL A O 1
ATOM 5930 N N . HIS A 1 739 ? -22.813 24.281 16.494 1.00 96.38 739 HIS A N 1
ATOM 5931 C CA . HIS A 1 739 ? -22.214 25.596 16.649 1.00 96.38 739 HIS A CA 1
ATOM 5932 C C . HIS A 1 739 ? -22.781 26.263 17.902 1.00 96.38 739 HIS A C 1
ATOM 5934 O O . HIS A 1 739 ? -23.972 26.550 17.973 1.00 96.38 739 HIS A O 1
ATOM 5940 N N . LEU A 1 740 ? -21.930 26.470 18.909 1.00 95.56 740 LEU A N 1
ATOM 5941 C CA . LEU A 1 740 ? -22.334 27.000 20.208 1.00 95.56 740 LEU A CA 1
ATOM 5942 C C . LEU A 1 740 ? -22.025 28.493 20.321 1.00 95.56 740 LEU A C 1
ATOM 5944 O O . LEU A 1 740 ? -20.874 28.922 20.218 1.00 95.56 740 LEU A O 1
ATOM 5948 N N . ASN A 1 741 ? -23.057 29.264 20.632 1.00 91.56 741 ASN A N 1
ATOM 5949 C CA . ASN A 1 741 ? -22.991 30.681 20.958 1.00 91.56 741 ASN A CA 1
ATOM 5950 C C . ASN A 1 741 ? -23.425 30.897 22.411 1.00 91.56 741 ASN A C 1
ATOM 5952 O O . ASN A 1 741 ? -24.084 30.048 23.007 1.00 91.56 741 ASN A O 1
ATOM 5956 N N . SER A 1 742 ? -23.041 32.018 23.021 1.00 89.56 742 SER A N 1
ATOM 5957 C CA . SER A 1 742 ? -23.369 32.291 24.424 1.00 89.56 742 SER A CA 1
ATOM 5958 C C . SER A 1 742 ? -23.768 33.744 24.639 1.00 89.56 742 SER A C 1
ATOM 5960 O O . SER A 1 742 ? -22.952 34.645 24.466 1.00 89.56 742 SER A O 1
ATOM 5962 N N . LYS A 1 743 ? -24.991 33.967 25.138 1.00 83.44 743 LYS A N 1
ATOM 5963 C CA . LYS A 1 743 ? -25.476 35.305 25.529 1.00 83.44 743 LYS A CA 1
ATOM 5964 C C . LYS A 1 743 ? -25.020 35.721 26.934 1.00 83.44 743 LYS A C 1
ATOM 5966 O O . LYS A 1 743 ? -24.990 36.908 27.240 1.00 83.44 743 LYS A O 1
ATOM 5971 N N . GLN A 1 744 ? -24.662 34.764 27.797 1.00 79.19 744 GLN A N 1
ATOM 5972 C CA . GLN A 1 744 ? -24.336 35.001 29.214 1.00 79.19 744 GLN A CA 1
ATOM 5973 C C . GLN A 1 744 ? -23.036 34.297 29.643 1.00 79.19 744 GLN A C 1
ATOM 5975 O O . GLN A 1 744 ? -23.050 33.464 30.551 1.00 79.19 744 GLN A O 1
ATOM 5980 N N . GLN A 1 745 ? -21.927 34.636 28.964 1.00 81.56 745 GLN A N 1
ATOM 5981 C CA . GLN A 1 745 ? -20.540 34.223 29.262 1.00 81.56 745 GLN A CA 1
ATOM 5982 C C . GLN A 1 745 ? -20.385 32.778 29.786 1.00 81.56 745 GLN A C 1
ATOM 5984 O O . GLN A 1 745 ? -19.729 32.537 30.800 1.00 81.56 745 GLN A O 1
ATOM 5989 N N . ALA A 1 746 ? -20.977 31.801 29.096 1.00 89.69 746 ALA A N 1
ATOM 5990 C CA . ALA A 1 746 ? -20.765 30.393 29.405 1.00 89.69 746 ALA A CA 1
ATOM 5991 C C . ALA A 1 746 ? -19.284 30.029 29.203 1.00 89.69 746 ALA A C 1
ATOM 5993 O O . ALA A 1 746 ? -18.673 30.387 28.189 1.00 89.69 746 ALA A O 1
ATOM 5994 N N . SER A 1 747 ? -18.691 29.324 30.173 1.00 93.81 747 SER A N 1
ATOM 5995 C CA . SER A 1 747 ? -17.295 28.901 30.054 1.00 93.81 747 SER A CA 1
ATOM 5996 C C . SER A 1 747 ? -17.177 27.606 29.257 1.00 93.81 747 SER A C 1
ATOM 5998 O O . SER A 1 747 ? -17.919 26.646 29.471 1.00 93.81 747 SER A O 1
ATOM 6000 N N . LEU A 1 748 ? -16.179 27.538 28.379 1.00 94.75 748 LEU A N 1
ATOM 6001 C CA . LEU A 1 748 ? -15.953 26.363 27.540 1.00 94.75 748 LEU A CA 1
ATOM 6002 C C . LEU A 1 748 ? -15.618 25.115 28.378 1.00 94.75 748 LEU A C 1
ATOM 6004 O O . LEU A 1 748 ? -16.009 24.003 28.037 1.00 94.75 748 LEU A O 1
ATOM 6008 N N . LYS A 1 749 ? -14.967 25.298 29.533 1.00 95.62 749 LYS A N 1
ATOM 6009 C CA . LYS A 1 749 ? -14.698 24.208 30.480 1.00 95.62 749 LYS A CA 1
ATOM 6010 C C . LYS A 1 749 ? -15.989 23.572 31.011 1.00 95.62 749 LYS A C 1
ATOM 6012 O O . LYS A 1 749 ? -16.058 22.348 31.052 1.00 95.62 749 LYS A O 1
ATOM 6017 N N . GLN A 1 750 ? -16.981 24.384 31.393 1.00 95.19 750 GLN A N 1
ATOM 6018 C CA . GLN A 1 750 ? -18.285 23.885 31.852 1.00 95.19 750 GLN A CA 1
ATOM 6019 C C . GLN A 1 750 ? -19.011 23.129 30.736 1.00 95.19 750 GLN A C 1
ATOM 6021 O O . GLN A 1 750 ? -19.583 22.077 30.995 1.00 95.19 750 GLN A O 1
ATOM 6026 N N . VAL A 1 751 ? -18.938 23.627 29.499 1.00 96.88 751 VAL A N 1
ATOM 6027 C CA . VAL A 1 751 ? -19.512 22.952 28.326 1.00 96.88 751 VAL A CA 1
ATOM 6028 C C . VAL A 1 751 ? -18.868 21.578 28.112 1.00 96.88 751 VAL A C 1
ATOM 6030 O O . VAL A 1 751 ? -19.579 20.584 28.022 1.00 96.88 751 VAL A O 1
ATOM 6033 N N . GLU A 1 752 ? -17.532 21.485 28.095 1.00 97.50 752 GLU A N 1
ATOM 6034 C CA . GLU A 1 752 ? -16.854 20.190 27.923 1.00 97.50 752 GLU A CA 1
ATOM 6035 C C . GLU A 1 752 ? -17.093 19.232 29.102 1.00 97.50 752 GLU A C 1
ATOM 6037 O O . GLU A 1 752 ? -17.096 18.021 28.903 1.00 97.50 752 GLU A O 1
ATOM 6042 N N . ASP A 1 753 ? -17.279 19.740 30.328 1.00 96.88 753 ASP A N 1
ATOM 6043 C CA . ASP A 1 753 ? -17.628 18.908 31.489 1.00 96.88 753 ASP A CA 1
ATOM 6044 C C . ASP A 1 753 ? -19.016 18.259 31.329 1.00 96.88 753 ASP A C 1
ATOM 6046 O O . ASP A 1 753 ? -19.147 17.073 31.622 1.00 96.88 753 ASP A O 1
ATOM 6050 N N . VAL A 1 754 ? -20.006 18.984 30.789 1.00 97.56 754 VAL A N 1
ATOM 6051 C CA . VAL A 1 754 ? -21.319 18.412 30.426 1.00 97.56 754 VAL A CA 1
ATOM 6052 C C . VAL A 1 754 ? -21.176 17.389 29.294 1.00 97.56 754 VAL A C 1
ATOM 6054 O O . VAL A 1 754 ? -21.737 16.301 29.370 1.00 97.56 754 VAL A O 1
ATOM 6057 N N . ILE A 1 755 ? -20.377 17.695 28.265 1.00 98.06 755 ILE A N 1
ATOM 6058 C CA . ILE A 1 755 ? -20.127 16.767 27.150 1.00 98.06 755 ILE A CA 1
ATOM 6059 C C . ILE A 1 755 ? -19.486 15.462 27.640 1.00 98.06 755 ILE A C 1
ATOM 6061 O O . ILE A 1 755 ? -19.879 14.391 27.190 1.00 98.06 755 ILE A O 1
ATOM 6065 N N . ASP A 1 756 ? -18.516 15.524 28.556 1.00 97.88 756 ASP A N 1
ATOM 6066 C CA . ASP A 1 756 ? -17.876 14.334 29.128 1.00 97.88 756 ASP A CA 1
ATOM 6067 C C . ASP A 1 756 ? -18.865 13.445 29.891 1.00 97.88 756 ASP A C 1
ATOM 6069 O O . ASP A 1 756 ? -18.807 12.222 29.768 1.00 97.88 756 ASP A O 1
ATOM 6073 N N . GLU A 1 757 ? -19.760 14.047 30.679 1.00 97.56 757 GLU A N 1
ATOM 6074 C CA . GLU A 1 757 ? -20.774 13.322 31.452 1.00 97.56 757 GLU A CA 1
ATOM 6075 C C . GLU A 1 757 ? -21.688 12.503 30.536 1.00 97.56 757 GLU A C 1
ATOM 6077 O O . GLU A 1 757 ? -21.821 11.288 30.708 1.00 97.56 757 GLU A O 1
ATOM 6082 N N . VAL A 1 758 ? -22.240 13.151 29.510 1.00 97.81 758 VAL A N 1
ATOM 6083 C CA . VAL A 1 758 ? -23.152 12.507 28.560 1.00 97.81 758 VAL A CA 1
ATOM 6084 C C . VAL A 1 758 ? -22.397 11.538 27.645 1.00 97.81 758 VAL A C 1
ATOM 6086 O O . VAL A 1 758 ? -22.849 10.420 27.395 1.00 97.81 758 VAL A O 1
ATOM 6089 N N . CYS A 1 759 ? -21.197 11.904 27.187 1.00 97.06 759 CYS A N 1
ATOM 6090 C CA . CYS A 1 759 ? -20.398 11.038 26.326 1.00 97.06 759 CYS A CA 1
ATOM 6091 C C . CYS A 1 759 ? -19.993 9.737 27.021 1.00 97.06 759 CYS A C 1
ATOM 6093 O O . CYS A 1 759 ? -19.968 8.684 26.380 1.00 97.06 759 CYS A O 1
ATOM 6095 N N . LYS A 1 760 ? -19.703 9.777 28.326 1.00 96.94 760 LYS A N 1
ATOM 6096 C CA . LYS A 1 760 ? -19.438 8.569 29.108 1.00 96.94 760 LYS A CA 1
ATOM 6097 C C . LYS A 1 760 ? -20.607 7.588 29.015 1.00 96.94 760 LYS A C 1
ATOM 6099 O O . LYS A 1 760 ? -20.387 6.425 28.685 1.00 96.94 760 LYS A O 1
ATOM 6104 N N . LEU A 1 761 ? -21.831 8.075 29.234 1.00 96.38 761 LEU A N 1
ATOM 6105 C CA . LEU A 1 761 ? -23.051 7.269 29.175 1.00 96.38 761 LEU A CA 1
ATOM 6106 C C . LEU A 1 761 ? -23.232 6.608 27.801 1.00 96.38 761 LEU A C 1
ATOM 6108 O O . LEU A 1 761 ? -23.466 5.404 27.719 1.00 96.38 761 LEU A O 1
ATOM 6112 N N . HIS A 1 762 ? -23.095 7.373 26.716 1.00 95.31 762 HIS A N 1
ATOM 6113 C CA . HIS A 1 762 ? -23.273 6.844 25.356 1.00 95.31 762 HIS A CA 1
ATOM 6114 C C . HIS A 1 762 ? -22.127 5.944 24.905 1.00 95.31 762 HIS A C 1
ATOM 6116 O O . HIS A 1 762 ? -22.364 4.959 24.209 1.00 95.31 762 HIS A O 1
ATOM 6122 N N . THR A 1 763 ? -20.899 6.218 25.347 1.00 90.69 763 THR A N 1
ATOM 6123 C CA . THR A 1 763 ? -19.751 5.335 25.101 1.00 90.69 763 THR A CA 1
ATOM 6124 C C . THR A 1 763 ? -20.014 3.970 25.729 1.00 90.69 763 THR A C 1
ATOM 6126 O O . THR A 1 763 ? -19.950 2.968 25.028 1.00 90.69 763 THR A O 1
ATOM 6129 N N . GLU A 1 764 ? -20.413 3.929 27.004 1.00 90.62 764 GLU A N 1
ATOM 6130 C CA . GLU A 1 764 ? -20.724 2.686 27.727 1.00 90.62 764 GLU A CA 1
ATOM 6131 C C . GLU A 1 764 ? -21.923 1.918 27.133 1.00 90.62 764 GLU A C 1
ATOM 6133 O O . GLU A 1 764 ? -21.981 0.695 27.245 1.00 90.62 764 GLU A O 1
ATOM 6138 N N . ARG A 1 765 ? -22.862 2.611 26.471 1.00 90.50 765 ARG A N 1
ATOM 6139 C CA . ARG A 1 765 ? -24.017 2.006 25.775 1.00 90.50 765 ARG A CA 1
ATOM 6140 C C . ARG A 1 765 ? -23.713 1.489 24.368 1.00 90.50 765 ARG A C 1
ATOM 6142 O O . ARG A 1 765 ? -24.527 0.754 23.813 1.00 90.50 765 ARG A O 1
ATOM 6149 N N . THR A 1 766 ? -22.597 1.887 23.766 1.00 86.94 766 THR A N 1
ATOM 6150 C CA . THR A 1 766 ? -22.286 1.565 22.367 1.00 86.94 766 THR A CA 1
ATOM 6151 C C . THR A 1 766 ? -21.358 0.362 22.306 1.00 86.94 766 THR A C 1
ATOM 6153 O O . THR A 1 766 ? -20.224 0.416 22.777 1.00 86.94 766 THR A O 1
ATOM 6156 N N . LEU A 1 767 ? -21.828 -0.737 21.715 1.00 80.56 767 LEU A N 1
ATOM 6157 C CA . LEU A 1 767 ? -21.020 -1.944 21.540 1.00 80.56 767 LEU A CA 1
ATOM 6158 C C . LEU A 1 767 ? -19.782 -1.635 20.687 1.00 80.56 767 LEU A C 1
ATOM 6160 O O . LEU A 1 767 ? -19.871 -0.922 19.695 1.00 80.56 767 LEU A O 1
ATOM 6164 N N . GLY A 1 768 ? -18.617 -2.163 21.071 1.00 77.88 768 GLY A N 1
ATOM 6165 C CA . GLY A 1 768 ? -17.359 -1.979 20.332 1.00 77.88 768 GLY A CA 1
ATOM 6166 C C . GLY A 1 768 ? -16.574 -0.700 20.656 1.00 77.88 768 GLY A C 1
ATOM 6167 O O . GLY A 1 768 ? -15.483 -0.505 20.116 1.00 77.88 768 GLY A O 1
ATOM 6168 N N . THR A 1 769 ? -17.061 0.160 21.553 1.00 79.69 769 THR A N 1
ATOM 6169 C CA . THR A 1 769 ? -16.288 1.309 22.052 1.00 79.69 769 THR A CA 1
ATOM 6170 C C . THR A 1 769 ? -15.321 0.907 23.174 1.00 79.69 769 THR A C 1
ATOM 6172 O O . THR A 1 769 ? -15.456 -0.131 23.823 1.00 79.69 769 THR A O 1
ATOM 6175 N N . LYS A 1 770 ? -14.281 1.722 23.394 1.00 75.81 770 LYS A N 1
ATOM 6176 C CA . LYS A 1 770 ? -13.342 1.557 24.518 1.00 75.81 770 LYS A CA 1
ATOM 6177 C C . LYS A 1 770 ? -13.916 2.173 25.796 1.00 75.81 770 LYS A C 1
ATOM 6179 O O . LYS A 1 770 ? -14.829 2.987 25.740 1.00 75.81 770 LYS A O 1
ATOM 6184 N N . ILE A 1 771 ? -13.301 1.850 26.937 1.00 80.69 771 ILE A N 1
ATOM 6185 C CA . ILE A 1 771 ? -13.564 2.530 28.215 1.00 80.69 771 ILE A CA 1
ATOM 6186 C C . ILE A 1 771 ? -13.387 4.043 28.021 1.00 80.69 771 ILE A C 1
ATOM 6188 O O . ILE A 1 771 ? -12.349 4.483 27.524 1.00 80.69 771 ILE A O 1
ATOM 6192 N N . PHE A 1 772 ? -14.407 4.813 28.408 1.00 90.50 772 PHE A N 1
ATOM 6193 C CA . PHE A 1 772 ? -14.416 6.270 28.315 1.00 90.50 772 PHE A CA 1
ATOM 6194 C C . PHE A 1 772 ? -13.239 6.893 29.081 1.00 90.50 772 PHE A C 1
ATOM 6196 O O . PHE A 1 772 ? -13.001 6.573 30.248 1.00 90.50 772 PHE A O 1
ATOM 6203 N N . GLU A 1 773 ? -12.545 7.836 28.441 1.00 91.88 773 GLU A N 1
ATOM 6204 C CA . GLU A 1 773 ? -11.528 8.676 29.068 1.00 91.88 773 GLU A CA 1
ATOM 6205 C C . GLU A 1 773 ? -11.947 10.145 28.973 1.00 91.88 773 GLU A C 1
ATOM 6207 O O . GLU A 1 773 ? -12.405 10.618 27.929 1.00 91.88 773 GLU A O 1
ATOM 6212 N N . LYS A 1 774 ? -11.796 10.874 30.084 1.00 93.06 774 LYS A N 1
ATOM 6213 C CA . LYS A 1 774 ? -12.187 12.283 30.171 1.00 93.06 774 LYS A CA 1
ATOM 6214 C C . LYS A 1 774 ? -11.464 13.097 29.089 1.00 93.06 774 LYS A C 1
ATOM 6216 O O . LYS A 1 774 ? -10.252 12.960 28.939 1.00 93.06 774 LYS A O 1
ATOM 6221 N N . ARG A 1 775 ? -12.185 13.982 28.389 1.00 92.50 775 ARG A N 1
ATOM 6222 C CA . ARG A 1 775 ? -11.680 14.776 27.248 1.00 92.50 775 ARG A CA 1
ATOM 6223 C C . ARG A 1 775 ? -11.303 13.959 25.997 1.00 92.50 775 ARG A C 1
ATOM 6225 O O . ARG A 1 775 ? -10.642 14.489 25.104 1.00 92.50 775 ARG A O 1
ATOM 6232 N N . MET A 1 776 ? -11.734 12.698 25.895 1.00 92.00 776 MET A N 1
ATOM 6233 C CA . MET A 1 776 ? -11.572 11.852 24.704 1.00 92.00 776 MET A CA 1
ATOM 6234 C C . MET A 1 776 ? -12.859 11.102 24.328 1.00 92.00 776 MET A C 1
ATOM 6236 O O . MET A 1 776 ? -12.905 9.875 24.275 1.00 92.00 776 MET A O 1
ATOM 6240 N N . CYS A 1 777 ? -13.910 11.861 24.033 1.00 94.81 777 CYS A N 1
ATOM 6241 C CA . CYS A 1 777 ? -15.173 11.338 23.536 1.00 94.81 777 CYS A CA 1
ATOM 6242 C C . CYS A 1 777 ? -15.051 10.744 22.113 1.00 94.81 777 CYS A C 1
ATOM 6244 O O . CYS A 1 777 ? -14.696 11.481 21.189 1.00 94.81 777 CYS A O 1
ATOM 6246 N N . PRO A 1 778 ? -15.392 9.457 21.889 1.00 92.00 778 PRO A N 1
ATOM 6247 C CA . PRO A 1 778 ? -15.271 8.813 20.575 1.00 92.00 778 PRO A CA 1
ATOM 6248 C C . PRO A 1 778 ? -16.261 9.340 19.526 1.00 92.00 778 PRO A C 1
ATOM 6250 O O . PRO A 1 778 ? -16.027 9.162 18.337 1.00 92.00 778 PRO A O 1
ATOM 6253 N N . PHE A 1 779 ? -17.334 10.009 19.949 1.00 94.69 779 PHE A N 1
ATOM 6254 C CA . PHE A 1 779 ? -18.317 10.635 19.062 1.00 94.69 779 PHE A CA 1
ATOM 6255 C C . PHE A 1 779 ? -17.866 11.985 18.510 1.00 94.69 779 PHE A C 1
ATOM 6257 O O . PHE A 1 779 ? -18.575 12.557 17.692 1.00 94.69 779 PHE A O 1
ATOM 6264 N N . ILE A 1 780 ? -16.731 12.534 18.957 1.00 97.00 780 ILE A N 1
ATOM 6265 C CA . ILE A 1 780 ? -16.336 13.907 18.630 1.00 97.00 780 ILE A CA 1
ATOM 6266 C C . ILE A 1 780 ? -15.121 13.922 17.715 1.00 97.00 780 ILE A C 1
ATOM 6268 O O . ILE A 1 780 ? -14.066 13.372 18.034 1.00 97.00 780 ILE A O 1
ATOM 6272 N N . TYR A 1 781 ? -15.244 14.648 16.607 1.00 96.19 781 TYR A N 1
ATOM 6273 C CA . TYR A 1 781 ? -14.107 14.990 15.770 1.00 96.19 781 TYR A CA 1
ATOM 6274 C C . TYR A 1 781 ? -13.543 16.369 16.126 1.00 96.19 781 TYR A C 1
ATOM 6276 O O . TYR A 1 781 ? -14.210 17.397 15.978 1.00 96.19 781 TYR A O 1
ATOM 6284 N N . THR A 1 782 ? -12.259 16.395 16.492 1.00 94.38 782 THR A N 1
ATOM 6285 C CA . THR A 1 782 ? -11.506 17.636 16.704 1.00 94.38 782 THR A CA 1
ATOM 6286 C C . THR A 1 782 ? -10.344 17.751 15.725 1.00 94.38 782 THR A C 1
ATOM 6288 O O . THR A 1 782 ? -9.455 16.894 15.665 1.00 94.38 782 THR A O 1
ATOM 6291 N N . LYS A 1 783 ? -10.271 18.872 15.002 1.00 92.38 783 LYS A N 1
ATOM 6292 C CA . LYS A 1 783 ? -9.131 19.186 14.138 1.00 92.38 783 LYS A CA 1
ATOM 6293 C C . LYS A 1 783 ? -7.892 19.525 14.976 1.00 92.38 783 LYS A C 1
ATOM 6295 O O . LYS A 1 783 ? -7.704 20.652 15.420 1.00 92.38 783 LYS A O 1
ATOM 6300 N N . GLN A 1 784 ? -6.993 18.553 15.134 1.00 79.19 784 GLN A N 1
ATOM 6301 C CA . GLN A 1 784 ? -5.796 18.681 15.983 1.00 79.19 784 GLN A CA 1
ATOM 6302 C C . GLN A 1 784 ? -4.781 19.741 15.510 1.00 79.19 784 GLN A C 1
ATOM 6304 O O . GLN A 1 784 ? -4.038 20.295 16.320 1.00 79.19 784 GLN A O 1
ATOM 6309 N N . HIS A 1 785 ? -4.716 20.018 14.202 1.00 81.25 785 HIS A N 1
ATOM 6310 C CA . HIS A 1 785 ? -3.739 20.938 13.615 1.00 81.25 785 HIS A CA 1
ATOM 6311 C C . HIS A 1 785 ? -4.394 21.870 12.598 1.00 81.25 785 HIS A C 1
ATOM 6313 O O . HIS A 1 785 ? -4.902 21.414 11.574 1.00 81.25 785 HIS A O 1
ATOM 6319 N N . ALA A 1 786 ? -4.298 23.181 12.832 1.00 78.38 786 ALA A N 1
ATOM 6320 C CA . ALA A 1 786 ? -4.870 24.200 11.951 1.00 78.38 786 ALA A CA 1
ATOM 6321 C C . ALA A 1 786 ? -4.341 24.125 10.504 1.00 78.38 786 ALA A C 1
ATOM 6323 O O . ALA A 1 786 ? -5.093 24.381 9.569 1.00 78.38 786 ALA A O 1
ATOM 6324 N N . SER A 1 787 ? -3.079 23.718 10.314 1.00 82.19 787 SER A N 1
ATOM 6325 C CA . SER A 1 787 ? -2.424 23.629 9.001 1.00 82.19 787 SER A CA 1
ATOM 6326 C C . SER A 1 787 ? -2.815 22.408 8.166 1.00 82.19 787 SER A C 1
ATOM 6328 O O . SER A 1 787 ? -2.509 22.374 6.974 1.00 82.19 787 SER A O 1
ATOM 6330 N N . ARG A 1 788 ? -3.459 21.391 8.756 1.00 84.62 788 ARG A N 1
ATOM 6331 C CA . ARG A 1 788 ? -3.905 20.223 7.988 1.00 84.62 788 ARG A CA 1
ATOM 6332 C C . ARG A 1 788 ? -5.139 20.584 7.151 1.00 84.62 788 ARG A C 1
ATOM 6334 O O . ARG A 1 788 ? -5.997 21.325 7.644 1.00 84.62 788 ARG A O 1
ATOM 6341 N N . PRO A 1 789 ? -5.257 20.071 5.912 1.00 90.31 789 PRO A N 1
ATOM 6342 C CA . PRO A 1 789 ? -6.512 20.158 5.178 1.00 90.31 789 PRO A CA 1
ATOM 6343 C C . PRO A 1 789 ? -7.611 19.433 5.962 1.00 90.31 789 PRO A C 1
ATOM 6345 O O . PRO A 1 789 ? -7.329 18.562 6.789 1.00 90.31 789 PRO A O 1
ATOM 6348 N N . TRP A 1 790 ? -8.854 19.844 5.751 1.00 93.31 790 TRP A N 1
ATOM 6349 C CA . TRP A 1 790 ? -9.998 19.138 6.314 1.00 93.31 790 TRP A CA 1
ATOM 6350 C C . TRP A 1 790 ? -10.202 17.810 5.569 1.00 93.31 790 TRP A C 1
ATOM 6352 O O . TRP A 1 790 ? -10.023 17.799 4.349 1.00 93.31 790 TRP A O 1
ATOM 6362 N N . PRO A 1 791 ? -10.533 16.715 6.278 1.00 95.31 791 PRO A N 1
ATOM 6363 C CA . PRO A 1 791 ? -10.839 15.435 5.645 1.00 95.31 791 PRO A CA 1
ATOM 6364 C C . PRO A 1 791 ? -12.145 15.520 4.851 1.00 95.31 791 PRO A C 1
ATOM 6366 O O . PRO A 1 791 ? -12.947 16.438 5.071 1.00 95.31 791 PRO A O 1
ATOM 6369 N N . SER A 1 792 ? -12.367 14.559 3.956 1.00 95.81 792 SER A N 1
ATOM 6370 C CA . SER A 1 792 ? -13.677 14.377 3.328 1.00 95.81 792 SER A CA 1
ATOM 6371 C C . SER A 1 792 ? -14.705 13.805 4.305 1.00 95.81 792 SER A C 1
ATOM 6373 O O . SER A 1 792 ? -14.351 13.252 5.350 1.00 95.81 792 SER A O 1
ATOM 6375 N N . ILE A 1 793 ? -15.997 13.955 3.995 1.00 93.56 793 ILE A N 1
ATOM 6376 C CA . ILE A 1 793 ? -17.060 13.370 4.826 1.00 93.56 793 ILE A CA 1
ATOM 6377 C C . ILE A 1 793 ? -16.982 11.830 4.832 1.00 93.56 793 ILE A C 1
ATOM 6379 O O . ILE A 1 793 ? -17.180 11.217 5.877 1.00 93.56 793 ILE A O 1
ATOM 6383 N N . GLY A 1 794 ? -16.616 11.209 3.706 1.00 91.50 794 GLY A N 1
ATOM 6384 C CA . GLY A 1 794 ? -16.418 9.762 3.587 1.00 91.50 794 GLY A CA 1
ATOM 6385 C C . GLY A 1 794 ? -15.218 9.258 4.386 1.00 91.50 794 GLY A C 1
ATOM 6386 O O . GLY A 1 794 ? -15.346 8.280 5.118 1.00 91.50 794 GLY A O 1
ATOM 6387 N N . GLU A 1 795 ? -14.083 9.967 4.324 1.00 91.12 795 GLU A N 1
ATOM 6388 C CA . GLU A 1 795 ? -12.895 9.665 5.138 1.00 91.12 795 GLU A CA 1
ATOM 6389 C C . GLU A 1 795 ? -13.206 9.741 6.634 1.00 91.12 795 GLU A C 1
ATOM 6391 O O . GLU A 1 795 ? -12.748 8.908 7.415 1.00 91.12 795 GLU A O 1
ATOM 6396 N N . LEU A 1 796 ? -13.976 10.754 7.041 1.00 91.62 796 LEU A N 1
ATOM 6397 C CA . LEU A 1 796 ? -14.282 10.998 8.442 1.00 91.62 796 LEU A CA 1
ATOM 6398 C C . LEU A 1 796 ? -15.212 9.926 9.027 1.00 91.62 796 LEU A C 1
ATOM 6400 O O . LEU A 1 796 ? -15.015 9.503 10.162 1.00 91.62 796 LEU A O 1
ATOM 6404 N N . LEU A 1 797 ? -16.197 9.484 8.247 1.00 89.75 797 LEU A N 1
ATOM 6405 C CA . LEU A 1 797 ? -17.204 8.499 8.655 1.00 89.75 797 LEU A CA 1
ATOM 6406 C C . LEU A 1 797 ? -16.806 7.058 8.326 1.00 89.75 797 LEU A C 1
ATOM 6408 O O . LEU A 1 797 ? -17.585 6.140 8.573 1.00 89.75 797 LEU A O 1
ATOM 6412 N N . ASN A 1 798 ? -15.613 6.864 7.754 1.00 84.56 798 ASN A N 1
ATOM 6413 C CA . ASN A 1 798 ? -15.133 5.575 7.266 1.00 84.56 798 ASN A CA 1
ATOM 6414 C C . ASN A 1 798 ? -16.148 4.891 6.323 1.00 84.56 798 ASN A C 1
ATOM 6416 O O . ASN A 1 798 ? -16.378 3.686 6.412 1.00 84.56 798 ASN A O 1
ATOM 6420 N N . TYR A 1 799 ? -16.801 5.671 5.454 1.00 74.62 799 TYR A N 1
ATOM 6421 C CA . TYR A 1 799 ? -17.800 5.156 4.518 1.00 74.62 799 TYR A CA 1
ATOM 6422 C C . TYR A 1 799 ? -17.174 4.805 3.170 1.00 74.62 799 TYR A C 1
ATOM 6424 O O . TYR A 1 799 ? -16.652 5.674 2.469 1.00 74.62 799 TYR A O 1
ATOM 6432 N N . ASP A 1 800 ? -17.316 3.537 2.792 1.00 68.69 800 ASP A N 1
ATOM 6433 C CA . ASP A 1 800 ? -16.983 3.015 1.473 1.00 68.69 800 ASP A CA 1
ATOM 6434 C C . ASP A 1 800 ? -18.220 2.286 0.900 1.00 68.69 800 ASP A C 1
ATOM 6436 O O . ASP A 1 800 ? -18.613 1.246 1.438 1.00 68.69 800 ASP A O 1
ATOM 6440 N N . PRO A 1 801 ? -18.883 2.820 -0.147 1.00 54.34 801 PRO A N 1
ATOM 6441 C CA . PRO A 1 801 ? -20.091 2.213 -0.712 1.00 54.34 801 PRO A CA 1
ATOM 6442 C C . PRO A 1 801 ? -19.839 0.824 -1.301 1.00 54.34 801 PRO A C 1
ATOM 6444 O O . PRO A 1 801 ? -20.751 0.002 -1.316 1.00 54.34 801 PRO A O 1
ATOM 6447 N N . GLU A 1 802 ? -18.611 0.541 -1.744 1.00 52.69 802 GLU A N 1
ATOM 6448 C CA . GLU A 1 802 ? -18.246 -0.780 -2.254 1.00 52.69 802 GLU A CA 1
ATOM 6449 C C . GLU A 1 802 ? -18.129 -1.799 -1.117 1.00 52.69 802 GLU A C 1
ATOM 6451 O O . GLU A 1 802 ? -18.334 -2.978 -1.357 1.00 52.69 802 GLU A O 1
ATOM 6456 N N . MET A 1 803 ? -17.852 -1.369 0.120 1.00 48.00 803 MET A N 1
ATOM 6457 C CA . MET A 1 803 ? -17.855 -2.239 1.308 1.00 48.00 803 MET A CA 1
ATOM 6458 C C . MET A 1 803 ? -19.268 -2.439 1.865 1.00 48.00 803 MET A C 1
ATOM 6460 O O . MET A 1 803 ? -19.623 -3.551 2.248 1.00 48.00 803 MET A O 1
ATOM 6464 N N . ALA A 1 804 ? -20.101 -1.393 1.840 1.00 46.38 804 ALA A N 1
ATOM 6465 C CA . ALA A 1 804 ? -21.467 -1.430 2.369 1.00 46.38 804 ALA A CA 1
ATOM 6466 C C . ALA A 1 804 ? -22.375 -2.452 1.652 1.00 46.38 804 ALA A C 1
ATOM 6468 O O . ALA A 1 804 ? -23.290 -2.993 2.265 1.00 46.38 804 ALA A O 1
ATOM 6469 N N . GLN A 1 805 ? -22.105 -2.765 0.377 1.00 45.69 805 GLN A N 1
ATOM 6470 C CA . GLN A 1 805 ? -22.829 -3.804 -0.373 1.00 45.69 805 GLN A CA 1
ATOM 6471 C C . GLN A 1 805 ? -22.488 -5.241 0.072 1.00 45.69 805 GLN A C 1
ATOM 6473 O O . GLN A 1 805 ? -23.263 -6.157 -0.194 1.00 45.69 805 GLN A O 1
ATOM 6478 N N . TRP A 1 806 ? -21.359 -5.451 0.762 1.00 41.12 806 TRP A N 1
ATOM 6479 C CA . TRP A 1 806 ? -20.906 -6.766 1.244 1.00 41.12 806 TRP A CA 1
ATOM 6480 C C . TRP A 1 806 ? -21.126 -6.980 2.749 1.00 41.12 806 TRP A C 1
ATOM 6482 O O . TRP A 1 806 ? -20.996 -8.104 3.230 1.00 41.12 806 TRP A O 1
ATOM 6492 N N . GLU A 1 807 ? -21.473 -5.929 3.496 1.00 46.69 807 GLU A N 1
ATOM 6493 C CA . GLU A 1 807 ? -21.697 -5.943 4.953 1.00 46.69 807 GLU A CA 1
ATOM 6494 C C . GLU A 1 807 ? -23.047 -6.564 5.374 1.00 46.69 807 GLU A C 1
ATOM 6496 O O . GLU A 1 807 ? -23.384 -6.524 6.553 1.00 46.69 807 GLU A O 1
ATOM 6501 N N . GLY A 1 808 ? -23.780 -7.210 4.456 1.00 36.06 808 GLY A N 1
ATOM 6502 C CA . GLY A 1 808 ? -25.134 -7.755 4.665 1.00 36.06 808 GLY A CA 1
ATOM 6503 C C . GLY A 1 808 ? -25.341 -8.700 5.861 1.00 36.06 808 GLY A C 1
ATOM 6504 O O . GLY A 1 808 ? -26.488 -8.924 6.240 1.00 36.06 808 GLY A O 1
ATOM 6505 N N . ASP A 1 809 ? -24.268 -9.181 6.504 1.00 39.72 809 ASP A N 1
ATOM 6506 C CA . ASP A 1 809 ? -24.332 -10.109 7.641 1.00 39.72 809 ASP A CA 1
ATOM 6507 C C . ASP A 1 809 ? -23.440 -9.691 8.843 1.00 39.72 809 ASP A C 1
ATOM 6509 O O . ASP A 1 809 ? -23.310 -10.447 9.810 1.00 39.72 809 ASP A O 1
ATOM 6513 N N . GLY A 1 810 ? -22.756 -8.538 8.791 1.00 45.66 810 GLY A N 1
ATOM 6514 C CA . GLY A 1 810 ? -21.806 -8.102 9.825 1.00 45.66 810 GLY A CA 1
ATOM 6515 C C . GLY A 1 810 ? -22.398 -7.039 10.746 1.00 45.66 810 GLY A C 1
ATOM 6516 O O . GLY A 1 810 ? -22.764 -5.971 10.278 1.00 45.66 810 GLY A O 1
ATOM 6517 N N . GLU A 1 811 ? -22.474 -7.297 12.056 1.00 53.94 811 GLU A N 1
ATOM 6518 C CA . GLU A 1 811 ? -22.905 -6.271 13.015 1.00 53.94 811 GLU A CA 1
ATOM 6519 C C . GLU A 1 811 ? -21.935 -5.076 12.989 1.00 53.94 811 GLU A C 1
ATOM 6521 O O . GLU A 1 811 ? -20.760 -5.196 13.349 1.00 53.94 811 GLU A O 1
ATOM 6526 N N . ASP A 1 812 ? -22.442 -3.919 12.566 1.00 60.12 812 ASP A N 1
ATOM 6527 C CA . ASP A 1 812 ? -21.775 -2.624 12.650 1.00 60.12 812 ASP A CA 1
ATOM 6528 C C . ASP A 1 812 ? -21.478 -2.288 14.125 1.00 60.12 812 ASP A C 1
ATOM 6530 O O . ASP A 1 812 ? -22.337 -1.810 14.867 1.00 60.12 812 ASP A O 1
ATOM 6534 N N . VAL A 1 813 ? -20.254 -2.569 14.586 1.00 60.75 813 VAL A N 1
ATOM 6535 C CA . VAL A 1 813 ? -19.809 -2.276 15.960 1.00 60.75 813 VAL A CA 1
ATOM 6536 C C . VAL A 1 813 ? -18.987 -0.986 16.030 1.00 60.75 813 VAL A C 1
ATOM 6538 O O . VAL A 1 813 ? -18.159 -0.696 15.166 1.00 60.75 813 VAL A O 1
ATOM 6541 N N . GLY A 1 814 ? -19.157 -0.229 17.114 1.00 77.38 814 GLY A N 1
ATOM 6542 C CA . GLY A 1 814 ? -18.450 1.020 17.395 1.00 77.38 814 GLY A CA 1
ATOM 6543 C C . GLY A 1 814 ? -19.223 2.283 17.001 1.00 77.38 814 GLY A C 1
ATOM 6544 O O . GLY A 1 814 ? -20.385 2.245 16.615 1.00 77.38 814 GLY A O 1
ATOM 6545 N N . VAL A 1 815 ? -18.564 3.438 17.137 1.00 81.50 815 VAL A N 1
ATOM 6546 C CA . VAL A 1 815 ? -19.134 4.740 16.760 1.00 81.50 815 VAL A CA 1
ATOM 6547 C C . VAL A 1 815 ? -18.899 4.986 15.275 1.00 81.50 815 VAL A C 1
ATOM 6549 O O . VAL A 1 815 ? -17.750 5.071 14.844 1.00 81.50 815 VAL A O 1
ATOM 6552 N N . GLN A 1 816 ? -19.980 5.132 14.512 1.00 86.56 816 GLN A N 1
ATOM 6553 C CA . GLN A 1 816 ? -19.922 5.342 13.059 1.00 86.56 816 GLN A CA 1
ATOM 6554 C C . GLN A 1 816 ? -20.346 6.745 12.617 1.00 86.56 816 GLN A C 1
ATOM 6556 O O . GLN A 1 816 ? -20.123 7.127 11.470 1.00 86.56 816 GLN A O 1
ATOM 6561 N N . SER A 1 817 ? -20.950 7.517 13.516 1.00 94.06 817 SER A N 1
ATOM 6562 C CA . SER A 1 817 ? -21.342 8.902 13.274 1.00 94.06 817 SER A CA 1
ATOM 6563 C C . SER A 1 817 ? -20.616 9.831 14.223 1.00 94.06 817 SER A C 1
ATOM 6565 O O . SER A 1 817 ? -20.325 9.478 15.366 1.00 94.06 817 SER A O 1
ATOM 6567 N N . LEU A 1 818 ? -20.314 11.032 13.744 1.00 96.50 818 LEU A N 1
ATOM 6568 C CA . LEU A 1 818 ? -19.448 11.969 14.444 1.00 96.50 818 LEU A CA 1
ATOM 6569 C C . LEU A 1 818 ? -20.112 13.333 14.601 1.00 96.50 818 LEU A C 1
ATOM 6571 O O . LEU A 1 818 ? -20.892 13.776 13.761 1.00 96.50 818 LEU A O 1
ATOM 6575 N N . VAL A 1 819 ? -19.754 14.010 15.686 1.00 97.56 819 VAL A N 1
ATOM 6576 C CA . VAL A 1 819 ? -20.150 15.375 16.018 1.00 97.56 819 VAL A CA 1
ATOM 6577 C C . VAL A 1 819 ? -18.927 16.280 15.928 1.00 97.56 819 VAL A C 1
ATOM 6579 O O . VAL A 1 819 ? -17.850 15.958 16.435 1.00 97.56 819 VAL A O 1
ATOM 6582 N N . LEU A 1 820 ? -19.087 17.435 15.294 1.00 97.69 820 LEU A N 1
ATOM 6583 C CA . LEU A 1 820 ? -18.076 18.477 15.199 1.00 97.69 820 LEU A CA 1
ATOM 6584 C C . LEU A 1 820 ? -18.584 19.725 15.918 1.00 97.69 820 LEU A C 1
ATOM 6586 O O . LEU A 1 820 ? -19.522 20.379 15.457 1.00 97.69 820 LEU A O 1
ATOM 6590 N N . PHE A 1 821 ? -17.933 20.082 17.027 1.00 97.69 821 PHE A N 1
ATOM 6591 C CA . PHE A 1 821 ? -18.249 21.308 17.754 1.00 97.69 821 PHE A CA 1
ATOM 6592 C C . PHE A 1 821 ? -17.424 22.496 17.264 1.00 97.69 821 PHE A C 1
ATOM 6594 O O . PHE A 1 821 ? -16.207 22.405 17.072 1.00 97.69 821 PHE A O 1
ATOM 6601 N N . THR A 1 822 ? -18.091 23.639 17.135 1.00 96.38 822 THR A N 1
ATOM 6602 C CA . THR A 1 822 ? -17.482 24.959 16.914 1.00 96.38 822 THR A CA 1
ATOM 6603 C C . THR A 1 822 ? -18.111 25.979 17.866 1.00 96.38 822 THR A C 1
ATOM 6605 O O . THR A 1 822 ? -19.174 25.720 18.431 1.00 96.38 822 THR A O 1
ATOM 6608 N N . HIS A 1 823 ? -17.470 27.129 18.070 1.00 95.12 823 HIS A N 1
ATOM 6609 C CA . HIS A 1 823 ? -18.017 28.209 18.894 1.00 95.12 823 HIS A CA 1
ATOM 6610 C C . HIS A 1 823 ? -17.473 29.577 18.462 1.00 95.12 823 HIS A C 1
ATOM 6612 O O . HIS A 1 823 ? -16.349 29.631 17.962 1.00 95.12 823 HIS A O 1
ATOM 6618 N N . ASP A 1 824 ? -18.217 30.653 18.744 1.00 87.75 824 ASP A N 1
ATOM 6619 C CA . ASP A 1 824 ? -17.741 32.042 18.585 1.00 87.75 824 ASP A CA 1
ATOM 6620 C C . ASP A 1 824 ? -17.605 32.761 19.951 1.00 87.75 824 ASP A C 1
ATOM 6622 O O . ASP A 1 824 ? -16.537 33.285 20.261 1.00 87.75 824 ASP A O 1
ATOM 6626 N N . ASP A 1 825 ? -18.616 32.684 20.830 1.00 85.06 825 ASP A N 1
ATOM 6627 C CA . ASP A 1 825 ? -18.743 33.577 22.008 1.00 85.06 825 ASP A CA 1
ATOM 6628 C C . ASP A 1 825 ? -18.518 32.919 23.393 1.00 85.06 825 ASP A C 1
ATOM 6630 O O . ASP A 1 825 ? -18.873 33.478 24.437 1.00 85.06 825 ASP A O 1
ATOM 6634 N N . LEU A 1 826 ? -17.946 31.712 23.446 1.00 89.81 826 LEU A N 1
ATOM 6635 C CA . LEU A 1 826 ? -17.662 31.024 24.715 1.00 89.81 826 LEU A CA 1
ATOM 6636 C C . LEU A 1 826 ? -16.385 31.545 25.390 1.00 89.81 826 LEU A C 1
ATOM 6638 O O . LEU A 1 826 ? -15.342 31.718 24.757 1.00 89.81 826 LEU A O 1
ATOM 6642 N N . VAL A 1 827 ? -16.435 31.720 26.715 1.00 92.12 827 VAL A N 1
ATOM 6643 C CA . VAL A 1 827 ? -15.279 32.177 27.499 1.00 92.12 827 VAL A CA 1
ATOM 6644 C C . VAL A 1 827 ? -14.307 31.018 27.706 1.00 92.12 827 VAL A C 1
ATOM 6646 O O . VAL A 1 827 ? -14.656 29.998 28.306 1.00 92.12 827 VAL A O 1
ATOM 6649 N N . ILE A 1 828 ? -13.062 31.184 27.259 1.00 92.62 828 ILE A N 1
ATOM 6650 C CA . ILE A 1 828 ? -11.977 30.229 27.511 1.00 92.62 828 ILE A CA 1
ATOM 6651 C C . ILE A 1 828 ? -11.268 30.639 28.810 1.00 92.62 828 ILE A C 1
ATOM 6653 O O . ILE A 1 828 ? -10.637 31.699 28.841 1.00 92.62 828 ILE A O 1
ATOM 6657 N N . PRO A 1 829 ? -11.343 29.839 29.894 1.00 93.19 829 PRO A N 1
ATOM 6658 C CA . PRO A 1 829 ? -10.631 30.157 31.127 1.00 93.19 829 PRO A CA 1
ATOM 6659 C C . PRO A 1 829 ? -9.118 30.257 30.891 1.00 93.19 829 PRO A C 1
ATOM 6661 O O . PRO A 1 829 ? -8.554 29.525 30.077 1.00 93.19 829 PRO A O 1
ATOM 6664 N N . GLN A 1 830 ? -8.435 31.137 31.623 1.00 93.50 830 GLN A N 1
ATOM 6665 C CA . GLN A 1 830 ? -6.992 31.324 31.464 1.00 93.50 830 GLN A CA 1
ATOM 6666 C C . GLN A 1 830 ? -6.227 30.004 31.682 1.00 93.50 830 GLN A C 1
ATOM 6668 O O . GLN A 1 830 ? -6.421 29.318 32.683 1.00 93.50 830 GLN A O 1
ATOM 6673 N N . GLY A 1 831 ? -5.356 29.647 30.731 1.00 92.19 831 GLY A N 1
ATOM 6674 C CA . GLY A 1 831 ? -4.575 28.403 30.765 1.00 92.19 831 GLY A CA 1
ATOM 6675 C C . GLY A 1 831 ? -5.354 27.140 30.377 1.00 92.19 831 GLY A C 1
ATOM 6676 O O . GLY A 1 831 ? -4.773 26.058 30.344 1.00 92.19 831 GLY A O 1
ATOM 6677 N N . TYR A 1 832 ? -6.645 27.259 30.060 1.00 94.75 832 TYR A N 1
ATOM 6678 C CA . TYR A 1 832 ? -7.459 26.150 29.586 1.00 94.75 832 TYR A CA 1
ATOM 6679 C C . TYR A 1 832 ? -7.291 25.942 28.080 1.00 94.75 832 TYR A C 1
ATOM 6681 O O . TYR A 1 832 ? -7.345 26.898 27.306 1.00 94.75 832 TYR A O 1
ATOM 6689 N N . LYS A 1 833 ? -7.121 24.687 27.655 1.00 93.38 833 LYS A N 1
ATOM 6690 C CA . LYS A 1 833 ? -7.057 24.319 26.239 1.00 93.38 833 LYS A CA 1
ATOM 6691 C C . LYS A 1 833 ? -8.281 23.465 25.877 1.00 93.38 833 LYS A C 1
ATOM 6693 O O . LYS A 1 833 ? -8.392 22.374 26.434 1.00 93.38 833 LYS A O 1
ATOM 6698 N N . PRO A 1 834 ? -9.161 23.924 24.967 1.00 93.56 834 PRO A N 1
ATOM 6699 C CA . PRO A 1 834 ? -10.276 23.115 24.479 1.00 93.56 834 PRO A CA 1
ATOM 6700 C C . PRO A 1 834 ? -9.772 21.840 23.795 1.00 93.56 834 PRO A C 1
ATOM 6702 O O . PRO A 1 834 ? -8.729 21.846 23.133 1.00 93.56 834 PRO A O 1
ATOM 6705 N N . THR A 1 835 ? -10.528 20.759 23.945 1.00 95.88 835 THR A N 1
ATOM 6706 C CA . THR A 1 835 ? -10.231 19.426 23.395 1.00 95.88 835 THR A CA 1
ATOM 6707 C C . THR A 1 835 ? -11.310 18.923 22.441 1.00 95.88 835 THR A C 1
ATOM 6709 O O . THR A 1 835 ? -10.992 18.176 21.518 1.00 95.88 835 THR A O 1
ATOM 6712 N N . TYR A 1 836 ? -12.552 19.381 22.600 1.00 96.94 836 TYR A N 1
ATOM 6713 C CA . TYR A 1 836 ? -13.701 18.978 21.785 1.00 96.94 836 TYR A CA 1
ATOM 6714 C C . TYR A 1 836 ? -14.088 19.978 20.700 1.00 96.94 836 TYR A C 1
ATOM 6716 O O . TYR A 1 836 ? -14.941 19.679 19.872 1.00 96.94 836 TYR A O 1
ATOM 6724 N N . PHE A 1 837 ? -13.450 21.147 20.669 1.00 96.50 837 PHE A N 1
ATOM 6725 C CA . PHE A 1 837 ? -13.802 22.215 19.740 1.00 96.50 837 PHE A CA 1
ATOM 6726 C C . PHE A 1 837 ? -12.797 22.343 18.606 1.00 96.50 837 PHE A C 1
ATOM 6728 O O . PHE A 1 837 ? -11.588 22.464 18.821 1.00 96.50 837 PHE A O 1
ATOM 6735 N N . SER A 1 838 ? -13.325 22.376 17.388 1.00 95.69 838 SER A N 1
ATOM 6736 C CA . SER A 1 838 ? -12.576 22.739 16.194 1.00 95.69 838 SER A CA 1
ATOM 6737 C C . SER A 1 838 ? -12.767 24.226 15.874 1.00 95.69 838 SER A C 1
ATOM 6739 O O . SER A 1 838 ? -13.824 24.788 16.167 1.00 95.69 838 SER A O 1
ATOM 6741 N N . PRO A 1 839 ? -11.784 24.883 15.230 1.00 92.31 839 PRO A N 1
ATOM 6742 C CA . PRO A 1 839 ? -11.990 26.222 14.693 1.00 92.31 839 PRO A CA 1
ATOM 6743 C C . PRO A 1 839 ? -13.132 26.223 13.674 1.00 92.31 839 PRO A C 1
ATOM 6745 O O . PRO A 1 839 ? -13.181 25.339 12.811 1.00 92.31 839 PRO A O 1
ATOM 6748 N N . ALA A 1 840 ? -14.002 27.233 13.735 1.00 92.06 840 ALA A N 1
ATOM 6749 C CA . ALA A 1 840 ? -14.954 27.487 12.663 1.00 92.06 840 ALA A CA 1
ATOM 6750 C C . ALA A 1 840 ? -14.191 27.694 11.345 1.00 92.06 840 ALA A C 1
ATOM 6752 O O . ALA A 1 840 ? -13.167 28.379 11.294 1.00 92.06 840 ALA A O 1
ATOM 6753 N N . PHE A 1 841 ? -14.665 27.061 10.275 1.00 93.38 841 PHE A N 1
ATOM 6754 C CA . PHE A 1 841 ? -14.025 27.126 8.958 1.00 93.38 841 PHE A CA 1
ATOM 6755 C C . PHE A 1 841 ? -14.763 28.033 7.974 1.00 93.38 841 PHE A C 1
ATOM 6757 O O . PHE A 1 841 ? -14.350 28.128 6.820 1.00 93.38 841 PHE A O 1
ATOM 6764 N N . TRP A 1 842 ? -15.823 28.701 8.427 1.00 94.00 842 TRP A N 1
ATOM 6765 C CA . TRP A 1 842 ? -16.669 29.590 7.643 1.00 94.00 842 TRP A CA 1
ATOM 6766 C C . TRP A 1 842 ? -16.571 31.041 8.104 1.00 94.00 842 TRP A C 1
ATOM 6768 O O . TRP A 1 842 ? -16.262 31.348 9.253 1.00 94.00 842 TRP A O 1
ATOM 6778 N N . LYS A 1 843 ? -16.910 31.944 7.190 1.00 93.00 843 LYS A N 1
ATOM 6779 C CA . LYS A 1 843 ? -17.235 33.339 7.481 1.00 93.00 843 LYS A CA 1
ATOM 6780 C C . LYS A 1 843 ? -18.745 33.423 7.700 1.00 93.00 843 LYS A C 1
ATOM 6782 O O . LYS A 1 843 ? -19.497 32.887 6.889 1.00 93.00 843 LYS A O 1
ATOM 6787 N N . THR A 1 844 ? -19.187 34.092 8.757 1.00 90.44 844 THR A N 1
ATOM 6788 C CA . THR A 1 844 ? -20.618 34.263 9.053 1.00 90.44 844 THR A CA 1
ATOM 6789 C C . THR A 1 844 ? -21.201 35.467 8.313 1.00 90.44 844 THR A C 1
ATOM 6791 O O . THR A 1 844 ? -20.558 36.516 8.220 1.00 90.44 844 THR A O 1
ATOM 6794 N N . SER A 1 845 ? -22.420 35.332 7.783 1.00 86.25 845 SER A N 1
ATOM 6795 C CA . SER A 1 845 ? -23.173 36.458 7.216 1.00 86.25 845 SER A CA 1
ATOM 6796 C C . SER A 1 845 ? -23.725 37.402 8.285 1.00 86.25 845 SER A C 1
ATOM 6798 O O . SER A 1 845 ? -24.248 38.450 7.937 1.00 86.25 845 SER A O 1
ATOM 6800 N N . ARG A 1 846 ? -23.602 37.056 9.572 1.00 78.94 846 ARG A N 1
ATOM 6801 C CA . ARG A 1 846 ? -24.138 37.829 10.696 1.00 78.94 846 ARG A CA 1
ATOM 6802 C C . ARG A 1 846 ? -23.319 39.093 10.972 1.00 78.94 846 ARG A C 1
ATOM 6804 O O . ARG A 1 846 ? -22.112 39.009 11.204 1.00 78.94 846 ARG A O 1
ATOM 6811 N N . LYS A 1 847 ? -23.989 40.241 11.070 1.00 76.38 847 LYS A N 1
ATOM 6812 C CA . LYS A 1 847 ? -23.548 41.411 11.846 1.00 76.38 847 LYS A CA 1
ATOM 6813 C C . LYS A 1 847 ? -24.607 41.745 12.904 1.00 76.38 847 LYS A C 1
ATOM 6815 O O . LYS A 1 847 ? -25.792 41.647 12.593 1.00 76.38 847 LYS A O 1
ATOM 6820 N N . PRO A 1 848 ? -24.214 42.151 14.125 1.00 69.31 848 PRO A N 1
ATOM 6821 C CA . PRO A 1 848 ? -25.173 42.597 15.132 1.00 69.31 848 PRO A CA 1
ATOM 6822 C C . PRO A 1 848 ? -26.073 43.722 14.594 1.00 69.31 848 PRO A C 1
ATOM 6824 O O . PRO A 1 848 ? -25.560 44.718 14.081 1.00 69.31 848 PRO A O 1
ATOM 6827 N N . GLY A 1 849 ? -27.394 43.566 14.707 1.00 66.06 849 GLY A N 1
ATOM 6828 C CA . GLY A 1 849 ? -28.394 44.557 14.283 1.00 66.06 849 GLY A CA 1
ATOM 6829 C C . GLY A 1 849 ? -28.681 44.613 12.777 1.00 66.06 849 GLY A C 1
ATOM 6830 O O . GLY A 1 849 ? -29.227 45.604 12.297 1.00 66.06 849 GLY A O 1
ATOM 6831 N N . GLN A 1 850 ? -28.297 43.590 12.012 1.00 68.56 850 GLN A N 1
ATOM 6832 C CA . GLN A 1 850 ? -28.480 43.558 10.560 1.00 68.56 850 GLN A CA 1
ATOM 6833 C C . GLN A 1 850 ? -29.928 43.233 10.149 1.00 68.56 850 GLN A C 1
ATOM 6835 O O . GLN A 1 850 ? -30.508 42.247 10.604 1.00 68.56 850 GLN A O 1
ATOM 6840 N N . HIS A 1 851 ? -30.491 44.031 9.233 1.00 67.94 851 HIS A N 1
ATOM 6841 C CA . HIS A 1 851 ? -31.766 43.739 8.567 1.00 67.94 851 HIS A CA 1
ATOM 6842 C C . HIS A 1 851 ? -31.561 42.811 7.363 1.00 67.94 851 HIS A C 1
ATOM 6844 O O . HIS A 1 851 ? -30.558 42.918 6.655 1.00 67.94 851 HIS A O 1
ATOM 6850 N N . ILE A 1 852 ? -32.538 41.944 7.088 1.00 66.69 852 ILE A N 1
ATOM 6851 C CA . ILE A 1 852 ? -32.491 40.958 5.994 1.00 66.69 852 ILE A CA 1
ATOM 6852 C C . ILE A 1 852 ? -32.246 41.589 4.613 1.00 66.69 852 ILE A C 1
ATOM 6854 O O . ILE A 1 852 ? -31.503 41.045 3.809 1.00 66.69 852 ILE A O 1
ATOM 6858 N N . GLU A 1 853 ? -32.783 42.783 4.367 1.00 69.69 853 GLU A N 1
ATOM 6859 C CA . GLU A 1 853 ? -32.628 43.523 3.105 1.00 69.69 853 GLU A CA 1
ATOM 6860 C C . GLU A 1 853 ? -31.174 43.962 2.848 1.00 69.69 853 GLU A C 1
ATOM 6862 O O . GLU A 1 853 ? -30.790 44.217 1.714 1.00 69.69 853 GLU A O 1
ATOM 6867 N N . SER A 1 854 ? -30.339 44.002 3.893 1.00 75.25 854 SER A N 1
ATOM 6868 C CA . SER A 1 854 ? -28.904 44.320 3.807 1.00 75.25 854 SER A CA 1
ATOM 6869 C C . SER A 1 854 ? -28.001 43.081 3.708 1.00 75.25 854 SER A C 1
ATOM 6871 O O . SER A 1 854 ? -26.772 43.185 3.768 1.00 75.25 854 SER A O 1
ATOM 6873 N N . LEU A 1 855 ? -28.595 41.888 3.604 1.00 81.25 855 LEU A N 1
ATOM 6874 C CA . LEU A 1 855 ? -27.879 40.616 3.501 1.00 81.25 855 LEU A CA 1
ATOM 6875 C C . LEU A 1 855 ? -27.184 40.462 2.141 1.00 81.25 855 LEU A C 1
ATOM 6877 O O . LEU A 1 855 ? -26.074 39.928 2.087 1.00 81.25 855 LEU A O 1
ATOM 6881 N N . ASP A 1 856 ? -27.799 40.986 1.077 1.00 86.38 856 ASP A N 1
ATOM 6882 C CA . ASP A 1 856 ? -27.289 40.942 -0.296 1.00 86.38 856 ASP A CA 1
ATOM 6883 C C . ASP A 1 856 ? -25.896 41.579 -0.409 1.00 86.38 856 ASP A C 1
ATOM 6885 O O . ASP A 1 856 ? -24.958 40.915 -0.850 1.00 86.38 856 ASP A O 1
ATOM 6889 N N . ASP A 1 857 ? -25.715 42.808 0.088 1.00 83.75 857 ASP A N 1
ATOM 6890 C CA . ASP A 1 857 ? -24.432 43.529 0.028 1.00 83.75 857 ASP A CA 1
ATOM 6891 C C . ASP A 1 857 ? -23.300 42.766 0.734 1.00 83.75 857 ASP A C 1
ATOM 6893 O O . ASP A 1 857 ? -22.163 42.674 0.250 1.00 83.75 857 ASP A O 1
ATOM 6897 N N . GLN A 1 858 ? -23.601 42.190 1.900 1.00 86.06 858 GLN A N 1
ATOM 6898 C CA . GLN A 1 858 ? -22.620 41.436 2.671 1.00 86.06 858 GLN A CA 1
ATOM 6899 C C . GLN A 1 858 ? -22.283 40.105 2.009 1.00 86.06 858 GLN A C 1
ATOM 6901 O O . GLN A 1 858 ? -21.104 39.748 1.927 1.00 86.06 858 GLN A O 1
ATOM 6906 N N . LEU A 1 859 ? -23.286 39.378 1.524 1.00 88.44 859 LEU A N 1
ATOM 6907 C CA . LEU A 1 859 ? -23.057 38.133 0.805 1.00 88.44 859 LEU A CA 1
ATOM 6908 C C . LEU A 1 859 ? -22.302 38.369 -0.494 1.00 88.44 859 LEU A C 1
ATOM 6910 O O . LEU A 1 859 ? -21.380 37.613 -0.786 1.00 88.44 859 LEU A O 1
ATOM 6914 N N . GLN A 1 860 ? -22.598 39.445 -1.218 1.00 89.56 860 GLN A N 1
ATOM 6915 C CA . GLN A 1 860 ? -21.856 39.818 -2.413 1.00 89.56 860 GLN A CA 1
ATOM 6916 C C . GLN A 1 860 ? -20.364 40.012 -2.098 1.00 89.56 860 GLN A C 1
ATOM 6918 O O . GLN A 1 860 ? -19.496 39.530 -2.832 1.00 89.56 860 GLN A O 1
ATOM 6923 N N . TYR A 1 861 ? -20.036 40.670 -0.982 1.00 89.44 861 TYR A N 1
ATOM 6924 C CA . TYR A 1 861 ? -18.652 40.804 -0.521 1.00 89.44 861 TYR A CA 1
ATOM 6925 C C . TYR A 1 861 ? -18.037 39.457 -0.099 1.00 89.44 861 TYR A C 1
ATOM 6927 O O . TYR A 1 861 ? -16.915 39.117 -0.490 1.00 89.44 861 TYR A O 1
ATOM 6935 N N . MET A 1 862 ? -18.762 38.655 0.683 1.00 90.50 862 MET A N 1
ATOM 6936 C CA . MET A 1 862 ? -18.273 37.368 1.185 1.00 90.50 862 MET A CA 1
ATOM 6937 C C . MET A 1 862 ? -18.034 36.356 0.064 1.00 90.50 862 MET A C 1
ATOM 6939 O O . MET A 1 862 ? -17.032 35.645 0.109 1.00 90.50 862 MET A O 1
ATOM 6943 N N . CYS A 1 863 ? -18.894 36.334 -0.952 1.00 90.38 863 CYS A N 1
ATOM 6944 C CA . CYS A 1 863 ? -18.784 35.468 -2.121 1.00 90.38 863 CYS A CA 1
ATOM 6945 C C . CYS A 1 863 ? -17.666 35.905 -3.078 1.00 90.38 863 CYS A C 1
ATOM 6947 O O . CYS A 1 863 ? -17.095 35.083 -3.783 1.00 90.38 863 CYS A O 1
ATOM 6949 N N . LYS A 1 864 ? -17.234 37.170 -3.047 1.00 88.94 864 LYS A N 1
ATOM 6950 C CA . LYS A 1 864 ? -16.027 37.613 -3.771 1.00 88.94 864 LYS A CA 1
ATOM 6951 C C . LYS A 1 864 ? -14.719 37.201 -3.087 1.00 88.94 864 LYS A C 1
ATOM 6953 O O . LYS A 1 864 ? -13.660 37.273 -3.707 1.00 88.94 864 LYS A O 1
ATOM 6958 N N . THR A 1 865 ? -14.765 36.769 -1.825 1.00 88.81 865 THR A N 1
ATOM 6959 C CA . THR A 1 865 ? -13.571 36.394 -1.056 1.00 88.81 865 THR A CA 1
ATOM 6960 C C . THR A 1 865 ? -13.462 34.872 -0.899 1.00 88.81 865 THR A C 1
ATOM 6962 O O . THR A 1 865 ? -14.468 34.213 -0.638 1.00 88.81 865 THR A O 1
ATOM 6965 N N . PRO A 1 866 ? -12.256 34.280 -1.000 1.00 89.38 866 PRO A N 1
ATOM 6966 C CA . PRO A 1 866 ? -12.059 32.849 -0.759 1.00 89.38 866 PRO A CA 1
ATOM 6967 C C . PRO A 1 866 ? -12.549 32.392 0.625 1.00 89.38 866 PRO A C 1
ATOM 6969 O O . PRO A 1 866 ? -12.565 33.175 1.581 1.00 89.38 866 PRO A O 1
ATOM 6972 N N . GLY A 1 867 ? -12.908 31.115 0.740 1.00 90.06 867 GLY A N 1
ATOM 6973 C CA . GLY A 1 867 ? -13.321 30.456 1.980 1.00 90.06 867 GLY A CA 1
ATOM 6974 C C . GLY A 1 867 ? -14.812 30.120 2.042 1.00 90.06 867 GLY A C 1
ATOM 6975 O O . GLY A 1 867 ? -15.611 30.607 1.243 1.00 90.06 867 GLY A O 1
ATOM 6976 N N . ALA A 1 868 ? -15.167 29.296 3.028 1.00 93.38 868 ALA A N 1
ATOM 6977 C CA . ALA A 1 868 ? -16.536 28.866 3.273 1.00 93.38 868 ALA A CA 1
ATOM 6978 C C . ALA A 1 868 ? -17.407 30.001 3.826 1.00 93.38 868 ALA A C 1
ATOM 6980 O O . ALA A 1 868 ? -16.933 30.875 4.561 1.00 93.38 868 ALA A O 1
ATOM 6981 N N . ILE A 1 869 ? -18.693 29.965 3.495 1.00 95.00 869 ILE A N 1
ATOM 6982 C CA . ILE A 1 869 ? -19.692 30.953 3.908 1.00 95.00 869 ILE A CA 1
ATOM 6983 C C . ILE A 1 8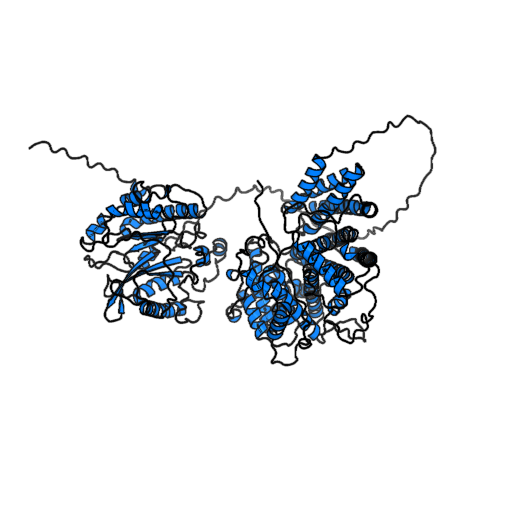69 ? -20.794 30.245 4.692 1.00 95.00 869 ILE A C 1
ATOM 6985 O O . ILE A 1 869 ? -21.342 29.241 4.236 1.00 95.00 869 ILE A O 1
ATOM 6989 N N . TYR A 1 870 ? -21.108 30.789 5.863 1.00 94.94 870 TYR A N 1
ATOM 6990 C CA . TYR A 1 870 ? -22.227 30.391 6.702 1.00 94.94 870 TYR A CA 1
ATOM 6991 C C . TYR A 1 870 ? -23.293 31.486 6.659 1.00 94.94 870 TYR A C 1
ATOM 6993 O O . TYR A 1 870 ? -23.088 32.590 7.169 1.00 94.94 870 TYR A O 1
ATOM 7001 N N . LEU A 1 871 ? -24.409 31.176 6.003 1.00 93.00 871 LEU A N 1
ATOM 7002 C CA . LEU A 1 871 ? -25.553 32.055 5.829 1.00 93.00 871 LEU A CA 1
ATOM 7003 C C . LEU A 1 871 ? -26.538 31.888 6.988 1.00 93.00 871 LEU A C 1
ATOM 7005 O O . LEU A 1 871 ? -27.192 30.861 7.125 1.00 93.00 871 LEU A O 1
ATOM 7009 N N . ARG A 1 872 ? -26.673 32.926 7.802 1.00 89.81 872 ARG A N 1
ATOM 7010 C CA . ARG A 1 872 ? -27.697 33.020 8.841 1.00 89.81 872 ARG A CA 1
ATOM 7011 C C . ARG A 1 872 ? -28.936 33.688 8.249 1.00 89.81 872 ARG A C 1
ATOM 7013 O O . ARG A 1 872 ? -29.000 34.910 8.148 1.00 89.81 872 ARG A O 1
ATOM 7020 N N . ALA A 1 873 ? -29.872 32.874 7.780 1.00 86.62 873 ALA A N 1
ATOM 7021 C CA . ALA A 1 873 ? -31.130 33.285 7.172 1.00 86.62 873 ALA A CA 1
ATOM 7022 C C . ALA A 1 873 ? -32.226 33.432 8.241 1.00 86.62 873 ALA A C 1
ATOM 7024 O O . ALA A 1 873 ? -33.249 32.755 8.207 1.00 86.62 873 ALA A O 1
ATOM 7025 N N . TYR A 1 874 ? -31.990 34.320 9.203 1.00 80.38 874 TYR A N 1
ATOM 7026 C CA . TYR A 1 874 ? -32.970 34.761 10.197 1.00 80.38 874 TYR A CA 1
ATOM 7027 C C . TYR A 1 874 ? -32.646 36.211 10.621 1.00 80.38 874 TYR A C 1
ATOM 7029 O O . TYR A 1 874 ? -31.496 36.644 10.474 1.00 80.38 874 TYR A O 1
ATOM 7037 N N . PRO A 1 875 ? -33.619 37.005 11.102 1.00 69.38 875 PRO A N 1
ATOM 7038 C CA . PRO A 1 875 ? -33.389 38.399 11.458 1.00 69.38 875 PRO A CA 1
ATOM 7039 C C . PRO A 1 875 ? -32.867 38.506 12.901 1.00 69.38 875 PRO A C 1
ATOM 7041 O O . PRO A 1 875 ? -33.296 37.776 13.789 1.00 69.38 875 PRO A O 1
ATOM 7044 N N . ASP A 1 876 ? -31.960 39.450 13.162 1.00 63.84 876 ASP A N 1
ATOM 7045 C CA . ASP A 1 876 ? -31.343 39.641 14.493 1.00 63.84 876 ASP A CA 1
ATOM 7046 C C . ASP A 1 876 ? -32.234 40.473 15.450 1.00 63.84 876 ASP A C 1
ATOM 7048 O O . ASP A 1 876 ? -31.879 40.731 16.601 1.00 63.84 876 ASP A O 1
ATOM 7052 N N . THR A 1 877 ? -33.398 40.943 14.983 1.00 57.78 877 THR A N 1
ATOM 7053 C CA . THR A 1 877 ? -34.254 41.874 15.727 1.00 57.78 877 THR A CA 1
ATOM 7054 C C . THR A 1 877 ? -35.189 41.147 16.691 1.00 57.78 877 THR A C 1
ATOM 7056 O O . THR A 1 877 ? -36.211 40.603 16.284 1.00 57.78 877 THR A O 1
ATOM 7059 N N . ASN A 1 878 ? -34.907 41.256 17.991 1.00 54.31 878 ASN A N 1
ATOM 7060 C CA . ASN A 1 878 ? -35.803 40.851 19.087 1.00 54.31 878 ASN A CA 1
ATOM 7061 C C . ASN A 1 878 ? -37.147 41.628 19.134 1.00 54.31 878 ASN A C 1
ATOM 7063 O O . ASN A 1 878 ? -37.939 41.402 20.046 1.00 54.31 878 ASN A O 1
ATOM 7067 N N . SER A 1 879 ? -37.381 42.599 18.241 1.00 51.69 879 SER A N 1
ATOM 7068 C CA . SER A 1 879 ? -38.477 43.576 18.354 1.00 51.69 879 SER A CA 1
ATOM 7069 C C . SER A 1 879 ? -39.773 43.180 17.650 1.00 51.69 879 SER A C 1
ATOM 7071 O O . SER A 1 879 ? -40.836 43.638 18.064 1.00 51.69 879 SER A O 1
ATOM 7073 N N . ASP A 1 880 ? -39.708 42.332 16.624 1.00 51.94 880 ASP A N 1
ATOM 7074 C CA . ASP A 1 880 ? -40.872 41.970 15.819 1.00 51.94 880 ASP A CA 1
ATOM 7075 C C . ASP A 1 880 ? -41.167 40.494 16.096 1.00 51.94 880 ASP A C 1
ATOM 7077 O O . ASP A 1 880 ? -40.402 39.628 15.685 1.00 51.94 880 ASP A O 1
ATOM 7081 N N . GLY A 1 881 ? -42.212 40.205 16.878 1.00 58.19 881 GLY A N 1
ATOM 7082 C CA . GLY A 1 881 ? -42.509 38.853 17.377 1.00 58.19 881 GLY A CA 1
ATOM 7083 C C . GLY A 1 881 ? -42.487 37.755 16.300 1.00 58.19 881 GLY A C 1
ATOM 7084 O O . GLY A 1 881 ? -42.660 38.037 15.119 1.00 58.19 881 GLY A O 1
ATOM 7085 N N . CYS A 1 882 ? -42.318 36.491 16.711 1.00 60.44 882 CYS A N 1
ATOM 7086 C CA . CYS A 1 882 ? -42.057 35.315 15.857 1.00 60.44 882 CYS A CA 1
ATOM 7087 C C . CYS A 1 882 ? -42.866 35.236 14.539 1.00 60.44 882 CYS A C 1
ATOM 7089 O O . CYS A 1 882 ? -42.321 34.833 13.514 1.00 60.44 882 CYS A O 1
ATOM 7091 N N . ALA A 1 883 ? -44.128 35.684 14.529 1.00 58.53 883 ALA A N 1
ATOM 7092 C CA . ALA A 1 883 ? -44.982 35.729 13.336 1.00 58.53 883 ALA A CA 1
ATOM 7093 C C . ALA A 1 883 ? -44.473 36.665 12.213 1.00 58.53 883 ALA A C 1
ATOM 7095 O O . ALA A 1 883 ? -44.786 36.461 11.040 1.00 58.53 883 ALA A O 1
ATOM 7096 N N . ALA A 1 884 ? -43.699 37.703 12.546 1.00 61.66 884 ALA A N 1
ATOM 7097 C CA . ALA A 1 884 ? -43.049 38.578 11.573 1.00 61.66 884 ALA A CA 1
ATOM 7098 C C . ALA A 1 884 ? -41.814 37.915 10.946 1.00 61.66 884 ALA A C 1
ATOM 7100 O O . ALA A 1 884 ? -41.559 38.116 9.761 1.00 61.66 884 ALA A O 1
ATOM 7101 N N . ASN A 1 885 ? -41.083 37.095 11.709 1.00 63.97 885 ASN A N 1
ATOM 7102 C CA . ASN A 1 885 ? -39.926 36.348 11.207 1.00 63.97 885 ASN A CA 1
ATOM 7103 C C . ASN A 1 885 ? -40.364 35.236 10.254 1.00 63.97 885 ASN A C 1
ATOM 7105 O O . ASN A 1 885 ? -39.775 35.088 9.189 1.00 63.97 885 ASN A O 1
ATOM 7109 N N . GLU A 1 886 ? -41.459 34.547 10.580 1.00 65.31 886 GLU A N 1
ATOM 7110 C CA . GLU A 1 886 ? -42.075 33.537 9.716 1.00 65.31 886 GLU A CA 1
ATOM 7111 C C . GLU A 1 886 ? -42.446 34.088 8.329 1.00 65.31 886 GLU A C 1
ATOM 7113 O O . GLU A 1 886 ? -42.179 33.451 7.318 1.00 65.31 886 GLU A O 1
ATOM 7118 N N . LYS A 1 887 ? -43.021 35.296 8.252 1.00 64.31 887 LYS A N 1
ATOM 7119 C CA . LYS A 1 887 ? -43.438 35.901 6.971 1.00 64.31 887 LYS A CA 1
ATOM 7120 C C . LYS A 1 887 ? -42.294 36.525 6.167 1.00 64.31 887 LYS A C 1
ATOM 7122 O O . LYS A 1 887 ? -42.482 36.830 4.992 1.00 64.31 887 LYS A O 1
ATOM 7127 N N . ARG A 1 888 ? -41.136 36.772 6.789 1.00 66.06 888 ARG A N 1
ATOM 7128 C CA . ARG A 1 888 ? -39.992 37.452 6.154 1.00 66.06 888 ARG A CA 1
ATOM 7129 C C . ARG A 1 888 ? -39.106 36.513 5.337 1.00 66.06 888 ARG A C 1
ATOM 7131 O O . ARG A 1 888 ? -38.381 36.996 4.471 1.00 66.06 888 ARG A O 1
ATOM 7138 N N . TYR A 1 889 ? -39.179 35.202 5.569 1.00 69.25 889 TYR A N 1
ATOM 7139 C CA . TYR A 1 889 ? -38.408 34.215 4.818 1.00 69.25 889 TYR A CA 1
ATOM 7140 C C . TYR A 1 889 ? -39.299 33.501 3.808 1.00 69.25 889 TYR A C 1
ATOM 7142 O O . TYR A 1 889 ? -40.149 32.695 4.151 1.00 69.25 889 TYR A O 1
ATOM 7150 N N . ASN A 1 890 ? -39.095 33.827 2.533 1.00 79.12 890 ASN A N 1
ATOM 7151 C CA . ASN A 1 890 ? -39.702 33.138 1.401 1.00 79.12 890 ASN A CA 1
ATOM 7152 C C . ASN A 1 890 ? -38.569 32.510 0.565 1.00 79.12 890 ASN A C 1
ATOM 7154 O O . ASN A 1 890 ? -37.582 33.206 0.294 1.00 79.12 890 ASN A O 1
ATOM 7158 N N . PRO A 1 891 ? -38.688 31.242 0.128 1.00 88.06 891 PRO A N 1
ATOM 7159 C CA . PRO A 1 891 ? -37.798 30.617 -0.852 1.00 88.06 891 PRO A CA 1
ATOM 7160 C C . PRO A 1 891 ? -37.365 31.520 -2.022 1.00 88.06 891 PRO A C 1
ATOM 7162 O O . PRO A 1 891 ? -36.195 31.512 -2.399 1.00 88.06 891 PRO A O 1
ATOM 7165 N N . HIS A 1 892 ? -38.256 32.372 -2.543 1.00 87.69 892 HIS A N 1
ATOM 7166 C CA . HIS A 1 892 ? -37.927 33.361 -3.579 1.00 87.69 892 HIS A CA 1
ATOM 7167 C C . HIS A 1 892 ? -36.827 34.342 -3.173 1.00 87.69 892 HIS A C 1
ATOM 7169 O O . HIS A 1 892 ? -35.930 34.631 -3.966 1.00 87.69 892 HIS A O 1
ATOM 7175 N N . LEU A 1 893 ? -36.896 34.862 -1.945 1.00 85.50 893 LEU A N 1
ATOM 7176 C CA . LEU A 1 893 ? -35.903 35.799 -1.437 1.00 85.50 893 LEU A CA 1
ATOM 7177 C C . LEU A 1 893 ? -34.551 35.094 -1.304 1.00 85.50 893 LEU A C 1
ATOM 7179 O O . LEU A 1 893 ? -33.551 35.619 -1.780 1.00 85.50 893 LEU A O 1
ATOM 7183 N N . LEU A 1 894 ? -34.527 33.868 -0.767 1.00 88.25 894 LEU A N 1
ATOM 7184 C CA . LEU A 1 894 ? -33.303 33.066 -0.660 1.00 88.25 894 LEU A CA 1
ATOM 7185 C C . LEU A 1 894 ? -32.673 32.768 -2.025 1.00 88.25 894 LEU A C 1
ATOM 7187 O O . LEU A 1 894 ? -31.463 32.934 -2.177 1.00 88.25 894 LEU A O 1
ATOM 7191 N N . GLU A 1 895 ? -33.470 32.386 -3.025 1.00 90.19 895 GLU A N 1
ATOM 7192 C CA . GLU A 1 895 ? -32.984 32.207 -4.399 1.00 90.19 895 GLU A CA 1
ATOM 7193 C C . GLU A 1 895 ? -32.397 33.513 -4.953 1.00 90.19 895 GLU A C 1
ATOM 7195 O O . GLU A 1 895 ? -31.287 33.518 -5.488 1.00 90.19 895 GLU A O 1
ATOM 7200 N N . SER A 1 896 ? -33.085 34.646 -4.766 1.00 88.75 896 SER A N 1
ATOM 7201 C CA . SER A 1 896 ? -32.587 35.950 -5.223 1.00 88.75 896 SER A CA 1
ATOM 7202 C C . SER A 1 896 ? -31.288 36.368 -4.520 1.00 88.75 896 SER A C 1
ATOM 7204 O O . SER A 1 896 ? -30.369 36.866 -5.167 1.00 88.75 896 SER A O 1
ATOM 7206 N N . THR A 1 897 ? -31.146 36.066 -3.232 1.00 89.00 897 THR A N 1
ATOM 7207 C CA . THR A 1 897 ? -29.961 36.391 -2.436 1.00 89.00 897 THR A CA 1
ATOM 7208 C C . THR A 1 897 ? -28.770 35.472 -2.754 1.00 89.00 897 THR A C 1
ATOM 7210 O O . THR A 1 897 ? -27.620 35.917 -2.750 1.00 89.00 897 THR A O 1
ATOM 7213 N N . ILE A 1 898 ? -28.996 34.189 -3.061 1.00 91.25 898 ILE A N 1
ATOM 7214 C CA . ILE A 1 898 ? -27.922 33.224 -3.366 1.00 91.25 898 ILE A CA 1
ATOM 7215 C C . ILE A 1 898 ? -27.504 33.300 -4.844 1.00 91.25 898 ILE A C 1
ATOM 7217 O O . ILE A 1 898 ? -26.308 33.355 -5.160 1.00 91.25 898 ILE A O 1
ATOM 7221 N N . ALA A 1 899 ? -28.474 33.292 -5.757 1.00 89.75 899 ALA A N 1
ATOM 7222 C CA . ALA A 1 899 ? -28.241 33.204 -7.196 1.00 89.75 899 ALA A CA 1
ATOM 7223 C C . ALA A 1 899 ? -28.291 34.565 -7.908 1.00 89.75 899 ALA A C 1
ATOM 7225 O O . ALA A 1 899 ? -27.730 34.702 -8.997 1.00 89.75 899 ALA A O 1
ATOM 7226 N N . GLY A 1 900 ? -28.942 35.572 -7.320 1.00 88.06 900 GLY A N 1
ATOM 7227 C CA . GLY A 1 900 ? -29.141 36.870 -7.957 1.00 88.06 900 GLY A CA 1
ATOM 7228 C C . GLY A 1 900 ? -27.862 37.707 -8.081 1.00 88.06 900 GLY A C 1
ATOM 7229 O O . GLY A 1 900 ? -26.897 37.517 -7.335 1.00 88.06 900 GLY A O 1
ATOM 7230 N N . PRO A 1 901 ? -27.838 38.659 -9.033 1.00 86.12 901 PRO A N 1
ATOM 7231 C CA . PRO A 1 901 ? -26.667 39.489 -9.319 1.00 86.12 901 PRO A CA 1
ATOM 7232 C C . PRO A 1 901 ? -26.347 40.506 -8.210 1.00 86.12 901 PRO A C 1
ATOM 7234 O O . PRO A 1 901 ? -25.197 40.937 -8.099 1.00 86.12 901 PRO A O 1
ATOM 7237 N N . THR A 1 902 ? -27.344 40.899 -7.412 1.00 85.06 902 THR A N 1
ATOM 7238 C CA . THR A 1 902 ? -27.197 41.817 -6.270 1.00 85.06 902 THR A CA 1
ATOM 7239 C C . THR A 1 902 ? -26.722 41.106 -5.006 1.00 85.06 902 THR A C 1
ATOM 7241 O O . THR A 1 902 ? -25.990 41.710 -4.231 1.00 85.06 902 THR A O 1
ATOM 7244 N N . GLY A 1 903 ? -27.062 39.824 -4.843 1.00 86.38 903 GLY A N 1
ATOM 7245 C CA . GLY A 1 903 ? -26.628 38.987 -3.728 1.00 86.38 903 GLY A CA 1
ATOM 7246 C C . GLY A 1 903 ? -25.268 38.316 -3.952 1.00 86.38 903 GLY A C 1
ATOM 7247 O O . GLY A 1 903 ? -24.336 38.893 -4.514 1.00 86.38 903 GLY A O 1
ATOM 7248 N N . CYS A 1 904 ? -25.132 37.062 -3.516 1.00 88.00 904 CYS A N 1
ATOM 7249 C CA . CYS A 1 904 ? -23.885 36.296 -3.611 1.00 88.00 904 CYS A CA 1
ATOM 7250 C C . CYS A 1 904 ? -23.405 36.100 -5.060 1.00 88.00 904 CYS A C 1
ATOM 7252 O O . CYS A 1 904 ? -22.196 36.059 -5.304 1.00 88.00 904 CYS A O 1
ATOM 7254 N N . ASN A 1 905 ? -24.341 35.970 -6.012 1.00 88.81 905 ASN A N 1
ATOM 7255 C CA . ASN A 1 905 ? -24.078 35.578 -7.394 1.00 88.81 905 ASN A CA 1
ATOM 7256 C C . ASN A 1 905 ? -23.089 34.402 -7.451 1.00 88.81 905 ASN A C 1
ATOM 7258 O O . ASN A 1 905 ? -21.960 34.508 -7.955 1.00 88.81 905 ASN A O 1
ATOM 7262 N N . LEU A 1 906 ? -23.510 33.272 -6.877 1.00 85.88 906 LEU A N 1
ATOM 7263 C CA . LEU A 1 906 ? -22.642 32.117 -6.644 1.00 85.88 906 LEU A CA 1
ATOM 7264 C C . LEU A 1 906 ? -21.958 31.597 -7.926 1.00 85.88 906 LEU A C 1
ATOM 7266 O O . LEU A 1 906 ? -20.874 31.009 -7.853 1.00 85.88 906 LEU A O 1
ATOM 7270 N N . GLN A 1 907 ? -22.558 31.859 -9.093 1.00 82.50 907 GLN A N 1
ATOM 7271 C CA . GLN A 1 907 ? -22.024 31.521 -10.414 1.00 82.50 907 GLN A CA 1
ATOM 7272 C C . GLN A 1 907 ? -20.740 32.298 -10.765 1.00 82.50 907 GLN A C 1
ATOM 7274 O O . GLN A 1 907 ? -19.888 31.784 -11.485 1.00 82.50 907 GLN A O 1
ATOM 7279 N N . THR A 1 908 ? -20.579 33.518 -10.248 1.00 83.19 908 THR A N 1
ATOM 7280 C CA . THR A 1 908 ? -19.392 34.371 -10.474 1.00 83.19 908 THR A CA 1
ATOM 7281 C C . THR A 1 908 ? -18.356 34.292 -9.352 1.00 83.19 908 THR A C 1
ATOM 7283 O O . THR A 1 908 ? -17.279 34.882 -9.441 1.00 83.19 908 THR A O 1
ATOM 7286 N N . THR A 1 909 ? -18.670 33.556 -8.288 1.00 84.62 909 THR A N 1
ATOM 7287 C CA . THR A 1 909 ? -17.791 33.363 -7.134 1.00 84.62 909 THR A CA 1
ATOM 7288 C C . THR A 1 909 ? -16.543 32.556 -7.527 1.00 84.62 909 THR A C 1
ATOM 7290 O O . THR A 1 909 ? -16.682 31.543 -8.220 1.00 84.62 909 THR A O 1
ATOM 7293 N N . PRO A 1 910 ? -15.330 32.932 -7.067 1.00 83.69 910 PRO A N 1
ATOM 7294 C CA . PRO A 1 910 ? -14.116 32.147 -7.292 1.00 83.69 910 PRO A CA 1
ATOM 7295 C C . PRO A 1 910 ? -14.271 30.685 -6.849 1.00 83.69 910 PRO A C 1
ATOM 7297 O O . PRO A 1 910 ? -14.994 30.405 -5.898 1.00 83.69 910 PRO A O 1
ATOM 7300 N N . ALA A 1 911 ? -13.524 29.756 -7.456 1.00 82.06 911 ALA A N 1
ATOM 7301 C CA . ALA A 1 911 ? -13.579 28.329 -7.094 1.00 82.06 911 ALA A CA 1
ATOM 7302 C C . ALA A 1 911 ? -13.301 28.062 -5.598 1.00 82.06 911 ALA A C 1
ATOM 7304 O O . ALA A 1 911 ? -13.823 27.116 -5.020 1.00 82.06 911 ALA A O 1
ATOM 7305 N N . ALA A 1 912 ? -12.517 28.933 -4.953 1.00 81.88 912 ALA A N 1
ATOM 7306 C CA . ALA A 1 912 ? -12.217 28.855 -3.526 1.00 81.88 912 ALA A CA 1
ATOM 7307 C C . ALA A 1 912 ? -13.332 29.402 -2.607 1.00 81.88 912 ALA A C 1
ATOM 7309 O O . ALA A 1 912 ? -13.201 29.294 -1.391 1.00 81.88 912 ALA A O 1
ATOM 7310 N N . GLY A 1 913 ? -14.378 30.034 -3.150 1.00 86.31 913 GLY A N 1
ATOM 7311 C CA . GLY A 1 913 ? -15.539 30.526 -2.407 1.00 86.31 913 GLY A CA 1
ATOM 7312 C C . GLY A 1 913 ? -16.715 29.553 -2.513 1.00 86.31 913 GLY A C 1
ATOM 7313 O O . GLY A 1 913 ? -17.250 29.315 -3.602 1.00 86.31 913 GLY A O 1
ATOM 7314 N N . THR A 1 914 ? -17.135 29.003 -1.378 1.00 91.81 914 THR A N 1
ATOM 7315 C CA . THR A 1 914 ? -18.245 28.044 -1.289 1.00 91.81 914 THR A CA 1
ATOM 7316 C C . THR A 1 914 ? -19.255 28.507 -0.248 1.00 91.81 914 THR A C 1
ATOM 7318 O O . THR A 1 914 ? -18.889 29.033 0.803 1.00 91.81 914 THR A O 1
ATOM 7321 N N . LEU A 1 915 ? -20.541 28.329 -0.545 1.00 94.12 915 LEU A N 1
ATOM 7322 C CA . LEU A 1 915 ? -21.596 28.466 0.453 1.00 94.12 915 LEU A CA 1
ATOM 7323 C C . LEU A 1 915 ? -21.743 27.100 1.116 1.00 94.12 915 LEU A C 1
ATOM 7325 O O . LEU A 1 915 ? -21.998 26.117 0.432 1.00 94.12 915 LEU A O 1
ATOM 7329 N N . ASN A 1 916 ? -21.512 27.032 2.421 1.00 94.50 916 ASN A N 1
ATOM 7330 C CA . ASN A 1 916 ? -21.299 25.780 3.148 1.00 94.50 916 ASN A CA 1
ATOM 7331 C C . ASN A 1 916 ? -22.367 25.476 4.170 1.00 94.50 916 ASN A C 1
ATOM 7333 O O . ASN A 1 916 ? -22.513 24.334 4.577 1.00 94.50 916 ASN A O 1
ATOM 7337 N N . ALA A 1 917 ? -23.061 26.489 4.647 1.00 96.12 917 ALA A N 1
ATOM 7338 C CA . ALA A 1 917 ? -24.063 26.293 5.662 1.00 96.12 917 ALA A CA 1
ATOM 7339 C C . ALA A 1 917 ? -25.139 27.348 5.511 1.00 96.12 917 ALA A C 1
ATOM 7341 O O . ALA A 1 917 ? -24.836 28.502 5.191 1.00 96.12 917 ALA A O 1
ATOM 7342 N N . ILE A 1 918 ? -26.371 26.946 5.787 1.00 95.19 918 ILE A N 1
ATOM 7343 C CA . ILE A 1 918 ? -27.491 27.852 5.983 1.00 95.19 918 ILE A CA 1
ATOM 7344 C C . ILE A 1 918 ? -28.207 27.475 7.276 1.00 95.19 918 ILE A C 1
ATOM 7346 O O . ILE A 1 918 ? -28.452 26.298 7.512 1.00 95.19 918 ILE A O 1
ATOM 7350 N N . THR A 1 919 ? -28.536 28.452 8.112 1.00 93.19 919 THR A N 1
ATOM 7351 C CA . THR A 1 919 ? -29.458 28.268 9.241 1.00 93.19 919 THR A CA 1
ATOM 7352 C C . THR A 1 919 ? -30.638 29.200 9.115 1.00 93.19 919 THR A C 1
ATOM 7354 O O . THR A 1 919 ? -30.493 30.314 8.620 1.00 93.19 919 THR A O 1
ATOM 7357 N N . MET A 1 920 ? -31.800 28.751 9.576 1.00 89.31 920 MET A N 1
ATOM 7358 C CA . MET A 1 920 ? -33.019 29.554 9.579 1.00 89.31 920 MET A CA 1
ATOM 7359 C C . MET A 1 920 ? -33.922 29.226 10.757 1.00 89.31 920 MET A C 1
ATOM 7361 O O . MET A 1 920 ? -33.784 28.177 11.395 1.00 89.31 920 MET A O 1
ATOM 7365 N N . ASP A 1 921 ? -34.858 30.134 10.995 1.00 86.44 921 ASP A N 1
ATOM 7366 C CA . ASP A 1 921 ? -36.017 29.913 11.850 1.00 86.44 921 ASP A CA 1
ATOM 7367 C C . ASP A 1 921 ? -37.098 29.156 11.068 1.00 86.44 921 ASP A C 1
ATOM 7369 O O . ASP A 1 921 ? -37.236 29.340 9.859 1.00 86.44 921 ASP A O 1
ATOM 7373 N N . PHE A 1 922 ? -37.869 28.320 11.762 1.00 86.06 922 PHE A N 1
ATOM 7374 C CA . PHE A 1 922 ? -39.024 27.592 11.232 1.00 86.06 922 PHE A CA 1
ATOM 7375 C C . PHE A 1 922 ? -38.727 26.801 9.949 1.00 86.06 922 PHE A C 1
ATOM 7377 O O . PHE A 1 922 ? -39.511 26.833 8.994 1.00 86.06 922 PHE A O 1
ATOM 7384 N N . TYR A 1 923 ? -37.598 26.077 9.907 1.00 90.06 923 TYR A N 1
ATOM 7385 C CA . TYR A 1 923 ? -37.182 25.346 8.699 1.00 90.06 923 TYR A CA 1
ATOM 7386 C C . TYR A 1 923 ? -38.265 24.369 8.211 1.00 90.06 923 TYR A C 1
ATOM 7388 O O . TYR A 1 923 ? -38.351 24.101 7.014 1.00 90.06 923 TYR A O 1
ATOM 7396 N N . GLN A 1 924 ? -39.106 23.864 9.123 1.00 90.25 924 GLN A N 1
ATOM 7397 C CA . GLN A 1 924 ? -40.166 22.893 8.849 1.00 90.25 924 GLN A CA 1
ATOM 7398 C C . GLN A 1 924 ? -41.125 23.395 7.762 1.00 90.25 924 GLN A C 1
ATOM 7400 O O . GLN A 1 924 ? -41.574 22.618 6.925 1.00 90.25 924 GLN A O 1
ATOM 7405 N N . LYS A 1 925 ? -41.392 24.708 7.725 1.00 88.75 925 LYS A N 1
ATOM 7406 C CA . LYS A 1 925 ? -42.298 25.344 6.752 1.00 88.75 925 LYS A CA 1
ATOM 7407 C C . LYS A 1 925 ? -41.744 25.368 5.330 1.00 88.75 925 LYS A C 1
ATOM 7409 O O . LYS A 1 925 ? -42.499 25.548 4.379 1.00 88.75 925 LYS A O 1
ATOM 7414 N N . HIS A 1 926 ? -40.434 25.196 5.179 1.00 88.94 926 HIS A N 1
ATOM 7415 C CA . HIS A 1 926 ? -39.741 25.270 3.895 1.00 88.94 926 HIS A CA 1
ATOM 7416 C C . HIS A 1 926 ? -38.912 24.020 3.602 1.00 88.94 926 HIS A C 1
ATOM 7418 O O . HIS A 1 926 ? -38.102 24.037 2.679 1.00 88.94 926 HIS A O 1
ATOM 7424 N N . LEU A 1 927 ? -39.108 22.938 4.360 1.00 92.25 927 LEU A N 1
ATOM 7425 C CA . LEU A 1 927 ? -38.244 21.761 4.336 1.00 92.25 927 LEU A CA 1
ATOM 7426 C C . LEU A 1 927 ? -38.057 21.183 2.926 1.00 92.25 927 LEU A C 1
ATOM 7428 O O . LEU A 1 927 ? -36.938 20.853 2.538 1.00 92.25 927 LEU A O 1
ATOM 7432 N N . GLU A 1 928 ? -39.124 21.134 2.127 1.00 93.12 928 GLU A N 1
ATOM 7433 C CA . GLU A 1 928 ? -39.067 20.655 0.742 1.00 93.12 928 GLU A CA 1
ATOM 7434 C C . GLU A 1 928 ? -38.107 21.492 -0.121 1.00 93.12 928 GLU A C 1
ATOM 7436 O O . GLU A 1 928 ? -37.203 20.953 -0.764 1.00 93.12 928 GLU A O 1
ATOM 7441 N N . TYR A 1 929 ? -38.233 22.821 -0.060 1.00 94.19 929 TYR A N 1
ATOM 7442 C CA . TYR A 1 929 ? -37.328 23.745 -0.744 1.00 94.19 929 TYR A CA 1
ATOM 7443 C C . TYR A 1 929 ? -35.888 23.626 -0.234 1.00 94.19 929 TYR A C 1
ATOM 7445 O O . TYR A 1 929 ? -34.944 23.682 -1.019 1.00 94.19 929 TYR A O 1
ATOM 7453 N N . LEU A 1 930 ? -35.694 23.444 1.072 1.00 94.62 930 LEU A N 1
ATOM 7454 C CA . LEU A 1 930 ? -34.359 23.335 1.658 1.00 94.62 930 LEU A CA 1
ATOM 7455 C C . LEU A 1 930 ? -33.642 22.060 1.232 1.00 94.62 930 LEU A C 1
ATOM 7457 O O . LEU A 1 930 ? -32.455 22.113 0.912 1.00 94.62 930 LEU A O 1
ATOM 7461 N N . ASN A 1 931 ? -34.360 20.943 1.164 1.00 94.62 931 ASN A N 1
ATOM 7462 C CA . ASN A 1 931 ? -33.823 19.680 0.673 1.00 94.62 931 ASN A CA 1
ATOM 7463 C C . ASN A 1 931 ? -33.444 19.770 -0.816 1.00 94.62 931 ASN A C 1
ATOM 7465 O O . ASN A 1 931 ? -32.389 19.269 -1.218 1.00 94.62 931 ASN A O 1
ATOM 7469 N N . ASP A 1 932 ? -34.252 20.459 -1.630 1.00 95.44 932 ASP A N 1
ATOM 7470 C CA . ASP A 1 932 ? -33.898 20.790 -3.017 1.00 95.44 932 ASP A CA 1
ATOM 7471 C C . ASP A 1 932 ? -32.643 21.682 -3.094 1.00 95.44 932 ASP A C 1
ATOM 7473 O O . ASP A 1 932 ? -31.688 21.377 -3.818 1.00 95.44 932 ASP A O 1
ATOM 7477 N N . LEU A 1 933 ? -32.595 22.752 -2.296 1.00 95.12 933 LEU A N 1
ATOM 7478 C CA . LEU A 1 933 ? -31.445 23.651 -2.223 1.00 95.12 933 LEU A CA 1
ATOM 7479 C C . LEU A 1 933 ? -30.172 22.902 -1.819 1.00 95.12 933 LEU A C 1
ATOM 7481 O O . LEU A 1 933 ? -29.122 23.119 -2.422 1.00 95.12 933 LEU A O 1
ATOM 7485 N N . GLN A 1 934 ? -30.251 21.988 -0.850 1.00 95.94 934 GLN A N 1
ATOM 7486 C CA . GLN A 1 934 ? -29.114 21.186 -0.402 1.00 95.94 934 GLN A CA 1
ATOM 7487 C C . GLN A 1 934 ? -28.543 20.317 -1.520 1.00 95.94 934 GLN A C 1
ATOM 7489 O O . GLN A 1 934 ? -27.331 20.352 -1.753 1.00 95.94 934 GLN A O 1
ATOM 7494 N N . LYS A 1 935 ? -29.403 19.603 -2.258 1.00 95.69 935 LYS A N 1
ATOM 7495 C CA . LYS A 1 935 ? -29.006 18.790 -3.420 1.00 95.69 935 LYS A CA 1
ATOM 7496 C C . LYS A 1 935 ? -28.251 19.628 -4.456 1.00 95.69 935 LYS A C 1
ATOM 7498 O O . LYS A 1 935 ? -27.156 19.255 -4.885 1.00 95.69 935 LYS A O 1
ATOM 7503 N N . ARG A 1 936 ? -28.803 20.787 -4.830 1.00 95.38 936 ARG A N 1
ATOM 7504 C CA . ARG A 1 936 ? -28.199 21.686 -5.829 1.00 95.38 936 ARG A CA 1
ATOM 7505 C C . ARG A 1 936 ? -26.887 22.300 -5.343 1.00 95.38 936 ARG A C 1
ATOM 7507 O O . ARG A 1 936 ? -25.910 22.351 -6.092 1.00 95.38 936 ARG A O 1
ATOM 7514 N N . MET A 1 937 ? -26.839 22.734 -4.088 1.00 95.69 937 MET A N 1
ATOM 7515 C CA . MET A 1 937 ? -25.653 23.351 -3.498 1.00 95.69 937 MET A CA 1
ATOM 7516 C C . MET A 1 937 ? -24.491 22.372 -3.340 1.00 95.69 937 MET A C 1
ATOM 7518 O O . MET A 1 937 ? -23.347 22.747 -3.605 1.00 95.69 937 MET A O 1
ATOM 7522 N N . LEU A 1 938 ? -24.763 21.115 -2.980 1.00 95.94 938 LEU A N 1
ATOM 7523 C CA . LEU A 1 938 ? -23.738 20.071 -2.921 1.00 95.94 938 LEU A CA 1
ATOM 7524 C C . LEU A 1 938 ? -23.115 19.810 -4.292 1.00 95.94 938 LEU A C 1
ATOM 7526 O O . LEU A 1 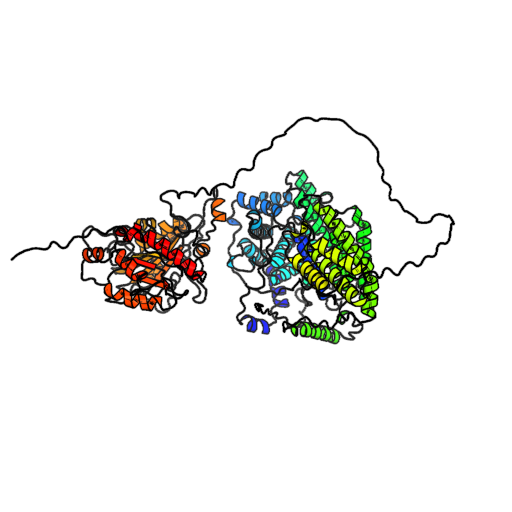938 ? -21.888 19.802 -4.396 1.00 95.94 938 LEU A O 1
ATOM 7530 N N . ARG A 1 939 ? -23.932 19.721 -5.352 1.00 95.56 939 ARG A N 1
ATOM 7531 C CA . ARG A 1 939 ? -23.443 19.635 -6.739 1.00 95.56 939 ARG A CA 1
ATOM 7532 C C . ARG A 1 939 ? -22.516 20.805 -7.071 1.00 95.56 939 ARG A C 1
ATOM 7534 O O . ARG A 1 939 ? -21.400 20.591 -7.534 1.00 95.56 939 ARG A O 1
ATOM 7541 N N . VAL A 1 940 ? -22.933 22.045 -6.798 1.00 94.69 940 VAL A N 1
ATOM 7542 C CA . VAL A 1 940 ? -22.112 23.237 -7.086 1.00 94.69 940 VAL A CA 1
ATOM 7543 C C . VAL A 1 940 ? -20.795 23.226 -6.306 1.00 94.69 940 VAL A C 1
ATOM 7545 O O . VAL A 1 940 ? -19.742 23.506 -6.883 1.00 94.69 940 VAL A O 1
ATOM 7548 N N . ASN A 1 941 ? -20.821 22.896 -5.014 1.00 95.25 941 ASN A N 1
ATOM 7549 C CA . ASN A 1 941 ? -19.611 22.868 -4.195 1.00 95.25 941 ASN A CA 1
ATOM 7550 C C . ASN A 1 941 ? -18.652 21.745 -4.605 1.00 95.25 941 ASN A C 1
ATOM 7552 O O . ASN A 1 941 ? -17.439 21.961 -4.605 1.00 95.25 941 ASN A O 1
ATOM 7556 N N . TYR A 1 942 ? -19.177 20.577 -4.982 1.00 95.00 942 TYR A N 1
ATOM 7557 C CA . TYR A 1 942 ? -18.382 19.458 -5.482 1.00 95.00 942 TYR A CA 1
ATOM 7558 C C . TYR A 1 942 ? -17.668 19.819 -6.787 1.00 95.00 942 TYR A C 1
ATOM 7560 O O . TYR A 1 942 ? -16.458 19.644 -6.911 1.00 95.00 942 TYR A O 1
ATOM 7568 N N . GLU A 1 943 ? -18.392 20.423 -7.728 1.00 94.06 943 GLU A N 1
ATOM 7569 C CA . GLU A 1 943 ? -17.833 20.893 -8.995 1.00 94.06 943 GLU A CA 1
ATOM 7570 C C . GLU A 1 943 ? -16.748 21.954 -8.779 1.00 94.06 943 GLU A C 1
ATOM 7572 O O . GLU A 1 943 ? -15.647 21.833 -9.322 1.00 94.06 943 GLU A O 1
ATOM 7577 N N . LYS A 1 944 ? -17.004 22.940 -7.909 1.00 92.19 944 LYS A N 1
ATOM 7578 C CA . LYS A 1 944 ? -16.005 23.957 -7.542 1.00 92.19 944 LYS A CA 1
ATOM 7579 C C . LYS A 1 944 ? -14.757 23.347 -6.914 1.00 92.19 944 LYS A C 1
ATOM 7581 O O . LYS A 1 944 ? -13.647 23.773 -7.233 1.00 92.19 944 LYS A O 1
ATOM 7586 N N . TRP A 1 945 ? -14.921 22.348 -6.049 1.00 93.06 945 TRP A N 1
ATOM 7587 C CA . TRP A 1 945 ? -13.804 21.632 -5.435 1.00 93.06 945 TRP A CA 1
ATOM 7588 C C . TRP A 1 945 ? -12.956 20.877 -6.470 1.00 93.06 945 TRP A C 1
ATOM 7590 O O . TRP A 1 945 ? -11.729 20.917 -6.391 1.00 93.06 945 TRP A O 1
ATOM 7600 N N . GLN A 1 946 ? -13.586 20.300 -7.497 1.00 92.94 946 GLN A N 1
ATOM 7601 C CA . GLN A 1 946 ? -12.909 19.686 -8.650 1.00 92.94 946 GLN A CA 1
ATOM 7602 C C . GLN A 1 946 ? -12.275 20.710 -9.613 1.00 92.94 946 GLN A C 1
ATOM 7604 O O . GLN A 1 946 ? -11.706 20.341 -10.641 1.00 92.94 946 GLN A O 1
ATOM 7609 N N . GLY A 1 947 ? -12.374 22.011 -9.319 1.00 91.69 947 GLY A N 1
ATOM 7610 C CA . GLY A 1 947 ? -11.893 23.079 -10.194 1.00 91.69 947 GLY A CA 1
ATOM 7611 C C . GLY A 1 947 ? -12.770 23.307 -11.429 1.00 91.69 947 GLY A C 1
ATOM 7612 O O . GLY A 1 947 ? -12.327 23.958 -12.376 1.00 91.69 947 GLY A O 1
ATOM 7613 N N . ARG A 1 948 ? -14.003 22.788 -11.435 1.00 91.56 948 ARG A N 1
ATOM 7614 C CA . ARG A 1 948 ? -14.998 22.974 -12.496 1.00 91.56 948 ARG A CA 1
ATOM 7615 C C . ARG A 1 948 ? -15.990 24.074 -12.108 1.00 91.56 948 ARG A C 1
ATOM 7617 O O . ARG A 1 948 ? -16.215 24.359 -10.934 1.00 91.56 948 ARG A O 1
ATOM 7624 N N . SER A 1 949 ? -16.579 24.725 -13.108 1.00 84.50 949 SER A N 1
ATOM 7625 C CA . SER A 1 949 ? -17.651 25.705 -12.900 1.00 84.50 949 SER A CA 1
ATOM 7626 C C . SER A 1 949 ? -18.978 25.093 -13.320 1.00 84.50 949 SER A C 1
ATOM 7628 O O . SER A 1 949 ? -19.088 24.554 -14.418 1.00 84.50 949 SER A O 1
ATOM 7630 N N . THR A 1 950 ? -19.981 25.189 -12.451 1.00 89.25 950 THR A N 1
ATOM 7631 C CA . THR A 1 950 ? -21.353 24.758 -12.727 1.00 89.25 950 THR A CA 1
ATOM 7632 C C . THR A 1 950 ? -22.309 25.885 -12.366 1.00 89.25 950 THR A C 1
ATOM 7634 O O . THR A 1 950 ? -22.153 26.549 -11.339 1.00 89.25 950 THR A O 1
ATOM 7637 N N . LYS A 1 951 ? -23.300 26.112 -13.231 1.00 88.69 951 LYS A N 1
ATOM 7638 C CA . LYS A 1 951 ? -24.377 27.067 -12.977 1.00 88.69 951 LYS A CA 1
ATOM 7639 C C . LYS A 1 951 ? -25.312 26.505 -11.902 1.00 88.69 951 LYS A C 1
ATOM 7641 O O . LYS A 1 951 ? -25.734 25.357 -12.008 1.00 88.69 951 LYS A O 1
ATOM 7646 N N . LEU A 1 952 ? -25.639 27.321 -10.900 1.00 91.25 952 LEU A N 1
ATOM 7647 C CA . LEU A 1 952 ? -26.719 27.019 -9.962 1.00 91.25 952 LEU A CA 1
ATOM 7648 C C . LEU A 1 952 ? -28.054 27.219 -10.692 1.00 91.25 952 LEU A C 1
ATOM 7650 O O . LEU A 1 952 ? -28.352 28.319 -11.158 1.00 91.25 952 LEU A O 1
ATOM 7654 N N . GLU A 1 953 ? -28.817 26.144 -10.841 1.00 90.06 953 GLU A N 1
ATOM 7655 C CA . GLU A 1 953 ? -30.173 26.188 -11.387 1.00 90.06 953 GLU A CA 1
ATOM 7656 C C . GLU A 1 953 ? -31.139 26.699 -10.308 1.00 90.06 953 GLU A C 1
ATOM 7658 O O . GLU A 1 953 ? -30.994 26.356 -9.131 1.00 90.06 953 GLU A O 1
ATOM 7663 N N . VAL A 1 954 ? -32.093 27.545 -10.705 1.00 88.56 954 VAL A N 1
ATOM 7664 C CA . VAL A 1 954 ? -33.138 28.064 -9.807 1.00 88.56 954 VAL A CA 1
ATOM 7665 C C . VAL A 1 954 ? -34.119 26.933 -9.499 1.00 88.56 954 VAL A C 1
ATOM 7667 O O . VAL A 1 954 ? -34.453 26.163 -10.400 1.00 88.56 954 VAL A O 1
ATOM 7670 N N . SER A 1 955 ? -34.571 26.827 -8.247 1.00 91.69 955 SER A N 1
ATOM 7671 C CA . SER A 1 955 ? -35.548 25.808 -7.848 1.00 91.69 955 SER A CA 1
ATOM 7672 C C . SER A 1 955 ? -36.844 25.892 -8.661 1.00 91.69 955 SER A C 1
ATOM 7674 O O . SER A 1 955 ? -37.371 26.975 -8.907 1.00 91.69 955 SER A O 1
ATOM 7676 N N . THR A 1 956 ? -37.425 24.748 -9.016 1.00 89.94 956 THR A N 1
ATOM 7677 C CA . THR A 1 956 ? -38.781 24.701 -9.588 1.00 89.94 956 THR A CA 1
ATOM 7678 C C . THR A 1 956 ? -39.854 24.975 -8.534 1.00 89.94 956 THR A C 1
ATOM 7680 O O . THR A 1 956 ? -40.946 25.425 -8.876 1.00 89.94 956 THR A O 1
ATOM 7683 N N . LEU A 1 957 ? -39.542 24.775 -7.250 1.00 87.81 957 LEU A N 1
ATOM 7684 C CA . LEU A 1 957 ? -40.458 25.015 -6.130 1.00 87.81 957 LEU A CA 1
ATOM 7685 C C . LEU A 1 957 ? -40.726 26.507 -5.899 1.00 87.81 957 LEU A C 1
ATOM 7687 O O . LEU A 1 957 ? -41.722 26.865 -5.284 1.00 87.81 957 LEU A O 1
ATOM 7691 N N . THR A 1 958 ? -39.877 27.386 -6.437 1.00 84.56 958 THR A N 1
ATOM 7692 C CA . THR A 1 958 ? -40.120 28.835 -6.477 1.00 84.56 958 THR A CA 1
ATOM 7693 C C . THR A 1 958 ? -40.778 29.278 -7.783 1.00 84.56 958 THR A C 1
ATOM 7695 O O . THR A 1 958 ? -41.117 30.437 -7.942 1.00 84.56 958 THR A O 1
ATOM 7698 N N . SER A 1 959 ? -40.985 28.388 -8.756 1.00 65.88 959 SER A N 1
ATOM 7699 C CA . SER A 1 959 ? -41.644 28.746 -10.025 1.00 65.88 959 SER A CA 1
ATOM 7700 C C . SER A 1 959 ? -43.166 28.547 -10.010 1.00 65.88 959 SER A C 1
ATOM 7702 O O . SER A 1 959 ? -43.852 28.959 -10.945 1.00 65.88 959 SER A O 1
ATOM 7704 N N . LEU A 1 960 ? -43.704 27.964 -8.934 1.00 52.91 960 LEU A N 1
ATOM 7705 C CA . LEU A 1 960 ? -45.125 27.678 -8.739 1.00 52.91 960 LEU A CA 1
ATOM 7706 C C . LEU A 1 960 ? -45.800 28.740 -7.854 1.00 52.91 960 LEU A C 1
ATOM 7708 O O . LEU A 1 960 ? -46.247 28.442 -6.758 1.00 52.91 960 LEU A O 1
ATOM 7712 N N . GLU A 1 961 ? -45.869 29.976 -8.351 1.00 44.78 961 GLU A N 1
ATOM 7713 C CA . GLU A 1 961 ? -47.095 30.794 -8.322 1.00 44.78 961 GLU A CA 1
ATOM 7714 C C . GLU A 1 961 ? -46.919 32.070 -9.165 1.00 44.78 961 GLU A C 1
ATOM 7716 O O . GLU A 1 961 ? -46.191 32.995 -8.804 1.00 44.78 961 GLU A O 1
ATOM 7721 N N . PRO A 1 962 ? -47.642 32.162 -10.288 1.00 48.75 962 PRO A N 1
ATOM 7722 C CA . PRO A 1 962 ? -48.142 33.422 -10.791 1.00 48.75 962 PRO A CA 1
ATOM 7723 C C . PRO A 1 962 ? -49.674 33.383 -10.737 1.00 48.75 962 PRO A C 1
ATOM 7725 O O . PRO A 1 962 ? -50.322 33.024 -11.717 1.00 48.75 962 PRO A O 1
ATOM 7728 N N . SER A 1 963 ? -50.278 33.785 -9.618 1.00 37.91 963 SER A N 1
ATOM 7729 C CA . SER A 1 963 ? -51.630 34.343 -9.664 1.00 37.91 963 SER A CA 1
ATOM 7730 C C . SER A 1 963 ? -51.529 35.843 -9.462 1.00 37.91 963 SER A C 1
ATOM 7732 O O . SER A 1 963 ? -51.339 36.346 -8.357 1.00 37.91 963 SER A O 1
ATOM 7734 N N . GLN A 1 964 ? -51.635 36.541 -10.585 1.00 41.81 964 GLN A N 1
ATOM 7735 C CA . GLN A 1 964 ? -52.042 37.929 -10.651 1.00 41.81 964 GLN A CA 1
ATOM 7736 C C . GLN A 1 964 ? -53.267 38.131 -9.740 1.00 41.81 964 GLN A C 1
ATOM 7738 O O . GLN A 1 964 ? -54.379 37.761 -10.108 1.00 41.81 964 GLN A O 1
ATOM 7743 N N . GLU A 1 965 ? -53.098 38.760 -8.577 1.00 37.53 965 GLU A N 1
ATOM 7744 C CA . GLU A 1 965 ? -54.125 39.708 -8.156 1.00 37.53 965 GLU A CA 1
ATOM 7745 C C . GLU A 1 965 ? -53.986 40.890 -9.114 1.00 37.53 965 GLU A C 1
ATOM 7747 O O . GLU A 1 965 ? -53.122 41.756 -8.960 1.00 37.53 965 GLU A O 1
ATOM 7752 N N . GLU A 1 966 ? -54.797 40.873 -10.176 1.00 36.00 966 GLU A N 1
ATOM 7753 C CA . GLU A 1 966 ? -55.101 42.081 -10.930 1.00 36.00 966 GLU A CA 1
ATOM 7754 C C . GLU A 1 966 ? -55.401 43.202 -9.923 1.00 36.00 966 GLU A C 1
ATOM 7756 O O . GLU A 1 966 ? -56.225 43.009 -9.018 1.00 36.00 966 GLU A O 1
ATOM 7761 N N . PRO A 1 967 ? -54.767 44.380 -10.043 1.00 40.19 967 PRO A N 1
ATOM 7762 C CA . PRO A 1 967 ? -55.169 45.512 -9.237 1.00 40.19 967 PRO A CA 1
ATOM 7763 C C . PRO A 1 967 ? -56.631 45.794 -9.575 1.00 40.19 967 PRO A C 1
ATOM 7765 O O . PRO A 1 967 ? -56.951 46.197 -10.693 1.00 40.19 967 PRO A O 1
ATOM 7768 N N . ARG A 1 968 ? -57.532 45.578 -8.607 1.00 36.94 968 ARG A N 1
ATOM 7769 C CA . ARG A 1 968 ? -58.887 46.122 -8.668 1.00 36.94 968 ARG A CA 1
ATOM 7770 C C . ARG A 1 968 ? -58.750 47.628 -8.838 1.00 36.94 968 ARG A C 1
ATOM 7772 O O . ARG A 1 968 ? -58.511 48.351 -7.872 1.00 36.94 968 ARG A O 1
ATOM 7779 N N . VAL A 1 969 ? -58.913 48.078 -10.077 1.00 45.88 969 VAL A N 1
ATOM 7780 C CA . VAL A 1 969 ? -59.304 49.439 -10.410 1.00 45.88 969 VAL A CA 1
ATOM 7781 C C . VAL A 1 969 ? -60.573 49.705 -9.605 1.00 45.88 969 VAL A C 1
ATOM 7783 O O . VAL A 1 969 ? -61.633 49.148 -9.884 1.00 45.88 969 VAL A O 1
ATOM 7786 N N . ARG A 1 970 ? -60.443 50.478 -8.525 1.00 42.06 970 ARG A N 1
ATOM 7787 C CA . ARG A 1 970 ? -61.585 51.177 -7.949 1.00 42.06 970 ARG A CA 1
ATOM 7788 C C . ARG A 1 970 ? -61.784 52.425 -8.786 1.00 42.06 970 ARG A C 1
ATOM 7790 O O . ARG A 1 970 ? -61.050 53.398 -8.634 1.00 42.06 970 ARG A O 1
ATOM 7797 N N . ASP A 1 971 ? -62.768 52.337 -9.666 1.00 48.69 971 ASP A N 1
ATOM 7798 C CA . ASP A 1 971 ? -63.525 53.487 -10.126 1.00 48.69 971 ASP A CA 1
ATOM 7799 C C . ASP A 1 971 ? -64.147 54.222 -8.919 1.00 48.69 971 ASP A C 1
ATOM 7801 O O . ASP A 1 971 ? -64.651 53.593 -7.987 1.00 48.69 971 ASP A O 1
ATOM 7805 N N . GLU A 1 972 ? -64.080 55.555 -8.994 1.00 46.78 972 GLU A N 1
ATOM 7806 C CA . GLU A 1 972 ? -65.000 56.559 -8.426 1.00 46.78 972 GLU A CA 1
ATOM 7807 C C . GLU A 1 972 ? -65.207 56.643 -6.896 1.00 46.78 972 GLU A C 1
ATOM 7809 O O . GLU A 1 972 ? -65.980 55.889 -6.306 1.00 46.78 972 GLU A O 1
ATOM 7814 N N . LEU A 1 973 ? -64.567 57.649 -6.267 1.00 37.84 973 LEU A N 1
ATOM 7815 C CA . LEU A 1 973 ? -65.145 58.899 -5.700 1.00 37.84 973 LEU A CA 1
ATOM 7816 C C . LEU A 1 973 ? -64.242 59.519 -4.623 1.00 37.84 973 LEU A C 1
ATOM 7818 O O . LEU A 1 973 ? -63.932 58.830 -3.624 1.00 37.84 973 LEU A O 1
#

Secondary structure (DSSP, 8-state):
-PPP---------------S---S--S-TT-BHHHHHHHHHHHHHTT-HHHHHHTTS---TTSSS---EES-STTHHHHHHHHHHHHHHHHHBSS--SS----------------STT--HHHHHHHHHHHHHH-GGGGGS-HHHHHHHHHTT-S-HHHHHHHHHHHHHHGGGGGTPPEETTGGGSTTT--HHHHHHHHHHTTSBS---HHHHHHHHHHHHHHHHTS-HHHHHHHHHHHHHHHHHTTTT----SSSS-----TT--HHHHHHHHHHHHHHHHHHHHHHHH-SSTT----HHHHHHHTT-PPPSSTTT-HHHHHHHHTT-PPPHHHHHHHHHHHHHHHHHHHHHHHHHHHHS-GGG-S---TT-TTS-----S-S-HHHHHHHHHHHHHHHHHHHGGGS-HHHHHHHHHHHHHHHHHHHTB-GGGG-----SHHHHHHHHHHHHHHHHS--S-SS---TT--TT-HHHHHHHHHHHHHHHHHHHHHHHHHHHHHH----PPP-HHHHHHHHHHHHHHHHHHHHHH--HHHHHHHHHHHHHHTSGGGTT-THHHHHHHHHHHHHHHSPPPPP----------------------PPPP-------------------PPPPPPP-------TTSPPTGGG-GGGTTSBTTTS-EEEEETTT-BPPSS-SS--BSS-HHHHHHTT--EEEEEEEEETTEEEETT-SS-BHHHHHHHHHHHHHHSSS-EEEEEEEESS--BHHHHHHHHHHHHHHHHHHSTTPPPP-TT--TTB-----TTSPPPBHHHHHT--HHHHTT-TTS---S---EEEEEESS-B--TT---SSBPPP-EEE---TT--GGGHHHHHHHHHHSSEEEEEEES---TTS-HHHHHHH--HHHHHHHHHSTTTT-TTTS-TTEEEEEEEES-GGGGHHHHHHHHHHHHHHHHHHHTT---PPPPPGGGS--------------

Mean predicted aligned error: 18.92 Å

Nearest PDB structures (foldseek):
  2plc-assembly1_A  TM=6.749E-01  e=5.315E-06  Listeria monocytogenes
  6gn0-assembly1_A  TM=3.798E-01  e=1.719E+00  Homo sapiens
  8eq8-assembly1_B  TM=2.643E-01  e=1.102E+00  Homo sapiens
  5wfx-assembly1_B  TM=2.762E-01  e=2.348E+00  Mus musculus
  7exe-assembly1_B  TM=2.329E-01  e=3.831E+00  Mus musculus

Sequence (973 aa):
MPVVFSGFIYEHQLTSTIAGYSNYLSESKDVRLSHFINTIFGSYFKNDPTNQSLIRQNIKPTQLVTHIKMYDLLNYFTWLNSDLVNVMIQRMGQLQLEHYSDMSYTINALDMVNPLNSLPSCTAVRLIECFFRVHPYSVLFNKTLLLQSYWTDTVDPLLLSVVFGTTTYKSQILEGKPVMFWHAGVRGNRNSFLDYAYYLLSKVSSEATLSRYQAVVLLALFELAFGYPKRGVALFSLSYMIGTKLGVYESKSEGTDGKYGIQGISNIEHELLRMTIWAAYSSTVRCTVRSHIAWIKVPQTAVTFCLKNLPPVNVYVSLSYKLDTACGNTSPSESYNHLYETFYTSSLIAMFSARIVLHITTPNGFFYTTANNAYWNTRDHKPKDIEAAIGRTLNEFMTFIEDNCHRWSDVQYYTLYTTWVLYKIHCTFLQSVYKVESYKTTADYFQGLKSITEKFHARKVPGPVPTHDFDPHSPDTIDRMHRLLPLVVDAIEKTKSFVAKAGCKHEVNPLPLGLMVSLLETCSRLFMIELKRSYDKRWWDSLELVTEIASSYVWKDWSVIELVDIHVKSFLSKYSKPQYSEASAGDASLNDGSCENEAVAICLPIINDFHGVAYIHPLNANLYCPFPDPMQDDIFEPIEGIPAPCNGFPDYRDIPINNFFYLGAHIGGSQGTEHCSGATQDNNVTTMLNDGIRLLDVELCTRGNKLHLCTSADFTLHDLVDEFFDFTRTQSKQLLLVHLNSKQQASLKQVEDVIDEVCKLHTERTLGTKIFEKRMCPFIYTKQHASRPWPSIGELLNYDPEMAQWEGDGEDVGVQSLVLFTHDDLVIPQGYKPTYFSPAFWKTSRKPGQHIESLDDQLQYMCKTPGAIYLRAYPDTNSDGCAANEKRYNPHLLESTIAGPTGCNLQTTPAAGTLNAITMDFYQKHLEYLNDLQKRMLRVNYEKWQGRSTKLEVSTLTSLEPSQEEPRVRDEL

Radius of gyration: 36.57 Å; Cα contacts (8 Å, |Δi|>4): 1240; chains: 1; bounding box: 111×109×105 Å

Solvent-accessible surface area (backbone atoms only — not comparable to full-atom values): 57718 Å² total; per-residue (Å²): 136,88,86,86,81,89,84,90,86,90,85,84,81,83,94,70,88,80,80,90,76,81,89,64,83,57,91,48,76,85,48,34,45,38,58,56,41,50,49,49,44,46,74,77,63,65,83,50,76,69,54,70,66,54,73,70,59,90,69,76,80,75,81,84,64,61,82,58,66,38,65,60,44,76,48,46,42,48,49,50,42,26,52,43,51,50,48,45,35,48,68,44,14,49,66,69,61,85,94,65,81,92,87,90,90,80,88,87,88,88,89,86,65,86,58,74,89,75,57,56,70,69,60,52,52,50,39,56,53,48,24,63,72,58,41,70,71,36,74,44,56,44,69,55,61,51,53,50,26,53,79,68,73,68,51,57,67,48,32,52,24,32,50,44,26,56,24,69,63,50,50,41,35,83,72,72,36,55,46,45,42,39,48,43,50,39,81,90,62,42,57,57,31,48,53,33,28,54,54,39,39,55,66,40,56,48,74,63,46,70,60,56,40,48,25,37,38,52,45,14,56,43,18,54,52,26,29,39,42,73,56,10,53,38,30,45,56,49,29,55,53,36,38,51,73,44,33,63,59,47,77,80,79,84,82,88,78,88,69,67,54,54,84,91,66,52,76,46,57,51,50,30,48,46,35,40,50,43,56,50,48,33,52,38,38,42,46,34,68,69,39,98,51,92,80,55,69,73,53,69,54,56,53,61,48,56,77,75,55,76,61,52,64,33,53,91,69,29,60,47,53,50,49,19,50,76,69,72,56,63,64,68,67,70,67,52,34,52,41,34,33,34,48,31,50,33,41,53,51,29,53,53,52,42,55,47,50,54,65,75,49,77,78,95,73,64,90,78,68,64,94,76,62,72,90,69,68,58,96,69,69,77,59,86,48,48,66,61,53,45,49,50,55,53,51,52,49,51,51,52,46,67,79,48,44,92,80,48,55,73,66,49,44,48,52,53,50,54,50,50,52,52,48,55,57,27,62,72,40,51,37,69,82,77,65,64,81,70,60,88,42,74,64,52,44,52,50,50,50,48,50,46,56,49,56,64,62,66,65,77,62,100,60,83,76,81,61,84,81,56,53,83,82,38,70,69,49,44,56,54,46,65,72,41,47,66,58,48,53,51,52,51,54,52,48,46,55,49,51,55,57,51,71,74,41,92,64,88,71,84,71,58,56,62,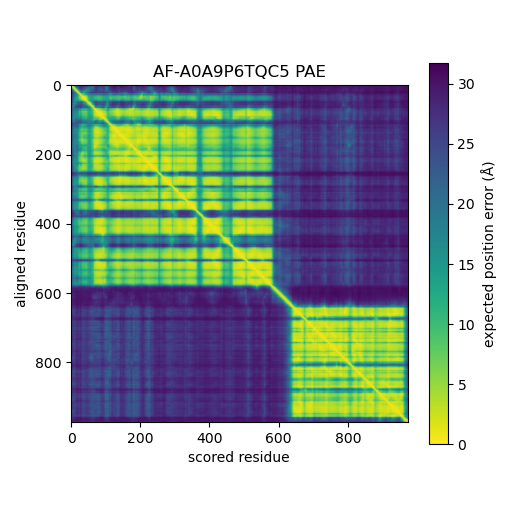47,50,46,53,46,52,45,53,43,47,53,52,34,54,56,47,34,75,70,71,54,46,50,71,39,51,55,52,47,53,49,50,43,55,56,57,68,38,78,94,41,80,92,44,73,72,41,52,57,49,37,52,50,51,52,57,50,54,73,75,47,80,81,61,72,78,77,78,70,77,81,69,90,73,90,77,82,88,85,90,83,84,89,91,79,91,80,86,85,82,86,85,84,87,87,81,90,87,86,82,88,86,85,86,81,88,79,94,71,92,75,82,83,77,75,81,80,76,85,78,76,79,75,75,66,88,88,65,78,47,42,46,73,60,37,65,92,58,20,78,36,30,57,66,48,40,51,36,47,26,32,36,44,45,61,21,56,52,61,101,68,80,67,67,36,40,28,82,50,48,51,61,54,39,46,72,75,60,39,32,28,32,36,31,45,33,27,64,56,94,93,40,57,20,36,68,50,30,94,86,45,34,51,58,56,55,51,43,46,53,51,50,45,31,70,74,40,60,26,33,64,38,37,39,38,42,36,33,85,48,68,40,42,47,67,61,53,53,53,44,49,43,58,48,40,41,56,54,35,77,71,39,59,75,52,67,87,75,47,88,82,54,54,83,48,53,50,47,70,90,51,89,87,56,80,67,57,23,44,19,70,71,38,71,58,49,75,81,54,63,75,70,45,86,85,59,84,87,67,39,77,36,12,38,34,35,33,26,62,81,47,52,38,71,55,92,93,60,77,84,65,62,56,23,82,69,70,52,47,67,69,74,57,94,81,46,55,71,88,60,45,26,62,53,34,29,53,52,27,72,34,77,44,20,29,30,41,61,62,60,71,65,60,91,81,57,61,64,74,54,56,61,72,69,65,47,71,58,58,54,48,43,36,44,62,24,85,70,10,24,20,58,71,77,26,49,65,61,28,36,74,22,34,40,26,23,54,46,52,78,84,44,43,71,59,49,56,52,48,44,58,55,44,38,54,42,32,47,33,20,72,74,72,41,88,57,79,81,78,80,65,70,80,66,66,77,74,87,76,79,78,70,79,78,79,76,77,87,135

pLDDT: mean 74.7, std 22.54, range [19.34, 98.06]

Foldseek 3Di:
DDDDDADDDDDDDDDDDDDDDLDALDPDQPDFLVVLLCVLCCVQPVPCPPVVVVVPPDDDPPPPAWPDWALACLCVLLVLLLLLLLLLLCAFFLDHDPLDDFDDFDDDDDDADDDPVVDDPVRLLVLLLLLCAGPLLCVLDFSVVQVVCVVVVNADLLLSLLSNQVSVQRCVSVLSGTRTWQQCQDPLSGDRSLVVSVVCSRVDGSQADLSVLLSLLSSLLCCCTHHHVSSSLSSLVSSVSSCVVQQQLPDPPDDDDRDSDDPPDDPQSSLSSLLSLLSSLLVLLSVVSSDLDPSRDRAPSSLVSLVVDAHDQFLVRHPSNVVCVVVVNHDDRQSRRSSSNSSRLSSLSSSLSNQLVVLQDDPPPNPPPPVDDPPPPPPDDSPLDSLVSNVVSLVVLVVVLVVCVVPHDPQSSLSSLLSSLSSLLRSLRTFVLSVPSDPVDPVSNVVSSVVVVVVVVVPSDPDPPPSVRDDLPDPSNVVSLVVSLVVLLVNLVSLVVSLVVVQVDPDPRDHSVSSSLVSLQSSLVSLLSVCVPPVDLVSVVSLVSSLVSLPGPSCVPPCSSVVSNCVSVVSPVVDDRDDDPPPPPPDDDDDDDDDDDDDDDDDDDDDDDDDDDDDDDDDDDPDDDDDDDPDDDPPPDDDPQAQDALLNCPVLQQFFLQLAAFEEAEQAQADDDPDQQPAQENDGNLVCVSLSHQEYEFEWEADPNFIATPSDPPHGLLNVLLNVLVVQLVHARAEHEYEYEYPHQAAVVNSLVSNLVNLQVSQVVFFPHDRRDRLDRPQADADPDPPDGGGGSCSVLVDDPSVVVVCPPPPPGDGRYHYAYEYDHHHYPPPHDHRRHYYDFADELDDQQDDPVCSQVSLCVLLQDFTEYEYEQFGNDPPDTSVVRVVVDDLVSVLCQCCNPSHNVNQPGQLRYAHHYYYGGHCVVVSVVVVVVSVQRSVQSSCSVVVHGDHRDRDVVVVPDDDDPPPPPDDDD